Protein AF-0000000085422321 (afdb_homodimer)

pLDDT: mean 76.01, std 21.14, range [17.42, 97.12]

Solvent-accessible surface area (backbone atoms only — not comparable to full-atom values): 75321 Å² total; per-residue (Å²): 111,78,29,80,45,71,65,54,46,50,51,49,53,43,51,50,26,46,77,67,19,47,42,46,39,81,68,51,73,43,66,41,65,69,93,78,47,84,39,81,41,34,43,30,39,24,37,56,32,32,48,70,52,78,68,79,74,76,72,80,70,66,80,72,78,79,67,90,66,64,86,70,64,75,72,70,79,64,80,85,65,89,78,71,75,72,72,65,79,73,74,84,69,87,49,63,44,40,53,49,26,71,20,30,41,30,34,33,61,53,98,85,26,34,32,61,75,42,76,42,85,62,66,68,58,84,59,52,87,48,68,81,42,35,46,71,31,72,65,52,40,54,78,51,62,53,58,47,52,50,50,50,55,40,48,62,64,67,51,50,68,66,58,53,50,52,52,51,13,59,59,62,66,37,61,82,66,46,44,49,54,72,62,54,54,51,47,49,50,49,47,59,48,51,64,35,66,78,36,27,54,43,50,41,48,51,48,51,50,50,47,25,69,76,33,74,56,34,40,71,51,74,41,66,45,96,78,37,19,42,46,29,39,36,45,39,51,40,66,36,52,60,49,37,76,68,33,34,53,32,33,33,43,48,72,42,70,59,41,20,58,39,40,31,33,37,36,47,30,33,27,49,50,34,63,73,39,77,39,67,63,32,36,31,38,29,45,55,86,44,34,68,51,43,34,50,51,52,51,51,50,25,61,70,51,72,65,58,75,54,50,23,42,35,28,56,78,38,70,33,54,51,52,23,40,50,71,74,40,65,86,39,50,75,42,63,38,50,68,66,30,75,81,66,63,53,66,75,70,48,39,73,38,51,55,53,88,59,59,60,70,44,73,52,55,59,52,49,54,54,47,55,72,65,41,43,42,74,25,49,66,43,46,38,52,55,46,47,51,49,54,52,48,53,48,49,47,51,50,44,51,52,53,36,48,50,72,44,28,61,80,84,72,91,66,90,48,51,40,58,54,54,40,54,72,46,31,20,60,55,43,28,51,52,49,50,52,26,59,58,50,26,74,48,46,42,80,39,80,49,94,67,96,64,55,33,35,37,38,38,47,69,52,80,86,51,75,72,70,43,46,36,40,48,41,79,87,77,67,42,77,46,50,74,74,32,43,36,54,16,50,56,38,76,39,31,69,57,49,39,51,36,59,71,71,65,54,60,66,72,58,68,89,60,58,48,57,55,34,18,62,69,55,65,64,55,81,70,73,73,58,70,65,70,60,78,58,87,59,76,52,88,43,50,66,50,30,26,36,51,38,37,53,54,42,30,52,44,22,52,65,22,24,42,40,70,66,39,37,51,51,49,54,51,49,50,54,48,51,45,51,50,47,52,49,38,48,69,70,66,68,41,60,60,82,67,66,71,75,71,62,78,80,56,79,81,70,44,37,63,50,68,74,30,74,80,83,68,87,62,81,70,72,49,68,63,37,35,54,66,71,35,26,58,50,19,55,54,40,46,54,47,39,49,58,41,46,33,32,7,85,74,71,63,43,66,75,30,45,48,94,64,23,64,59,50,49,45,48,46,42,46,46,44,45,45,46,43,45,47,47,48,49,50,53,67,72,94,112,78,32,81,45,71,66,53,46,50,50,50,52,43,52,50,25,46,75,68,18,47,40,46,40,81,69,51,72,43,68,43,66,67,93,76,46,84,39,81,41,33,42,29,40,23,38,56,31,32,48,69,54,79,68,78,75,75,69,79,71,67,79,73,79,78,66,88,67,67,86,74,65,77,75,66,85,66,77,87,59,92,76,70,72,70,69,63,78,72,72,83,70,84,49,62,43,42,53,49,26,70,21,29,40,29,34,33,61,52,98,85,25,34,32,63,75,44,77,43,84,60,65,68,59,83,60,54,87,48,67,80,40,37,46,72,31,72,65,54,39,53,77,51,62,50,58,47,52,49,50,49,54,41,48,64,64,68,51,52,67,67,57,52,49,51,52,51,12,58,59,63,68,37,62,83,65,47,42,49,52,71,62,54,53,51,46,50,51,49,49,57,48,52,64,35,66,78,37,26,53,43,50,40,50,50,49,51,50,50,46,25,70,75,36,73,58,34,43,71,51,74,39,66,46,97,79,38,19,42,46,28,41,37,44,39,52,42,67,35,51,59,49,36,76,68,32,34,52,33,35,35,43,49,72,44,71,60,41,19,57,38,41,32,32,38,34,47,30,33,28,47,50,34,62,73,37,79,40,68,63,32,36,30,37,30,44,53,85,44,34,69,51,46,35,49,52,53,52,50,49,26,60,69,50,72,65,58,77,55,49,24,40,34,28,57,77,38,71,32,55,51,52,23,40,50,70,74,40,64,88,37,50,76,42,61,39,49,69,65,27,75,81,70,55,57,68,72,70,50,38,72,39,53,54,54,89,58,58,59,70,45,72,52,55,58,50,50,54,55,47,55,73,65,41,43,41,74,25,47,67,42,46,37,51,54,46,47,50,48,54,52,48,53,49,50,47,51,50,42,51,52,52,35,48,51,71,46,27,61,79,85,72,92,65,90,49,51,41,56,52,53,41,55,72,46,31,20,62,54,44,30,52,54,48,50,51,25,59,58,49,26,74,47,46,44,81,41,79,50,95,68,95,63,54,34,35,37,36,38,48,69,50,80,87,51,77,72,71,44,45,36,40,47,41,80,87,77,67,43,78,48,49,74,74,32,43,35,53,16,50,56,38,77,40,31,68,55,48,38,50,34,58,72,68,64,55,60,66,73,57,69,89,61,58,48,57,56,35,18,61,70,56,67,64,54,82,68,72,73,57,69,66,70,62,78,58,86,59,76,53,88,44,51,68,50,31,25,36,53,37,35,53,54,42,29,50,45,21,54,65,22,23,45,42,70,65,38,36,51,50,50,54,51,49,49,52,48,51,48,51,50,48,52,51,39,48,69,72,65,69,40,58,61,82,69,65,71,72,70,61,76,78,57,78,79,71,46,37,62,51,69,74,28,74,77,85,69,87,60,81,69,71,45,67,59,34,34,55,67,70,39,27,56,48,24,54,52,42,46,53,46,39,48,60,43,42,34,32,6,86,73,71,64,42,67,76,29,46,47,93,65,22,64,57,49,48,45,48,46,43,46,46,45,43,45,48,43,44,48,47,47,48,48,53,67,72,95

Radius of gyration: 38.1 Å; Cα contacts (8 Å, |Δi|>4): 2052; chains: 2; bounding box: 105×118×89 Å

Foldseek 3Di:
DWDLDPVVVLVVVQVVQLVQFFGKDKDDWDWDCPPNDTDTFKTKIFTLLADDDPDPPPPPDPPPPDPPPPDPPDPVPPDPPPPPPPPDPDDPPPRDHHQNFPAMWMWGQDPSMIDTDDGDHDTRDDGDPDSLCSLAHPRQADDDPVLLLQLVVCLLQVHDLVVSLVVVQVVQVHSSSHSHHSVVSVVSSVVVVVVCVFCVVVVVVVVQVVLCVVPVLKDKDFDADPQQATAKIKIDHNLLLVLCVLWLQEWEWEWDFLQEQLGFIKIFIWTAFLLRDIATNIIMGHQDLALVRLLVRVVSSCVSNVNDHRAEYEYAPDPSNVNSCCVSPVPHHYHHQQVRCPPCNPPVVLLQGAAAPAPSCGSVVVVVVVLVVRGGSHHRVNSSVVSVVVVNVVRVVVVVVQLCCQVVHFADAPDPALALVQCSQFFRNNVSVVVRVLQVCLVQWDWDFDPDDATKIWIDGPPPVDDDIKMWGADPVVRDIDIPSSNCSHNLADGSVVVNVCVVVRPRYDPVSSRDNRNGSVSSPPDPPPCVCPVPPPPCDPDPSVNVVVVCVVVVVQCVVQVPDPVSVVVVVVVVVVVVVVVVVCVSVVNDDPPPPPPPPPSPPVSRGHDHRRDDPDDDPVVVVVDDPPVVVVVVVVVVVVQCVQQQQQPVRRHGRHHVVPDVVNVVVVVVVVVVVVVVVVVVVVVD/DWALDPVVVLVVVQVVQLVQFFGKDKDDWDWDCPPNDTDTFKTKIFTLLADDDPDPPPPPDDPPPPPPPPDPPDPPPPPPPPPPPPPDPPPPPPRDHHQNFPAMWMWGQDPSMIDTDDGDHDTRDDGDPDSLCSLAPPRQADDDPVLLLQLVVCLLQVHDLVVSLVVVQVVQVHSSSHSHHSVVSVVSSVVVVVVCVFCVVVVVVVVQVVLCVVPVLKDKDFDADPLQATAKIKTDHNLLLVLCVLWLQEWEWEWDFLQEQLGFIKIFIWTAFLLRDIATNIIMGHQDLALVRLLVRVVSSCVSNVNDHRAEYEYAPDPSNVNSCCVNPVPHHYHHQQVRCPPVNPPVVLLQGAAAPAPSCGPVNVVVVVLVVRGGSHHRVNSSVVSVVVVNVVRVVVVVVQLCCQVVHFADADDPALALVVCSQFFRNNVSVVVRVLQVCLVQWDWDFDPDDATKIWIDGPPPVDDDIKMWGADPVVRDIDIPSSNCSHNLADGSVVVNVCVVVRPRYDDVSSRDNRNGSVSSPPDPPPPVCPVPPPPCDDDPSVNVVVVCVVVVVQCVVQVPDPVSVVVVVVVVVVVVVVVVVCVSVVNDDPPPPPPPPPSPPVSRGHDHRRDDPDDDPVVVVVPDPPVVVVVVVVVVVVQCVQQQQQPVRSHGRHHVVPDVVNVVVVVVVVVVVVVVVVVVVVVD

Organism: Lolium multiflorum (NCBI:txid4521)

Nearest PDB structures (foldseek):
  6xg8-assembly1_B  TM=5.625E-01  e=4.678E-04  Acetivibrio thermocellus ATCC 27405
  5hoo-assembly1_A  TM=3.524E-01  e=3.728E-03  Drosophila mauritiana
  3k9k-assembly3_B  TM=3.398E-01  e=2.812E-02  Homo sapiens
  3k9j-assembly3_B  TM=3.940E-01  e=1.448E-01  Homo sapiens
  4lmg-assembly1_A  TM=4.905E-01  e=1.034E+00  Saccharomyces cerevisiae S288C

Structure (mmCIF, N/CA/C/O backbone):
data_AF-0000000085422321-model_v1
#
loop_
_entity.id
_entity.type
_entity.pdbx_description
1 polymer 'Protein FAR1-RELATED SEQUENCE'
#
loop_
_atom_site.group_PDB
_atom_site.id
_atom_site.type_symbol
_atom_site.label_atom_id
_atom_site.label_alt_id
_atom_site.label_comp_id
_atom_site.label_asym_id
_atom_site.label_entity_id
_atom_site.label_seq_id
_atom_site.pdbx_PDB_ins_code
_atom_site.Cartn_x
_atom_site.Cartn_y
_atom_site.Cartn_z
_atom_site.occupancy
_atom_site.B_iso_or_equiv
_atom_site.auth_seq_id
_atom_site.auth_comp_id
_atom_site.auth_asym_id
_atom_site.auth_atom_id
_atom_site.pdbx_PDB_model_num
ATOM 1 N N . MET A 1 1 ? 0.943 -40.438 26.453 1 88.88 1 MET A N 1
ATOM 2 C CA . MET A 1 1 ? 1.075 -38.969 26.297 1 88.88 1 MET A CA 1
ATOM 3 C C . MET A 1 1 ? -0.132 -38.25 26.891 1 88.88 1 MET A C 1
ATOM 5 O O . MET A 1 1 ? -1.268 -38.719 26.734 1 88.88 1 MET A O 1
ATOM 9 N N . VAL A 1 2 ? 0.093 -37.25 27.703 1 91.31 2 VAL A N 1
ATOM 10 C CA . VAL A 1 2 ? -0.958 -36.531 28.422 1 91.31 2 VAL A CA 1
ATOM 11 C C . VAL A 1 2 ? -0.914 -35.062 28.078 1 91.31 2 VAL A C 1
ATOM 13 O O . VAL A 1 2 ? 0.165 -34.5 27.906 1 91.31 2 VAL A O 1
ATOM 16 N N . PHE A 1 3 ? -2.189 -34.594 27.859 1 92.25 3 PHE A N 1
ATOM 17 C CA . PHE A 1 3 ? -2.32 -33.188 27.516 1 92.25 3 PHE A CA 1
ATOM 18 C C . PHE A 1 3 ? -3.217 -32.469 28.516 1 92.25 3 PHE A C 1
ATOM 20 O O . PHE A 1 3 ? -4.109 -33.094 29.109 1 92.25 3 PHE A O 1
ATOM 27 N N . ASN A 1 4 ? -3.016 -31.141 28.703 1 85.62 4 ASN A N 1
ATOM 28 C CA . ASN A 1 4 ? -3.822 -30.359 29.625 1 85.62 4 ASN A CA 1
ATOM 29 C C . ASN A 1 4 ? -5.129 -29.906 28.984 1 85.62 4 ASN A C 1
ATOM 31 O O . ASN A 1 4 ? -6.16 -29.812 29.656 1 85.62 4 ASN A O 1
ATOM 35 N N . THR A 1 5 ? -5.066 -29.5 27.734 1 86.44 5 THR A N 1
ATOM 36 C CA . THR A 1 5 ? -6.258 -29.062 27.016 1 86.44 5 THR A CA 1
ATOM 37 C C . THR A 1 5 ? -6.445 -29.875 25.734 1 86.44 5 THR A C 1
ATOM 39 O O . THR A 1 5 ? -5.496 -30.469 25.234 1 86.44 5 THR A O 1
ATOM 42 N N . ILE A 1 6 ? -7.602 -29.859 25.312 1 88.31 6 ILE A N 1
ATOM 43 C CA . ILE A 1 6 ? -7.922 -30.578 24.078 1 88.31 6 ILE A CA 1
ATOM 44 C C . ILE A 1 6 ? -7.242 -29.906 22.891 1 88.31 6 ILE A C 1
ATOM 46 O O . ILE A 1 6 ? -6.848 -30.578 21.938 1 88.31 6 ILE A O 1
ATOM 50 N N . GLU A 1 7 ? -7.07 -28.594 22.969 1 87.44 7 GLU A N 1
ATOM 51 C CA . GLU A 1 7 ? -6.41 -27.844 21.906 1 87.44 7 GLU A CA 1
ATOM 52 C C . GLU A 1 7 ? -4.945 -28.234 21.781 1 87.44 7 GLU A C 1
ATOM 54 O O . GLU A 1 7 ? -4.41 -28.297 20.672 1 87.44 7 GLU A O 1
ATOM 59 N N . ASP A 1 8 ? -4.383 -28.578 22.891 1 88.38 8 ASP A N 1
ATOM 60 C CA . ASP A 1 8 ? -2.992 -29.016 22.859 1 88.38 8 ASP A CA 1
ATOM 61 C C . ASP A 1 8 ? -2.861 -30.375 22.156 1 88.38 8 ASP A C 1
ATOM 63 O O . ASP A 1 8 ? -1.893 -30.609 21.422 1 88.38 8 ASP A O 1
ATOM 67 N N . ALA A 1 9 ? -3.805 -31.141 22.484 1 92.19 9 ALA A N 1
ATOM 68 C CA . ALA A 1 9 ? -3.803 -32.438 21.828 1 92.19 9 ALA A CA 1
ATOM 69 C C . ALA A 1 9 ? -3.99 -32.312 20.328 1 92.19 9 ALA A C 1
ATOM 71 O O . ALA A 1 9 ? -3.332 -33 19.547 1 92.19 9 ALA A O 1
ATOM 72 N N . GLN A 1 10 ? -4.859 -31.484 19.953 1 92.88 10 GLN A N 1
ATOM 73 C CA . GLN A 1 10 ? -5.102 -31.234 18.547 1 92.88 10 GLN A CA 1
ATOM 74 C C . GLN A 1 10 ? -3.855 -30.672 17.859 1 92.88 10 GLN A C 1
ATOM 76 O O . GLN A 1 10 ? -3.514 -31.078 16.75 1 92.88 10 GLN A O 1
ATOM 81 N N . MET A 1 11 ? -3.223 -29.734 18.469 1 90.88 11 MET A N 1
ATOM 82 C CA . MET A 1 11 ? -2.02 -29.125 17.922 1 90.88 11 MET A CA 1
ATOM 83 C C . MET A 1 11 ? -0.902 -30.141 17.766 1 90.88 11 MET A C 1
ATOM 85 O O . MET A 1 11 ? -0.153 -30.109 16.781 1 90.88 11 MET A O 1
ATOM 89 N N . PHE A 1 12 ? -0.826 -31 18.734 1 93.19 12 PHE A N 1
ATOM 90 C CA . PHE A 1 12 ? 0.19 -32.062 18.688 1 93.19 12 PHE A CA 1
ATOM 91 C C . PHE A 1 12 ? -0.033 -32.969 17.484 1 93.19 12 PHE A C 1
ATOM 93 O O . PHE A 1 12 ? 0.893 -33.219 16.703 1 93.19 12 PHE A O 1
ATOM 100 N N . TYR A 1 13 ? -1.229 -33.438 17.391 1 94.69 13 TYR A N 1
ATOM 101 C CA . TYR A 1 13 ? -1.521 -34.344 16.281 1 94.69 13 TYR A CA 1
ATOM 102 C C . TYR A 1 13 ? -1.373 -33.625 14.945 1 94.69 13 TYR A C 1
ATOM 104 O O . TYR A 1 13 ? -0.922 -34.219 13.969 1 94.69 13 TYR A O 1
ATOM 112 N N . ASN A 1 14 ? -1.792 -32.438 14.844 1 93.88 14 ASN A N 1
ATOM 113 C CA . ASN A 1 14 ? -1.652 -31.672 13.617 1 93.88 14 ASN A CA 1
ATOM 114 C C . ASN A 1 14 ? -0.186 -31.469 13.25 1 93.88 14 ASN A C 1
ATOM 116 O O . ASN A 1 14 ? 0.167 -31.484 12.062 1 93.88 14 ASN A O 1
ATOM 120 N N . GLY A 1 15 ? 0.598 -31.172 14.266 1 91.94 15 GLY A N 1
ATOM 121 C CA . GLY A 1 15 ? 2.027 -31.078 14.016 1 91.94 15 GLY A CA 1
ATOM 122 C C . GLY A 1 15 ? 2.631 -32.375 13.484 1 91.94 15 GLY A C 1
ATOM 123 O O . GLY A 1 15 ? 3.455 -32.344 12.57 1 91.94 15 GLY A O 1
ATOM 124 N N . TYR A 1 16 ? 2.186 -33.438 14.086 1 92.81 16 TYR A N 1
ATOM 125 C CA . TYR A 1 16 ? 2.605 -34.75 13.617 1 92.81 16 TYR A CA 1
ATOM 126 C C . TYR A 1 16 ? 2.156 -34.969 12.18 1 92.81 16 TYR A C 1
ATOM 128 O O . TYR A 1 16 ? 2.926 -35.469 11.359 1 92.81 16 TYR A O 1
ATOM 136 N N . ALA A 1 17 ? 0.971 -34.625 11.906 1 94.25 17 ALA A N 1
ATOM 137 C CA . ALA A 1 17 ? 0.40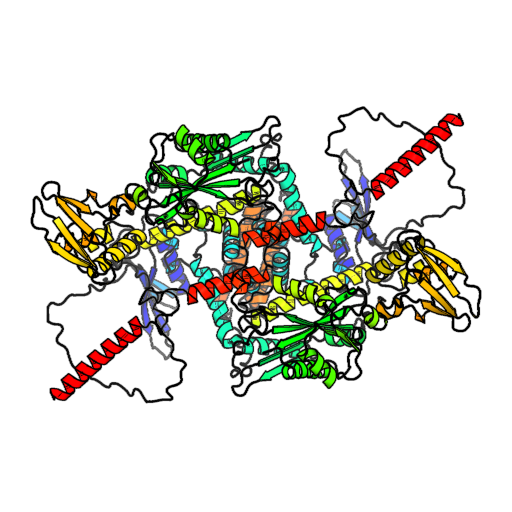6 -34.781 10.57 1 94.25 17 ALA A CA 1
ATOM 138 C C . ALA A 1 17 ? 1.184 -33.969 9.539 1 94.25 17 ALA A C 1
ATOM 140 O O . ALA A 1 17 ? 1.448 -34.469 8.43 1 94.25 17 ALA A O 1
ATOM 141 N N . GLU A 1 18 ? 1.538 -32.844 9.844 1 91.5 18 GLU A N 1
ATOM 142 C CA . GLU A 1 18 ? 2.283 -31.969 8.945 1 91.5 18 GLU A CA 1
ATOM 143 C C . GLU A 1 18 ? 3.66 -32.531 8.633 1 91.5 18 GLU A C 1
ATOM 145 O O . GLU A 1 18 ? 4.086 -32.562 7.473 1 91.5 18 GLU A O 1
ATOM 150 N N . LYS A 1 19 ? 4.324 -33.031 9.609 1 89.31 19 LYS A N 1
ATOM 151 C CA . LYS A 1 19 ? 5.656 -33.594 9.438 1 89.31 19 LYS A CA 1
ATOM 152 C C . LYS A 1 19 ? 5.598 -34.875 8.625 1 89.31 19 LYS A C 1
ATOM 154 O O . LYS A 1 19 ? 6.516 -35.188 7.859 1 89.31 19 LYS A O 1
ATOM 159 N N . SER A 1 20 ? 4.484 -35.625 8.875 1 91 20 SER A N 1
ATOM 160 C CA . SER A 1 20 ? 4.348 -36.906 8.203 1 91 20 SER A CA 1
ATOM 161 C C . SER A 1 20 ? 3.822 -36.719 6.785 1 91 20 SER A C 1
ATOM 163 O O . SER A 1 20 ? 3.943 -37.625 5.961 1 91 20 SER A O 1
ATOM 165 N N . GLY A 1 21 ? 3.127 -35.625 6.5 1 90.69 21 GLY A N 1
ATOM 166 C CA . GLY A 1 21 ? 2.738 -35.344 5.129 1 90.69 21 GLY A CA 1
ATOM 167 C C . GLY A 1 21 ? 1.255 -35.531 4.875 1 90.69 21 GLY A C 1
ATOM 168 O O . GLY A 1 21 ? 0.855 -35.938 3.781 1 90.69 21 GLY A O 1
ATOM 169 N N . PHE A 1 22 ? 0.404 -35.469 5.871 1 93.38 22 PHE A N 1
ATOM 170 C CA . PHE A 1 22 ? -1.036 -35.562 5.668 1 93.38 22 PHE A CA 1
ATOM 171 C C . PHE A 1 22 ? -1.776 -34.5 6.477 1 93.38 22 PHE A C 1
ATOM 173 O O . PHE A 1 22 ? -1.159 -33.75 7.223 1 93.38 22 PHE A O 1
ATOM 180 N N . GLY A 1 23 ? -3.078 -34.344 6.168 1 93 23 GLY A N 1
ATOM 181 C CA . GLY A 1 23 ? -3.918 -33.406 6.91 1 93 23 GLY A CA 1
ATOM 182 C C . GLY A 1 23 ? -4.746 -34.094 7.988 1 93 23 GLY A C 1
ATOM 183 O O . GLY A 1 23 ? -4.93 -35.312 7.961 1 93 23 GLY A O 1
ATOM 184 N N . SER A 1 24 ? -5.145 -33.281 8.938 1 94.19 24 SER A N 1
ATOM 185 C CA . SER A 1 24 ? -5.934 -33.812 10.039 1 94.19 24 SER A CA 1
ATOM 186 C C . SER A 1 24 ? -7.32 -33.188 10.094 1 94.19 24 SER A C 1
ATOM 188 O O . SER A 1 24 ? -7.535 -32.094 9.555 1 94.19 24 SER A O 1
ATOM 190 N N . ARG A 1 25 ? -8.312 -33.875 10.617 1 93.06 25 ARG A N 1
ATOM 191 C CA . ARG A 1 25 ? -9.664 -33.344 10.859 1 93.06 25 ARG A CA 1
ATOM 192 C C . ARG A 1 25 ? -10.25 -33.969 12.133 1 93.06 25 ARG A C 1
ATOM 194 O O . ARG A 1 25 ? -9.742 -34.938 12.656 1 93.06 25 ARG A O 1
ATOM 201 N N . ILE A 1 26 ? -11.258 -33.312 12.648 1 92.88 26 ILE A N 1
ATOM 202 C CA . ILE A 1 26 ? -11.961 -33.812 13.812 1 92.88 26 ILE A CA 1
ATOM 203 C C . ILE A 1 26 ? -12.992 -34.875 13.375 1 92.88 26 ILE A C 1
ATOM 205 O O . ILE A 1 26 ? -13.859 -34.594 12.555 1 92.88 26 ILE A O 1
ATOM 209 N N . GLY A 1 27 ? -12.891 -36.031 13.789 1 89.31 27 GLY A N 1
ATOM 210 C CA . GLY A 1 27 ? -13.781 -37.125 13.406 1 89.31 27 GLY A CA 1
ATOM 211 C C . GLY A 1 27 ? -15.023 -37.219 14.281 1 89.31 27 GLY A C 1
ATOM 212 O O . GLY A 1 27 ? -16.125 -36.906 13.836 1 89.31 27 GLY A O 1
ATOM 213 N N . CYS A 1 28 ? -14.859 -37.75 15.531 1 87.88 28 CYS A N 1
ATOM 214 C CA . CYS A 1 28 ? -15.977 -37.969 16.438 1 87.88 28 CYS A CA 1
ATOM 215 C C . CYS A 1 28 ? -15.703 -37.344 17.797 1 87.88 28 CYS A C 1
ATOM 217 O O . CYS A 1 28 ? -14.547 -37.281 18.234 1 87.88 28 CYS A O 1
ATOM 219 N N . SER A 1 29 ? -16.75 -36.75 18.344 1 91.12 29 SER A N 1
ATOM 220 C CA . SER A 1 29 ? -16.688 -36.219 19.703 1 91.12 29 SER A CA 1
ATOM 221 C C . SER A 1 29 ? -17.766 -36.812 20.578 1 91.12 29 SER A C 1
ATOM 223 O O . SER A 1 29 ? -18.906 -37.031 20.141 1 91.12 29 SER A O 1
ATOM 225 N N . LYS A 1 30 ? -17.359 -37.312 21.703 1 90.12 30 LYS A N 1
ATOM 226 C CA . LYS A 1 30 ? -18.312 -37.875 22.672 1 90.12 30 LYS A CA 1
ATOM 227 C C . LYS A 1 30 ? -18.484 -36.906 23.859 1 90.12 30 LYS A C 1
ATOM 229 O O . LYS A 1 30 ? -17.5 -36.438 24.438 1 90.12 30 LYS A O 1
ATOM 234 N N . ARG A 1 31 ? -19.734 -36.562 24.125 1 88 31 ARG A N 1
ATOM 235 C CA . ARG A 1 31 ? -20.047 -35.656 25.234 1 88 31 ARG A CA 1
ATOM 236 C C . ARG A 1 31 ? -20.859 -36.375 26.312 1 88 31 ARG A C 1
ATOM 238 O O . ARG A 1 31 ? -21.609 -37.312 26.016 1 88 31 ARG A O 1
ATOM 245 N N . SER A 1 32 ? -20.469 -36.188 27.562 1 81.81 32 SER A N 1
ATOM 246 C CA . SER A 1 32 ? -21.219 -36.781 28.688 1 81.81 32 SER A CA 1
ATOM 247 C C . SER A 1 32 ? -22.172 -35.781 29.297 1 81.81 32 SER A C 1
ATOM 249 O O . SER A 1 32 ? -21.875 -34.562 29.359 1 81.81 32 SER A O 1
ATOM 251 N N . GLN A 1 33 ? -23.406 -36.094 29.359 1 75.12 33 GLN A N 1
ATOM 252 C CA . GLN A 1 33 ? -24.406 -35.281 30.031 1 75.12 33 GLN A CA 1
ATOM 253 C C . GLN A 1 33 ? -24.406 -35.531 31.531 1 75.12 33 GLN A C 1
ATOM 255 O O . GLN A 1 33 ? -25.344 -35.156 32.219 1 75.12 33 GLN A O 1
ATOM 260 N N . LYS A 1 34 ? -23.406 -36.062 32.062 1 61.28 34 LYS A N 1
ATOM 261 C CA . LYS A 1 34 ? -23.453 -36.281 33.5 1 61.28 34 LYS A CA 1
ATOM 262 C C . LYS A 1 34 ? -23.359 -34.938 34.25 1 61.28 34 LYS A C 1
ATOM 264 O O . LYS A 1 34 ? -22.547 -34.094 33.906 1 61.28 34 LYS A O 1
ATOM 269 N N . LYS A 1 35 ? -24.203 -34.812 35.219 1 60.03 35 LYS A N 1
ATOM 270 C CA . LYS A 1 35 ? -24.484 -33.781 36.219 1 60.03 35 LYS A CA 1
ATOM 271 C C . LYS A 1 35 ? -24.938 -32.469 35.562 1 60.03 35 LYS A C 1
ATOM 273 O O . LYS A 1 35 ? -24.656 -31.375 36.062 1 60.03 35 LYS A O 1
ATOM 278 N N . GLY A 1 36 ? -25.5 -32.562 34.344 1 58.91 36 GLY A N 1
ATOM 279 C CA . GLY A 1 36 ? -26.203 -31.391 33.781 1 58.91 36 GLY A CA 1
ATOM 280 C C . GLY A 1 36 ? -25.359 -30.609 32.812 1 58.91 36 GLY A C 1
ATOM 281 O O . GLY A 1 36 ? -25.844 -29.703 32.125 1 58.91 36 GLY A O 1
ATOM 282 N N . CYS A 1 37 ? -24.031 -30.703 32.969 1 60.62 37 CYS A N 1
ATOM 283 C CA . CYS A 1 37 ? -23.25 -29.859 32.094 1 60.62 37 CYS A CA 1
ATOM 284 C C . CYS A 1 37 ? -22.719 -30.656 30.906 1 60.62 37 CYS A C 1
ATOM 286 O O . CYS A 1 37 ? -22.25 -31.781 31.062 1 60.62 37 CYS A O 1
ATOM 288 N N . ASP A 1 38 ? -22.969 -30.328 29.75 1 73.69 38 ASP A N 1
ATOM 289 C CA . ASP A 1 38 ? -22.469 -30.844 28.484 1 73.69 38 ASP A CA 1
ATOM 290 C C . ASP A 1 38 ? -20.953 -30.656 28.359 1 73.69 38 ASP A C 1
ATOM 292 O O . ASP A 1 38 ? -20.484 -29.531 28.125 1 73.69 38 ASP A O 1
ATOM 296 N N . HIS A 1 39 ? -20.312 -31.781 28.891 1 80.75 39 HIS A N 1
ATOM 297 C CA . HIS A 1 39 ? -18.859 -31.625 28.812 1 80.75 39 HIS A CA 1
ATOM 298 C C . HIS A 1 39 ? -18.25 -32.625 27.844 1 80.75 39 HIS A C 1
ATOM 300 O O . HIS A 1 39 ? -18.719 -33.781 27.75 1 80.75 39 HIS A O 1
ATOM 306 N N . LEU A 1 40 ? -17.328 -32.25 27.047 1 88.75 40 LEU A N 1
ATOM 307 C CA . LEU A 1 40 ? -16.578 -33.094 26.094 1 88.75 40 LEU A CA 1
ATOM 308 C C . LEU A 1 40 ? -15.688 -34.094 26.828 1 88.75 40 LEU A C 1
ATOM 310 O O . LEU A 1 40 ? -14.922 -33.719 27.719 1 88.75 40 LEU A O 1
ATOM 314 N N . ILE A 1 41 ? -15.867 -35.469 26.578 1 89.38 41 ILE A N 1
ATOM 315 C CA . ILE A 1 41 ? -15.117 -36.5 27.312 1 89.38 41 ILE A CA 1
ATOM 316 C C . ILE A 1 41 ? -14.164 -37.219 26.375 1 89.38 41 ILE A C 1
ATOM 318 O O . ILE A 1 41 ? -13.203 -37.844 26.812 1 89.38 41 ILE A O 1
ATOM 322 N N . ARG A 1 42 ? -14.5 -37.219 25.094 1 92.88 42 ARG A N 1
ATOM 323 C CA . ARG A 1 42 ? -13.641 -37.906 24.125 1 92.88 42 ARG A CA 1
ATOM 324 C C . ARG A 1 42 ? -13.68 -37.188 22.781 1 92.88 42 ARG A C 1
ATOM 326 O O . ARG A 1 42 ? -14.719 -36.688 22.359 1 92.88 42 ARG A O 1
ATOM 333 N N . ARG A 1 43 ? -12.492 -37.156 22.094 1 94.62 43 ARG A N 1
ATOM 334 C CA . ARG A 1 43 ? -12.406 -36.625 20.734 1 94.62 43 ARG A CA 1
ATOM 335 C C . ARG A 1 43 ? -11.43 -37.406 19.891 1 94.62 43 ARG A C 1
ATOM 337 O O . ARG A 1 43 ? -10.375 -37.844 20.375 1 94.62 43 ARG A O 1
ATOM 344 N N . ASP A 1 44 ? -11.812 -37.688 18.719 1 94.69 44 ASP A N 1
ATOM 345 C CA . ASP A 1 44 ? -10.977 -38.375 17.75 1 94.69 44 ASP A CA 1
ATOM 346 C C . ASP A 1 44 ? -10.469 -37.438 16.672 1 94.69 44 ASP A C 1
ATOM 348 O O . ASP A 1 44 ? -11.25 -36.688 16.078 1 94.69 44 ASP A O 1
ATOM 352 N N . PHE A 1 45 ? -9.133 -37.438 16.547 1 95.94 45 PHE A N 1
ATOM 353 C CA . PHE A 1 45 ? -8.508 -36.75 15.422 1 95.94 45 PHE A CA 1
ATOM 354 C C . PHE A 1 45 ? -8.102 -37.75 14.328 1 95.94 45 PHE A C 1
ATOM 356 O O . PHE A 1 45 ? -7.309 -38.656 14.57 1 95.94 45 PHE A O 1
ATOM 363 N N . GLU A 1 46 ? -8.672 -37.531 13.141 1 95.31 46 GLU A N 1
ATOM 364 C CA . GLU A 1 46 ? -8.438 -38.5 12.07 1 95.31 46 GLU A CA 1
ATOM 365 C C . GLU A 1 46 ? -7.754 -37.844 10.875 1 95.31 46 GLU A C 1
ATOM 367 O O . GLU A 1 46 ? -7.664 -36.625 10.805 1 95.31 46 GLU A O 1
ATOM 372 N N . CYS A 1 47 ? -7.238 -38.719 10.039 1 94.56 47 CYS A N 1
ATOM 373 C CA . CYS A 1 47 ? -6.664 -38.25 8.773 1 94.56 47 CYS A CA 1
ATOM 374 C C . CYS A 1 47 ? -7.723 -37.594 7.898 1 94.56 47 CYS A C 1
ATOM 376 O O . CYS A 1 47 ? -8.883 -38 7.914 1 94.56 47 CYS A O 1
ATOM 378 N N . SER A 1 48 ? -7.387 -36.562 7.137 1 91.81 48 SER A N 1
ATOM 379 C CA . SER A 1 48 ? -8.312 -35.875 6.266 1 91.81 48 SER A CA 1
ATOM 380 C C . SER A 1 48 ? -8.852 -36.781 5.172 1 91.81 48 SER A C 1
ATOM 382 O O . SER A 1 48 ? -9.898 -36.5 4.578 1 91.81 48 SER A O 1
ATOM 384 N N . HIS A 1 49 ? -8.156 -37.844 4.863 1 92.31 49 HIS A N 1
ATOM 385 C CA . HIS A 1 49 ? -8.562 -38.781 3.822 1 92.31 49 HIS A CA 1
ATOM 386 C C . HIS A 1 49 ? -9.305 -39.969 4.418 1 92.31 49 HIS A C 1
ATOM 388 O O . HIS A 1 49 ? -9.398 -41.031 3.783 1 92.31 49 HIS A O 1
ATOM 394 N N . ALA A 1 50 ? -9.828 -39.656 5.598 1 89.69 50 ALA A N 1
ATOM 395 C CA . ALA A 1 50 ? -10.555 -40.75 6.281 1 89.69 50 ALA A CA 1
ATOM 396 C C . ALA A 1 50 ? -11.945 -40.938 5.684 1 89.69 50 ALA A C 1
ATOM 398 O O . ALA A 1 50 ? -12.398 -40.125 4.883 1 89.69 50 ALA A O 1
ATOM 399 N N . ARG A 1 51 ? -12.586 -42.062 5.93 1 82.88 51 ARG A N 1
ATOM 400 C CA . ARG A 1 51 ? -13.961 -42.375 5.566 1 82.88 51 ARG A CA 1
ATOM 401 C C . ARG A 1 51 ? -14.062 -42.812 4.102 1 82.88 51 ARG A C 1
ATOM 403 O O . ARG A 1 51 ? -13.133 -42.594 3.326 1 82.88 51 ARG A O 1
ATOM 410 N N . LYS A 1 52 ? -14.984 -43.562 3.768 1 76.44 52 LYS A N 1
ATOM 411 C CA . LYS A 1 52 ? -15.172 -44.094 2.43 1 76.44 52 LYS A CA 1
ATOM 412 C C . LYS A 1 52 ? -15.781 -43.062 1.486 1 76.44 52 LYS A C 1
ATOM 414 O O . LYS A 1 52 ? -16.625 -42.281 1.895 1 76.44 52 LYS A O 1
ATOM 419 N N . GLY A 1 53 ? -15.125 -42.906 0.469 1 66.75 53 GLY A N 1
ATOM 420 C CA . GLY A 1 53 ? -15.656 -42.031 -0.542 1 66.75 53 GLY A CA 1
ATOM 421 C C . GLY A 1 53 ? -17.031 -42.406 -1.021 1 66.75 53 GLY A C 1
ATOM 422 O O . GLY A 1 53 ? -17.391 -43.594 -1.029 1 66.75 53 GLY A O 1
ATOM 423 N N . GLY A 1 54 ? -18.125 -41.906 -0.667 1 54.22 54 GLY A N 1
ATOM 424 C CA . GLY A 1 54 ? -19.438 -42.281 -1.171 1 54.22 54 GLY A CA 1
ATOM 425 C C . GLY A 1 54 ? -19.422 -42.656 -2.635 1 54.22 54 GLY A C 1
ATOM 426 O O . GLY A 1 54 ? -18.953 -41.906 -3.484 1 54.22 54 GLY A O 1
ATOM 427 N N . VAL A 1 55 ? -19.109 -43.938 -2.977 1 46.38 55 VAL A N 1
ATOM 428 C CA . VAL A 1 55 ? -19.438 -44.375 -4.328 1 46.38 55 VAL A CA 1
ATOM 429 C C . VAL A 1 55 ? -20.812 -43.844 -4.734 1 46.38 55 VAL A C 1
ATOM 431 O O . VAL A 1 55 ? -21.766 -43.938 -3.969 1 46.38 55 VAL A O 1
ATOM 434 N N . ALA A 1 56 ? -21.016 -43.062 -5.516 1 41.75 56 ALA A N 1
ATOM 435 C CA . ALA A 1 56 ? -22.344 -43.031 -6.133 1 41.75 56 ALA A CA 1
ATOM 436 C C . ALA A 1 56 ? -22.797 -44.438 -6.531 1 41.75 56 ALA A C 1
ATOM 438 O O . ALA A 1 56 ? -22.219 -45.062 -7.43 1 41.75 56 ALA A O 1
ATOM 439 N N . GLU A 1 57 ? -23.062 -45.438 -5.656 1 34.72 57 GLU A N 1
ATOM 440 C CA . GLU A 1 57 ? -23.781 -46.625 -6.148 1 34.72 57 GLU A CA 1
ATOM 441 C C . GLU A 1 57 ? -24.734 -46.25 -7.277 1 34.72 57 GLU A C 1
ATOM 443 O O . GLU A 1 57 ? -25.641 -45.406 -7.09 1 34.72 57 GLU A O 1
ATOM 448 N N . SER A 1 58 ? -24.375 -46.406 -8.453 1 35.06 58 SER A N 1
ATOM 449 C CA . SER A 1 58 ? -25.297 -46.688 -9.539 1 35.06 58 SER A CA 1
ATOM 450 C C . SER A 1 58 ? -26.203 -47.875 -9.211 1 35.06 58 SER A C 1
ATOM 452 O O . SER A 1 58 ? -25.828 -49.031 -9.414 1 35.06 58 SER A O 1
ATOM 454 N N . GLN A 1 59 ? -26.859 -48.25 -8.062 1 31 59 GLN A N 1
ATOM 455 C CA . GLN A 1 59 ? -27.922 -49.25 -8.141 1 31 59 GLN A CA 1
ATOM 456 C C . GLN A 1 59 ? -28.672 -49.156 -9.469 1 31 59 GLN A C 1
ATOM 458 O O . GLN A 1 59 ? -28.969 -48.031 -9.938 1 31 59 GLN A O 1
ATOM 463 N N . GLY A 1 60 ? -28.734 -50.219 -10.359 1 30.72 60 GLY A N 1
ATOM 464 C CA . GLY A 1 60 ? -29.547 -50.688 -11.453 1 30.72 60 GLY A CA 1
ATOM 465 C C . GLY A 1 60 ? -31.031 -50.406 -11.266 1 30.72 60 GLY A C 1
ATOM 466 O O . GLY A 1 60 ? -31.859 -50.875 -12.039 1 30.72 60 GLY A O 1
ATOM 467 N N . GLU A 1 61 ? -31.734 -50.719 -9.977 1 28.83 61 GLU A N 1
ATOM 468 C CA . GLU A 1 61 ? -33.156 -50.469 -10.109 1 28.83 61 GLU A CA 1
ATOM 469 C C . GLU A 1 61 ? -33.406 -49.094 -10.766 1 28.83 61 GLU A C 1
ATOM 471 O O . GLU A 1 61 ? -32.594 -48.188 -10.664 1 28.83 61 GLU A O 1
ATOM 476 N N . ASP A 1 62 ? -34.406 -49.188 -11.773 1 25.81 62 ASP A N 1
ATOM 477 C CA . ASP A 1 62 ? -35.031 -48.062 -12.422 1 25.81 62 ASP A CA 1
ATOM 478 C C . ASP A 1 62 ? -35.25 -46.906 -11.43 1 25.81 62 ASP A C 1
ATOM 480 O O . ASP A 1 62 ? -35.781 -47.125 -10.328 1 25.81 62 ASP A O 1
ATOM 484 N N . PRO A 1 63 ? -34.5 -46.062 -11.211 1 27.72 63 PRO A N 1
ATOM 485 C CA . PRO A 1 63 ? -35.031 -45.062 -10.281 1 27.72 63 PRO A CA 1
ATOM 486 C C . PRO A 1 63 ? -36.562 -45 -10.273 1 27.72 63 PRO A C 1
ATOM 488 O O . PRO A 1 63 ? -37.156 -44.656 -11.289 1 27.72 63 PRO A O 1
ATOM 491 N N . GLU A 1 64 ? -37.344 -46.156 -9.812 1 22 64 GLU A N 1
ATOM 492 C CA . GLU A 1 64 ? -38.719 -45.781 -9.5 1 22 64 GLU A CA 1
ATOM 493 C C . GLU A 1 64 ? -38.812 -44.375 -8.969 1 22 64 GLU A C 1
ATOM 495 O O . GLU A 1 64 ? -37.938 -43.906 -8.234 1 22 64 GLU A O 1
ATOM 500 N N . VAL A 1 65 ? -39.781 -43.656 -9.641 1 24.39 65 VAL A N 1
ATOM 501 C CA . VAL A 1 65 ? -40.406 -42.375 -9.398 1 24.39 65 VAL A CA 1
ATOM 502 C C . VAL A 1 65 ? -40.938 -42.312 -7.965 1 24.39 65 VAL A C 1
ATOM 504 O O . VAL A 1 65 ? -42 -42.844 -7.664 1 24.39 65 VAL A O 1
ATOM 507 N N . PHE A 1 66 ? -40.531 -42.969 -6.992 1 20.39 66 PHE A N 1
ATOM 508 C CA . PHE A 1 66 ? -41.219 -42.75 -5.719 1 20.39 66 PHE A CA 1
ATOM 509 C C . PHE A 1 66 ? -41.625 -41.312 -5.555 1 20.39 66 PHE A C 1
ATOM 511 O O . PHE A 1 66 ? -40.844 -40.406 -5.809 1 20.39 66 PHE A O 1
ATOM 518 N N . ASP A 1 67 ? -43.156 -41.156 -5.391 1 20.02 67 ASP A N 1
ATOM 519 C CA . ASP A 1 67 ? -44.188 -40.156 -5.117 1 20.02 67 ASP A CA 1
ATOM 520 C C . ASP A 1 67 ? -43.906 -39.438 -3.799 1 20.02 67 ASP A C 1
ATOM 522 O O . ASP A 1 67 ? -44.75 -38.688 -3.326 1 20.02 67 ASP A O 1
ATOM 526 N N . GLY A 1 68 ? -43.438 -40.188 -2.826 1 19.47 68 GLY A N 1
ATOM 527 C CA . GLY A 1 68 ? -43.719 -39.5 -1.585 1 19.47 68 GLY A CA 1
ATOM 528 C C . GLY A 1 68 ? -43.469 -38 -1.681 1 19.47 68 GLY A C 1
ATOM 529 O O . GLY A 1 68 ? -42.375 -37.562 -2.018 1 19.47 68 GLY A O 1
ATOM 530 N N . VAL A 1 69 ? -44.719 -37.312 -1.992 1 19.58 69 VAL A N 1
ATOM 531 C CA . VAL A 1 69 ? -45.312 -35.969 -1.758 1 19.58 69 VAL A CA 1
ATOM 532 C C . VAL A 1 69 ? -44.969 -35.531 -0.339 1 19.58 69 VAL A C 1
ATOM 534 O O . VAL A 1 69 ? -45.875 -35.438 0.51 1 19.58 69 VAL A O 1
ATOM 537 N N . ASP A 1 70 ? -44.5 -36.344 0.465 1 19.05 70 ASP A N 1
ATOM 538 C CA . ASP A 1 70 ? -44.812 -35.75 1.757 1 19.05 70 ASP A CA 1
ATOM 539 C C . ASP A 1 70 ? -44.844 -34.219 1.644 1 19.05 70 ASP A C 1
ATOM 541 O O . ASP A 1 70 ? -44.312 -33.656 0.693 1 19.05 70 ASP A O 1
ATOM 545 N N . LYS A 1 71 ? -45.438 -33.625 2.891 1 20.03 71 LYS A N 1
ATOM 546 C CA . LYS A 1 71 ? -45.75 -32.219 3.172 1 20.03 71 LYS A CA 1
ATOM 547 C C . LYS A 1 71 ? -44.719 -31.297 2.553 1 20.03 71 LYS A C 1
ATOM 549 O O . LYS A 1 71 ? -43.531 -31.406 2.834 1 20.03 71 LYS A O 1
ATOM 554 N N . ALA A 1 72 ? -44.969 -30.859 1.4 1 19.12 72 ALA A N 1
ATOM 555 C CA . ALA A 1 72 ? -44.875 -29.562 0.728 1 19.12 72 ALA A CA 1
ATOM 556 C C . ALA A 1 72 ? -44.938 -28.422 1.733 1 19.12 72 ALA A C 1
ATOM 558 O O . ALA A 1 72 ? -46 -27.938 2.086 1 19.12 72 ALA A O 1
ATOM 559 N N . THR A 1 73 ? -44.562 -28.734 3.064 1 19.23 73 THR A N 1
ATOM 560 C CA . THR A 1 73 ? -44.875 -27.625 3.967 1 19.23 73 THR A CA 1
ATOM 561 C C . THR A 1 73 ? -44.969 -26.312 3.199 1 19.23 73 THR A C 1
ATOM 563 O O . THR A 1 73 ? -44.281 -26.125 2.203 1 19.23 73 THR A O 1
ATOM 566 N N . GLU A 1 74 ? -46.156 -25.609 3.582 1 17.42 74 GLU A N 1
ATOM 567 C CA . GLU A 1 74 ? -46.625 -24.312 3.113 1 17.42 74 GLU A CA 1
ATOM 568 C C . GLU A 1 74 ? -45.469 -23.422 2.68 1 17.42 74 GLU A C 1
ATOM 570 O O . GLU A 1 74 ? -44.5 -23.219 3.441 1 17.42 74 GLU A O 1
ATOM 575 N N . ALA A 1 75 ? -45.281 -23.547 1.442 1 21.38 75 ALA A N 1
ATOM 576 C CA . ALA A 1 75 ? -44.969 -22.281 0.797 1 21.38 75 ALA A CA 1
ATOM 577 C C . ALA A 1 75 ? -45.812 -21.141 1.392 1 21.38 75 ALA A C 1
ATOM 579 O O . ALA A 1 75 ? -46.938 -20.922 0.982 1 21.38 75 ALA A O 1
ATOM 580 N N . THR A 1 76 ? -46.188 -21.328 2.781 1 20.08 76 THR A N 1
ATOM 581 C CA . THR A 1 76 ? -46.688 -20.047 3.25 1 20.08 76 THR A CA 1
ATOM 582 C C . THR A 1 76 ? -46.156 -18.906 2.379 1 20.08 76 THR A C 1
ATOM 584 O O . THR A 1 76 ? -44.969 -18.875 2.037 1 20.08 76 THR A O 1
ATOM 587 N N . SER A 1 77 ? -47.156 -18.328 1.579 1 23.27 77 SER A N 1
ATOM 588 C CA . SER A 1 77 ? -47.562 -17.266 0.661 1 23.27 77 SER A CA 1
ATOM 589 C C . SER A 1 77 ? -46.844 -15.953 0.98 1 23.27 77 SER A C 1
ATOM 591 O O . SER A 1 77 ? -47.344 -14.875 0.687 1 23.27 77 SER A O 1
ATOM 593 N N . GLU A 1 78 ? -46.219 -15.836 2.066 1 23.45 78 GLU A N 1
ATOM 594 C CA . GLU A 1 78 ? -45.781 -14.641 2.773 1 23.45 78 GLU A CA 1
ATOM 595 C C . GLU A 1 78 ? -45.031 -13.695 1.838 1 23.45 78 GLU A C 1
ATOM 597 O O . GLU A 1 78 ? -44.312 -14.133 0.93 1 23.45 78 GLU A O 1
ATOM 602 N N . THR A 1 79 ? -45.25 -12.344 2.033 1 23.36 79 THR A N 1
ATOM 603 C CA . THR A 1 79 ? -45.219 -11.25 1.067 1 23.36 79 THR A CA 1
ATOM 604 C C . THR A 1 79 ? -44.094 -11.438 0.062 1 23.36 79 THR A C 1
ATOM 606 O O . THR A 1 79 ? -42.969 -11.773 0.442 1 23.36 79 THR A O 1
ATOM 609 N N . GLN A 1 80 ? -44.312 -11.789 -1.076 1 26.44 80 GLN A N 1
ATOM 610 C CA . GLN A 1 80 ? -43.719 -12.078 -2.381 1 26.44 80 GLN A CA 1
ATOM 611 C C . GLN A 1 80 ? -42.5 -11.203 -2.641 1 26.44 80 GLN A C 1
ATOM 613 O O . GLN A 1 80 ? -42.531 -10.336 -3.518 1 26.44 80 GLN A O 1
ATOM 618 N N . ASN A 1 81 ? -41.938 -10.484 -1.636 1 23.69 81 ASN A N 1
ATOM 619 C CA . ASN A 1 81 ? -41 -9.375 -1.445 1 23.69 81 ASN A CA 1
ATOM 620 C C . ASN A 1 81 ? -39.719 -9.578 -2.25 1 23.69 81 ASN A C 1
ATOM 622 O O . ASN A 1 81 ? -39.125 -10.664 -2.229 1 23.69 81 ASN A O 1
ATOM 626 N N . PHE A 1 82 ? -39.469 -8.914 -3.377 1 27.08 82 PHE A N 1
ATOM 627 C CA . PHE A 1 82 ? -38.656 -8.773 -4.586 1 27.08 82 PHE A CA 1
ATOM 628 C C . PHE A 1 82 ? -37.219 -9.109 -4.301 1 27.08 82 PHE A C 1
ATOM 630 O O . PHE A 1 82 ? -36.344 -8.961 -5.176 1 27.08 82 PHE A O 1
ATOM 637 N N . GLY A 1 83 ? -36.656 -9.219 -3.066 1 28.81 83 GLY A N 1
ATOM 638 C CA . GLY A 1 83 ? -35.344 -9.484 -2.5 1 28.81 83 GLY A CA 1
ATOM 639 C C . GLY A 1 83 ? -34.844 -10.898 -2.75 1 28.81 83 GLY A C 1
ATOM 640 O O . GLY A 1 83 ? -34.594 -11.648 -1.806 1 28.81 83 GLY A O 1
ATOM 641 N N . SER A 1 84 ? -35.25 -11.641 -3.652 1 27.56 84 SER A N 1
ATOM 642 C CA . SER A 1 84 ? -34.969 -13.039 -3.957 1 27.56 84 SER A CA 1
ATOM 643 C C . SER A 1 84 ? -33.469 -13.297 -4.039 1 27.56 84 SER A C 1
ATOM 645 O O . SER A 1 84 ? -32.781 -12.672 -4.832 1 27.56 84 SER A O 1
ATOM 647 N N . LYS A 1 85 ? -32.812 -13.797 -3.1 1 29.98 85 LYS A N 1
ATOM 648 C CA . LYS A 1 85 ? -31.438 -14.234 -2.893 1 29.98 85 LYS A CA 1
ATOM 649 C C . LYS A 1 85 ? -31 -15.203 -3.992 1 29.98 85 LYS A C 1
ATOM 651 O O . LYS A 1 85 ? -31.406 -16.359 -4.004 1 29.98 85 LYS A O 1
ATOM 656 N N . THR A 1 86 ? -30.969 -14.859 -5.273 1 31.05 86 THR A N 1
ATOM 657 C CA . THR A 1 86 ? -30.203 -15.609 -6.262 1 31.05 86 THR A CA 1
ATOM 658 C C . THR A 1 86 ? -29.047 -16.359 -5.594 1 31.05 86 THR A C 1
ATOM 660 O O . THR A 1 86 ? -28.203 -15.75 -4.945 1 31.05 86 THR A O 1
ATOM 663 N N . GLU A 1 87 ? -29.312 -17.562 -5.238 1 32.19 87 GLU A N 1
ATOM 664 C CA . GLU A 1 87 ? -28.312 -18.422 -4.578 1 32.19 87 GLU A CA 1
ATOM 665 C C . GLU A 1 87 ? -26.969 -18.344 -5.289 1 32.19 87 GLU A C 1
ATOM 667 O O . GLU A 1 87 ? -26.906 -18.469 -6.516 1 32.19 87 GLU A O 1
ATOM 672 N N . ALA A 1 88 ? -26.094 -17.578 -4.977 1 35.41 88 ALA A N 1
ATOM 673 C CA . ALA A 1 88 ? -24.703 -17.547 -5.449 1 35.41 88 ALA A CA 1
ATOM 674 C C . ALA A 1 88 ? -24.25 -18.938 -5.867 1 35.41 88 ALA A C 1
ATOM 676 O O . ALA A 1 88 ? -24.625 -19.938 -5.242 1 35.41 88 ALA A O 1
ATOM 677 N N . PRO A 1 89 ? -24.094 -19.266 -7.227 1 35.62 89 PRO A N 1
ATOM 678 C CA . PRO A 1 89 ? -23.562 -20.594 -7.57 1 35.62 89 PRO A CA 1
ATOM 679 C C . PRO A 1 89 ? -22.688 -21.172 -6.465 1 35.62 89 PRO A C 1
ATOM 681 O O . PRO A 1 89 ? -21.906 -20.453 -5.84 1 35.62 89 PRO A O 1
ATOM 684 N N . LYS A 1 90 ? -23.188 -22.172 -5.852 1 37.5 90 LYS A N 1
ATOM 685 C CA . LYS A 1 90 ? -22.422 -22.859 -4.805 1 37.5 90 LYS A CA 1
ATOM 686 C C . LYS A 1 90 ? -20.984 -23.078 -5.238 1 37.5 90 LYS A C 1
ATOM 688 O O . LYS A 1 90 ? -20.734 -23.562 -6.34 1 37.5 90 LYS A O 1
ATOM 693 N N . ARG A 1 91 ? -20.078 -22.453 -4.906 1 44.06 91 ARG A N 1
ATOM 694 C CA . ARG A 1 91 ? -18.656 -22.688 -5.109 1 44.06 91 ARG A CA 1
ATOM 695 C C . ARG A 1 91 ? -18.312 -24.156 -4.992 1 44.06 91 ARG A C 1
ATOM 697 O O . ARG A 1 91 ? -18.656 -24.812 -4.004 1 44.06 91 ARG A O 1
ATOM 704 N N . ARG A 1 92 ? -18.156 -24.938 -6.117 1 46.44 92 ARG A N 1
ATOM 705 C CA . ARG A 1 92 ? -17.75 -26.344 -6.086 1 46.44 92 ARG A CA 1
ATOM 706 C C . ARG A 1 92 ? -16.531 -26.531 -5.188 1 46.44 92 ARG A C 1
ATOM 708 O O . ARG A 1 92 ? -15.484 -25.906 -5.402 1 46.44 92 ARG A O 1
ATOM 715 N N . ARG A 1 93 ? -16.766 -26.891 -3.936 1 52.44 93 ARG A N 1
ATOM 716 C CA . ARG A 1 93 ? -15.711 -27.156 -2.953 1 52.44 93 ARG A CA 1
ATOM 717 C C . ARG A 1 93 ? -14.859 -28.359 -3.367 1 52.44 93 ARG A C 1
ATOM 719 O O . ARG A 1 93 ? -15.398 -29.391 -3.773 1 52.44 93 ARG A O 1
ATOM 726 N N . ASN A 1 94 ? -13.617 -28.141 -3.744 1 59.06 94 ASN A N 1
ATOM 727 C CA . ASN A 1 94 ? -12.68 -29.25 -3.941 1 59.06 94 ASN A CA 1
ATOM 728 C C . ASN A 1 94 ? -12.742 -30.25 -2.783 1 59.06 94 ASN A C 1
ATOM 730 O O . ASN A 1 94 ? -12.492 -29.875 -1.634 1 59.06 94 ASN A O 1
ATOM 734 N N . LYS A 1 95 ? -13.453 -31.328 -3.094 1 69.44 95 LYS A N 1
ATOM 735 C CA . LYS A 1 95 ? -13.539 -32.344 -2.055 1 69.44 95 LYS A CA 1
ATOM 736 C C . LYS A 1 95 ? -12.273 -33.188 -2.008 1 69.44 95 LYS A C 1
ATOM 738 O O . LYS A 1 95 ? -11.719 -33.562 -3.049 1 69.44 95 LYS A O 1
ATOM 743 N N . LEU A 1 96 ? -11.688 -33.406 -0.904 1 83.62 96 LEU A N 1
ATOM 744 C CA . LEU A 1 96 ? -10.508 -34.25 -0.684 1 83.62 96 LEU A CA 1
ATOM 745 C C . LEU A 1 96 ? -10.812 -35.688 -1.017 1 83.62 96 LEU A C 1
ATOM 747 O O . LEU A 1 96 ? -11.938 -36.156 -0.818 1 83.62 96 LEU A O 1
ATOM 751 N N . LYS A 1 97 ? -9.859 -36.344 -1.594 1 84.75 97 LYS A N 1
ATOM 752 C CA . LYS A 1 97 ? -9.961 -37.781 -1.868 1 84.75 97 LYS A CA 1
ATOM 753 C C . LYS A 1 97 ? -10.086 -38.594 -0.574 1 84.75 97 LYS A C 1
ATOM 755 O O . LYS A 1 97 ? -9.305 -38.375 0.357 1 84.75 97 LYS A O 1
ATOM 760 N N . ARG A 1 98 ? -11.102 -39.375 -0.543 1 85.94 98 ARG A N 1
ATOM 761 C CA . ARG A 1 98 ? -11.289 -40.219 0.624 1 85.94 98 ARG A CA 1
ATOM 762 C C . ARG A 1 98 ? -10.742 -41.625 0.371 1 85.94 98 ARG A C 1
ATOM 764 O O . ARG A 1 98 ? -11.008 -42.219 -0.675 1 85.94 98 ARG A O 1
ATOM 771 N N . HIS A 1 99 ? -9.852 -42.188 1.228 1 89.31 99 HIS A N 1
ATOM 772 C CA . HIS A 1 99 ? -9.203 -43.469 1.06 1 89.31 99 HIS A CA 1
ATOM 773 C C . HIS A 1 99 ? -9.531 -44.406 2.219 1 89.31 99 HIS A C 1
ATOM 775 O O . HIS A 1 99 ? -8.781 -45.344 2.496 1 89.31 99 HIS A O 1
ATOM 781 N N . ASP A 1 100 ? -10.625 -44.125 2.939 1 89.62 100 ASP A N 1
ATOM 782 C CA . ASP A 1 100 ? -10.992 -44.938 4.109 1 89.62 100 ASP A CA 1
ATOM 783 C C . ASP A 1 100 ? -9.789 -45.125 5.027 1 89.62 100 ASP A C 1
ATOM 785 O O . ASP A 1 100 ? -9.531 -46.25 5.473 1 89.62 100 ASP A O 1
ATOM 789 N N . CYS A 1 101 ? -9.031 -44.156 5.164 1 92.62 101 CYS A N 1
ATOM 790 C CA . CYS A 1 101 ? -7.84 -44.219 6 1 92.62 101 CYS A CA 1
ATOM 791 C C . CYS A 1 101 ? -8.211 -44.344 7.473 1 92.62 101 CYS A C 1
ATOM 793 O O . CYS A 1 101 ? -9.078 -43.625 7.961 1 92.62 101 CYS A O 1
ATOM 795 N N . LYS A 1 102 ? -7.598 -45.219 8.18 1 91.56 102 LYS A N 1
ATOM 796 C CA . LYS A 1 102 ? -7.953 -45.5 9.57 1 91.56 102 LYS A CA 1
ATOM 797 C C . LYS A 1 102 ? -6.992 -44.781 10.523 1 91.56 102 LYS A C 1
ATOM 799 O O . LYS A 1 102 ? -7.156 -44.875 11.742 1 91.56 102 LYS A O 1
ATOM 804 N N . ALA A 1 103 ? -6.035 -44.125 10.055 1 94.81 103 ALA A N 1
ATOM 805 C CA . ALA A 1 103 ? -5.078 -43.438 10.914 1 94.81 103 ALA A CA 1
ATOM 806 C C . ALA A 1 103 ? -5.777 -42.406 11.781 1 94.81 103 ALA A C 1
ATOM 808 O O . ALA A 1 103 ? -6.535 -41.562 11.273 1 94.81 103 ALA A O 1
ATOM 809 N N . ARG A 1 104 ? -5.617 -42.406 13.094 1 95.25 104 ARG A N 1
ATOM 810 C CA . ARG A 1 104 ? -6.285 -41.5 14 1 95.25 104 ARG A CA 1
ATOM 811 C C . ARG A 1 104 ? -5.641 -41.531 15.383 1 95.25 104 ARG A C 1
ATOM 813 O O . ARG A 1 104 ? -4.887 -42.438 15.703 1 95.25 104 ARG A O 1
ATOM 820 N N . MET A 1 105 ? -5.82 -40.469 16.094 1 96 105 MET A N 1
ATOM 821 C CA . MET A 1 105 ? -5.484 -40.344 17.5 1 96 105 MET A CA 1
ATOM 822 C C . MET A 1 105 ? -6.723 -40.031 18.328 1 96 105 MET A C 1
ATOM 824 O O . MET A 1 105 ? -7.449 -39.094 18.047 1 96 105 MET A O 1
ATOM 828 N N . SER A 1 106 ? -7.02 -40.938 19.25 1 95.44 106 SER A N 1
ATOM 829 C CA . SER A 1 106 ? -8.141 -40.719 20.156 1 95.44 106 SER A CA 1
ATOM 830 C C . SER A 1 106 ? -7.652 -40.281 21.531 1 95.44 106 SER A C 1
ATOM 832 O O . SER A 1 106 ? -6.676 -40.844 22.047 1 95.44 106 SER A O 1
ATOM 834 N N . VAL A 1 107 ? -8.375 -39.219 22.047 1 95.69 107 VAL A N 1
ATOM 835 C CA . VAL A 1 107 ? -8.031 -38.75 23.375 1 95.69 107 VAL A CA 1
ATOM 836 C C . VAL A 1 107 ? -9.258 -38.812 24.281 1 95.69 107 VAL A C 1
ATOM 838 O O . VAL A 1 107 ? -10.375 -38.531 23.844 1 95.69 107 VAL A O 1
ATOM 841 N N . GLY A 1 108 ? -9.047 -39.219 25.453 1 93.75 108 GLY A N 1
ATOM 842 C CA . GLY A 1 108 ? -10.102 -39.25 26.453 1 93.75 108 GLY A CA 1
ATOM 843 C C . GLY A 1 108 ? -9.758 -38.5 27.719 1 93.75 108 GLY A C 1
ATOM 844 O O . GLY A 1 108 ? -8.594 -38.375 28.094 1 93.75 108 GLY A O 1
ATOM 845 N N . LEU A 1 109 ? -10.812 -37.906 28.234 1 91.44 109 LEU A N 1
ATOM 846 C CA . LEU A 1 109 ? -10.648 -37.125 29.469 1 91.44 109 LEU A CA 1
ATOM 847 C C . LEU A 1 109 ? -10.625 -38.062 30.688 1 91.44 109 LEU A C 1
ATOM 849 O O . LEU A 1 109 ? -11.586 -38.781 30.938 1 91.44 109 LEU A O 1
ATOM 853 N N . ARG A 1 110 ? -9.398 -38.125 31.344 1 85.75 110 ARG A N 1
ATOM 854 C CA . ARG A 1 110 ? -9.234 -38.875 32.594 1 85.75 110 ARG A CA 1
ATOM 855 C C . ARG A 1 110 ? -8.641 -38 33.688 1 85.75 110 ARG A C 1
ATOM 857 O O . ARG A 1 110 ? -7.543 -37.469 33.531 1 85.75 110 ARG A O 1
ATOM 864 N N . LYS A 1 111 ? -9.281 -37.906 34.906 1 82.25 111 LYS A N 1
ATOM 865 C CA . LYS A 1 111 ? -8.805 -37.125 36.031 1 82.25 111 LYS A CA 1
ATOM 866 C C . LYS A 1 111 ? -8.438 -35.719 35.625 1 82.25 111 LYS A C 1
ATOM 868 O O . LYS A 1 111 ? -7.332 -35.25 35.906 1 82.25 111 LYS A O 1
ATOM 873 N N . ASP A 1 112 ? -9.188 -35.094 34.75 1 81.75 112 ASP A N 1
ATOM 874 C CA . ASP A 1 112 ? -9.094 -33.688 34.344 1 81.75 112 ASP A CA 1
ATOM 875 C C . ASP A 1 112 ? -7.941 -33.469 33.375 1 81.75 112 ASP A C 1
ATOM 877 O O . ASP A 1 112 ? -7.465 -32.344 33.188 1 81.75 112 ASP A O 1
ATOM 881 N N . LYS A 1 113 ? -7.391 -34.594 32.906 1 90.75 113 LYS A N 1
ATOM 882 C CA . LYS A 1 113 ? -6.371 -34.531 31.859 1 90.75 113 LYS A CA 1
ATOM 883 C C . LYS A 1 113 ? -6.773 -35.344 30.641 1 90.75 113 LYS A C 1
ATOM 885 O O . LYS A 1 113 ? -7.562 -36.281 30.766 1 90.75 113 LYS A O 1
ATOM 890 N N . TRP A 1 114 ? -6.258 -34.938 29.547 1 93.25 114 TRP A N 1
ATOM 891 C CA . TRP A 1 114 ? -6.566 -35.656 28.312 1 93.25 114 TRP A CA 1
ATOM 892 C C . TRP A 1 114 ? -5.473 -36.656 27.984 1 93.25 114 TRP A C 1
ATOM 894 O O . TRP A 1 114 ? -4.309 -36.281 27.797 1 93.25 114 TRP A O 1
ATOM 904 N N . GLU A 1 115 ? -5.871 -37.906 27.938 1 95 115 GLU A N 1
ATOM 905 C CA . GLU A 1 115 ? -4.91 -38.969 27.672 1 95 115 GLU A CA 1
ATOM 906 C C . GLU A 1 115 ? -5.191 -39.656 26.328 1 95 115 GLU A C 1
ATOM 908 O O . GLU A 1 115 ? -6.352 -39.875 25.984 1 95 115 GLU A O 1
ATOM 913 N N . VAL A 1 116 ? -4.062 -39.969 25.625 1 95.56 116 VAL A N 1
ATOM 914 C CA . VAL A 1 116 ? -4.203 -40.688 24.359 1 95.56 116 VAL A CA 1
ATOM 915 C C . VAL A 1 116 ? -4.621 -42.125 24.625 1 95.56 116 VAL A C 1
ATOM 917 O O . VAL A 1 116 ? -3.93 -42.844 25.344 1 95.56 116 VAL A O 1
ATOM 920 N N . THR A 1 117 ? -5.723 -42.531 24.094 1 93.62 117 THR A N 1
ATOM 921 C CA . THR A 1 117 ? -6.242 -43.875 24.312 1 93.62 117 THR A CA 1
ATOM 922 C C . THR A 1 117 ? -5.918 -44.75 23.109 1 93.62 117 THR A C 1
ATOM 924 O O . THR A 1 117 ? -5.625 -45.938 23.281 1 93.62 117 THR A O 1
ATOM 927 N N . ILE A 1 118 ? -6.035 -44.219 21.969 1 93.88 118 ILE A N 1
ATOM 928 C CA . ILE A 1 118 ? -5.785 -44.969 20.75 1 93.88 118 ILE A CA 1
ATOM 929 C C . ILE A 1 118 ? -4.914 -44.156 19.797 1 93.88 118 ILE A C 1
ATOM 931 O O . ILE A 1 118 ? -5.09 -42.938 19.672 1 93.88 118 ILE A O 1
ATOM 935 N N . PHE A 1 119 ? -3.881 -44.75 19.266 1 95.38 119 PHE A N 1
ATOM 936 C CA . PHE A 1 119 ? -3.049 -44.125 18.234 1 95.38 119 PHE A CA 1
ATOM 937 C C . PHE A 1 119 ? -2.77 -45.125 17.109 1 95.38 119 PHE A C 1
ATOM 939 O O . PHE A 1 119 ? -2.09 -46.125 17.297 1 95.38 119 PHE A O 1
ATOM 946 N N . ILE A 1 120 ? -3.346 -44.875 16.016 1 94.88 120 ILE A N 1
ATOM 947 C CA . ILE A 1 120 ? -3.135 -45.688 14.82 1 94.88 120 ILE A CA 1
ATOM 948 C C . ILE A 1 120 ? -2.262 -44.938 13.82 1 94.88 120 ILE A C 1
ATOM 950 O O . ILE A 1 120 ? -2.666 -43.875 13.297 1 94.88 120 ILE A O 1
ATOM 954 N N . GLU A 1 121 ? -1.172 -45.375 13.43 1 92.62 121 GLU A N 1
ATOM 955 C CA . GLU A 1 121 ? -0.197 -44.656 12.594 1 92.62 121 GLU A CA 1
ATOM 956 C C . GLU A 1 121 ? -0.337 -45.062 11.133 1 92.62 121 GLU A C 1
ATOM 958 O O . GLU A 1 121 ? 0.046 -44.312 10.242 1 92.62 121 GLU A O 1
ATOM 963 N N . GLU A 1 122 ? -0.93 -46.188 10.828 1 92.44 122 GLU A N 1
ATOM 964 C CA . GLU A 1 122 ? -0.925 -46.75 9.477 1 92.44 122 GLU A CA 1
ATOM 965 C C . GLU A 1 122 ? -1.928 -46.031 8.578 1 92.44 122 GLU A C 1
ATOM 967 O O . GLU A 1 122 ? -3.07 -45.781 8.977 1 92.44 122 GLU A O 1
ATOM 972 N N . HIS A 1 123 ? -1.476 -45.656 7.461 1 94.06 123 HIS A N 1
ATOM 973 C CA . HIS A 1 123 ? -2.312 -45 6.453 1 94.06 123 HIS A CA 1
ATOM 974 C C . HIS A 1 123 ? -2.582 -45.938 5.281 1 94.06 123 HIS A C 1
ATOM 976 O O . HIS A 1 123 ? -1.746 -46.781 4.957 1 94.06 123 HIS A O 1
ATOM 982 N N . THR A 1 124 ? -3.701 -45.781 4.625 1 90.38 124 THR A N 1
ATOM 983 C CA . THR A 1 124 ? -4.062 -46.594 3.471 1 90.38 124 THR A CA 1
ATOM 984 C C . THR A 1 124 ? -3.805 -45.844 2.172 1 90.38 124 THR A C 1
ATOM 986 O O . THR A 1 124 ? -4.168 -46.312 1.092 1 90.38 124 THR A O 1
ATOM 989 N N . HIS A 1 125 ? -3.316 -44.75 2.207 1 89.75 125 HIS A N 1
ATOM 990 C CA . HIS A 1 125 ? -3.016 -43.938 1.053 1 89.75 125 HIS A CA 1
ATOM 991 C C . HIS A 1 125 ? -1.592 -43.375 1.119 1 89.75 125 HIS A C 1
ATOM 993 O O . HIS A 1 125 ? -0.996 -43.312 2.197 1 89.75 125 HIS A O 1
ATOM 999 N N . PRO A 1 126 ? -1.062 -43.094 -0.027 1 86.94 126 PRO A N 1
ATOM 1000 C CA . PRO A 1 126 ? 0.276 -42.5 -0.005 1 86.94 126 PRO A CA 1
ATOM 1001 C C . PRO A 1 126 ? 0.286 -41.094 0.574 1 86.94 126 PRO A C 1
ATOM 1003 O O . PRO A 1 126 ? -0.697 -40.344 0.438 1 86.94 126 PRO A O 1
ATOM 1006 N N . MET A 1 127 ? 1.395 -40.844 1.223 1 89.62 127 MET A N 1
ATOM 1007 C CA . MET A 1 127 ? 1.58 -39.5 1.75 1 89.62 127 MET A CA 1
ATOM 1008 C C . MET A 1 127 ? 1.868 -38.531 0.625 1 89.62 127 MET A C 1
ATOM 1010 O O . MET A 1 127 ? 2.164 -38.938 -0.501 1 89.62 127 MET A O 1
ATOM 1014 N N . MET A 1 128 ? 1.7 -37.281 0.99 1 88.94 128 MET A N 1
ATOM 1015 C CA . MET A 1 128 ? 1.964 -36.25 0.003 1 88.94 128 MET A CA 1
ATOM 1016 C C . MET A 1 128 ? 3.381 -36.375 -0.549 1 88.94 128 MET A C 1
ATOM 1018 O O . MET A 1 128 ? 4.328 -36.594 0.206 1 88.94 128 MET A O 1
ATOM 1022 N N . SER A 1 129 ? 3.471 -36.281 -1.843 1 82.56 129 SER A N 1
ATOM 1023 C CA . SER A 1 129 ? 4.738 -36.5 -2.537 1 82.56 129 SER A CA 1
ATOM 1024 C C . SER A 1 129 ? 5.766 -35.438 -2.145 1 82.56 129 SER A C 1
ATOM 1026 O O . SER A 1 129 ? 6.953 -35.75 -1.996 1 82.56 129 SER A O 1
ATOM 1028 N N . ARG A 1 130 ? 5.262 -34.25 -1.992 1 84.12 130 ARG A N 1
ATOM 1029 C CA . ARG A 1 130 ? 6.148 -33.156 -1.61 1 84.12 130 ARG A CA 1
ATOM 1030 C C . ARG A 1 130 ? 5.758 -32.562 -0.251 1 84.12 130 ARG A C 1
ATOM 1032 O O . ARG A 1 130 ? 4.594 -32.25 -0.025 1 84.12 130 ARG A O 1
ATOM 1039 N N . GLY A 1 131 ? 6.73 -32.5 0.538 1 80.94 131 GLY A N 1
ATOM 1040 C CA . GLY A 1 131 ? 6.504 -32 1.887 1 80.94 131 GLY A CA 1
ATOM 1041 C C . GLY A 1 131 ? 5.984 -30.562 1.92 1 80.94 131 GLY A C 1
ATOM 1042 O O . GLY A 1 131 ? 5.207 -30.203 2.803 1 80.94 131 GLY A O 1
ATOM 1043 N N . GLU A 1 132 ? 6.332 -29.766 0.931 1 81.44 132 GLU A N 1
ATOM 1044 C CA . GLU A 1 132 ? 5.949 -28.359 0.883 1 81.44 132 GLU A CA 1
ATOM 1045 C C . GLU A 1 132 ? 4.461 -28.203 0.572 1 81.44 132 GLU A C 1
ATOM 1047 O O . GLU A 1 132 ? 3.869 -27.156 0.862 1 81.44 132 GLU A O 1
ATOM 1052 N N . TRP A 1 133 ? 3.906 -29.25 0.084 1 88.88 133 TRP A N 1
ATOM 1053 C CA . TRP A 1 133 ? 2.508 -29.156 -0.319 1 88.88 133 TRP A CA 1
ATOM 1054 C C . TRP A 1 133 ? 1.582 -29.359 0.875 1 88.88 133 TRP A C 1
ATOM 1056 O O . TRP A 1 133 ? 0.394 -29.047 0.811 1 88.88 133 TRP A O 1
ATOM 1066 N N . THR A 1 134 ? 2.146 -29.875 1.962 1 90.19 134 THR A N 1
ATOM 1067 C CA . THR A 1 134 ? 1.326 -30.203 3.125 1 90.19 134 THR A CA 1
ATOM 1068 C C . THR A 1 134 ? 0.708 -28.938 3.719 1 90.19 134 THR A C 1
ATOM 1070 O O . THR A 1 134 ? -0.336 -29 4.371 1 90.19 134 THR A O 1
ATOM 1073 N N . ARG A 1 135 ? 1.291 -27.812 3.467 1 88.69 135 ARG A N 1
ATOM 1074 C CA . ARG A 1 135 ? 0.832 -26.562 4.039 1 88.69 135 ARG A CA 1
ATOM 1075 C C . ARG A 1 135 ? -0.522 -26.156 3.465 1 88.69 135 ARG A C 1
ATOM 1077 O O . ARG A 1 135 ? -1.209 -25.297 4.023 1 88.69 135 ARG A O 1
ATOM 1084 N N . TYR A 1 136 ? -0.887 -26.734 2.367 1 92.12 136 TYR A N 1
ATOM 1085 C CA . TYR A 1 136 ? -2.109 -26.312 1.691 1 92.12 136 TYR A CA 1
ATOM 1086 C C . TYR A 1 136 ? -3.326 -27.031 2.279 1 92.12 136 TYR A C 1
ATOM 1088 O O . TYR A 1 136 ? -4.465 -26.641 1.995 1 92.12 136 TYR A O 1
ATOM 1096 N N . TYR A 1 137 ? -3.096 -28.094 3.137 1 92.56 137 TYR A N 1
ATOM 1097 C CA . TYR A 1 137 ? -4.227 -28.703 3.83 1 92.56 137 TYR A CA 1
ATOM 1098 C C . TYR A 1 137 ? -4.934 -27.688 4.715 1 92.56 137 TYR A C 1
ATOM 1100 O O . TYR A 1 137 ? -4.281 -26.859 5.359 1 92.56 137 TYR A O 1
ATOM 1108 N N . ARG A 1 138 ? -6.191 -27.75 4.758 1 89.81 138 ARG A N 1
ATOM 1109 C CA . ARG A 1 138 ? -6.977 -26.812 5.555 1 89.81 138 ARG A CA 1
ATOM 1110 C C . ARG A 1 138 ? -6.555 -26.859 7.02 1 89.81 138 ARG A C 1
ATOM 1112 O O . ARG A 1 138 ? -6.547 -25.828 7.699 1 89.81 138 ARG A O 1
ATOM 1119 N N . SER A 1 139 ? -6.215 -28.031 7.523 1 91.19 139 SER A N 1
ATOM 1120 C CA . SER A 1 139 ? -5.852 -28.219 8.93 1 91.19 139 SER A CA 1
ATOM 1121 C C . SER A 1 139 ? -4.566 -27.469 9.266 1 91.19 139 SER A C 1
ATOM 1123 O O . SER A 1 139 ? -4.348 -27.094 10.422 1 91.19 139 SER A O 1
ATOM 1125 N N . HIS A 1 140 ? -3.746 -27.281 8.25 1 91.31 140 HIS A N 1
ATOM 1126 C CA . HIS A 1 140 ? -2.445 -26.672 8.516 1 91.31 140 HIS A CA 1
ATOM 1127 C C . HIS A 1 140 ? -2.463 -25.188 8.219 1 91.31 140 HIS A C 1
ATOM 1129 O O . HIS A 1 140 ? -1.478 -24.484 8.461 1 91.31 140 HIS A O 1
ATOM 1135 N N . ARG A 1 141 ? -3.578 -24.703 7.688 1 90.5 141 ARG A N 1
ATOM 1136 C CA . ARG A 1 141 ? -3.668 -23.297 7.293 1 90.5 141 ARG A CA 1
ATOM 1137 C C . ARG A 1 141 ? -4.262 -22.453 8.414 1 90.5 141 ARG A C 1
ATOM 1139 O O . ARG A 1 141 ? -5.387 -22.703 8.859 1 90.5 141 ARG A O 1
ATOM 1146 N N . LYS A 1 142 ? -3.488 -21.594 8.992 1 87.56 142 LYS A N 1
ATOM 1147 C CA . LYS A 1 142 ? -3.961 -20.672 10.031 1 87.56 142 LYS A CA 1
ATOM 1148 C C . LYS A 1 142 ? -3.27 -19.312 9.914 1 87.56 142 LYS A C 1
ATOM 1150 O O . LYS A 1 142 ? -2.057 -19.25 9.711 1 87.56 142 LYS A O 1
ATOM 1155 N N . VAL A 1 143 ? -4.078 -18.359 9.922 1 89.5 143 VAL A N 1
ATOM 1156 C CA . VAL A 1 143 ? -3.516 -17 9.945 1 89.5 143 VAL A CA 1
ATOM 1157 C C . VAL A 1 143 ? -3.277 -16.578 11.391 1 89.5 143 VAL A C 1
ATOM 1159 O O . VAL A 1 143 ? -4.227 -16.391 12.156 1 89.5 143 VAL A O 1
ATOM 1162 N N . PRO A 1 144 ? -2.07 -16.438 11.703 1 84.44 144 PRO A N 1
ATOM 1163 C CA . PRO A 1 144 ? -1.796 -15.992 13.07 1 84.44 144 PRO A CA 1
ATOM 1164 C C . PRO A 1 144 ? -2.398 -14.617 13.375 1 84.44 144 PRO A C 1
ATOM 1166 O O . PRO A 1 144 ? -2.643 -13.836 12.461 1 84.44 144 PRO A O 1
ATOM 1169 N N . TYR A 1 145 ? -2.625 -14.32 14.609 1 81.5 145 TYR A N 1
ATOM 1170 C CA . TYR A 1 145 ? -3.285 -13.094 15.039 1 81.5 145 TYR A CA 1
ATOM 1171 C C . TYR A 1 145 ? -2.473 -11.867 14.633 1 81.5 145 TYR A C 1
ATOM 1173 O O . TYR A 1 145 ? -3.035 -10.836 14.258 1 81.5 145 TYR A O 1
ATOM 1181 N N . GLU A 1 146 ? -1.186 -11.992 14.742 1 80.69 146 GLU A N 1
ATOM 1182 C CA . GLU A 1 146 ? -0.32 -10.875 14.383 1 80.69 146 GLU A CA 1
ATOM 1183 C C . GLU A 1 146 ? -0.488 -10.5 12.906 1 80.69 146 GLU A C 1
ATOM 1185 O O . GLU A 1 146 ? -0.537 -9.32 12.562 1 80.69 146 GLU A O 1
ATOM 1190 N N . ASP A 1 147 ? -0.536 -11.531 12.031 1 87.94 147 ASP A N 1
ATOM 1191 C CA . ASP A 1 147 ? -0.734 -11.281 10.609 1 87.94 147 ASP A CA 1
ATOM 1192 C C . ASP A 1 147 ? -2.141 -10.758 10.336 1 87.94 147 ASP A C 1
ATOM 1194 O O . ASP A 1 147 ? -2.33 -9.906 9.461 1 87.94 147 ASP A O 1
ATOM 1198 N N . TYR A 1 148 ? -3.035 -11.281 11.109 1 88.75 148 TYR A N 1
ATOM 1199 C CA . TYR A 1 148 ? -4.41 -10.812 10.977 1 88.75 148 TYR A CA 1
ATOM 1200 C C . TYR A 1 148 ? -4.512 -9.32 11.258 1 88.75 148 TYR A C 1
ATOM 1202 O O . TYR A 1 148 ? -5.188 -8.586 10.531 1 88.75 148 TYR A O 1
ATOM 1210 N N . MET A 1 149 ? -3.875 -8.906 12.289 1 83.56 149 MET A N 1
ATOM 1211 C CA . MET A 1 149 ? -3.926 -7.496 12.68 1 83.56 149 MET A CA 1
ATOM 1212 C C . MET A 1 149 ? -3.273 -6.613 11.625 1 83.56 149 MET A C 1
ATOM 1214 O O . MET A 1 149 ? -3.756 -5.516 11.344 1 83.56 149 MET A O 1
ATOM 1218 N N . LEU A 1 150 ? -2.227 -7.121 11.117 1 87.12 150 LEU A N 1
ATOM 1219 C CA . LEU A 1 150 ? -1.566 -6.375 10.055 1 87.12 150 LEU A CA 1
ATOM 1220 C C . LEU A 1 150 ? -2.441 -6.316 8.812 1 87.12 150 LEU A C 1
ATOM 1222 O O . LEU A 1 150 ? -2.541 -5.27 8.164 1 87.12 150 LEU A O 1
ATOM 1226 N N . ILE A 1 151 ? -3.033 -7.453 8.43 1 91.5 151 ILE A N 1
ATOM 1227 C CA . ILE A 1 151 ? -3.949 -7.504 7.297 1 91.5 151 ILE A CA 1
ATOM 1228 C C . ILE A 1 151 ? -5.086 -6.508 7.508 1 91.5 151 ILE A C 1
ATOM 1230 O O . ILE A 1 151 ? -5.441 -5.762 6.59 1 91.5 151 ILE A O 1
ATOM 1234 N N . LYS A 1 152 ? -5.594 -6.496 8.695 1 86.88 152 LYS A N 1
ATOM 1235 C CA . LYS A 1 152 ? -6.695 -5.598 9.031 1 86.88 152 LYS A CA 1
ATOM 1236 C C . LYS A 1 152 ? -6.277 -4.137 8.891 1 86.88 152 LYS A C 1
ATOM 1238 O O . LYS A 1 152 ? -7.016 -3.328 8.328 1 86.88 152 LYS A O 1
ATOM 1243 N N . THR A 1 153 ? -5.133 -3.807 9.398 1 85.75 153 THR A N 1
ATOM 1244 C CA . THR A 1 153 ? -4.621 -2.441 9.336 1 85.75 153 THR A CA 1
ATOM 1245 C C . THR A 1 153 ? -4.438 -1.999 7.887 1 85.75 153 THR A C 1
ATOM 1247 O O . THR A 1 153 ? -4.871 -0.91 7.504 1 85.75 153 THR A O 1
ATOM 1250 N N . LEU A 1 154 ? -3.795 -2.84 7.105 1 90.06 154 LEU A N 1
ATOM 1251 C CA . LEU A 1 154 ? -3.533 -2.504 5.711 1 90.06 154 LEU A CA 1
ATOM 1252 C C . LEU A 1 154 ? -4.824 -2.496 4.902 1 90.06 154 LEU A C 1
ATOM 1254 O O . LEU A 1 154 ? -4.977 -1.698 3.975 1 90.06 154 LEU A O 1
ATOM 1258 N N . HIS A 1 155 ? -5.719 -3.373 5.258 1 89.56 155 HIS A N 1
ATOM 1259 C CA . HIS A 1 155 ? -7.031 -3.406 4.621 1 89.56 155 HIS A CA 1
ATOM 1260 C C . HIS A 1 155 ? -7.793 -2.107 4.859 1 89.56 155 HIS A C 1
ATOM 1262 O O . HIS A 1 155 ? -8.375 -1.544 3.928 1 89.56 155 HIS A O 1
ATOM 1268 N N . ASN A 1 156 ? -7.758 -1.631 6.051 1 83.75 156 ASN A N 1
ATOM 1269 C CA . ASN A 1 156 ? -8.469 -0.407 6.41 1 83.75 156 ASN A CA 1
ATOM 1270 C C . ASN A 1 156 ? -7.895 0.805 5.68 1 83.75 156 ASN A C 1
ATOM 1272 O O . ASN A 1 156 ? -8.594 1.806 5.496 1 83.75 156 ASN A O 1
ATOM 1276 N N . ARG A 1 157 ? -6.707 0.69 5.27 1 87.5 157 ARG A N 1
ATOM 1277 C CA . ARG A 1 157 ? -6.059 1.782 4.551 1 87.5 157 ARG A CA 1
ATOM 1278 C C . ARG A 1 157 ? -6.094 1.543 3.045 1 87.5 157 ARG A C 1
ATOM 1280 O O . ARG A 1 157 ? -5.355 2.182 2.293 1 87.5 157 ARG A O 1
ATOM 1287 N N . ASN A 1 158 ? -6.844 0.566 2.592 1 85.56 158 ASN A N 1
ATOM 1288 C CA . ASN A 1 158 ? -7.137 0.27 1.194 1 85.56 158 ASN A CA 1
ATOM 1289 C C . ASN A 1 158 ? -5.887 -0.196 0.448 1 85.56 158 ASN A C 1
ATOM 1291 O O . ASN A 1 158 ? -5.695 0.141 -0.721 1 85.56 158 ASN A O 1
ATOM 1295 N N . ALA A 1 159 ? -4.988 -0.901 1.168 1 87.75 159 ALA A N 1
ATOM 1296 C CA . ALA A 1 159 ? -3.857 -1.516 0.48 1 87.75 159 ALA A CA 1
ATOM 1297 C C . ALA A 1 159 ? -4.309 -2.691 -0.381 1 87.75 159 ALA A C 1
ATOM 1299 O O . ALA A 1 159 ? -5.203 -3.445 0.009 1 87.75 159 ALA A O 1
ATOM 1300 N N . ASP A 1 160 ? -3.688 -2.848 -1.522 1 86.25 160 ASP A N 1
ATOM 1301 C CA . ASP A 1 160 ? -4.023 -3.959 -2.408 1 86.25 160 ASP A CA 1
ATOM 1302 C C . ASP A 1 160 ? -3.588 -5.293 -1.803 1 86.25 160 ASP A C 1
ATOM 1304 O O . ASP A 1 160 ? -2.637 -5.344 -1.021 1 86.25 160 ASP A O 1
ATOM 1308 N N . THR A 1 161 ? -4.312 -6.305 -2.221 1 87.44 161 THR A N 1
ATOM 1309 C CA . THR A 1 161 ? -4.02 -7.641 -1.707 1 87.44 161 THR A CA 1
ATOM 1310 C C . THR A 1 161 ? -2.592 -8.055 -2.059 1 87.44 161 THR A C 1
ATOM 1312 O O . THR A 1 161 ? -1.913 -8.703 -1.26 1 87.44 161 THR A O 1
ATOM 1315 N N . SER A 1 162 ? -2.143 -7.664 -3.209 1 86.81 162 SER A N 1
ATOM 1316 C CA . SER A 1 162 ? -0.793 -8.023 -3.633 1 86.81 162 SER A CA 1
ATOM 1317 C C . SER A 1 162 ? 0.257 -7.379 -2.732 1 86.81 162 SER A C 1
ATOM 1319 O O . SER A 1 162 ? 1.258 -8.008 -2.391 1 86.81 162 SER A O 1
ATOM 1321 N N . LEU A 1 163 ? 0.001 -6.145 -2.344 1 88.88 163 LEU A N 1
ATOM 1322 C CA . LEU A 1 163 ? 0.931 -5.461 -1.451 1 88.88 163 LEU A CA 1
ATOM 1323 C C . LEU A 1 163 ? 0.922 -6.098 -0.066 1 88.88 163 LEU A C 1
ATOM 1325 O O . LEU A 1 163 ? 1.975 -6.254 0.558 1 88.88 163 LEU A O 1
ATOM 1329 N N . ILE A 1 164 ? -0.26 -6.457 0.361 1 91.88 164 ILE A N 1
ATOM 1330 C CA . ILE A 1 164 ? -0.391 -7.09 1.668 1 91.88 164 ILE A CA 1
ATOM 1331 C C . ILE A 1 164 ? 0.387 -8.406 1.686 1 91.88 164 ILE A C 1
ATOM 1333 O O . ILE A 1 164 ? 1.186 -8.648 2.592 1 91.88 164 ILE A O 1
ATOM 1337 N N . MET A 1 165 ? 0.205 -9.164 0.636 1 91.62 165 MET A N 1
ATOM 1338 C CA . MET A 1 165 ? 0.862 -10.469 0.566 1 91.62 165 MET A CA 1
ATOM 1339 C C . MET A 1 165 ? 2.373 -10.312 0.442 1 91.62 165 MET A C 1
ATOM 1341 O O . MET A 1 165 ? 3.133 -11.062 1.054 1 91.62 165 MET A O 1
ATOM 1345 N N . ALA A 1 166 ? 2.775 -9.375 -0.359 1 88.81 166 ALA A N 1
ATOM 1346 C CA . ALA A 1 166 ? 4.203 -9.125 -0.528 1 88.81 166 ALA A CA 1
ATOM 1347 C C . ALA A 1 166 ? 4.848 -8.711 0.791 1 88.81 166 ALA A C 1
ATOM 1349 O O . ALA A 1 166 ? 5.945 -9.164 1.126 1 88.81 166 ALA A O 1
ATOM 1350 N N . THR A 1 167 ? 4.164 -7.848 1.506 1 89.12 167 THR A N 1
ATOM 1351 C CA . THR A 1 167 ? 4.672 -7.379 2.791 1 89.12 167 THR A CA 1
ATOM 1352 C C . THR A 1 167 ? 4.777 -8.531 3.783 1 89.12 167 THR A C 1
ATOM 1354 O O . THR A 1 167 ? 5.777 -8.664 4.488 1 89.12 167 THR A O 1
ATOM 1357 N N . LEU A 1 168 ? 3.752 -9.359 3.836 1 89.94 168 LEU A N 1
ATOM 1358 C CA . LEU A 1 168 ? 3.754 -10.508 4.734 1 89.94 168 LEU A CA 1
ATOM 1359 C C . LEU A 1 168 ? 4.844 -11.5 4.348 1 89.94 168 LEU A C 1
ATOM 1361 O O . LEU A 1 168 ? 5.488 -12.094 5.215 1 89.94 168 LEU A O 1
ATOM 1365 N N . GLY A 1 169 ? 4.977 -11.711 3.014 1 86.69 169 GLY A N 1
ATOM 1366 C CA . GLY A 1 169 ? 6.055 -12.562 2.543 1 86.69 169 GLY A CA 1
ATOM 1367 C C . GLY A 1 169 ? 7.426 -12.102 2.994 1 86.69 169 GLY A C 1
ATOM 1368 O O . GLY A 1 169 ? 8.258 -12.914 3.412 1 86.69 169 GLY A O 1
ATOM 1369 N N . ASP A 1 170 ? 7.656 -10.797 2.98 1 83.31 170 ASP A N 1
ATOM 1370 C CA . ASP A 1 170 ? 8.938 -10.242 3.393 1 83.31 170 ASP A CA 1
ATOM 1371 C C . ASP A 1 170 ? 9.164 -10.43 4.891 1 83.31 170 ASP A C 1
ATOM 1373 O O . ASP A 1 170 ? 10.289 -10.695 5.328 1 83.31 170 ASP A O 1
ATOM 1377 N N . LEU A 1 171 ? 8.117 -10.273 5.648 1 79.94 171 LEU A N 1
ATOM 1378 C CA . LEU A 1 171 ? 8.234 -10.359 7.102 1 79.94 171 LEU A CA 1
ATOM 1379 C C . LEU A 1 171 ? 8.5 -11.797 7.535 1 79.94 171 LEU A C 1
ATOM 1381 O O . LEU A 1 171 ? 9.141 -12.031 8.562 1 79.94 171 LEU A O 1
ATOM 1385 N N . HIS A 1 172 ? 7.984 -12.719 6.68 1 80.38 172 HIS A N 1
ATOM 1386 C CA . HIS A 1 172 ? 8.133 -14.125 7.035 1 80.38 172 HIS A CA 1
ATOM 1387 C C . HIS A 1 172 ? 9.25 -14.773 6.227 1 80.38 172 HIS A C 1
ATOM 1389 O O . HIS A 1 172 ? 9.477 -15.984 6.332 1 80.38 172 HIS A O 1
ATOM 1395 N N . GLY A 1 173 ? 9.945 -14.023 5.402 1 76 173 GLY A N 1
ATOM 1396 C CA . GLY A 1 173 ? 11 -14.555 4.551 1 76 173 GLY A CA 1
ATOM 1397 C C . GLY A 1 173 ? 10.586 -14.672 3.096 1 76 173 GLY A C 1
ATOM 1398 O O . GLY A 1 173 ? 11.094 -13.945 2.24 1 76 173 GLY A O 1
ATOM 1399 N N . THR A 1 174 ? 9.664 -15.602 2.846 1 79.75 174 THR A N 1
ATOM 1400 C CA . THR A 1 174 ? 9.133 -15.75 1.495 1 79.75 174 THR A CA 1
ATOM 1401 C C . THR A 1 174 ? 7.633 -16.031 1.532 1 79.75 174 THR A C 1
ATOM 1403 O O . THR A 1 174 ? 7.078 -16.344 2.59 1 79.75 174 THR A O 1
ATOM 1406 N N . LEU A 1 175 ? 7.02 -15.867 0.448 1 85.19 175 LEU A N 1
ATOM 1407 C CA . LEU A 1 175 ? 5.594 -16.141 0.327 1 85.19 175 LEU A CA 1
ATOM 1408 C C . LEU A 1 175 ? 5.297 -17.609 0.578 1 85.19 175 LEU A C 1
ATOM 1410 O O . LEU A 1 175 ? 4.238 -17.969 1.107 1 85.19 175 LEU A O 1
ATOM 1414 N N . ARG A 1 176 ? 6.227 -18.469 0.27 1 82.38 176 ARG A N 1
ATOM 1415 C CA . ARG A 1 176 ? 6.012 -19.922 0.348 1 82.38 176 ARG A CA 1
ATOM 1416 C C . ARG A 1 176 ? 6.16 -20.422 1.781 1 82.38 176 ARG A C 1
ATOM 1418 O O . ARG A 1 176 ? 5.738 -21.531 2.102 1 82.38 176 ARG A O 1
ATOM 1425 N N . THR A 1 177 ? 6.656 -19.562 2.635 1 82.5 177 THR A N 1
ATOM 1426 C CA . THR A 1 177 ? 6.82 -19.938 4.035 1 82.5 177 THR A CA 1
ATOM 1427 C C . THR A 1 177 ? 5.602 -19.531 4.855 1 82.5 177 THR A C 1
ATOM 1429 O O . THR A 1 177 ? 5.496 -19.875 6.035 1 82.5 177 THR A O 1
ATOM 1432 N N . LEU A 1 178 ? 4.719 -18.891 4.238 1 87.75 178 LEU A N 1
ATOM 1433 C CA . LEU A 1 178 ? 3.508 -18.469 4.938 1 87.75 178 LEU A CA 1
ATOM 1434 C C . LEU A 1 178 ? 2.594 -19.672 5.191 1 87.75 178 LEU A C 1
ATOM 1436 O O . LEU A 1 178 ? 2.424 -20.516 4.316 1 87.75 178 LEU A O 1
ATOM 1440 N N . PRO A 1 179 ? 2.088 -19.797 6.363 1 87.81 179 PRO A N 1
ATOM 1441 C CA . PRO A 1 179 ? 1.209 -20.922 6.672 1 87.81 179 PRO A CA 1
ATOM 1442 C C . PRO A 1 179 ? -0.202 -20.75 6.117 1 87.81 179 PRO A C 1
ATOM 1444 O O . PRO A 1 179 ? -1.128 -21.438 6.535 1 87.81 179 PRO A O 1
ATOM 1447 N N . TYR A 1 180 ? -0.442 -19.781 5.367 1 91.88 180 TYR A N 1
ATOM 1448 C CA . TYR A 1 180 ? -1.731 -19.531 4.734 1 91.88 180 TYR A CA 1
ATOM 1449 C C . TYR A 1 180 ? -1.552 -19.094 3.283 1 91.88 180 TYR A C 1
ATOM 1451 O O . TYR A 1 180 ? -0.431 -18.828 2.84 1 91.88 180 TYR A O 1
ATOM 1459 N N . THR A 1 181 ? -2.605 -19.078 2.549 1 89.88 181 THR A N 1
ATOM 1460 C CA . THR A 1 181 ? -2.547 -18.797 1.12 1 89.88 181 THR A CA 1
ATOM 1461 C C . THR A 1 181 ? -3.127 -17.406 0.825 1 89.88 181 THR A C 1
ATOM 1463 O O . THR A 1 181 ? -3.674 -16.75 1.715 1 89.88 181 THR A O 1
ATOM 1466 N N . ASN A 1 182 ? -2.971 -17 -0.397 1 90.06 182 ASN A N 1
ATOM 1467 C CA . ASN A 1 182 ? -3.549 -15.742 -0.864 1 90.06 182 ASN A CA 1
ATOM 1468 C C . ASN A 1 182 ? -5.07 -15.742 -0.729 1 90.06 182 ASN A C 1
ATOM 1470 O O . ASN A 1 182 ? -5.672 -14.703 -0.455 1 90.06 182 ASN A O 1
ATOM 1474 N N . ARG A 1 183 ? -5.582 -16.859 -0.898 1 88.12 183 ARG A N 1
ATOM 1475 C CA . ARG A 1 183 ? -7.031 -16.984 -0.792 1 88.12 183 ARG A CA 1
ATOM 1476 C C . ARG A 1 183 ? -7.5 -16.734 0.638 1 88.12 183 ARG A C 1
ATOM 1478 O O . ARG A 1 183 ? -8.562 -16.156 0.857 1 88.12 183 ARG A O 1
ATOM 1485 N N . ASP A 1 184 ? -6.746 -17.25 1.548 1 92.56 184 ASP A N 1
ATOM 1486 C CA . ASP A 1 184 ? -7.09 -17.016 2.947 1 92.56 184 ASP A CA 1
ATOM 1487 C C . ASP A 1 184 ? -7.102 -15.531 3.277 1 92.56 184 ASP A C 1
ATOM 1489 O O . ASP A 1 184 ? -7.996 -15.055 3.982 1 92.56 184 ASP A O 1
ATOM 1493 N N . VAL A 1 185 ? -6.105 -14.867 2.775 1 93.06 185 VAL A N 1
ATOM 1494 C CA . VAL A 1 185 ? -6.023 -13.422 3.008 1 93.06 185 VAL A CA 1
ATOM 1495 C C . VAL A 1 185 ? -7.191 -12.727 2.32 1 93.06 185 VAL A C 1
ATOM 1497 O O . VAL A 1 185 ? -7.809 -11.82 2.896 1 93.06 185 VAL A O 1
ATOM 1500 N N . ALA A 1 186 ? -7.488 -13.164 1.089 1 90.81 186 ALA A N 1
ATOM 1501 C CA . ALA A 1 186 ? -8.625 -12.594 0.365 1 90.81 186 ALA A CA 1
ATOM 1502 C C . ALA A 1 186 ? -9.93 -12.836 1.118 1 90.81 186 ALA A C 1
ATOM 1504 O O . ALA A 1 186 ? -10.797 -11.953 1.164 1 90.81 186 ALA A O 1
ATOM 1505 N N . ASN A 1 187 ? -10.023 -14.023 1.719 1 89.38 187 ASN A N 1
ATOM 1506 C CA . ASN A 1 187 ? -11.219 -14.352 2.498 1 89.38 187 ASN A CA 1
ATOM 1507 C C . ASN A 1 187 ? -11.336 -13.469 3.736 1 89.38 187 ASN A C 1
ATOM 1509 O O . ASN A 1 187 ? -12.438 -13.055 4.098 1 89.38 187 ASN A O 1
ATOM 1513 N N . ILE A 1 188 ? -10.227 -13.281 4.391 1 92.69 188 ILE A N 1
ATOM 1514 C CA . ILE A 1 188 ? -10.227 -12.406 5.559 1 92.69 188 ILE A CA 1
ATOM 1515 C C . ILE A 1 188 ? -10.68 -11.008 5.156 1 92.69 188 ILE A C 1
ATOM 1517 O O . ILE A 1 188 ? -11.5 -10.391 5.844 1 92.69 188 ILE A O 1
ATOM 1521 N N . ARG A 1 189 ? -10.211 -10.562 4.121 1 91.06 189 ARG A N 1
ATOM 1522 C CA . ARG A 1 189 ? -10.57 -9.234 3.648 1 91.06 189 ARG A CA 1
ATOM 1523 C C . ARG A 1 189 ? -12.047 -9.156 3.287 1 91.06 189 ARG A C 1
ATOM 1525 O O . ARG A 1 189 ? -12.711 -8.164 3.578 1 91.06 189 ARG A O 1
ATOM 1532 N N . THR A 1 190 ? -12.516 -10.219 2.592 1 88.44 190 THR A N 1
ATOM 1533 C CA . THR A 1 190 ? -13.93 -10.281 2.268 1 88.44 190 THR A CA 1
ATOM 1534 C C . THR A 1 190 ? -14.781 -10.297 3.537 1 88.44 190 THR A C 1
ATOM 1536 O O . THR A 1 190 ? -15.828 -9.641 3.598 1 88.44 190 THR A O 1
ATOM 1539 N N . LYS A 1 191 ? -14.297 -11.047 4.5 1 88.38 191 LYS A N 1
ATOM 1540 C CA . LYS A 1 191 ? -14.984 -11.086 5.785 1 88.38 191 LYS A CA 1
ATOM 1541 C C . LYS A 1 191 ? -15.023 -9.703 6.43 1 88.38 191 LYS A C 1
ATOM 1543 O O . LYS A 1 191 ? -16.062 -9.281 6.953 1 88.38 191 LYS A O 1
ATOM 1548 N N . LEU A 1 192 ? -13.945 -9.047 6.422 1 85.19 192 LEU A N 1
ATOM 1549 C CA . LEU A 1 192 ? -13.859 -7.703 6.984 1 85.19 192 LEU A CA 1
ATOM 1550 C C . LEU A 1 192 ? -14.797 -6.746 6.254 1 85.19 192 LEU A C 1
ATOM 1552 O O . LEU A 1 192 ? -15.414 -5.883 6.875 1 85.19 192 LEU A O 1
ATOM 1556 N N . ARG A 1 193 ? -14.922 -6.926 4.988 1 83.25 193 ARG A N 1
ATOM 1557 C CA . ARG A 1 193 ? -15.828 -6.094 4.195 1 83.25 193 ARG A CA 1
ATOM 1558 C C . ARG A 1 193 ? -17.281 -6.402 4.523 1 83.25 193 ARG A C 1
ATOM 1560 O O . ARG A 1 193 ? -18.109 -5.492 4.629 1 83.25 193 ARG A O 1
ATOM 1567 N N . ASN A 1 194 ? -17.531 -7.723 4.617 1 80.88 194 ASN A N 1
ATOM 1568 C CA . ASN A 1 194 ? -18.891 -8.156 4.883 1 80.88 194 ASN A CA 1
ATOM 1569 C C . ASN A 1 194 ? -19.375 -7.699 6.258 1 80.88 194 ASN A C 1
ATOM 1571 O O . ASN A 1 194 ? -20.562 -7.414 6.449 1 80.88 194 ASN A O 1
ATOM 1575 N N . GLU A 1 195 ? -18.469 -7.754 7.172 1 77.62 195 GLU A N 1
ATOM 1576 C CA . GLU A 1 195 ? -18.797 -7.285 8.508 1 77.62 195 GLU A CA 1
ATOM 1577 C C . GLU A 1 195 ? -19.266 -5.832 8.492 1 77.62 195 GLU A C 1
ATOM 1579 O O . GLU A 1 195 ? -20.109 -5.434 9.289 1 77.62 195 GLU A O 1
ATOM 1584 N N . VAL A 1 196 ? -18.797 -5.129 7.535 1 80.88 196 VAL A N 1
ATOM 1585 C CA . VAL A 1 196 ? -19.125 -3.707 7.465 1 80.88 196 VAL A CA 1
ATOM 1586 C C . VAL A 1 196 ? -20.312 -3.492 6.52 1 80.88 196 VAL A C 1
ATOM 1588 O O . VAL A 1 196 ? -21.062 -2.533 6.672 1 80.88 196 VAL A O 1
ATOM 1591 N N . THR A 1 197 ? -20.469 -4.402 5.551 1 78.06 197 THR A N 1
ATOM 1592 C CA . THR A 1 197 ? -21.438 -4.199 4.484 1 78.06 197 THR A CA 1
ATOM 1593 C C . THR A 1 197 ? -22.859 -4.09 5.055 1 78.06 197 THR A C 1
ATOM 1595 O O . THR A 1 197 ? -23.625 -3.209 4.66 1 78.06 197 THR A O 1
ATOM 1598 N N . HIS A 1 198 ? -23.203 -4.906 6.047 1 76.19 198 HIS A N 1
ATOM 1599 C CA . HIS A 1 198 ? -24.578 -4.875 6.547 1 76.19 198 HIS A CA 1
ATOM 1600 C C . HIS A 1 198 ? -24.734 -3.852 7.668 1 76.19 198 HIS A C 1
ATOM 1602 O O . HIS A 1 198 ? -25.828 -3.363 7.922 1 76.19 198 HIS A O 1
ATOM 1608 N N . THR A 1 199 ? -23.656 -3.508 8.289 1 81.94 199 THR A N 1
ATOM 1609 C CA . THR A 1 199 ? -23.719 -2.609 9.438 1 81.94 199 THR A CA 1
ATOM 1610 C C . THR A 1 199 ? -22.875 -1.357 9.195 1 81.94 199 THR A C 1
ATOM 1612 O O . THR A 1 199 ? -22.328 -0.775 10.133 1 81.94 199 THR A O 1
ATOM 1615 N N . ASP A 1 200 ? -22.812 -0.956 7.934 1 87.56 200 ASP A N 1
ATOM 1616 C CA . ASP A 1 200 ? -21.938 0.146 7.574 1 87.56 200 ASP A CA 1
ATOM 1617 C C . ASP A 1 200 ? -22.344 1.435 8.281 1 87.56 200 ASP A C 1
ATOM 1619 O O . ASP A 1 200 ? -21.562 2.002 9.055 1 87.56 200 ASP A O 1
ATOM 1623 N N . MET A 1 201 ? -23.578 1.769 8.148 1 87.31 201 MET A N 1
ATOM 1624 C CA . MET A 1 201 ? -24.062 3.027 8.711 1 87.31 201 MET A CA 1
ATOM 1625 C C . MET A 1 201 ? -24.203 2.922 10.227 1 87.31 201 MET A C 1
ATOM 1627 O O . MET A 1 201 ? -23.922 3.875 10.953 1 87.31 201 MET A O 1
ATOM 1631 N N . SER A 1 202 ? -24.656 1.771 10.656 1 85.31 202 SER A N 1
ATOM 1632 C CA . SER A 1 202 ? -24.797 1.587 12.102 1 85.31 202 SER A CA 1
ATOM 1633 C C . SER A 1 202 ? -23.453 1.683 12.812 1 85.31 202 SER A C 1
ATOM 1635 O O . SER A 1 202 ? -23.344 2.324 13.859 1 85.31 202 SER A O 1
ATOM 1637 N N . LYS A 1 203 ? -22.531 1.079 12.227 1 85.38 203 LYS A N 1
ATOM 1638 C CA . LYS A 1 203 ? -21.188 1.125 12.805 1 85.38 203 LYS A CA 1
ATOM 1639 C C . LYS A 1 203 ? -20.641 2.549 12.805 1 85.38 203 LYS A C 1
ATOM 1641 O O . LYS A 1 203 ? -20 2.973 13.766 1 85.38 203 LYS A O 1
ATOM 1646 N N . THR A 1 204 ? -20.828 3.213 11.742 1 89.75 204 THR A N 1
ATOM 1647 C CA . THR A 1 204 ? -20.359 4.59 11.617 1 89.75 204 THR A CA 1
ATOM 1648 C C . THR A 1 204 ? -21.047 5.488 12.641 1 89.75 204 THR A C 1
ATOM 1650 O O . THR A 1 204 ? -20.406 6.309 13.297 1 89.75 204 THR A O 1
ATOM 1653 N N . LEU A 1 205 ? -22.266 5.328 12.758 1 89.94 205 LEU A N 1
ATOM 1654 C CA . LEU A 1 205 ? -23.016 6.164 13.68 1 89.94 205 LEU A CA 1
ATOM 1655 C C . LEU A 1 205 ? -22.656 5.84 15.133 1 89.94 205 LEU A C 1
ATOM 1657 O O . LEU A 1 205 ? -22.641 6.73 15.984 1 89.94 205 LEU A O 1
ATOM 1661 N N . GLU A 1 206 ? -22.438 4.574 15.398 1 86.06 206 GLU A N 1
ATOM 1662 C CA . GLU A 1 206 ? -21.953 4.203 16.719 1 86.06 206 GLU A CA 1
ATOM 1663 C C . GLU A 1 206 ? -20.609 4.883 17.031 1 86.06 206 GLU A C 1
ATOM 1665 O O . GLU A 1 206 ? -20.391 5.332 18.156 1 86.06 206 GLU A O 1
ATOM 1670 N N . TYR A 1 207 ? -19.906 4.852 16.078 1 87.44 207 TYR A N 1
ATOM 1671 C CA . TYR A 1 207 ? -18.609 5.512 16.219 1 87.44 207 TYR A CA 1
ATOM 1672 C C . TYR A 1 207 ? -18.781 7.004 16.469 1 87.44 207 TYR A C 1
ATOM 1674 O O . TYR A 1 207 ? -18.094 7.586 17.312 1 87.44 207 TYR A O 1
ATOM 1682 N N . PHE A 1 208 ? -19.656 7.664 15.766 1 91.12 208 PHE A N 1
ATOM 1683 C CA . PHE A 1 208 ? -19.922 9.086 15.953 1 91.12 208 PHE A CA 1
ATOM 1684 C C . PHE A 1 208 ? -20.469 9.352 17.344 1 91.12 208 PHE A C 1
ATOM 1686 O O . PHE A 1 208 ? -20.141 10.359 17.969 1 91.12 208 PHE A O 1
ATOM 1693 N N . GLN A 1 209 ? -21.203 8.43 17.781 1 88.19 209 GLN A N 1
ATOM 1694 C CA . GLN A 1 209 ? -21.75 8.562 19.125 1 88.19 209 GLN A CA 1
ATOM 1695 C C . GLN A 1 209 ? -20.641 8.445 20.172 1 88.19 209 GLN A C 1
ATOM 1697 O O . GLN A 1 209 ? -20.656 9.164 21.188 1 88.19 209 GLN A O 1
ATOM 1702 N N . LYS A 1 210 ? -19.797 7.578 19.922 1 83.31 210 LYS A N 1
ATOM 1703 C CA . LYS A 1 210 ? -18.656 7.434 20.812 1 83.31 210 LYS A CA 1
ATOM 1704 C C . LYS A 1 210 ? -17.797 8.703 20.828 1 83.31 210 LYS A C 1
ATOM 1706 O O . LYS A 1 210 ? -17.359 9.141 21.891 1 83.31 210 LYS A O 1
ATOM 1711 N N . LEU A 1 211 ? -17.562 9.234 19.672 1 86.38 211 LEU A N 1
ATOM 1712 C CA . LEU A 1 211 ? -16.781 10.469 19.578 1 86.38 211 LEU A CA 1
ATOM 1713 C C . LEU A 1 211 ? -17.484 11.602 20.328 1 86.38 211 LEU A C 1
ATOM 1715 O O . LEU A 1 211 ? -16.812 12.422 20.969 1 86.38 211 LEU A O 1
ATOM 1719 N N . ARG A 1 212 ? -18.75 11.633 20.219 1 86.38 212 ARG A N 1
ATOM 1720 C CA . ARG A 1 212 ? -19.531 12.656 20.906 1 86.38 212 ARG A CA 1
ATOM 1721 C C . ARG A 1 212 ? -19.453 12.477 22.422 1 86.38 212 ARG A C 1
ATOM 1723 O O . ARG A 1 212 ? -19.422 13.461 23.172 1 86.38 212 ARG A O 1
ATOM 1730 N N . ALA A 1 213 ? -19.375 11.25 22.781 1 81.69 213 ALA A N 1
ATOM 1731 C CA . ALA A 1 213 ? -19.25 10.953 24.203 1 81.69 213 ALA A CA 1
ATOM 1732 C C . ALA A 1 213 ? -17.891 11.383 24.734 1 81.69 213 ALA A C 1
ATOM 1734 O O . ALA A 1 213 ? -17.781 11.867 25.859 1 81.69 213 ALA A O 1
ATOM 1735 N N . GLU A 1 214 ? -16.922 11.219 23.969 1 76.12 214 GLU A N 1
ATOM 1736 C CA . GLU A 1 214 ? -15.562 11.602 24.359 1 76.12 214 GLU A CA 1
ATOM 1737 C C . GLU A 1 214 ? -15.359 13.109 24.266 1 76.12 214 GLU A C 1
ATOM 1739 O O . GLU A 1 214 ? -14.688 13.695 25.109 1 76.12 214 GLU A O 1
ATOM 1744 N N . SER A 1 215 ? -15.914 13.609 23.219 1 81.62 215 SER A N 1
ATOM 1745 C CA . SER A 1 215 ? -15.852 15.055 23 1 81.62 215 SER A CA 1
ATOM 1746 C C . SER A 1 215 ? -17.234 15.633 22.703 1 81.62 215 SER A C 1
ATOM 1748 O O . SER A 1 215 ? -17.703 15.555 21.578 1 81.62 215 SER A O 1
ATOM 1750 N N . PRO A 1 216 ? -17.75 16.188 23.641 1 82.81 216 PRO A N 1
ATOM 1751 C CA . PRO A 1 216 ? -19.125 16.672 23.5 1 82.81 216 PRO A CA 1
ATOM 1752 C C . PRO A 1 216 ? -19.25 17.719 22.391 1 82.81 216 PRO A C 1
ATOM 1754 O O . PRO A 1 216 ? -20.359 17.984 21.922 1 82.81 216 PRO A O 1
ATOM 1757 N N . GLN A 1 217 ? -18.219 18.188 21.953 1 87 217 GLN A N 1
ATOM 1758 C CA . GLN A 1 217 ? -18.281 19.203 20.906 1 87 217 GLN A CA 1
ATOM 1759 C C . GLN A 1 217 ? -18.359 18.562 19.531 1 87 217 GLN A C 1
ATOM 1761 O O . GLN A 1 217 ? -18.625 19.25 18.531 1 87 217 GLN A O 1
ATOM 1766 N N . PHE A 1 218 ? -18.203 17.312 19.547 1 91.88 218 PHE A N 1
ATOM 1767 C CA . PHE A 1 218 ? -18.375 16.609 18.281 1 91.88 218 PHE A CA 1
ATOM 1768 C C . PHE A 1 218 ? -19.844 16.625 17.859 1 91.88 218 PHE A C 1
ATOM 1770 O O . PHE A 1 218 ? -20.734 16.266 18.641 1 91.88 218 PHE A O 1
ATOM 1777 N N . TYR A 1 219 ? -20.125 17.094 16.641 1 95.12 219 TYR A N 1
ATOM 1778 C CA . TYR A 1 219 ? -21.484 17.234 16.141 1 95.12 219 TYR A CA 1
ATOM 1779 C C . TYR A 1 219 ? -21.703 16.406 14.891 1 95.12 219 TYR A C 1
ATOM 1781 O O . TYR A 1 219 ? -20.859 16.359 14.008 1 95.12 219 TYR A O 1
ATOM 1789 N N . PHE A 1 220 ? -22.75 15.664 14.891 1 95.75 220 PHE A N 1
ATOM 1790 C CA . PHE A 1 220 ? -23.141 14.969 13.664 1 95.75 220 PHE A CA 1
ATOM 1791 C C . PHE A 1 220 ? -24.656 14.977 13.492 1 95.75 220 PHE A C 1
ATOM 1793 O O . PHE A 1 220 ? -25.391 15.172 14.453 1 95.75 220 PHE A O 1
ATOM 1800 N N . ALA A 1 221 ? -25.125 14.906 12.25 1 95.94 221 ALA A N 1
ATOM 1801 C CA . ALA A 1 221 ? -26.547 14.867 11.898 1 95.94 221 ALA A CA 1
ATOM 1802 C C . ALA A 1 221 ? -26.781 13.898 10.742 1 95.94 221 ALA A C 1
ATOM 1804 O O . ALA A 1 221 ? -25.906 13.703 9.898 1 95.94 221 ALA A O 1
ATOM 1805 N N . ILE A 1 222 ? -27.953 13.281 10.805 1 94.19 222 ILE A N 1
ATOM 1806 C CA . ILE A 1 222 ? -28.312 12.312 9.773 1 94.19 222 ILE A CA 1
ATOM 1807 C C . ILE A 1 222 ? -29.688 12.641 9.203 1 94.19 222 ILE A C 1
ATOM 1809 O O . ILE A 1 222 ? -30.531 13.219 9.891 1 94.19 222 ILE A O 1
ATOM 1813 N N . LYS A 1 223 ? -29.766 12.461 7.934 1 92.69 223 LYS A N 1
ATOM 1814 C CA . LYS A 1 223 ? -31.062 12.5 7.27 1 92.69 223 LYS A CA 1
ATOM 1815 C C . LYS A 1 223 ? -31.547 11.094 6.922 1 92.69 223 LYS A C 1
ATOM 1817 O O . LYS A 1 223 ? -30.828 10.328 6.277 1 92.69 223 LYS A O 1
ATOM 1822 N N . LEU A 1 224 ? -32.719 10.734 7.402 1 90.75 224 LEU A N 1
ATOM 1823 C CA . LEU A 1 224 ? -33.281 9.398 7.191 1 90.75 224 LEU A CA 1
ATOM 1824 C C . LEU A 1 224 ? -34.438 9.438 6.18 1 90.75 224 LEU A C 1
ATOM 1826 O O . LEU A 1 224 ? -35.125 10.453 6.051 1 90.75 224 LEU A O 1
ATOM 1830 N N . ASP A 1 225 ? -34.5 8.43 5.449 1 86.44 225 ASP A N 1
ATOM 1831 C CA . ASP A 1 225 ? -35.625 8.297 4.551 1 86.44 225 ASP A CA 1
ATOM 1832 C C . ASP A 1 225 ? -36.781 7.527 5.211 1 86.44 225 ASP A C 1
ATOM 1834 O O . ASP A 1 225 ? -36.688 7.172 6.391 1 86.44 225 ASP A O 1
ATOM 1838 N N . GLU A 1 226 ? -37.844 7.32 4.434 1 81.5 226 GLU A N 1
ATOM 1839 C CA . GLU A 1 226 ? -39.062 6.668 4.93 1 81.5 226 GLU A CA 1
ATOM 1840 C C . GLU A 1 226 ? -38.75 5.238 5.383 1 81.5 226 GLU A C 1
ATOM 1842 O O . GLU A 1 226 ? -39.406 4.723 6.293 1 81.5 226 GLU A O 1
ATOM 1847 N N . ASN A 1 227 ? -37.75 4.629 4.816 1 82 227 ASN A N 1
ATOM 1848 C CA . ASN A 1 227 ? -37.375 3.256 5.156 1 82 227 ASN A CA 1
ATOM 1849 C C . ASN A 1 227 ? -36.281 3.211 6.215 1 82 227 ASN A C 1
ATOM 1851 O O . ASN A 1 227 ? -35.625 2.184 6.391 1 82 227 ASN A O 1
ATOM 1855 N N . ASN A 1 228 ? -36.031 4.352 6.875 1 84.75 228 ASN A N 1
ATOM 1856 C CA . ASN A 1 228 ? -35 4.461 7.914 1 84.75 228 ASN A CA 1
ATOM 1857 C C . ASN A 1 228 ? -33.625 4.242 7.352 1 84.75 228 ASN A C 1
ATOM 1859 O O . ASN A 1 228 ? -32.75 3.695 8.031 1 84.75 228 ASN A O 1
ATOM 1863 N N . ALA A 1 229 ? -33.469 4.535 6.043 1 87.94 229 ALA A N 1
ATOM 1864 C CA . ALA A 1 229 ? -32.156 4.504 5.422 1 87.94 229 ALA A CA 1
ATOM 1865 C C . ALA A 1 229 ? -31.469 5.863 5.512 1 87.94 229 ALA A C 1
ATOM 1867 O O . ALA A 1 229 ? -32.094 6.902 5.348 1 87.94 229 ALA A O 1
ATOM 1868 N N . VAL A 1 230 ? -30.281 5.812 5.895 1 90.12 230 VAL A N 1
ATOM 1869 C CA . VAL A 1 230 ? -29.516 7.059 5.996 1 90.12 230 VAL A CA 1
ATOM 1870 C C . VAL A 1 230 ? -29.266 7.625 4.602 1 90.12 230 VAL A C 1
ATOM 1872 O O . VAL A 1 230 ? -28.656 6.957 3.758 1 90.12 230 VAL A O 1
ATOM 1875 N N . ARG A 1 231 ? -29.734 8.797 4.367 1 90 231 ARG A N 1
ATOM 1876 C CA . ARG A 1 231 ? -29.578 9.43 3.061 1 90 231 ARG A CA 1
ATOM 1877 C C . ARG A 1 231 ? -28.453 10.461 3.074 1 90 231 ARG A C 1
ATOM 1879 O O . ARG A 1 231 ? -27.906 10.797 2.025 1 90 231 ARG A O 1
ATOM 1886 N N . ALA A 1 232 ? -28.266 11.039 4.164 1 93.69 232 ALA A N 1
ATOM 1887 C CA . ALA A 1 232 ? -27.219 12.047 4.285 1 93.69 232 ALA A CA 1
ATOM 1888 C C . ALA A 1 232 ? -26.562 12 5.664 1 93.69 232 ALA A C 1
ATOM 1890 O O . ALA A 1 232 ? -27.203 11.617 6.648 1 93.69 232 ALA A O 1
ATOM 1891 N N . LEU A 1 233 ? -25.344 12.32 5.648 1 95.56 233 LEU A N 1
ATOM 1892 C CA . LEU A 1 233 ? -24.547 12.344 6.867 1 95.56 233 LEU A CA 1
ATOM 1893 C C . LEU A 1 233 ? -23.688 13.602 6.934 1 95.56 233 LEU A C 1
ATOM 1895 O O . LEU A 1 233 ? -23.016 13.945 5.961 1 95.56 233 LEU A O 1
ATOM 1899 N N . PHE A 1 234 ? -23.797 14.367 8.023 1 97.12 234 PHE A N 1
ATOM 1900 C CA . PHE A 1 234 ? -22.969 15.539 8.281 1 97.12 234 PHE A CA 1
ATOM 1901 C C . PHE A 1 234 ? -22.219 15.398 9.602 1 97.12 234 PHE A C 1
ATOM 1903 O O . PHE A 1 234 ? -22.766 14.906 10.586 1 97.12 234 PHE A O 1
ATOM 1910 N N . TRP A 1 235 ? -20.906 15.68 9.602 1 96.19 235 TRP A N 1
ATOM 1911 C CA . TRP A 1 235 ? -20.203 15.656 10.883 1 96.19 235 TRP A CA 1
ATOM 1912 C C . TRP A 1 235 ? -19.094 16.703 10.914 1 96.19 235 TRP A C 1
ATOM 1914 O O . TRP A 1 235 ? -18.641 17.172 9.867 1 96.19 235 TRP A O 1
ATOM 1924 N N . VAL A 1 236 ? -18.734 17.234 12.094 1 95 236 VAL A N 1
ATOM 1925 C CA . VAL A 1 236 ? -17.688 18.203 12.359 1 95 236 VAL A CA 1
ATOM 1926 C C . VAL A 1 236 ? -17.125 17.984 13.758 1 95 236 VAL A C 1
ATOM 1928 O O . VAL A 1 236 ? -17.859 17.688 14.695 1 95 236 VAL A O 1
ATOM 1931 N N . ASP A 1 237 ? -15.852 18.016 13.891 1 89.19 237 ASP A N 1
ATOM 1932 C CA . ASP A 1 237 ? -15.219 17.797 15.188 1 89.19 237 ASP A CA 1
ATOM 1933 C C . ASP A 1 237 ? -15.234 19.062 16.031 1 89.19 237 ASP A C 1
ATOM 1935 O O . ASP A 1 237 ? -15.516 20.156 15.508 1 89.19 237 ASP A O 1
ATOM 1939 N N . GLY A 1 238 ? -14.93 18.938 17.281 1 85 238 GLY A N 1
ATOM 1940 C CA . GLY A 1 238 ? -14.977 20.047 18.219 1 85 238 GLY A CA 1
ATOM 1941 C C . GLY A 1 238 ? -13.938 21.109 17.922 1 85 238 GLY A C 1
ATOM 1942 O O . GLY A 1 238 ? -14.234 22.312 18 1 85 238 GLY A O 1
ATOM 1943 N N . ARG A 1 239 ? -12.812 20.734 17.547 1 83.94 239 ARG A N 1
ATOM 1944 C CA . ARG A 1 239 ? -11.766 21.703 17.234 1 83.94 239 ARG A CA 1
ATOM 1945 C C . ARG A 1 239 ? -12.148 22.562 16.031 1 83.94 239 ARG A C 1
ATOM 1947 O O . ARG A 1 239 ? -11.898 23.766 16.016 1 83.94 239 ARG A O 1
ATOM 1954 N N . THR A 1 240 ? -12.742 21.938 15.125 1 90.25 240 THR A N 1
ATOM 1955 C CA . THR A 1 240 ? -13.148 22.641 13.906 1 90.25 240 THR A CA 1
ATOM 1956 C C . THR A 1 240 ? -14.203 23.703 14.227 1 90.25 240 THR A C 1
ATOM 1958 O O . THR A 1 240 ? -14.203 24.781 13.633 1 90.25 240 THR A O 1
ATOM 1961 N N . ARG A 1 241 ? -15.031 23.422 15.148 1 90.62 241 ARG A N 1
ATOM 1962 C CA . ARG A 1 241 ? -16.078 24.359 15.539 1 90.62 241 ARG A CA 1
ATOM 1963 C C . ARG A 1 241 ? -15.461 25.609 16.188 1 90.62 241 ARG A C 1
ATOM 1965 O O . ARG A 1 241 ? -15.93 26.719 15.969 1 90.62 241 ARG A O 1
ATOM 1972 N N . GLU A 1 242 ? -14.43 25.375 16.844 1 85.06 242 GLU A N 1
ATOM 1973 C CA . GLU A 1 242 ? -13.742 26.5 17.484 1 85.06 242 GLU A CA 1
ATOM 1974 C C . GLU A 1 242 ? -13.008 27.344 16.453 1 85.06 242 GLU A C 1
ATOM 1976 O O . GLU A 1 242 ? -13.039 28.578 16.531 1 85.06 242 GLU A O 1
ATOM 1981 N N . VAL A 1 243 ? -12.398 26.719 15.562 1 88.62 243 VAL A N 1
ATOM 1982 C CA . VAL A 1 243 ? -11.578 27.406 14.57 1 88.62 243 VAL A CA 1
ATOM 1983 C C . VAL A 1 243 ? -12.484 28.109 13.555 1 88.62 243 VAL A C 1
ATOM 1985 O O . VAL A 1 243 ? -12.109 29.141 12.992 1 88.62 243 VAL A O 1
ATOM 1988 N N . TYR A 1 244 ? -13.664 27.578 13.414 1 92.88 244 TYR A N 1
ATOM 1989 C CA . TYR A 1 244 ? -14.609 28.172 12.469 1 92.88 244 TYR A CA 1
ATOM 1990 C C . TYR A 1 244 ? -14.898 29.625 12.812 1 92.88 244 TYR A C 1
ATOM 1992 O O . TYR A 1 244 ? -15 30.469 11.922 1 92.88 244 TYR A O 1
ATOM 2000 N N . ARG A 1 245 ? -14.945 29.922 13.992 1 86.81 245 ARG A N 1
ATOM 2001 C CA . ARG A 1 245 ? -15.266 31.281 14.438 1 86.81 245 ARG A CA 1
ATOM 2002 C C . ARG A 1 245 ? -14.188 32.25 13.992 1 86.81 245 ARG A C 1
ATOM 2004 O O . ARG A 1 245 ? -14.484 33.438 13.719 1 86.81 245 ARG A O 1
ATOM 2011 N N . LYS A 1 246 ? -13.109 31.734 13.836 1 88.56 246 LYS A N 1
ATOM 2012 C CA . LYS A 1 246 ? -11.977 32.594 13.492 1 88.56 246 LYS A CA 1
ATOM 2013 C C . LYS A 1 246 ? -11.781 32.656 11.984 1 88.56 246 LYS A C 1
ATOM 2015 O O . LYS A 1 246 ? -11.234 33.656 11.469 1 88.56 246 LYS A O 1
ATOM 2020 N N . PHE A 1 247 ? -12.203 31.656 11.312 1 92.06 247 PHE A N 1
ATOM 2021 C CA . PHE A 1 247 ? -11.844 31.578 9.906 1 92.06 247 PHE A CA 1
ATOM 2022 C C . PHE A 1 247 ? -13.086 31.438 9.039 1 92.06 247 PHE A C 1
ATOM 2024 O O . PHE A 1 247 ? -13.023 30.844 7.953 1 92.06 247 PHE A O 1
ATOM 2031 N N . LYS A 1 248 ? -14.188 31.844 9.422 1 90.81 248 LYS A N 1
ATOM 2032 C CA . LYS A 1 248 ? -15.445 31.75 8.68 1 90.81 248 LYS A CA 1
ATOM 2033 C C . LYS A 1 248 ? -15.5 32.781 7.551 1 90.81 248 LYS A C 1
ATOM 2035 O O . LYS A 1 248 ? -16.453 32.812 6.77 1 90.81 248 LYS A O 1
ATOM 2040 N N . ASP A 1 249 ? -14.492 33.594 7.422 1 89 249 ASP A N 1
ATOM 2041 C CA . ASP A 1 249 ? -14.492 34.719 6.48 1 89 249 ASP A CA 1
ATOM 2042 C C . ASP A 1 249 ? -14.398 34.219 5.039 1 89 249 ASP A C 1
ATOM 2044 O O . ASP A 1 249 ? -14.766 34.938 4.105 1 89 249 ASP A O 1
ATOM 2048 N N . CYS A 1 250 ? -13.812 33.094 4.84 1 87.88 250 CYS A N 1
ATOM 2049 C CA . CYS A 1 250 ? -13.672 32.531 3.5 1 87.88 250 CYS A CA 1
ATOM 2050 C C . CYS A 1 250 ? -13.93 31.031 3.51 1 87.88 250 CYS A C 1
ATOM 2052 O O . CYS A 1 250 ? -13.203 30.281 4.156 1 87.88 250 CYS A O 1
ATOM 2054 N N . VAL A 1 251 ? -14.93 30.641 2.723 1 90.19 251 VAL A N 1
ATOM 2055 C CA . VAL A 1 251 ? -15.32 29.25 2.727 1 90.19 251 VAL A CA 1
ATOM 2056 C C . VAL A 1 251 ? -15.453 28.734 1.291 1 90.19 251 VAL A C 1
ATOM 2058 O O . VAL A 1 251 ? -15.938 29.453 0.415 1 90.19 251 VAL A O 1
ATOM 2061 N N . PHE A 1 252 ? -14.953 27.594 1.068 1 87.88 252 PHE A N 1
ATOM 2062 C CA . PHE A 1 252 ? -15.078 26.922 -0.22 1 87.88 252 PHE A CA 1
ATOM 2063 C C . PHE A 1 252 ? -15.977 25.688 -0.107 1 87.88 252 PHE A C 1
ATOM 2065 O O . PHE A 1 252 ? -15.898 24.938 0.874 1 87.88 252 PHE A O 1
ATOM 2072 N N . PHE A 1 253 ? -16.859 25.578 -1.019 1 88.94 253 PHE A N 1
ATOM 2073 C CA . PHE A 1 253 ? -17.766 24.438 -1.006 1 88.94 253 PHE A CA 1
ATOM 2074 C C . PHE A 1 253 ? -17.844 23.797 -2.383 1 88.94 253 PHE A C 1
ATOM 2076 O O . PHE A 1 253 ? -18.125 24.469 -3.375 1 88.94 253 PHE A O 1
ATOM 2083 N N . ASP A 1 254 ? -17.469 22.531 -2.428 1 85.38 254 ASP A N 1
ATOM 2084 C CA . ASP A 1 254 ? -17.516 21.734 -3.648 1 85.38 254 ASP A CA 1
ATOM 2085 C C . ASP A 1 254 ? -17.781 20.266 -3.332 1 85.38 254 ASP A C 1
ATOM 2087 O O . ASP A 1 254 ? -17.531 19.812 -2.209 1 85.38 254 ASP A O 1
ATOM 2091 N N . THR A 1 255 ? -18.422 19.641 -4.281 1 88.06 255 THR A N 1
ATOM 2092 C CA . THR A 1 255 ? -18.703 18.234 -4.066 1 88.06 255 THR A CA 1
ATOM 2093 C C . THR A 1 255 ? -17.812 17.359 -4.949 1 88.06 255 THR A C 1
ATOM 2095 O O . THR A 1 255 ? -17.297 17.812 -5.973 1 88.06 255 THR A O 1
ATOM 2098 N N . THR A 1 256 ? -17.531 16.188 -4.48 1 84.81 256 THR A N 1
ATOM 2099 C CA . THR A 1 256 ? -16.75 15.234 -5.254 1 84.81 256 THR A CA 1
ATOM 2100 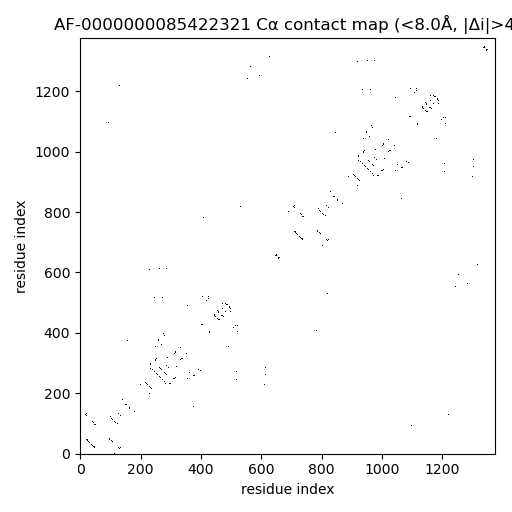C C . THR A 1 256 ? -17.406 13.859 -5.227 1 84.81 256 THR A C 1
ATOM 2102 O O . THR A 1 256 ? -17.969 13.453 -4.211 1 84.81 256 THR A O 1
ATOM 2105 N N . PHE A 1 257 ? -17.25 13.164 -6.41 1 78.69 257 PHE A N 1
ATOM 2106 C CA . PHE A 1 257 ? -17.875 11.859 -6.551 1 78.69 257 PHE A CA 1
ATOM 2107 C C . PHE A 1 257 ? -16.844 10.742 -6.422 1 78.69 257 PHE A C 1
ATOM 2109 O O . PHE A 1 257 ? -15.664 11.008 -6.191 1 78.69 257 PHE A O 1
ATOM 2116 N N . CYS A 1 258 ? -17.328 9.469 -6.422 1 74.19 258 CYS A N 1
ATOM 2117 C CA . CYS A 1 258 ? -16.516 8.25 -6.453 1 74.19 258 CYS A CA 1
ATOM 2118 C C . CYS A 1 258 ? -15.664 8.133 -5.199 1 74.19 258 CYS A C 1
ATOM 2120 O O . CYS A 1 258 ? -14.461 7.887 -5.281 1 74.19 258 CYS A O 1
ATOM 2122 N N . THR A 1 259 ? -16.359 8.406 -4.086 1 82.38 259 THR A N 1
ATOM 2123 C CA . THR A 1 259 ? -15.602 8.344 -2.836 1 82.38 259 THR A CA 1
ATOM 2124 C C . THR A 1 259 ? -16.094 7.184 -1.971 1 82.38 259 THR A C 1
ATOM 2126 O O . THR A 1 259 ? -15.422 6.809 -1 1 82.38 259 THR A O 1
ATOM 2129 N N . ASN A 1 260 ? -17.156 6.68 -2.281 1 84.25 260 ASN A N 1
ATOM 2130 C CA . ASN A 1 260 ? -17.719 5.574 -1.511 1 84.25 260 ASN A CA 1
ATOM 2131 C C . ASN A 1 260 ? -18.578 4.66 -2.383 1 84.25 260 ASN A C 1
ATOM 2133 O O . ASN A 1 260 ? -18.938 5.027 -3.498 1 84.25 260 ASN A O 1
ATOM 2137 N N . ARG A 1 261 ? -18.953 3.559 -1.929 1 84.75 261 ARG A N 1
ATOM 2138 C CA . ARG A 1 261 ? -19.609 2.514 -2.705 1 84.75 261 ARG A CA 1
ATOM 2139 C C . ARG A 1 261 ? -21.062 2.885 -2.994 1 84.75 261 ARG A C 1
ATOM 2141 O O . ARG A 1 261 ? -21.672 2.324 -3.9 1 84.75 261 ARG A O 1
ATOM 2148 N N . TYR A 1 262 ? -21.625 3.762 -2.207 1 87.25 262 TYR A N 1
ATOM 2149 C CA . TYR A 1 262 ? -23.016 4.152 -2.371 1 87.25 262 TYR A CA 1
ATOM 2150 C C . TYR A 1 262 ? -23.156 5.305 -3.359 1 87.25 262 TYR A C 1
ATOM 2152 O O . TYR A 1 262 ? -24.25 5.801 -3.602 1 87.25 262 TYR A O 1
ATOM 2160 N N . ASP A 1 263 ? -22.016 5.789 -3.83 1 87.12 263 ASP A N 1
ATOM 2161 C CA . ASP A 1 263 ? -21.938 6.883 -4.789 1 87.12 263 ASP A CA 1
ATOM 2162 C C . ASP A 1 263 ? -22.5 8.172 -4.195 1 87.12 263 ASP A C 1
ATOM 2164 O O . ASP A 1 263 ? -23.141 8.961 -4.898 1 87.12 263 ASP A O 1
ATOM 2168 N N . MET A 1 264 ? -22.422 8.266 -2.916 1 91.19 264 MET A N 1
ATOM 2169 C CA . MET A 1 264 ? -22.797 9.516 -2.254 1 91.19 264 MET A CA 1
ATOM 2170 C C . MET A 1 264 ? -21.734 10.594 -2.488 1 91.19 264 MET A C 1
ATOM 2172 O O . MET A 1 264 ? -20.562 10.398 -2.172 1 91.19 264 MET A O 1
ATOM 2176 N N . PRO A 1 265 ? -22.141 11.688 -3.01 1 91.12 265 PRO A N 1
ATOM 2177 C CA . PRO A 1 265 ? -21.156 12.758 -3.168 1 91.12 265 PRO A CA 1
ATOM 2178 C C . PRO A 1 265 ? -20.594 13.25 -1.834 1 91.12 265 PRO A C 1
ATOM 2180 O O . PRO A 1 265 ? -21.344 13.383 -0.86 1 91.12 265 PRO A O 1
ATOM 2183 N N . PHE A 1 266 ? -19.328 13.414 -1.819 1 93.19 266 PHE A N 1
ATOM 2184 C CA . PHE A 1 266 ? -18.656 14.008 -0.669 1 93.19 266 PHE A CA 1
ATOM 2185 C C . PHE A 1 266 ? -18.625 15.523 -0.783 1 93.19 266 PHE A C 1
ATOM 2187 O O . PHE A 1 266 ? -18.188 16.062 -1.801 1 93.19 266 PHE A O 1
ATOM 2194 N N . ALA A 1 267 ? -19.109 16.172 0.232 1 92.94 267 ALA A N 1
ATOM 2195 C CA . ALA A 1 267 ? -19.203 17.625 0.233 1 92.94 267 ALA A CA 1
ATOM 2196 C C . ALA A 1 267 ? -18.391 18.234 1.373 1 92.94 267 ALA A C 1
ATOM 2198 O O . ALA A 1 267 ? -18.938 18.562 2.428 1 92.94 267 ALA A O 1
ATOM 2199 N N . PRO A 1 268 ? -17.156 18.484 1.142 1 92.69 268 PRO A N 1
ATOM 2200 C CA . PRO A 1 268 ? -16.344 19.125 2.168 1 92.69 268 PRO A CA 1
ATOM 2201 C C . PRO A 1 268 ? -16.516 20.656 2.189 1 92.69 268 PRO A C 1
ATOM 2203 O O . PRO A 1 268 ? -16.672 21.266 1.135 1 92.69 268 PRO A O 1
ATOM 2206 N N . ILE A 1 269 ? -16.594 21.203 3.305 1 93 269 ILE A N 1
ATOM 2207 C CA . ILE A 1 269 ? -16.547 22.641 3.518 1 93 269 ILE A CA 1
ATOM 2208 C C . ILE A 1 269 ? -15.133 23.047 3.938 1 93 269 ILE A C 1
ATOM 2210 O O . ILE A 1 269 ? -14.648 22.656 5 1 93 269 ILE A O 1
ATOM 2214 N N . VAL A 1 270 ? -14.523 23.844 3.119 1 91.56 270 VAL A N 1
ATOM 2215 C CA . VAL A 1 270 ? -13.094 24.078 3.279 1 91.56 270 VAL A CA 1
ATOM 2216 C C . VAL A 1 270 ? -12.852 25.562 3.592 1 91.56 270 VAL A C 1
ATOM 2218 O O . VAL A 1 270 ? -13.531 26.438 3.055 1 91.56 270 VAL A O 1
ATOM 2221 N N . GLY A 1 271 ? -11.984 25.797 4.504 1 91.31 271 GLY A N 1
ATOM 2222 C CA . GLY A 1 271 ? -11.516 27.141 4.82 1 91.31 271 GLY A CA 1
ATOM 2223 C C . GLY A 1 271 ? -10.008 27.281 4.727 1 91.31 271 GLY A C 1
ATOM 2224 O O . GLY A 1 271 ? -9.328 26.406 4.195 1 91.31 271 GLY A O 1
ATOM 2225 N N . ILE A 1 272 ? -9.531 28.453 5.133 1 91 272 ILE A N 1
ATOM 2226 C CA . ILE A 1 272 ? -8.102 28.734 5.145 1 91 272 ILE A CA 1
ATOM 2227 C C . ILE A 1 272 ? -7.691 29.25 6.523 1 91 272 ILE A C 1
ATOM 2229 O O . ILE A 1 272 ? -8.32 30.156 7.07 1 91 272 ILE A O 1
ATOM 2233 N N . ASN A 1 273 ? -6.688 28.672 7.051 1 91.94 273 ASN A N 1
ATOM 2234 C CA . ASN A 1 273 ? -6.246 29.125 8.367 1 91.94 273 ASN A CA 1
ATOM 2235 C C . ASN A 1 273 ? -5.188 30.219 8.266 1 91.94 273 ASN A C 1
ATOM 2237 O O . ASN A 1 273 ? -4.969 30.781 7.188 1 91.94 273 ASN A O 1
ATOM 2241 N N . ASN A 1 274 ? -4.625 30.641 9.367 1 93.06 274 ASN A N 1
ATOM 2242 C CA . ASN A 1 274 ? -3.672 31.75 9.43 1 93.06 274 ASN A CA 1
ATOM 2243 C C . ASN A 1 274 ? -2.344 31.375 8.781 1 93.06 274 ASN A C 1
ATOM 2245 O O . ASN A 1 274 ? -1.531 32.25 8.469 1 93.06 274 ASN A O 1
ATOM 2249 N N . HIS A 1 275 ? -2.115 30.078 8.617 1 93.06 275 HIS A N 1
ATOM 2250 C CA . HIS A 1 275 ? -0.903 29.609 7.949 1 93.06 275 HIS A CA 1
ATOM 2251 C C . HIS A 1 275 ? -1.134 29.422 6.457 1 93.06 275 HIS A C 1
ATOM 2253 O O . HIS A 1 275 ? -0.313 28.797 5.773 1 93.06 275 HIS A O 1
ATOM 2259 N N . MET A 1 276 ? -2.275 29.844 5.973 1 91.5 276 MET A N 1
ATOM 2260 C CA . MET A 1 276 ? -2.645 29.766 4.562 1 91.5 276 MET A CA 1
ATOM 2261 C C . MET A 1 276 ? -2.836 28.312 4.133 1 91.5 276 MET A C 1
ATOM 2263 O O . MET A 1 276 ? -2.523 27.953 2.994 1 91.5 276 MET A O 1
ATOM 2267 N N . GLN A 1 277 ? -3.221 27.562 5.047 1 90.75 277 GLN A N 1
ATOM 2268 C CA . GLN A 1 277 ? -3.494 26.141 4.77 1 90.75 277 GLN A CA 1
ATOM 2269 C C . GLN A 1 277 ? -4.992 25.891 4.648 1 90.75 277 GLN A C 1
ATOM 2271 O O . GLN A 1 277 ? -5.797 26.547 5.316 1 90.75 277 GLN A O 1
ATOM 2276 N N . SER A 1 278 ? -5.297 24.938 3.783 1 89.81 278 SER A N 1
ATOM 2277 C CA . SER A 1 278 ? -6.691 24.516 3.701 1 89.81 278 SER A CA 1
ATOM 2278 C C . SER A 1 278 ? -7.094 23.688 4.914 1 89.81 278 SER A C 1
ATOM 2280 O O . SER A 1 278 ? -6.363 22.781 5.316 1 89.81 278 SER A O 1
ATOM 2282 N N . ILE A 1 279 ? -8.141 24.016 5.52 1 89.62 279 ILE A N 1
ATOM 2283 C CA . ILE A 1 279 ? -8.648 23.281 6.676 1 89.62 279 ILE A CA 1
ATOM 2284 C C . ILE A 1 279 ? -10.094 22.875 6.426 1 89.62 279 ILE A C 1
ATOM 2286 O O . ILE A 1 279 ? -10.805 23.5 5.641 1 89.62 279 ILE A O 1
ATOM 2290 N N . MET A 1 280 ? -10.5 21.891 7.125 1 90.94 280 MET A N 1
ATOM 2291 C CA . MET A 1 280 ? -11.883 21.438 7.035 1 90.94 280 MET A CA 1
ATOM 2292 C C . MET A 1 280 ? -12.758 22.156 8.062 1 90.94 280 MET A C 1
ATOM 2294 O O . MET A 1 280 ? -12.398 22.234 9.234 1 90.94 280 MET A O 1
ATOM 2298 N N . LEU A 1 281 ? -13.844 22.703 7.594 1 93.88 281 LEU A N 1
ATOM 2299 C CA . LEU A 1 281 ? -14.789 23.375 8.477 1 93.88 281 LEU A CA 1
ATOM 2300 C C . LEU A 1 281 ? -16.062 22.562 8.641 1 93.88 281 LEU A C 1
ATOM 2302 O O . LEU A 1 281 ? -16.984 22.984 9.352 1 93.88 281 LEU A O 1
ATOM 2306 N N . GLY A 1 282 ? -16.125 21.5 7.98 1 92.75 282 GLY A N 1
ATOM 2307 C CA . GLY A 1 282 ? -17.219 20.562 8 1 92.75 282 GLY A CA 1
ATOM 2308 C C . GLY A 1 282 ? -17.266 19.656 6.781 1 92.75 282 GLY A C 1
ATOM 2309 O O . GLY A 1 282 ? -16.562 19.906 5.801 1 92.75 282 GLY A O 1
ATOM 2310 N N . CYS A 1 283 ? -18.031 18.562 6.898 1 94.06 283 CYS A N 1
ATOM 2311 C CA . CYS A 1 283 ? -18.156 17.688 5.738 1 94.06 283 CYS A CA 1
ATOM 2312 C C . CYS A 1 283 ? -19.469 16.922 5.762 1 94.06 283 CYS A C 1
ATOM 2314 O O . CYS A 1 283 ? -20.109 16.812 6.812 1 94.06 283 CYS A O 1
ATOM 2316 N N . ALA A 1 284 ? -19.875 16.531 4.559 1 95.5 284 ALA A N 1
ATOM 2317 C CA . ALA A 1 284 ? -21.125 15.805 4.445 1 95.5 284 ALA A CA 1
ATOM 2318 C C . ALA A 1 284 ? -21.062 14.781 3.312 1 95.5 284 ALA A C 1
ATOM 2320 O O . ALA A 1 284 ? -20.344 14.977 2.334 1 95.5 284 ALA A O 1
ATOM 2321 N N . LEU A 1 285 ? -21.672 13.719 3.541 1 94.81 285 LEU A N 1
ATOM 2322 C CA . LEU A 1 285 ? -22.047 12.789 2.48 1 94.81 285 LEU A CA 1
ATOM 2323 C C . LEU A 1 285 ? -23.516 12.93 2.127 1 94.81 285 LEU A C 1
ATOM 2325 O O . LEU A 1 285 ? -24.391 12.805 2.998 1 94.81 285 LEU A O 1
ATOM 2329 N N . ILE A 1 286 ? -23.781 13.164 0.854 1 94.38 286 ILE A N 1
ATOM 2330 C CA . ILE A 1 286 ? -25.125 13.555 0.493 1 94.38 286 ILE A CA 1
ATOM 2331 C C . ILE A 1 286 ? -25.688 12.609 -0.57 1 94.38 286 ILE A C 1
ATOM 2333 O O . ILE A 1 286 ? -24.922 11.961 -1.288 1 94.38 286 ILE A O 1
ATOM 2337 N N . PRO A 1 287 ? -26.984 12.484 -0.649 1 90.69 287 PRO A N 1
ATOM 2338 C CA . PRO A 1 287 ? -27.594 11.555 -1.604 1 90.69 287 PRO A CA 1
ATOM 2339 C C . PRO A 1 287 ? -27.562 12.07 -3.041 1 90.69 287 PRO A C 1
ATOM 2341 O O . PRO A 1 287 ? -27.547 11.281 -3.986 1 90.69 287 PRO A O 1
ATOM 2344 N N . ASP A 1 288 ? -27.656 13.375 -3.148 1 88.62 288 ASP A N 1
ATOM 2345 C CA . ASP A 1 288 ? -27.688 13.977 -4.477 1 88.62 288 ASP A CA 1
ATOM 2346 C C . ASP A 1 288 ? -27.234 15.438 -4.422 1 88.62 288 ASP A C 1
ATOM 2348 O O . ASP A 1 288 ? -26.906 15.953 -3.352 1 88.62 288 ASP A O 1
ATOM 2352 N N . GLU A 1 289 ? -27.188 15.969 -5.613 1 89.75 289 GLU A N 1
ATOM 2353 C CA . GLU A 1 289 ? -26.75 17.359 -5.715 1 89.75 289 GLU A CA 1
ATOM 2354 C C . GLU A 1 289 ? -27.906 18.281 -6.062 1 89.75 289 GLU A C 1
ATOM 2356 O O . GLU A 1 289 ? -27.781 19.125 -6.953 1 89.75 289 GLU A O 1
ATOM 2361 N N . ARG A 1 290 ? -29 18.125 -5.336 1 89.12 290 ARG A N 1
ATOM 2362 C CA . ARG A 1 290 ? -30.172 18.969 -5.547 1 89.12 290 ARG A CA 1
ATOM 2363 C C . ARG A 1 290 ? -30.188 20.125 -4.562 1 89.12 290 ARG A C 1
ATOM 2365 O O . ARG A 1 290 ? -29.5 20.094 -3.539 1 89.12 290 ARG A O 1
ATOM 2372 N N . LYS A 1 291 ? -30.938 21.094 -4.875 1 92.44 291 LYS A N 1
ATOM 2373 C CA . LYS A 1 291 ? -31.016 22.297 -4.059 1 92.44 291 LYS A CA 1
ATOM 2374 C C . LYS A 1 291 ? -31.484 21.969 -2.641 1 92.44 291 LYS A C 1
ATOM 2376 O O . LYS A 1 291 ? -30.938 22.516 -1.67 1 92.44 291 LYS A O 1
ATOM 2381 N N . GLU A 1 292 ? -32.406 21.109 -2.537 1 92.69 292 GLU A N 1
ATOM 2382 C CA . GLU A 1 292 ? -32.938 20.734 -1.228 1 92.69 292 GLU A CA 1
ATOM 2383 C C . GLU A 1 292 ? -31.875 20.078 -0.365 1 92.69 292 GLU A C 1
ATOM 2385 O O . GLU A 1 292 ? -31.828 20.297 0.848 1 92.69 292 GLU A O 1
ATOM 2390 N N . THR A 1 293 ? -31.094 19.281 -0.97 1 93.69 293 THR A N 1
ATOM 2391 C CA . THR A 1 293 ? -30.016 18.594 -0.257 1 93.69 293 THR A CA 1
ATOM 2392 C C . THR A 1 293 ? -28.953 19.609 0.214 1 93.69 293 THR A C 1
ATOM 2394 O O . THR A 1 293 ? -28.484 19.531 1.351 1 93.69 293 THR A O 1
ATOM 2397 N N . PHE A 1 294 ? -28.641 20.531 -0.691 1 94.56 294 PHE A N 1
ATOM 2398 C CA . PHE A 1 294 ? -27.672 21.547 -0.308 1 94.56 294 PHE A CA 1
ATOM 2399 C C . PHE A 1 294 ? -28.219 22.438 0.801 1 94.56 294 PHE A C 1
ATOM 2401 O O . PHE A 1 294 ? -27.484 22.859 1.688 1 94.56 294 PHE A O 1
ATOM 2408 N N . ARG A 1 295 ? -29.469 22.688 0.727 1 95 295 ARG A N 1
ATOM 2409 C CA . ARG A 1 295 ? -30.109 23.453 1.795 1 95 295 ARG A CA 1
ATOM 2410 C C . ARG A 1 295 ? -29.969 22.75 3.137 1 95 295 ARG A C 1
ATOM 2412 O O . ARG A 1 295 ? -29.672 23.375 4.152 1 95 295 ARG A O 1
ATOM 2419 N N . TRP A 1 296 ? -30.203 21.5 3.096 1 95.88 296 TRP A N 1
ATOM 2420 C CA . TRP A 1 296 ? -30.062 20.719 4.32 1 95.88 296 TRP A CA 1
ATOM 2421 C C . TRP A 1 296 ? -28.641 20.797 4.859 1 95.88 296 TRP A C 1
ATOM 2423 O O . TRP A 1 296 ? -28.422 20.922 6.066 1 95.88 296 TRP A O 1
ATOM 2433 N N . VAL A 1 297 ? -27.625 20.672 4.016 1 96.81 297 VAL A N 1
ATOM 2434 C CA . VAL A 1 297 ? -26.234 20.703 4.414 1 96.81 297 VAL A CA 1
ATOM 2435 C C . VAL A 1 297 ? -25.906 22.047 5.082 1 96.81 297 VAL A C 1
ATOM 2437 O O . VAL A 1 297 ? -25.297 22.078 6.152 1 96.81 297 VAL A O 1
ATOM 2440 N N . PHE A 1 298 ? -26.344 23.109 4.469 1 95.94 298 PHE A N 1
ATOM 2441 C CA . PHE A 1 298 ? -26.031 24.438 4.969 1 95.94 298 PHE A CA 1
ATOM 2442 C C . PHE A 1 298 ? -26.781 24.734 6.262 1 95.94 298 PHE A C 1
ATOM 2444 O O . PHE A 1 298 ? -26.234 25.359 7.172 1 95.94 298 PHE A O 1
ATOM 2451 N N . GLU A 1 299 ? -27.969 24.25 6.34 1 95.81 299 GLU A N 1
ATOM 2452 C CA . GLU A 1 299 ? -28.734 24.422 7.57 1 95.81 299 GLU A CA 1
ATOM 2453 C C . GLU A 1 299 ? -28.094 23.656 8.727 1 95.81 299 GLU A C 1
ATOM 2455 O O . GLU A 1 299 ? -27.984 24.172 9.836 1 95.81 299 GLU A O 1
ATOM 2460 N N . THR A 1 300 ? -27.766 22.453 8.422 1 96.56 300 THR A N 1
ATOM 2461 C CA . THR A 1 300 ? -27.109 21.625 9.43 1 96.56 300 THR A CA 1
ATOM 2462 C C . THR A 1 300 ? -25.766 22.219 9.852 1 96.56 300 THR A C 1
ATOM 2464 O O . THR A 1 300 ? -25.422 22.203 11.031 1 96.56 300 THR A O 1
ATOM 2467 N N . TRP A 1 301 ? -25.047 22.688 8.875 1 96.69 301 TRP A N 1
ATOM 2468 C CA . TRP A 1 301 ? -23.766 23.344 9.125 1 96.69 301 TRP A CA 1
ATOM 2469 C C . TRP A 1 301 ? -23.938 24.547 10.047 1 96.69 301 TRP A C 1
ATOM 2471 O O . TRP A 1 301 ? -23.156 24.734 10.992 1 96.69 301 TRP A O 1
ATOM 2481 N N . MET A 1 302 ? -24.953 25.297 9.859 1 95.06 302 MET A N 1
ATOM 2482 C CA . MET A 1 302 ? -25.219 26.469 10.68 1 95.06 302 MET A CA 1
ATOM 2483 C C . MET A 1 302 ? -25.641 26.078 12.086 1 95.06 302 MET A C 1
ATOM 2485 O O . MET A 1 302 ? -25.266 26.719 13.062 1 95.06 302 MET A O 1
ATOM 2489 N N . ASP A 1 303 ? -26.359 25.047 12.117 1 94.31 303 ASP A N 1
ATOM 2490 C CA . ASP A 1 303 ? -26.719 24.531 13.438 1 94.31 303 ASP A CA 1
ATOM 2491 C C . ASP A 1 303 ? -25.484 24.109 14.219 1 94.31 303 ASP A C 1
ATOM 2493 O O . ASP A 1 303 ? -25.375 24.375 15.422 1 94.31 303 ASP A O 1
ATOM 2497 N N . ALA A 1 304 ? -24.594 23.453 13.539 1 95 304 ALA A N 1
ATOM 2498 C CA . ALA A 1 304 ? -23.375 22.969 14.164 1 95 304 ALA A CA 1
ATOM 2499 C C . ALA A 1 304 ? -22.5 24.141 14.609 1 95 304 ALA A C 1
ATOM 2501 O O . ALA A 1 304 ? -21.797 24.047 15.625 1 95 304 ALA A O 1
ATOM 2502 N N . MET A 1 305 ? -22.531 25.203 13.828 1 95.06 305 MET A N 1
ATOM 2503 C CA . MET A 1 305 ? -21.625 26.328 14.086 1 95.06 305 MET A CA 1
ATOM 2504 C C . MET A 1 305 ? -22.328 27.406 14.891 1 95.06 305 MET A C 1
ATOM 2506 O O . MET A 1 305 ? -21.844 28.547 14.953 1 95.06 305 MET A O 1
ATOM 2510 N N . GLY A 1 306 ? -23.5 27.188 15.477 1 90.75 306 GLY A N 1
ATOM 2511 C CA . GLY A 1 306 ? -24.188 28.125 16.328 1 90.75 306 GLY A CA 1
ATOM 2512 C C . GLY A 1 306 ? -24.844 29.266 15.57 1 90.75 306 GLY A C 1
ATOM 2513 O O . GLY A 1 306 ? -24.875 30.406 16.047 1 90.75 306 GLY A O 1
ATOM 2514 N N . GLN A 1 307 ? -25.125 29.031 14.352 1 90.56 307 GLN A N 1
ATOM 2515 C CA . GLN A 1 307 ? -25.844 29.969 13.492 1 90.56 307 GLN A CA 1
ATOM 2516 C C . GLN A 1 307 ? -24.953 31.172 13.133 1 90.56 307 GLN A C 1
ATOM 2518 O O . GLN A 1 307 ? -25.469 32.281 12.914 1 90.56 307 GLN A O 1
ATOM 2523 N N . GLU A 1 308 ? -23.734 30.938 13.172 1 91.25 308 GLU A N 1
ATOM 2524 C CA . GLU A 1 308 ? -22.812 31.953 12.688 1 91.25 308 GLU A CA 1
ATOM 2525 C C . GLU A 1 308 ? -22.547 31.797 11.195 1 91.25 308 GLU A C 1
ATOM 2527 O O . GLU A 1 308 ? -21.859 30.859 10.773 1 91.25 308 GLU A O 1
ATOM 2532 N N . HIS A 1 309 ? -23 32.719 10.453 1 92.06 309 HIS A N 1
ATOM 2533 C CA . HIS A 1 309 ? -22.922 32.625 9 1 92.06 309 HIS A CA 1
ATOM 2534 C C . HIS A 1 309 ? -21.531 32.969 8.5 1 92.06 309 HIS A C 1
ATOM 2536 O O . HIS A 1 309 ? -20.844 33.812 9.094 1 92.06 309 HIS A O 1
ATOM 2542 N N . PRO A 1 310 ? -21.109 32.281 7.445 1 91.75 310 PRO A N 1
ATOM 2543 C CA . PRO A 1 310 ? -19.859 32.688 6.801 1 91.75 310 PRO A CA 1
ATOM 2544 C C . PRO A 1 310 ? -19.984 34.031 6.078 1 91.75 310 PRO A C 1
ATOM 2546 O O . PRO A 1 310 ? -21.094 34.469 5.77 1 91.75 310 PRO A O 1
ATOM 2549 N N . THR A 1 311 ? -18.891 34.625 5.879 1 85.56 311 THR A N 1
ATOM 2550 C CA . THR A 1 311 ? -18.906 35.938 5.215 1 85.56 311 THR A CA 1
ATOM 2551 C C . THR A 1 311 ? -18.953 35.781 3.699 1 85.56 311 THR A C 1
ATOM 2553 O O . THR A 1 311 ? -19.703 36.469 3.016 1 85.56 311 THR A O 1
ATOM 2556 N N . CYS A 1 312 ? -18.125 34.906 3.227 1 84.69 312 CYS A N 1
ATOM 2557 C CA . CYS A 1 312 ? -18.062 34.625 1.793 1 84.69 312 CYS A CA 1
ATOM 2558 C C . CYS A 1 312 ? -18 33.156 1.515 1 84.69 312 CYS A C 1
ATOM 2560 O O . CYS A 1 312 ? -17.328 32.406 2.238 1 84.69 312 CYS A O 1
ATOM 2562 N N . ILE A 1 313 ? -18.719 32.719 0.494 1 85.25 313 ILE A N 1
ATOM 2563 C CA . ILE A 1 313 ? -18.719 31.328 0.091 1 85.25 313 ILE A CA 1
ATOM 2564 C C . ILE A 1 313 ? -18.453 31.219 -1.407 1 85.25 313 ILE A C 1
ATOM 2566 O O . ILE A 1 313 ? -19.047 31.938 -2.207 1 85.25 313 ILE A O 1
ATOM 2570 N N . MET A 1 314 ? -17.516 30.422 -1.744 1 82.69 314 MET A N 1
ATOM 2571 C CA . MET A 1 314 ? -17.188 30.188 -3.145 1 82.69 314 MET A CA 1
ATOM 2572 C C . MET A 1 314 ? -17.594 28.781 -3.566 1 82.69 314 MET A C 1
ATOM 2574 O O . MET A 1 314 ? -17.359 27.812 -2.836 1 82.69 314 MET A O 1
ATOM 2578 N N . THR A 1 315 ? -18.312 28.641 -4.625 1 82.69 315 THR A N 1
ATOM 2579 C CA . THR A 1 315 ? -18.734 27.359 -5.16 1 82.69 315 THR A CA 1
ATOM 2580 C C . THR A 1 315 ? -18.453 27.266 -6.656 1 82.69 315 THR A C 1
ATOM 2582 O O . THR A 1 315 ? -17.984 28.234 -7.262 1 82.69 315 THR A O 1
ATOM 2585 N N . ASP A 1 316 ? -18.578 26.062 -7.148 1 73.5 316 ASP A N 1
ATOM 2586 C CA . ASP A 1 316 ? -18.516 25.906 -8.594 1 73.5 316 ASP A CA 1
ATOM 2587 C C . ASP A 1 316 ? -19.859 26.281 -9.234 1 73.5 316 ASP A C 1
ATOM 2589 O O . ASP A 1 316 ? -20.844 26.516 -8.539 1 73.5 316 ASP A O 1
ATOM 2593 N N . GLN A 1 317 ? -19.859 26.5 -10.445 1 63.34 317 GLN A N 1
ATOM 2594 C CA . GLN A 1 317 ? -21.047 26.969 -11.156 1 63.34 317 GLN A CA 1
ATOM 2595 C C . GLN A 1 317 ? -22.141 25.906 -11.133 1 63.34 317 GLN A C 1
ATOM 2597 O O . GLN A 1 317 ? -22.266 25.094 -12.055 1 63.34 317 GLN A O 1
ATOM 2602 N N . ASP A 1 318 ? -22.656 25.734 -10.023 1 76.75 318 ASP A N 1
ATOM 2603 C CA . ASP A 1 318 ? -23.797 24.828 -9.883 1 76.75 318 ASP A CA 1
ATOM 2604 C C . ASP A 1 318 ? -25.047 25.578 -9.445 1 76.75 318 ASP A C 1
ATOM 2606 O O . ASP A 1 318 ? -25.047 26.25 -8.414 1 76.75 318 ASP A O 1
ATOM 2610 N N . ALA A 1 319 ? -26.062 25.516 -10.25 1 80 319 ALA A N 1
ATOM 2611 C CA . ALA A 1 319 ? -27.312 26.25 -10 1 80 319 ALA A CA 1
ATOM 2612 C C . ALA A 1 319 ? -27.953 25.797 -8.695 1 80 319 ALA A C 1
ATOM 2614 O O . ALA A 1 319 ? -28.547 26.625 -7.973 1 80 319 ALA A O 1
ATOM 2615 N N . ALA A 1 320 ? -27.828 24.609 -8.422 1 87.12 320 ALA A N 1
ATOM 2616 C CA . ALA A 1 320 ? -28.422 24.078 -7.195 1 87.12 320 ALA A CA 1
ATOM 2617 C C . ALA A 1 320 ? -27.719 24.641 -5.961 1 87.12 320 ALA A C 1
ATOM 2619 O O . ALA A 1 320 ? -28.391 25.016 -4.984 1 87.12 320 ALA A O 1
ATOM 2620 N N . MET A 1 321 ? -26.5 24.797 -6.051 1 87.94 321 MET A N 1
ATOM 2621 C CA . MET A 1 321 ? -25.719 25.344 -4.938 1 87.94 321 MET A CA 1
ATOM 2622 C C . MET A 1 321 ? -26.047 26.828 -4.738 1 87.94 321 MET A C 1
ATOM 2624 O O . MET A 1 321 ? -26.234 27.281 -3.607 1 87.94 321 MET A O 1
ATOM 2628 N N . ALA A 1 322 ? -26.078 27.422 -5.883 1 84.81 322 ALA A N 1
ATOM 2629 C CA . ALA A 1 322 ? -26.359 28.859 -5.84 1 84.81 322 ALA A CA 1
ATOM 2630 C C . ALA A 1 322 ? -27.734 29.125 -5.246 1 84.81 322 ALA A C 1
ATOM 2632 O O . ALA A 1 322 ? -27.922 30.062 -4.469 1 84.81 322 ALA A O 1
ATOM 2633 N N . GLY A 1 323 ? -28.641 28.359 -5.656 1 86.25 323 GLY A N 1
ATOM 2634 C CA . GLY A 1 323 ? -30 28.5 -5.121 1 86.25 323 GLY A CA 1
ATOM 2635 C C . GLY A 1 323 ? -30.062 28.25 -3.625 1 86.25 323 GLY A C 1
ATOM 2636 O O . GLY A 1 323 ? -30.766 28.969 -2.908 1 86.25 323 GLY A O 1
ATOM 2637 N N . ALA A 1 324 ? -29.422 27.297 -3.178 1 91.94 324 ALA A N 1
ATOM 2638 C CA . ALA A 1 324 ? -29.406 26.984 -1.751 1 91.94 324 ALA A CA 1
ATOM 2639 C C . ALA A 1 324 ? -28.719 28.078 -0.955 1 91.94 324 ALA A C 1
ATOM 2641 O O . ALA A 1 324 ? -29.156 28.438 0.141 1 91.94 324 ALA A O 1
ATOM 2642 N N . ILE A 1 325 ? -27.656 28.609 -1.487 1 89.19 325 ILE A N 1
ATOM 2643 C CA . ILE A 1 325 ? -26.891 29.672 -0.824 1 89.19 325 ILE A CA 1
ATOM 2644 C C . ILE A 1 325 ? -27.75 30.938 -0.727 1 89.19 325 ILE A C 1
ATOM 2646 O O . ILE A 1 325 ? -27.75 31.609 0.302 1 89.19 325 ILE A O 1
ATOM 2650 N N . ASP A 1 326 ? -28.453 31.188 -1.728 1 86.75 326 ASP A N 1
ATOM 2651 C CA . ASP A 1 326 ? -29.328 32.344 -1.736 1 86.75 326 ASP A CA 1
ATOM 2652 C C . ASP A 1 326 ? -30.422 32.219 -0.68 1 86.75 326 ASP A C 1
ATOM 2654 O O . ASP A 1 326 ? -30.844 33.219 -0.093 1 86.75 326 ASP A O 1
ATOM 2658 N N . ASP A 1 327 ? -30.844 31.094 -0.436 1 89.75 327 ASP A N 1
ATOM 2659 C CA . ASP A 1 327 ? -31.922 30.844 0.515 1 89.75 327 ASP A CA 1
ATOM 2660 C C . ASP A 1 327 ? -31.438 30.969 1.954 1 89.75 327 ASP A C 1
ATOM 2662 O O . ASP A 1 327 ? -32.125 31.531 2.811 1 89.75 327 ASP A O 1
ATOM 2666 N N . ILE A 1 328 ? -30.297 30.453 2.158 1 90.25 328 ILE A N 1
ATOM 2667 C CA . ILE A 1 328 ? -29.812 30.328 3.533 1 90.25 328 ILE A CA 1
ATOM 2668 C C . ILE A 1 328 ? -28.938 31.516 3.891 1 90.25 328 ILE A C 1
ATOM 2670 O O . ILE A 1 328 ? -28.953 31.984 5.027 1 90.25 328 ILE A O 1
ATOM 2674 N N . PHE A 1 329 ? -28.125 31.875 2.869 1 89.19 329 PHE A N 1
ATOM 2675 C CA . PHE A 1 329 ? -27.188 32.969 3.098 1 89.19 329 PHE A CA 1
ATOM 2676 C C . PHE A 1 329 ? -27.516 34.156 2.201 1 89.19 329 PHE A C 1
ATOM 2678 O O . PHE A 1 329 ? -26.703 34.562 1.36 1 89.19 329 PHE A O 1
ATOM 2685 N N . PRO A 1 330 ? -28.531 34.781 2.453 1 78.44 330 PRO A N 1
ATOM 2686 C CA . PRO A 1 330 ? -28.906 35.844 1.551 1 78.44 330 PRO A CA 1
ATOM 2687 C C . PRO A 1 330 ? -27.953 37.031 1.609 1 78.44 330 PRO A C 1
ATOM 2689 O O . PRO A 1 330 ? -27.766 37.75 0.613 1 78.44 330 PRO A O 1
ATOM 2692 N N . ASP A 1 331 ? -27.359 37.219 2.703 1 74.19 331 ASP A N 1
ATOM 2693 C CA . ASP A 1 331 ? -26.516 38.406 2.889 1 74.19 331 ASP A CA 1
ATOM 2694 C C . ASP A 1 331 ? -25.062 38.094 2.541 1 74.19 331 ASP A C 1
ATOM 2696 O O . ASP A 1 331 ? -24.203 38.969 2.564 1 74.19 331 ASP A O 1
ATOM 2700 N N . ASN A 1 332 ? -24.875 36.906 2.168 1 73.69 332 ASN A N 1
ATOM 2701 C CA . ASN A 1 332 ? -23.484 36.5 1.927 1 73.69 332 ASN A CA 1
ATOM 2702 C C . ASN A 1 332 ? -23.062 36.812 0.495 1 73.69 332 ASN A C 1
ATOM 2704 O O . ASN A 1 332 ? -23.906 36.875 -0.407 1 73.69 332 ASN A O 1
ATOM 2708 N N . ASP A 1 333 ? -21.734 37.094 0.374 1 69.56 333 ASP A N 1
ATOM 2709 C CA . ASP A 1 333 ? -21.156 37.156 -0.959 1 69.56 333 ASP A CA 1
ATOM 2710 C C . ASP A 1 333 ? -20.844 35.781 -1.523 1 69.56 333 ASP A C 1
ATOM 2712 O O . ASP A 1 333 ? -20.031 35.062 -0.972 1 69.56 333 ASP A O 1
ATOM 2716 N N . HIS A 1 334 ? -21.719 35.438 -2.402 1 71.06 334 HIS A N 1
ATOM 2717 C CA . HIS A 1 334 ? -21.5 34.156 -3.062 1 71.06 334 HIS A CA 1
ATOM 2718 C C . HIS A 1 334 ? -20.688 34.312 -4.336 1 71.06 334 HIS A C 1
ATOM 2720 O O . HIS A 1 334 ? -21.078 35.062 -5.238 1 71.06 334 HIS A O 1
ATOM 2726 N N . LEU A 1 335 ? -19.5 33.625 -4.32 1 65.56 335 LEU A N 1
ATOM 2727 C CA . LEU A 1 335 ? -18.625 33.719 -5.488 1 65.56 335 LEU A CA 1
ATOM 2728 C C . LEU A 1 335 ? -18.531 32.344 -6.199 1 65.56 335 LEU A C 1
ATOM 2730 O O . LEU A 1 335 ? -18.672 31.312 -5.566 1 65.56 335 LEU A O 1
ATOM 2734 N N . ILE A 1 336 ? -18.469 32.375 -7.508 1 61.19 336 ILE A N 1
ATOM 2735 C CA . ILE A 1 336 ? -18.359 31.188 -8.328 1 61.19 336 ILE A CA 1
ATOM 2736 C C . ILE A 1 336 ? -16.938 31.078 -8.891 1 61.19 336 ILE A C 1
ATOM 2738 O O . ILE A 1 336 ? -16.344 32.062 -9.297 1 61.19 336 ILE A O 1
ATOM 2742 N N . THR A 1 337 ? -16.312 29.844 -8.766 1 61.62 337 THR A N 1
ATOM 2743 C CA . THR A 1 337 ? -14.945 29.609 -9.211 1 61.62 337 THR A CA 1
ATOM 2744 C C . THR A 1 337 ? -14.789 29.953 -10.688 1 61.62 337 THR A C 1
ATOM 2746 O O . THR A 1 337 ? -15.719 29.781 -11.477 1 61.62 337 THR A O 1
ATOM 2749 N N . MET A 1 338 ? -13.602 30.547 -11.039 1 51.19 338 MET A N 1
ATOM 2750 C CA . MET A 1 338 ? -13.258 31.016 -12.383 1 51.19 338 MET A CA 1
ATOM 2751 C C . MET A 1 338 ? -13.336 29.875 -13.391 1 51.19 338 MET A C 1
ATOM 2753 O O . MET A 1 338 ? -13.719 30.094 -14.539 1 51.19 338 MET A O 1
ATOM 2757 N N . TRP A 1 339 ? -12.781 28.703 -13.117 1 47.62 339 TRP A N 1
ATOM 2758 C CA . TRP A 1 339 ? -12.688 27.656 -14.125 1 47.62 339 TRP A CA 1
ATOM 2759 C C . TRP A 1 339 ? -14.07 27.266 -14.625 1 47.62 339 TRP A C 1
ATOM 2761 O O . TRP A 1 339 ? -14.234 26.906 -15.797 1 47.62 339 TRP A O 1
ATOM 2771 N N . GLY A 1 340 ? -15 27.141 -13.859 1 43.47 340 GLY A N 1
ATOM 2772 C CA . GLY A 1 340 ? -16.328 26.781 -14.297 1 43.47 340 GLY A CA 1
ATOM 2773 C C . GLY A 1 340 ? -17.016 27.859 -15.117 1 43.47 340 GLY A C 1
ATOM 2774 O O . GLY A 1 340 ? -18.047 27.625 -15.742 1 43.47 340 GLY A O 1
ATOM 2775 N N . CYS A 1 341 ? -16.672 29.078 -14.906 1 39.56 341 CYS A N 1
ATOM 2776 C CA . CYS A 1 341 ? -17.359 30.125 -15.656 1 39.56 341 CYS A CA 1
ATOM 2777 C C . CYS A 1 341 ? -16.594 30.453 -16.938 1 39.56 341 CYS A C 1
ATOM 2779 O O . CYS A 1 341 ? -15.633 31.219 -16.922 1 39.56 341 CYS A O 1
ATOM 2781 N N . ARG A 1 342 ? -16.391 29.625 -17.875 1 38.22 342 ARG A N 1
ATOM 2782 C CA . ARG A 1 342 ? -15.844 30.094 -19.156 1 38.22 342 ARG A CA 1
ATOM 2783 C C . ARG A 1 342 ? -16.25 31.531 -19.438 1 38.22 342 ARG A C 1
ATOM 2785 O O . ARG A 1 342 ? -15.453 32.312 -19.938 1 38.22 342 ARG A O 1
ATOM 2792 N N . GLU A 1 343 ? -17.516 31.781 -19.609 1 35.75 343 GLU A N 1
ATOM 2793 C CA . GLU A 1 343 ? -18.031 33.062 -20.125 1 35.75 343 GLU A CA 1
ATOM 2794 C C . GLU A 1 343 ? -17.859 34.156 -19.094 1 35.75 343 GLU A C 1
ATOM 2796 O O . GLU A 1 343 ? -17.688 35.344 -19.453 1 35.75 343 GLU A O 1
ATOM 2801 N N . THR A 1 344 ? -18.438 34.062 -17.984 1 35.25 344 THR A N 1
ATOM 2802 C CA . THR A 1 344 ? -18.422 35.188 -17.062 1 35.25 344 THR A CA 1
ATOM 2803 C C . THR A 1 344 ? -17.094 35.281 -16.328 1 35.25 344 THR A C 1
ATOM 2805 O O . THR A 1 344 ? -16.828 34.531 -15.383 1 35.25 344 THR A O 1
ATOM 2808 N N . TRP A 1 345 ? -15.984 35.406 -16.906 1 40.38 345 TRP A N 1
ATOM 2809 C CA . TRP A 1 345 ? -14.617 35.719 -16.5 1 40.38 345 TRP A CA 1
ATOM 2810 C C . TRP A 1 345 ? -14.586 36.75 -15.391 1 40.38 345 TRP A C 1
ATOM 2812 O O . TRP A 1 345 ? -14.461 37.938 -15.656 1 40.38 345 TRP A O 1
ATOM 2822 N N . ALA A 1 346 ? -15.484 37.156 -14.547 1 39.53 346 ALA A N 1
ATOM 2823 C CA . ALA A 1 346 ? -15.539 38.406 -13.805 1 39.53 346 ALA A CA 1
ATOM 2824 C C . ALA A 1 346 ? -14.344 38.531 -12.859 1 39.53 346 ALA A C 1
ATOM 2826 O O . ALA A 1 346 ? -14.367 38.031 -11.742 1 39.53 346 ALA A O 1
ATOM 2827 N N . PRO A 1 347 ? -13.102 38.312 -13.227 1 43.59 347 PRO A N 1
ATOM 2828 C CA . PRO A 1 347 ? -12.086 38.812 -12.312 1 43.59 347 PRO A CA 1
ATOM 2829 C C . PRO A 1 347 ? -12.562 40.031 -11.523 1 43.59 347 PRO A C 1
ATOM 2831 O O . PRO A 1 347 ? -12.141 40.25 -10.375 1 43.59 347 PRO A O 1
ATOM 2834 N N . ALA A 1 348 ? -13.211 40.875 -12.312 1 40.72 348 ALA A N 1
ATOM 2835 C CA . ALA A 1 348 ? -13.633 42.188 -11.797 1 40.72 348 ALA A CA 1
ATOM 2836 C C . ALA A 1 348 ? -14.492 42.031 -10.547 1 40.72 348 ALA A C 1
ATOM 2838 O O . ALA A 1 348 ? -14.438 42.875 -9.641 1 40.72 348 ALA A O 1
ATOM 2839 N N . TYR A 1 349 ? -15.328 40.938 -10.578 1 44.75 349 TYR A N 1
ATOM 2840 C CA . TYR A 1 349 ? -16.281 40.781 -9.484 1 44.75 349 TYR A CA 1
ATOM 2841 C C . TYR A 1 349 ? -15.586 40.25 -8.227 1 44.75 349 TYR A C 1
ATOM 2843 O O . TYR A 1 349 ? -16.094 40.406 -7.117 1 44.75 349 TYR A O 1
ATOM 2851 N N . PHE A 1 350 ? -14.32 39.75 -8.406 1 54.69 350 PHE A N 1
ATOM 2852 C CA . PHE A 1 350 ? -13.609 39.125 -7.289 1 54.69 350 PHE A CA 1
ATOM 2853 C C . PHE A 1 350 ? -12.828 40.188 -6.508 1 54.69 350 PHE A C 1
ATOM 2855 O O . PHE A 1 350 ? -12.336 39.906 -5.41 1 54.69 350 PHE A O 1
ATOM 2862 N N . LYS A 1 351 ? -12.852 41.406 -7.031 1 58.59 351 LYS A N 1
ATOM 2863 C CA . LYS A 1 351 ? -11.898 42.375 -6.496 1 58.59 351 LYS A CA 1
ATOM 2864 C C . LYS A 1 351 ? -12.383 42.938 -5.172 1 58.59 351 LYS A C 1
ATOM 2866 O O . LYS A 1 351 ? -11.609 43.562 -4.441 1 58.59 351 LYS A O 1
ATOM 2871 N N . LYS A 1 352 ? -13.664 42.5 -4.871 1 64.12 352 LYS A N 1
ATOM 2872 C CA . LYS A 1 352 ? -14.125 43.156 -3.654 1 64.12 352 LYS A CA 1
ATOM 2873 C C . LYS A 1 352 ? -14.414 42.125 -2.553 1 64.12 352 LYS A C 1
ATOM 2875 O O . LYS A 1 352 ? -14.844 42.5 -1.46 1 64.12 352 LYS A O 1
ATOM 2880 N N . ASN A 1 353 ? -14.125 40.906 -2.871 1 75.94 353 ASN A N 1
ATOM 2881 C CA . ASN A 1 353 ? -14.438 39.906 -1.859 1 75.94 353 ASN A CA 1
ATOM 2882 C C . ASN A 1 353 ? -13.172 39.25 -1.32 1 75.94 353 ASN A C 1
ATOM 2884 O O . ASN A 1 353 ? -12.156 39.188 -2.02 1 75.94 353 ASN A O 1
ATOM 2888 N N . PHE A 1 354 ? -13.266 38.781 -0.075 1 82.5 354 PHE A N 1
ATOM 2889 C CA . PHE A 1 354 ? -12.109 38.219 0.621 1 82.5 354 PHE A CA 1
ATOM 2890 C C . PHE A 1 354 ? -11.891 36.75 0.24 1 82.5 354 PHE A C 1
ATOM 2892 O O . PHE A 1 354 ? -12.492 35.875 0.837 1 82.5 354 PHE A O 1
ATOM 2899 N N . PHE A 1 355 ? -11.133 36.531 -0.725 1 81.12 355 PHE A N 1
ATOM 2900 C CA . PHE A 1 355 ? -10.695 35.219 -1.133 1 81.12 355 PHE A CA 1
ATOM 2901 C C . PHE A 1 355 ? -9.18 35.188 -1.309 1 81.12 355 PHE A C 1
ATOM 2903 O O . PHE A 1 355 ? -8.68 35.188 -2.436 1 81.12 355 PHE A O 1
ATOM 2910 N N . PRO A 1 356 ? -8.602 34.969 -0.167 1 84.94 356 PRO A N 1
ATOM 2911 C CA . PRO A 1 356 ? -7.152 35.188 -0.149 1 84.94 356 PRO A CA 1
ATOM 2912 C C . PRO A 1 356 ? -6.387 34.125 -0.953 1 84.94 356 PRO A C 1
ATOM 2914 O O . PRO A 1 356 ? -6.652 32.938 -0.819 1 84.94 356 PRO A O 1
ATOM 2917 N N . PHE A 1 357 ? -5.52 34.594 -1.824 1 79.38 357 PHE A N 1
ATOM 2918 C CA . PHE A 1 357 ? -4.484 33.844 -2.535 1 79.38 357 PHE A CA 1
ATOM 2919 C C . PHE A 1 357 ? -5.074 32.625 -3.217 1 79.38 357 PHE A C 1
ATOM 2921 O O . PHE A 1 357 ? -4.516 31.531 -3.125 1 79.38 357 PHE A O 1
ATOM 2928 N N . THR A 1 358 ? -6.234 32.594 -3.578 1 73.56 358 THR A N 1
ATOM 2929 C CA . THR A 1 358 ? -6.887 31.484 -4.258 1 73.56 358 THR A CA 1
ATOM 2930 C C . THR A 1 358 ? -6.832 31.672 -5.77 1 73.56 358 THR A C 1
ATOM 2932 O O . THR A 1 358 ? -7.035 32.781 -6.277 1 73.56 358 THR A O 1
ATOM 2935 N N . SER A 1 359 ? -5.938 30.641 -6.395 1 58.41 359 SER A N 1
ATOM 2936 C CA . SER A 1 359 ? -5.906 30.688 -7.852 1 58.41 359 SER A CA 1
ATOM 2937 C C . SER A 1 359 ? -7.219 30.188 -8.445 1 58.41 359 SER A C 1
ATOM 2939 O O . SER A 1 359 ? -8.133 29.797 -7.719 1 58.41 359 SER A O 1
ATOM 2941 N N . THR A 1 360 ? -7.262 30.156 -9.719 1 49.66 360 THR A N 1
ATOM 2942 C CA . THR A 1 360 ? -8.414 29.812 -10.539 1 49.66 360 THR A CA 1
ATOM 2943 C C . THR A 1 360 ? -8.945 28.438 -10.164 1 49.66 360 THR A C 1
ATOM 2945 O O . THR A 1 360 ? -10.148 28.172 -10.281 1 49.66 360 THR A O 1
ATOM 2948 N N . THR A 1 361 ? -7.969 27.531 -9.727 1 52.72 361 THR A N 1
ATOM 2949 C CA . THR A 1 361 ? -8.469 26.203 -9.391 1 52.72 361 THR A CA 1
ATOM 2950 C C . THR A 1 361 ? -8.742 26.094 -7.895 1 52.72 361 THR A C 1
ATOM 2952 O O . THR A 1 361 ? -7.906 26.453 -7.074 1 52.72 361 THR A O 1
ATOM 2955 N N . GLY A 1 362 ? -9.867 26.609 -7.453 1 58.47 362 GLY A N 1
ATOM 2956 C CA . GLY A 1 362 ? -10.367 26.688 -6.09 1 58.47 362 GLY A CA 1
ATOM 2957 C C . GLY A 1 362 ? -9.68 25.719 -5.145 1 58.47 362 GLY A C 1
ATOM 2958 O O . GLY A 1 362 ? -9.094 24.734 -5.586 1 58.47 362 GLY A O 1
ATOM 2959 N N . ARG A 1 363 ? -9.258 26.031 -3.861 1 66 363 ARG A N 1
ATOM 2960 C CA . ARG A 1 363 ? -8.703 25.25 -2.758 1 66 363 ARG A CA 1
ATOM 2961 C C . ARG A 1 363 ? -9.445 23.922 -2.584 1 66 363 ARG A C 1
ATOM 2963 O O . ARG A 1 363 ? -8.859 22.938 -2.162 1 66 363 ARG A O 1
ATOM 2970 N N . SER A 1 364 ? -10.633 23.906 -3.137 1 68.88 364 SER A N 1
ATOM 2971 C CA . SER A 1 364 ? -11.438 22.688 -3.006 1 68.88 364 SER A CA 1
ATOM 2972 C C . SER A 1 364 ? -10.938 21.594 -3.938 1 68.88 364 SER A C 1
ATOM 2974 O O . SER A 1 364 ? -10.93 20.422 -3.568 1 68.88 364 SER A O 1
ATOM 2976 N N . GLU A 1 365 ? -10.398 21.984 -5.059 1 69.5 365 GLU A N 1
ATOM 2977 C CA . GLU A 1 365 ? -9.906 21 -6.008 1 69.5 365 GLU A CA 1
ATOM 2978 C C . GLU A 1 365 ? -8.664 20.297 -5.477 1 69.5 365 GLU A C 1
ATOM 2980 O O . GLU A 1 365 ? -8.5 19.094 -5.652 1 69.5 365 GLU A O 1
ATOM 2985 N N . GLY A 1 366 ? -7.844 21.094 -4.863 1 69 366 GLY A N 1
ATOM 2986 C CA . GLY A 1 366 ? -6.656 20.5 -4.273 1 69 366 GLY A CA 1
ATOM 2987 C C . GLY A 1 366 ? -6.977 19.516 -3.16 1 69 366 GLY A C 1
ATOM 2988 O O . GLY A 1 366 ? -6.387 18.438 -3.092 1 69 366 GLY A O 1
ATOM 2989 N N . LEU A 1 367 ? -7.91 19.891 -2.4 1 75 367 LEU A N 1
ATOM 2990 C CA . LEU A 1 367 ? -8.297 19.031 -1.292 1 75 367 LEU A CA 1
ATOM 2991 C C . LEU A 1 367 ? -9 17.781 -1.8 1 75 367 LEU A C 1
ATOM 2993 O O . LEU A 1 367 ? -8.766 16.672 -1.295 1 75 367 LEU A O 1
ATOM 2997 N N . ASN A 1 368 ? -9.82 18 -2.801 1 75 368 ASN A N 1
ATOM 2998 C CA . ASN A 1 368 ? -10.523 16.859 -3.377 1 75 368 ASN A CA 1
ATOM 2999 C C . ASN A 1 368 ? -9.547 15.867 -4.004 1 75 368 ASN A C 1
ATOM 3001 O O . ASN A 1 368 ? -9.734 14.656 -3.896 1 75 368 ASN A O 1
ATOM 3005 N N . SER A 1 369 ? -8.594 16.422 -4.621 1 71.88 369 SER A N 1
ATOM 3006 C CA . SER A 1 369 ? -7.582 15.547 -5.215 1 71.88 369 SER A CA 1
ATOM 3007 C C . SER A 1 369 ? -6.852 14.742 -4.145 1 71.88 369 SER A C 1
ATOM 3009 O O . SER A 1 369 ? -6.523 13.57 -4.359 1 71.88 369 SER A O 1
ATOM 3011 N N . PHE A 1 370 ? -6.66 15.391 -3.096 1 73.12 370 PHE A N 1
ATOM 3012 C CA . PHE A 1 370 ? -5.996 14.719 -1.985 1 73.12 370 PHE A CA 1
ATOM 3013 C C . PHE A 1 370 ? -6.863 13.594 -1.434 1 73.12 370 PHE A C 1
ATOM 3015 O O . PHE A 1 370 ? -6.367 12.5 -1.147 1 73.12 370 PHE A O 1
ATOM 3022 N N . PHE A 1 371 ? -8.094 13.875 -1.31 1 77.31 371 PHE A N 1
ATOM 3023 C CA . PHE A 1 371 ? -9.016 12.859 -0.817 1 77.31 371 PHE A CA 1
ATOM 3024 C C . PHE A 1 371 ? -9.094 11.68 -1.781 1 77.31 371 PHE A C 1
ATOM 3026 O O . PHE A 1 371 ? -9.102 10.523 -1.355 1 77.31 371 PHE A O 1
ATOM 3033 N N . LYS A 1 372 ? -9.086 11.961 -2.953 1 75.56 372 LYS A N 1
ATOM 3034 C CA . LYS A 1 372 ? -9.258 10.922 -3.963 1 75.56 372 LYS A CA 1
ATOM 3035 C C . LYS A 1 372 ? -8.062 9.977 -3.988 1 75.56 372 LYS A C 1
ATOM 3037 O O . LYS A 1 372 ? -8.172 8.828 -4.426 1 75.56 372 LYS A O 1
ATOM 3042 N N . LYS A 1 373 ? -6.988 10.438 -3.533 1 72.5 373 LYS A N 1
ATOM 3043 C CA . LYS A 1 373 ? -5.801 9.586 -3.486 1 72.5 373 LYS A CA 1
ATOM 3044 C C . LYS A 1 373 ? -5.914 8.539 -2.383 1 72.5 373 LYS A C 1
ATOM 3046 O O . LYS A 1 373 ? -5.297 7.477 -2.465 1 72.5 373 LYS A O 1
ATOM 3051 N N . LEU A 1 374 ? -6.715 8.844 -1.442 1 78.62 374 LEU A N 1
ATOM 3052 C CA . LEU A 1 374 ? -6.73 7.977 -0.269 1 78.62 374 LEU A CA 1
ATOM 3053 C C . LEU A 1 374 ? -8.023 7.172 -0.208 1 78.62 374 LEU A C 1
ATOM 3055 O O . LEU A 1 374 ? -8.07 6.113 0.428 1 78.62 374 LEU A O 1
ATOM 3059 N N . VAL A 1 375 ? -9.016 7.703 -0.916 1 83.75 375 VAL A N 1
ATOM 3060 C CA . VAL A 1 375 ? -10.32 7.043 -0.825 1 83.75 375 VAL A CA 1
ATOM 3061 C C . VAL A 1 375 ? -10.547 6.18 -2.064 1 83.75 375 VAL A C 1
ATOM 3063 O O . VAL A 1 375 ? -9.984 6.453 -3.129 1 83.75 375 VAL A O 1
ATOM 3066 N N . HIS A 1 376 ? -11.234 5.133 -1.889 1 82.31 376 HIS A N 1
ATOM 3067 C CA . HIS A 1 376 ? -11.586 4.223 -2.973 1 82.31 376 HIS A CA 1
ATOM 3068 C C . HIS A 1 376 ? -13.086 4.25 -3.25 1 82.31 376 HIS A C 1
ATOM 3070 O O . HIS A 1 376 ? -13.891 4.348 -2.32 1 82.31 376 HIS A O 1
ATOM 3076 N N . PRO A 1 377 ? -13.484 4.18 -4.508 1 81.5 377 PRO A N 1
ATOM 3077 C CA . PRO A 1 377 ? -14.906 4.238 -4.859 1 81.5 377 PRO A CA 1
ATOM 3078 C C . PRO A 1 377 ? -15.703 3.074 -4.277 1 81.5 377 PRO A C 1
ATOM 3080 O O . PRO A 1 377 ? -16.922 3.172 -4.133 1 81.5 377 PRO A O 1
ATOM 3083 N N . GLN A 1 378 ? -15.07 2.072 -3.912 1 79.12 378 GLN A N 1
ATOM 3084 C CA . GLN A 1 378 ? -15.766 0.91 -3.373 1 79.12 378 GLN A CA 1
ATOM 3085 C C . GLN A 1 378 ? -15.703 0.892 -1.848 1 79.12 378 GLN A C 1
ATOM 3087 O O . GLN A 1 378 ? -16.156 -0.065 -1.215 1 79.12 378 GLN A O 1
ATOM 3092 N N . ASP A 1 379 ? -15.266 1.939 -1.315 1 85.88 379 ASP A N 1
ATOM 3093 C CA . ASP A 1 379 ? -15.172 2.029 0.139 1 85.88 379 ASP A CA 1
ATOM 3094 C C . ASP A 1 379 ? -16.547 2.129 0.774 1 85.88 379 ASP A C 1
ATOM 3096 O O . ASP A 1 379 ? -17.453 2.777 0.226 1 85.88 379 ASP A O 1
ATOM 3100 N N . SER A 1 380 ? -16.719 1.444 1.857 1 88.12 380 SER A N 1
ATOM 3101 C CA . SER A 1 380 ? -17.875 1.706 2.705 1 88.12 380 SER A CA 1
ATOM 3102 C C . SER A 1 380 ? -17.781 3.08 3.359 1 88.12 380 SER A C 1
ATOM 3104 O O . SER A 1 380 ? -16.734 3.742 3.281 1 88.12 380 SER A O 1
ATOM 3106 N N . VAL A 1 381 ? -18.844 3.57 3.945 1 90.69 381 VAL A N 1
ATOM 3107 C CA . VAL A 1 381 ? -18.828 4.848 4.652 1 90.69 381 VAL A CA 1
ATOM 3108 C C . VAL A 1 381 ? -17.891 4.754 5.855 1 90.69 381 VAL A C 1
ATOM 3110 O O . VAL A 1 381 ? -17.188 5.715 6.188 1 90.69 381 VAL A O 1
ATOM 3113 N N . TRP A 1 382 ? -17.891 3.613 6.387 1 87.94 382 TRP A N 1
ATOM 3114 C CA . TRP A 1 382 ? -17 3.365 7.516 1 87.94 382 TRP A CA 1
ATOM 3115 C C . TRP A 1 382 ? -15.547 3.539 7.105 1 87.94 382 TRP A C 1
ATOM 3117 O O . TRP A 1 382 ? -14.781 4.242 7.773 1 87.94 382 TRP A O 1
ATOM 3127 N N . GLN A 1 383 ? -15.18 2.896 6.07 1 86.62 383 GLN A N 1
ATOM 3128 C CA . GLN A 1 383 ? -13.812 3.012 5.562 1 86.62 383 GLN A CA 1
ATOM 3129 C C . GLN A 1 383 ? -13.5 4.445 5.148 1 86.62 383 GLN A C 1
ATOM 3131 O O . GLN A 1 383 ? -12.375 4.918 5.332 1 86.62 383 GLN A O 1
ATOM 3136 N N . PHE A 1 384 ? -14.469 5.09 4.633 1 90.75 384 PHE A N 1
ATOM 3137 C CA . PHE A 1 384 ? -14.297 6.48 4.23 1 90.75 384 PHE A CA 1
ATOM 3138 C C . PHE A 1 384 ? -13.977 7.355 5.438 1 90.75 384 PHE A C 1
ATOM 3140 O O . PHE A 1 384 ? -13.07 8.195 5.379 1 90.75 384 PHE A O 1
ATOM 3147 N N . VAL A 1 385 ? -14.734 7.18 6.43 1 90.06 385 VAL A N 1
ATOM 3148 C CA . VAL A 1 385 ? -14.562 7.988 7.633 1 90.06 385 VAL A CA 1
ATOM 3149 C C . VAL A 1 385 ? -13.164 7.754 8.211 1 90.06 385 VAL A C 1
ATOM 3151 O O . VAL A 1 385 ? -12.531 8.688 8.719 1 90.06 385 VAL A O 1
ATOM 3154 N N . LYS A 1 386 ? -12.695 6.543 8.109 1 84.88 386 LYS A N 1
ATOM 3155 C CA . LYS A 1 386 ? -11.352 6.25 8.602 1 84.88 386 LYS A CA 1
ATOM 3156 C C . LYS A 1 386 ? -10.297 6.977 7.777 1 84.88 386 LYS A C 1
ATOM 3158 O O . LYS A 1 386 ? -9.305 7.461 8.328 1 84.88 386 LYS A O 1
ATOM 3163 N N . GLN A 1 387 ? -10.484 7.016 6.48 1 88.19 387 GLN A N 1
ATOM 3164 C CA . GLN A 1 387 ? -9.555 7.754 5.629 1 88.19 387 GLN A CA 1
ATOM 3165 C C . GLN A 1 387 ? -9.633 9.258 5.902 1 88.19 387 GLN A C 1
ATOM 3167 O O . GLN A 1 387 ? -8.617 9.945 5.902 1 88.19 387 GLN A O 1
ATOM 3172 N N . TYR A 1 388 ? -10.82 9.688 6.168 1 89 388 TYR A N 1
ATOM 3173 C CA . TYR A 1 388 ? -11.039 11.094 6.477 1 89 388 TYR A CA 1
ATOM 3174 C C . TYR A 1 388 ? -10.281 11.5 7.738 1 89 388 TYR A C 1
ATOM 3176 O O . TYR A 1 388 ? -9.688 12.578 7.797 1 89 388 TYR A O 1
ATOM 3184 N N . GLU A 1 389 ? -10.328 10.68 8.68 1 85.81 389 GLU A N 1
ATOM 3185 C CA . GLU A 1 389 ? -9.648 10.953 9.938 1 85.81 389 GLU A CA 1
ATOM 3186 C C . GLU A 1 389 ? -8.141 11.094 9.734 1 85.81 389 GLU A C 1
ATOM 3188 O O . GLU A 1 389 ? -7.5 11.945 10.344 1 85.81 389 GLU A O 1
ATOM 3193 N N . TYR A 1 390 ? -7.707 10.32 8.922 1 86.69 390 TYR A N 1
ATOM 3194 C CA . TYR A 1 390 ? -6.285 10.414 8.609 1 86.69 390 TYR A CA 1
ATOM 3195 C C . TYR A 1 390 ? -5.961 11.742 7.934 1 86.69 390 TYR A C 1
ATOM 3197 O O . TYR A 1 390 ? -4.961 12.383 8.258 1 86.69 390 TYR A O 1
ATOM 3205 N N . ILE A 1 391 ? -6.719 12.109 7.016 1 86.38 391 ILE A N 1
ATOM 3206 C CA . ILE A 1 391 ? -6.504 13.359 6.293 1 86.38 391 ILE A CA 1
ATOM 3207 C C . ILE A 1 391 ? -6.582 14.539 7.262 1 86.38 391 ILE A C 1
ATOM 3209 O O . ILE A 1 391 ? -5.773 15.461 7.184 1 86.38 391 ILE A O 1
ATOM 3213 N N . GLN A 1 392 ? -7.52 14.406 8.125 1 87.31 392 GLN A N 1
ATOM 3214 C CA . GLN A 1 392 ? -7.668 15.453 9.125 1 87.31 392 GLN A CA 1
ATOM 3215 C C . GLN A 1 392 ? -6.441 15.531 10.023 1 87.31 392 GLN A C 1
ATOM 3217 O O . GLN A 1 392 ? -5.961 16.625 10.344 1 87.31 392 GLN A O 1
ATOM 3222 N N . GLU A 1 393 ? -5.945 14.391 10.398 1 87.12 393 GLU A N 1
ATOM 3223 C CA . GLU A 1 393 ? -4.766 14.344 11.25 1 87.12 393 GLU A CA 1
ATOM 3224 C C . GLU A 1 393 ? -3.537 14.891 10.531 1 87.12 393 GLU A C 1
ATOM 3226 O O . GLU A 1 393 ? -2.68 15.531 11.148 1 87.12 393 GLU A O 1
ATOM 3231 N N . THR A 1 394 ? -3.439 14.602 9.297 1 87.38 394 THR A N 1
ATOM 3232 C CA . THR A 1 394 ? -2.322 15.102 8.5 1 87.38 394 THR A CA 1
ATOM 3233 C C . THR A 1 394 ? -2.355 16.625 8.414 1 87.38 394 THR A C 1
ATOM 3235 O O . THR A 1 394 ? -1.313 17.281 8.484 1 87.38 394 THR A O 1
ATOM 3238 N N . ARG A 1 395 ? -3.518 17.141 8.289 1 88.06 395 ARG A N 1
ATOM 3239 C CA . ARG A 1 395 ? -3.662 18.594 8.211 1 88.06 395 ARG A CA 1
ATOM 3240 C C . ARG A 1 395 ? -3.344 19.25 9.555 1 88.06 395 ARG A C 1
ATOM 3242 O O . ARG A 1 395 ? -2.73 20.312 9.602 1 88.06 395 ARG A O 1
ATOM 3249 N N . LEU A 1 396 ? -3.725 18.578 10.562 1 88.38 396 LEU A N 1
ATOM 3250 C CA . LEU A 1 396 ? -3.424 19.094 11.898 1 88.38 396 LEU A CA 1
ATOM 3251 C C . LEU A 1 396 ? -1.924 19.047 12.172 1 88.38 396 LEU A C 1
ATOM 3253 O O . LEU A 1 396 ? -1.374 19.969 12.789 1 88.38 396 LEU A O 1
ATOM 3257 N N . ASP A 1 397 ? -1.364 18.016 11.734 1 89.69 397 ASP A N 1
ATOM 3258 C CA . ASP A 1 397 ? 0.08 17.891 11.898 1 89.69 397 ASP A CA 1
ATOM 3259 C C . ASP A 1 397 ? 0.818 18.984 11.148 1 89.69 397 ASP A C 1
ATOM 3261 O O . ASP A 1 397 ? 1.815 19.531 11.641 1 89.69 397 ASP A O 1
ATOM 3265 N N . ARG A 1 398 ? 0.334 19.328 10.039 1 89.62 398 ARG A N 1
ATOM 3266 C CA . ARG A 1 398 ? 0.934 20.406 9.25 1 89.62 398 ARG A CA 1
ATOM 3267 C C . ARG A 1 398 ? 0.758 21.75 9.938 1 89.62 398 ARG A C 1
ATOM 3269 O O . ARG A 1 398 ? 1.656 22.594 9.898 1 89.62 398 ARG A O 1
ATOM 3276 N N . GLU A 1 399 ? -0.359 21.906 10.484 1 90.06 399 GLU A N 1
ATOM 3277 C CA . GLU A 1 399 ? -0.63 23.141 11.219 1 90.06 399 GLU A CA 1
ATOM 3278 C C . GLU A 1 399 ? 0.271 23.266 12.438 1 90.06 399 GLU A C 1
ATOM 3280 O O . GLU A 1 399 ? 0.807 24.344 12.719 1 90.06 399 GLU A O 1
ATOM 3285 N N . ASP A 1 400 ? 0.411 22.172 13.109 1 89.81 400 ASP A N 1
ATOM 3286 C CA . ASP A 1 400 ? 1.273 22.156 14.281 1 89.81 400 ASP A CA 1
ATOM 3287 C C . ASP A 1 400 ? 2.721 22.484 13.914 1 89.81 400 ASP A C 1
ATOM 3289 O O . ASP A 1 400 ? 3.4 23.219 14.617 1 89.81 400 ASP A O 1
ATOM 3293 N N . ASN A 1 401 ? 3.109 21.891 12.875 1 91 401 ASN A N 1
ATOM 3294 C CA . ASN A 1 401 ? 4.473 22.141 12.422 1 91 401 ASN A CA 1
ATOM 3295 C C . ASN A 1 401 ? 4.676 23.609 12.031 1 91 401 ASN A C 1
ATOM 3297 O O . ASN A 1 401 ? 5.734 24.188 12.281 1 91 401 ASN A O 1
ATOM 3301 N N . ALA A 1 402 ? 3.689 24.188 11.383 1 91.94 402 ALA A N 1
ATOM 3302 C CA . ALA A 1 402 ? 3.762 25.609 11.016 1 91.94 402 ALA A CA 1
ATOM 3303 C C . ALA A 1 402 ? 3.818 26.484 12.258 1 91.94 402 ALA A C 1
ATOM 3305 O O . ALA A 1 402 ? 4.543 27.484 12.281 1 91.94 402 ALA A O 1
ATOM 3306 N N . GLY A 1 403 ? 3.053 26.141 13.258 1 89 403 GLY A N 1
ATOM 3307 C CA . GLY A 1 403 ? 3.104 26.859 14.516 1 89 403 GLY A CA 1
ATOM 3308 C C . GLY A 1 403 ? 4.449 26.75 15.211 1 89 403 GLY A C 1
ATOM 3309 O O . GLY A 1 403 ? 4.965 27.734 15.734 1 89 403 GLY A O 1
ATOM 3310 N N . PHE A 1 404 ? 5.004 25.625 15.164 1 90.75 404 PHE A N 1
ATOM 3311 C CA . PHE A 1 404 ? 6.332 25.406 15.727 1 90.75 404 PHE A CA 1
ATOM 3312 C C . PHE A 1 404 ? 7.367 26.266 15.031 1 90.75 404 PHE A C 1
ATOM 3314 O O . PHE A 1 404 ? 8.172 26.938 15.695 1 90.75 404 PHE A O 1
ATOM 3321 N N . LEU A 1 405 ? 7.301 26.297 13.742 1 89.38 405 LEU A N 1
ATOM 3322 C CA . LEU A 1 405 ? 8.266 27.078 12.969 1 89.38 405 LEU A CA 1
ATOM 3323 C C . LEU A 1 405 ? 8.109 28.578 13.25 1 89.38 405 LEU A C 1
ATOM 3325 O O . LEU A 1 405 ? 9.102 29.312 13.281 1 89.38 405 LEU A O 1
ATOM 3329 N N . GLY A 1 406 ? 6.891 28.969 13.438 1 87.94 406 GLY A N 1
ATOM 3330 C CA . GLY A 1 406 ? 6.637 30.375 13.758 1 87.94 406 GLY A CA 1
ATOM 3331 C C . GLY A 1 406 ? 7.254 30.797 15.078 1 87.94 406 GLY A C 1
ATOM 3332 O O . GLY A 1 406 ? 7.777 31.922 15.188 1 87.94 406 GLY A O 1
ATOM 3333 N N . GLU A 1 407 ? 7.273 29.906 16 1 87.62 407 GLU A N 1
ATOM 3334 C CA . GLU A 1 407 ? 7.773 30.25 17.328 1 87.62 407 GLU A CA 1
ATOM 3335 C C . GLU A 1 407 ? 9.266 29.953 17.453 1 87.62 407 GLU A C 1
ATOM 3337 O O . GLU A 1 407 ? 9.992 30.672 18.141 1 87.62 407 GLU A O 1
ATOM 3342 N N . ALA A 1 408 ? 9.703 28.938 16.812 1 87.06 408 ALA A N 1
ATOM 3343 C CA . ALA A 1 408 ? 11.055 28.422 17.047 1 87.06 408 ALA A CA 1
ATOM 3344 C C . ALA A 1 408 ? 12.055 29.094 16.109 1 87.06 408 ALA A C 1
ATOM 3346 O O . ALA A 1 408 ? 13.25 29.141 16.391 1 87.06 408 ALA A O 1
ATOM 3347 N N . THR A 1 409 ? 11.578 29.609 15.016 1 86.5 409 THR A N 1
ATOM 3348 C CA . THR A 1 409 ? 12.508 30.125 14.016 1 86.5 409 THR A CA 1
ATOM 3349 C C . THR A 1 409 ? 12.227 31.594 13.727 1 86.5 409 THR A C 1
ATOM 3351 O O . THR A 1 409 ? 11.18 32.125 14.117 1 86.5 409 THR A O 1
ATOM 3354 N N . THR A 1 410 ? 13.25 32.219 13.203 1 82.19 410 THR A N 1
ATOM 3355 C CA . THR A 1 410 ? 13.102 33.625 12.797 1 82.19 410 THR A CA 1
ATOM 3356 C C . THR A 1 410 ? 12.898 33.719 11.289 1 82.19 410 THR A C 1
ATOM 3358 O O . THR A 1 410 ? 13.539 33 10.523 1 82.19 410 THR A O 1
ATOM 3361 N N . ALA A 1 411 ? 11.961 34.562 10.953 1 84.38 411 ALA A N 1
ATOM 3362 C CA . ALA A 1 411 ? 11.688 34.719 9.523 1 84.38 411 ALA A CA 1
ATOM 3363 C C . ALA A 1 411 ? 12.781 35.562 8.852 1 84.38 411 ALA A C 1
ATOM 3365 O O . ALA A 1 411 ? 13.281 36.531 9.438 1 84.38 411 ALA A O 1
ATOM 3366 N N . ALA A 1 412 ? 13.211 35.156 7.746 1 81.06 412 ALA A N 1
ATOM 3367 C CA . ALA A 1 412 ? 14.227 35.906 6.992 1 81.06 412 ALA A CA 1
ATOM 3368 C C . ALA A 1 412 ? 13.617 37.125 6.301 1 81.06 412 ALA A C 1
ATOM 3370 O O . ALA A 1 412 ? 12.594 37 5.621 1 81.06 412 ALA A O 1
ATOM 3371 N N . VAL A 1 413 ? 14.211 38.25 6.621 1 86.31 413 VAL A N 1
ATOM 3372 C CA . VAL A 1 413 ? 13.742 39.5 6.016 1 86.31 413 VAL A CA 1
ATOM 3373 C C . VAL A 1 413 ? 14.523 39.781 4.738 1 86.31 413 VAL A C 1
ATOM 3375 O O . VAL A 1 413 ? 15.688 39.406 4.617 1 86.31 41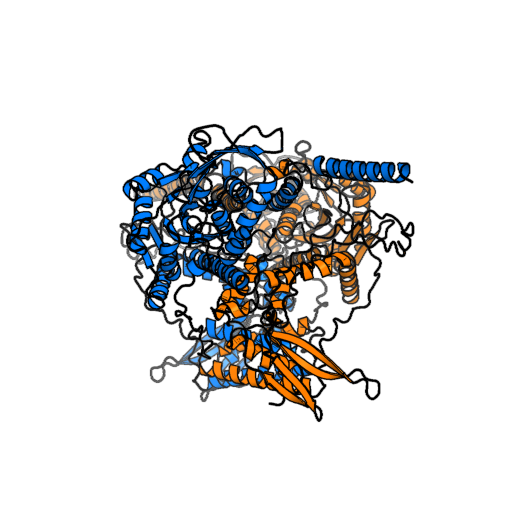3 VAL A O 1
ATOM 3378 N N . TRP A 1 414 ? 13.922 40.344 3.787 1 84.5 414 TRP A N 1
ATOM 3379 C CA . TRP A 1 414 ? 14.523 40.688 2.502 1 84.5 414 TRP A CA 1
ATOM 3380 C C . TRP A 1 414 ? 15.188 42.062 2.547 1 84.5 414 TRP A C 1
ATOM 3382 O O . TRP A 1 414 ? 16.266 42.25 1.991 1 84.5 414 TRP A O 1
ATOM 3392 N N . SER A 1 415 ? 14.586 42.969 3.283 1 84.69 415 SER A N 1
ATOM 3393 C CA . SER A 1 415 ? 15.055 44.375 3.344 1 84.69 415 SER A CA 1
ATOM 3394 C C . SER A 1 415 ? 15.25 44.812 4.785 1 84.69 415 SER A C 1
ATOM 3396 O O . SER A 1 415 ? 14.961 44.062 5.723 1 84.69 415 SER A O 1
ATOM 3398 N N . SER A 1 416 ? 15.812 46.031 4.945 1 83.88 416 SER A N 1
ATOM 3399 C CA . SER A 1 416 ? 16.031 46.562 6.277 1 83.88 416 SER A CA 1
ATOM 3400 C C . SER A 1 416 ? 14.945 47.594 6.641 1 83.88 416 SER A C 1
ATOM 3402 O O . SER A 1 416 ? 15.125 48.406 7.551 1 83.88 416 SER A O 1
ATOM 3404 N N . TYR A 1 417 ? 13.844 47.562 5.832 1 90.56 417 TYR A N 1
ATOM 3405 C CA . TYR A 1 417 ? 12.742 48.469 6.141 1 90.56 417 TYR A CA 1
ATOM 3406 C C . TYR A 1 417 ? 12.062 48.062 7.445 1 90.56 417 TYR A C 1
ATOM 3408 O O . TYR A 1 417 ? 11.859 46.875 7.707 1 90.56 417 TYR A O 1
ATOM 3416 N N . LYS A 1 418 ? 11.664 48.969 8.211 1 92.81 418 LYS A N 1
ATOM 3417 C CA . LYS A 1 418 ? 11.008 48.719 9.492 1 92.81 418 LYS A CA 1
ATOM 3418 C C . LYS A 1 418 ? 9.633 48.094 9.289 1 92.81 418 LYS A C 1
ATOM 3420 O O . LYS A 1 418 ? 9.164 47.312 10.133 1 92.81 418 LYS A O 1
ATOM 3425 N N . ILE A 1 419 ? 9.07 48.406 8.195 1 93.94 419 ILE A N 1
ATOM 3426 C CA . ILE A 1 419 ? 7.75 47.844 7.895 1 93.94 419 ILE A CA 1
ATOM 3427 C C . ILE A 1 419 ? 7.844 46.344 7.723 1 93.94 419 ILE A C 1
ATOM 3429 O O . ILE A 1 419 ? 6.949 45.594 8.141 1 93.94 419 ILE A O 1
ATOM 3433 N N . GLU A 1 420 ? 8.883 45.906 7.105 1 94.31 420 GLU A N 1
ATOM 3434 C CA . GLU A 1 420 ? 9.062 44.469 6.926 1 94.31 420 GLU A CA 1
ATOM 3435 C C . GLU A 1 420 ? 9.344 43.781 8.258 1 94.31 420 GLU A C 1
ATOM 3437 O O . GLU A 1 420 ? 8.875 42.688 8.492 1 94.31 420 GLU A O 1
ATOM 3442 N N . GLU A 1 421 ? 10.094 44.438 9.047 1 92.19 421 GLU A N 1
ATOM 3443 C CA . GLU A 1 421 ? 10.367 43.875 10.375 1 92.19 421 GLU A CA 1
ATOM 3444 C C . GLU A 1 421 ? 9.094 43.781 11.203 1 92.19 421 GLU A C 1
ATOM 3446 O O . GLU A 1 421 ? 8.875 42.781 11.891 1 92.19 421 GLU A O 1
ATOM 3451 N N . GLN A 1 422 ? 8.344 44.844 11.133 1 94.56 422 GLN A N 1
ATOM 3452 C CA . GLN A 1 422 ? 7.055 44.844 11.82 1 94.56 422 GLN A CA 1
ATOM 3453 C C . GLN A 1 422 ? 6.188 43.688 11.336 1 94.56 422 GLN A C 1
ATOM 3455 O O . GLN A 1 422 ? 5.582 42.969 12.141 1 94.56 422 GLN A O 1
ATOM 3460 N N . ALA A 1 423 ? 6.184 43.5 10.047 1 95.12 423 ALA A N 1
ATOM 3461 C CA . ALA A 1 423 ? 5.383 42.438 9.438 1 95.12 423 ALA A CA 1
ATOM 3462 C C . ALA A 1 423 ? 5.902 41.062 9.844 1 95.12 423 ALA A C 1
ATOM 3464 O O . ALA A 1 423 ? 5.117 40.125 10.047 1 95.12 423 ALA A O 1
ATOM 3465 N N . SER A 1 424 ? 7.172 40.875 9.938 1 92.31 424 SER A N 1
ATOM 3466 C CA . SER A 1 424 ? 7.77 39.594 10.289 1 92.31 424 SER A CA 1
ATOM 3467 C C . SER A 1 424 ? 7.387 39.188 11.711 1 92.31 424 SER A C 1
ATOM 3469 O O . SER A 1 424 ? 7.273 38 12 1 92.31 424 SER A O 1
ATOM 3471 N N . ARG A 1 425 ? 7.105 40.156 12.555 1 89.69 425 ARG A N 1
ATOM 3472 C CA . ARG A 1 425 ? 6.734 39.875 13.938 1 89.69 425 ARG A CA 1
ATOM 3473 C C . ARG A 1 425 ? 5.238 39.594 14.062 1 89.69 425 ARG A C 1
ATOM 3475 O O . ARG A 1 425 ? 4.805 38.906 14.969 1 89.69 425 ARG A O 1
ATOM 3482 N N . PHE A 1 426 ? 4.562 40.125 13.133 1 93.25 426 PHE A N 1
ATOM 3483 C CA . PHE A 1 426 ? 3.109 40.062 13.234 1 93.25 426 PHE A CA 1
ATOM 3484 C C . PHE A 1 426 ? 2.574 38.844 12.508 1 93.25 426 PHE A C 1
ATOM 3486 O O . PHE A 1 426 ? 1.754 38.094 13.047 1 93.25 426 PHE A O 1
ATOM 3493 N N . TYR A 1 427 ? 3.002 38.625 11.312 1 94.88 427 TYR A N 1
ATOM 3494 C CA . TYR A 1 427 ? 2.451 37.594 10.438 1 94.88 427 TYR A CA 1
ATOM 3495 C C . TYR A 1 427 ? 3.025 36.219 10.773 1 94.88 427 TYR A C 1
ATOM 3497 O O . TYR A 1 427 ? 4.125 36.125 11.328 1 94.88 427 TYR A O 1
ATOM 3505 N N . THR A 1 428 ? 2.184 35.219 10.477 1 93.94 428 THR A N 1
ATOM 3506 C CA . THR A 1 428 ? 2.73 33.875 10.484 1 93.94 428 THR A CA 1
ATOM 3507 C C . THR A 1 428 ? 3.805 33.719 9.414 1 93.94 428 THR A C 1
ATOM 3509 O O . THR A 1 428 ? 3.939 34.562 8.531 1 93.94 428 THR A O 1
ATOM 3512 N N . ARG A 1 429 ? 4.539 32.656 9.453 1 91.56 429 ARG A N 1
ATOM 3513 C CA . ARG A 1 429 ? 5.637 32.438 8.516 1 91.56 429 ARG A CA 1
ATOM 3514 C C . ARG A 1 429 ? 5.129 32.406 7.078 1 91.56 429 ARG A C 1
ATOM 3516 O O . ARG A 1 429 ? 5.75 32.969 6.172 1 91.56 429 ARG A O 1
ATOM 3523 N N . ALA A 1 430 ? 4.078 31.719 6.875 1 92.5 430 ALA A N 1
ATOM 3524 C CA . ALA A 1 430 ? 3.52 31.594 5.527 1 92.5 430 ALA A CA 1
ATOM 3525 C C . ALA A 1 430 ? 2.998 32.938 5.023 1 92.5 430 ALA A C 1
ATOM 3527 O O . ALA A 1 430 ? 3.219 33.312 3.869 1 92.5 430 ALA A O 1
ATOM 3528 N N . ALA A 1 431 ? 2.279 33.656 5.871 1 94.19 431 ALA A N 1
ATOM 3529 C CA . ALA A 1 431 ? 1.767 34.969 5.5 1 94.19 431 ALA A CA 1
ATOM 3530 C C . ALA A 1 431 ? 2.906 35.938 5.258 1 94.19 431 ALA A C 1
ATOM 3532 O O . ALA A 1 431 ? 2.848 36.75 4.328 1 94.19 431 ALA A O 1
ATOM 3533 N N . PHE A 1 432 ? 3.912 35.812 6.066 1 95.19 432 PHE A N 1
ATOM 3534 C CA . PHE A 1 432 ? 5.059 36.719 5.906 1 95.19 432 PHE A CA 1
ATOM 3535 C C . PHE A 1 432 ? 5.785 36.438 4.598 1 95.19 432 PHE A C 1
ATOM 3537 O O . PHE A 1 432 ? 6.297 37.344 3.951 1 95.19 432 PHE A O 1
ATOM 3544 N N . ALA A 1 433 ? 5.887 35.219 4.254 1 92.56 433 ALA A N 1
ATOM 3545 C CA . ALA A 1 433 ? 6.527 34.875 2.988 1 92.56 433 ALA A CA 1
ATOM 3546 C C . ALA A 1 433 ? 5.844 35.562 1.817 1 92.56 433 ALA A C 1
ATOM 3548 O O . ALA A 1 433 ? 6.512 36.031 0.888 1 92.56 433 ALA A O 1
ATOM 3549 N N . LYS A 1 434 ? 4.57 35.656 1.837 1 93.75 434 LYS A N 1
ATOM 3550 C CA . LYS A 1 434 ? 3.836 36.375 0.797 1 93.75 434 LYS A CA 1
ATOM 3551 C C . LYS A 1 434 ? 4.113 37.875 0.859 1 93.75 434 LYS A C 1
ATOM 3553 O O . LYS A 1 434 ? 4.258 38.531 -0.177 1 93.75 434 LYS A O 1
ATOM 3558 N N . PHE A 1 435 ? 4.117 38.375 2.062 1 95.25 435 PHE A N 1
ATOM 3559 C CA . PHE A 1 435 ? 4.43 39.781 2.248 1 95.25 435 PHE A CA 1
ATOM 3560 C C . PHE A 1 435 ? 5.812 40.125 1.696 1 95.25 435 PHE A C 1
ATOM 3562 O O . PHE A 1 435 ? 5.996 41.125 1.043 1 95.25 435 PHE A O 1
ATOM 3569 N N . ARG A 1 436 ? 6.734 39.25 2.031 1 93.88 436 ARG A N 1
ATOM 3570 C CA . ARG A 1 436 ? 8.102 39.438 1.546 1 93.88 436 ARG A CA 1
ATOM 3571 C C . ARG A 1 436 ? 8.141 39.438 0.022 1 93.88 436 ARG A C 1
ATOM 3573 O O . ARG A 1 436 ? 8.875 40.25 -0.577 1 93.88 436 ARG A O 1
ATOM 3580 N N . GLU A 1 437 ? 7.379 38.594 -0.581 1 92.56 437 GLU A N 1
ATOM 3581 C CA . GLU A 1 437 ? 7.285 38.594 -2.037 1 92.56 437 GLU A CA 1
ATOM 3582 C C . GLU A 1 437 ? 6.773 39.938 -2.564 1 92.56 437 GLU A C 1
ATOM 3584 O O . GLU A 1 437 ? 7.262 40.438 -3.58 1 92.56 437 GLU A O 1
ATOM 3589 N N . PHE A 1 438 ? 5.812 40.5 -1.873 1 94.44 438 PHE A N 1
ATOM 3590 C CA . PHE A 1 438 ? 5.273 41.812 -2.264 1 94.44 438 PHE A CA 1
ATOM 3591 C C . PHE A 1 438 ? 6.32 42.906 -2.104 1 94.44 438 PHE A C 1
ATOM 3593 O O . PHE A 1 438 ? 6.41 43.812 -2.934 1 94.44 438 PHE A O 1
ATOM 3600 N N . MET A 1 439 ? 7.086 42.75 -1.035 1 93.75 439 MET A N 1
ATOM 3601 C CA . MET A 1 439 ? 8.156 43.719 -0.811 1 93.75 439 MET A CA 1
ATOM 3602 C C . MET A 1 439 ? 9.188 43.656 -1.932 1 93.75 439 MET A C 1
ATOM 3604 O O . MET A 1 439 ? 9.672 44.688 -2.395 1 93.75 439 MET A O 1
ATOM 3608 N N . GLU A 1 440 ? 9.43 42.5 -2.328 1 92.12 440 GLU A N 1
ATOM 3609 C CA . GLU A 1 440 ? 10.367 42.312 -3.428 1 92.12 440 GLU A CA 1
ATOM 3610 C C . GLU A 1 440 ? 9.82 42.875 -4.73 1 92.12 440 GLU A C 1
ATOM 3612 O O . GLU A 1 440 ? 10.562 43.469 -5.52 1 92.12 440 GLU A O 1
ATOM 3617 N N . MET A 1 441 ? 8.547 42.781 -4.918 1 92.69 441 MET A N 1
ATOM 3618 C CA . MET A 1 441 ? 7.898 43.219 -6.148 1 92.69 441 MET A CA 1
ATOM 3619 C C . MET A 1 441 ? 7.852 44.75 -6.219 1 92.69 441 MET A C 1
ATOM 3621 O O . MET A 1 441 ? 7.668 45.312 -7.297 1 92.69 441 MET A O 1
ATOM 3625 N N . THR A 1 442 ? 8 45.406 -5.078 1 92.5 442 THR A N 1
ATOM 3626 C CA . THR A 1 442 ? 8.016 46.844 -5.078 1 92.5 442 THR A CA 1
ATOM 3627 C C . THR A 1 442 ? 9.133 47.406 -5.973 1 92.5 442 THR A C 1
ATOM 3629 O O . THR A 1 442 ? 9.016 48.469 -6.543 1 92.5 442 THR A O 1
ATOM 3632 N N . THR A 1 443 ? 10.172 46.625 -6.094 1 89.81 443 THR A N 1
ATOM 3633 C CA . THR A 1 443 ? 11.328 47.062 -6.863 1 89.81 443 THR A CA 1
ATOM 3634 C C . THR A 1 443 ? 11.039 47 -8.359 1 89.81 443 THR A C 1
ATOM 3636 O O . THR A 1 443 ? 11.742 47.594 -9.164 1 89.81 443 THR A O 1
ATOM 3639 N N . ALA A 1 444 ? 9.961 46.438 -8.711 1 90.19 444 ALA A N 1
ATOM 3640 C CA . ALA A 1 444 ? 9.617 46.281 -10.125 1 90.19 444 ALA A CA 1
ATOM 3641 C C . ALA A 1 444 ? 8.797 47.469 -10.625 1 90.19 444 ALA A C 1
ATOM 3643 O O . ALA A 1 444 ? 8.469 47.562 -11.812 1 90.19 444 ALA A O 1
ATOM 3644 N N . TYR A 1 445 ? 8.594 48.406 -9.789 1 91.94 445 TYR A N 1
ATOM 3645 C CA . TYR A 1 445 ? 7.707 49.5 -10.172 1 91.94 445 TYR A CA 1
ATOM 3646 C C . TYR A 1 445 ? 8.391 50.844 -9.977 1 91.94 445 TYR A C 1
ATOM 3648 O O . TYR A 1 445 ? 9.219 51 -9.078 1 91.94 445 TYR A O 1
ATOM 3656 N N . SER A 1 446 ? 8.016 51.781 -10.883 1 91.81 446 SER A N 1
ATOM 3657 C CA . SER A 1 446 ? 8.383 53.188 -10.727 1 91.81 446 SER A CA 1
ATOM 3658 C C . SER A 1 446 ? 7.184 54.031 -10.289 1 91.81 446 SER A C 1
ATOM 3660 O O . SER A 1 446 ? 6.039 53.688 -10.625 1 91.81 446 SER A O 1
ATOM 3662 N N . ILE A 1 447 ? 7.449 55 -9.484 1 93.69 447 ILE A N 1
ATOM 3663 C CA . ILE A 1 447 ? 6.387 55.781 -8.867 1 93.69 447 ILE A CA 1
ATOM 3664 C C . ILE A 1 447 ? 6.434 57.219 -9.383 1 93.69 447 ILE A C 1
ATOM 3666 O O . ILE A 1 447 ? 7.516 57.812 -9.5 1 93.69 447 ILE A O 1
ATOM 3670 N N . TYR A 1 448 ? 5.215 57.75 -9.797 1 91.81 448 TYR A N 1
ATOM 3671 C CA . TYR A 1 448 ? 5.078 59.125 -10.25 1 91.81 448 TYR A CA 1
ATOM 3672 C C . TYR A 1 448 ? 3.955 59.844 -9.508 1 91.81 448 TYR A C 1
ATOM 3674 O O . TYR A 1 448 ? 2.846 59.312 -9.398 1 91.81 448 TYR A O 1
ATOM 3682 N N . PRO A 1 449 ? 4.242 61 -8.93 1 91.44 449 PRO A N 1
ATOM 3683 C CA . PRO A 1 449 ? 3.172 61.75 -8.273 1 91.44 449 PRO A CA 1
ATOM 3684 C C . PRO A 1 449 ? 2.189 62.375 -9.266 1 91.44 449 PRO A C 1
ATOM 3686 O O . PRO A 1 449 ? 2.594 62.812 -10.344 1 91.44 449 PRO A O 1
ATOM 3689 N N . VAL A 1 450 ? 0.976 62.25 -8.961 1 87.62 450 VAL A N 1
ATOM 3690 C CA . VAL A 1 450 ? -0.058 62.812 -9.812 1 87.62 450 VAL A CA 1
ATOM 3691 C C . VAL A 1 450 ? -0.457 64.188 -9.281 1 87.62 450 VAL A C 1
ATOM 3693 O O . VAL A 1 450 ? -0.644 64.375 -8.078 1 87.62 450 VAL A O 1
ATOM 3696 N N . VAL A 1 451 ? -0.398 65.25 -10.305 1 79.56 451 VAL A N 1
ATOM 3697 C CA . VAL A 1 451 ? -0.746 66.625 -9.977 1 79.56 451 VAL A CA 1
ATOM 3698 C C . VAL A 1 451 ? -2.266 66.812 -9.914 1 79.56 451 VAL A C 1
ATOM 3700 O O . VAL A 1 451 ? -2.973 66.375 -10.836 1 79.56 451 VAL A O 1
ATOM 3703 N N . GLY A 1 452 ? -2.975 66.938 -8.664 1 69.31 452 GLY A N 1
ATOM 3704 C CA . GLY A 1 452 ? -4.395 67.188 -8.484 1 69.31 452 GLY A CA 1
ATOM 3705 C C . GLY A 1 452 ? -4.809 67.312 -7.031 1 69.31 452 GLY A C 1
ATOM 3706 O O . GLY A 1 452 ? -3.982 67.562 -6.156 1 69.31 452 GLY A O 1
ATOM 3707 N N . ASP A 1 453 ? -6.133 67.125 -6.898 1 70.38 453 ASP A N 1
ATOM 3708 C CA . ASP A 1 453 ? -6.723 67.188 -5.566 1 70.38 453 ASP A CA 1
ATOM 3709 C C . ASP A 1 453 ? -6.438 65.875 -4.785 1 70.38 453 ASP A C 1
ATOM 3711 O O . ASP A 1 453 ? -6.859 64.812 -5.184 1 70.38 453 ASP A O 1
ATOM 3715 N N . GLY A 1 454 ? -5.516 65.875 -3.76 1 75.62 454 GLY A N 1
ATOM 3716 C CA . GLY A 1 454 ? -5.148 64.812 -2.861 1 75.62 454 GLY A CA 1
ATOM 3717 C C . GLY A 1 454 ? -3.807 64.188 -3.197 1 75.62 454 GLY A C 1
ATOM 3718 O O . GLY A 1 454 ? -3.182 64.5 -4.195 1 75.62 454 GLY A O 1
ATOM 3719 N N . VAL A 1 455 ? -3.26 63.406 -2.352 1 88.06 455 VAL A N 1
ATOM 3720 C CA . VAL A 1 455 ? -1.968 62.75 -2.564 1 88.06 455 VAL A CA 1
ATOM 3721 C C . VAL A 1 455 ? -2.162 61.438 -3.301 1 88.06 455 VAL A C 1
ATOM 3723 O O . VAL A 1 455 ? -2.689 60.469 -2.734 1 88.06 455 VAL A O 1
ATOM 3726 N N . LYS A 1 456 ? -1.911 61.406 -4.621 1 92.62 456 LYS A N 1
ATOM 3727 C CA . LYS A 1 456 ? -2.039 60.219 -5.453 1 92.62 456 LYS A CA 1
ATOM 3728 C C . LYS A 1 456 ? -0.731 59.906 -6.18 1 92.62 456 LYS A C 1
ATOM 3730 O O . LYS A 1 456 ? 0.023 60.812 -6.52 1 92.62 456 LYS A O 1
ATOM 3735 N N . TYR A 1 457 ? -0.501 58.688 -6.281 1 94.75 457 TYR A N 1
ATOM 3736 C CA . TYR A 1 457 ? 0.696 58.25 -6.988 1 94.75 457 TYR A CA 1
ATOM 3737 C C . TYR A 1 457 ? 0.342 57.281 -8.109 1 94.75 457 TYR A C 1
ATOM 3739 O O . TYR A 1 457 ? -0.552 56.469 -7.953 1 94.75 457 TYR A O 1
ATOM 3747 N N . GLU A 1 458 ? 0.977 57.438 -9.195 1 94.19 458 GLU A N 1
ATOM 3748 C CA . GLU A 1 458 ? 0.887 56.5 -10.297 1 94.19 458 GLU A CA 1
ATOM 3749 C C . GLU A 1 458 ? 2.086 55.531 -10.305 1 94.19 458 GLU A C 1
ATOM 3751 O O . GLU A 1 458 ? 3.229 56 -10.172 1 94.19 458 GLU A O 1
ATOM 3756 N N . LEU A 1 459 ? 1.75 54.312 -10.391 1 93.94 459 LEU A N 1
ATOM 3757 C CA . LEU A 1 459 ? 2.812 53.312 -10.422 1 93.94 459 LEU A CA 1
ATOM 3758 C C . LEU A 1 459 ? 2.883 52.625 -11.789 1 93.94 459 LEU A C 1
ATOM 3760 O O . LEU A 1 459 ? 1.873 52.125 -12.297 1 93.94 459 LEU A O 1
ATOM 3764 N N . HIS A 1 460 ? 4.125 52.656 -12.375 1 91.94 460 HIS A N 1
ATOM 3765 C CA . HIS A 1 460 ? 4.406 52.031 -13.664 1 91.94 460 HIS A CA 1
ATOM 3766 C C . HIS A 1 460 ? 5.371 50.875 -13.523 1 91.94 460 HIS A C 1
ATOM 3768 O O . HIS A 1 460 ? 6.375 50.969 -12.812 1 91.94 460 HIS A O 1
ATOM 3774 N N . ARG A 1 461 ? 5.004 49.781 -14.094 1 90.5 461 ARG A N 1
ATOM 3775 C CA . ARG A 1 461 ? 5.934 48.656 -14.078 1 90.5 461 ARG A CA 1
ATOM 3776 C C . ARG A 1 461 ? 7.168 48.969 -14.922 1 90.5 461 ARG A C 1
ATOM 3778 O O . ARG A 1 461 ? 7.07 49.594 -15.969 1 90.5 461 ARG A O 1
ATOM 3785 N N . ASN A 1 462 ? 8.305 48.531 -14.516 1 85.31 462 ASN A N 1
ATOM 3786 C CA . ASN A 1 462 ? 9.547 48.781 -15.219 1 85.31 462 ASN A CA 1
ATOM 3787 C C . ASN A 1 462 ? 9.602 48.031 -16.547 1 85.31 462 ASN A C 1
ATOM 3789 O O . ASN A 1 462 ? 10.344 48.406 -17.453 1 85.31 462 ASN A O 1
ATOM 3793 N N . ASP A 1 463 ? 8.805 46.969 -16.578 1 77.44 463 ASP A N 1
ATOM 3794 C CA . ASP A 1 463 ? 8.711 46.219 -17.844 1 77.44 463 ASP A CA 1
ATOM 3795 C C . ASP A 1 463 ? 7.879 47 -18.859 1 77.44 463 ASP A C 1
ATOM 3797 O O . ASP A 1 463 ? 6.691 47.25 -18.656 1 77.44 463 ASP A O 1
ATOM 3801 N N . PRO A 1 464 ? 8.477 47.406 -19.875 1 71.44 464 PRO A N 1
ATOM 3802 C CA . PRO A 1 464 ? 7.746 48.219 -20.859 1 71.44 464 PRO A CA 1
ATOM 3803 C C . PRO A 1 464 ? 6.582 47.469 -21.5 1 71.44 464 PRO A C 1
ATOM 3805 O O . PRO A 1 464 ? 5.676 48.094 -22.062 1 71.44 464 PRO A O 1
ATOM 3808 N N . ARG A 1 465 ? 6.586 46.188 -21.422 1 69.75 465 ARG A N 1
ATOM 3809 C CA . ARG A 1 465 ? 5.512 45.406 -22.047 1 69.75 465 ARG A CA 1
ATOM 3810 C C . ARG A 1 465 ? 4.238 45.469 -21.219 1 69.75 465 ARG A C 1
ATOM 3812 O O . ARG A 1 465 ? 3.145 45.219 -21.719 1 69.75 465 ARG A O 1
ATOM 3819 N N . ALA A 1 466 ? 4.465 45.875 -19.969 1 70.75 466 ALA A N 1
ATOM 3820 C CA . ALA A 1 466 ? 3.32 45.969 -19.078 1 70.75 466 ALA A CA 1
ATOM 3821 C C . ALA A 1 466 ? 2.691 47.375 -19.141 1 70.75 466 ALA A C 1
ATOM 3823 O O . ALA A 1 466 ? 3.348 48.344 -18.828 1 70.75 466 ALA A O 1
ATOM 3824 N N . LYS A 1 467 ? 1.495 47.375 -19.562 1 71.5 467 LYS A N 1
ATOM 3825 C CA . LYS A 1 467 ? 0.875 48.688 -19.828 1 71.5 467 LYS A CA 1
ATOM 3826 C C . LYS A 1 467 ? -0.078 49.062 -18.703 1 71.5 467 LYS A C 1
ATOM 3828 O O . LYS A 1 467 ? -0.498 50.219 -18.609 1 71.5 467 LYS A O 1
ATOM 3833 N N . LYS A 1 468 ? -0.285 48.188 -17.812 1 82.81 468 LYS A N 1
ATOM 3834 C CA . LYS A 1 468 ? -1.296 48.5 -16.812 1 82.81 468 LYS A CA 1
ATOM 3835 C C . LYS A 1 468 ? -0.726 49.438 -15.734 1 82.81 468 LYS A C 1
ATOM 3837 O O . LYS A 1 468 ? 0.286 49.125 -15.109 1 82.81 468 LYS A O 1
ATOM 3842 N N . ILE A 1 469 ? -1.341 50.594 -15.672 1 87.31 469 ILE A N 1
ATOM 3843 C CA . ILE A 1 469 ? -0.951 51.594 -14.68 1 87.31 469 ILE A CA 1
ATOM 3844 C C . ILE A 1 469 ? -1.862 51.5 -13.461 1 87.31 469 ILE A C 1
ATOM 3846 O O . ILE A 1 469 ? -3.082 51.375 -13.594 1 87.31 469 ILE A O 1
ATOM 3850 N N . ARG A 1 470 ? -1.224 51.438 -12.352 1 92.25 470 ARG A N 1
ATOM 3851 C CA . ARG A 1 470 ? -1.979 51.375 -11.102 1 92.25 470 ARG A CA 1
ATOM 3852 C C . ARG A 1 470 ? -1.871 52.688 -10.344 1 92.25 470 ARG A C 1
ATOM 3854 O O . ARG A 1 470 ? -0.833 53.344 -10.391 1 92.25 470 ARG A O 1
ATOM 3861 N N . MET A 1 471 ? -3.01 53.031 -9.688 1 92.75 471 MET A N 1
ATOM 3862 C CA . MET A 1 471 ? -3.059 54.281 -8.922 1 92.75 471 MET A CA 1
ATOM 3863 C C . MET A 1 471 ? -3.268 54 -7.441 1 92.75 471 MET A C 1
ATOM 3865 O O . MET A 1 471 ? -4.109 53.188 -7.07 1 92.75 471 MET A O 1
ATOM 3869 N N . VAL A 1 472 ? -2.447 54.594 -6.629 1 95.12 472 VAL A N 1
ATOM 3870 C CA . VAL A 1 472 ? -2.588 54.5 -5.18 1 95.12 472 VAL A CA 1
ATOM 3871 C C . VAL A 1 472 ? -2.949 55.875 -4.598 1 95.12 472 VAL A C 1
ATOM 3873 O O . VAL A 1 472 ? -2.266 56.875 -4.859 1 95.12 472 VAL A O 1
ATOM 3876 N N . SER A 1 473 ? -4.023 55.906 -3.889 1 92.81 473 SER A N 1
ATOM 3877 C CA . SER A 1 473 ? -4.457 57.125 -3.201 1 92.81 473 SER A CA 1
ATOM 3878 C C . SER A 1 473 ? -4.137 57.031 -1.711 1 92.81 473 SER A C 1
ATOM 3880 O O . SER A 1 473 ? -4.328 56 -1.076 1 92.81 473 SER A O 1
ATOM 3882 N N . TYR A 1 474 ? -3.529 58.094 -1.2 1 91.94 474 TYR A N 1
ATOM 3883 C CA . TYR A 1 474 ? -3.152 58.188 0.207 1 91.94 474 TYR A CA 1
ATOM 3884 C C . TYR A 1 474 ? -3.893 59.312 0.9 1 91.94 474 TYR A C 1
ATOM 3886 O O . TYR A 1 474 ? -3.773 60.5 0.5 1 91.94 474 TYR A O 1
ATOM 3894 N N . ASP A 1 475 ? -4.715 58.938 1.887 1 88.19 475 ASP A N 1
ATOM 3895 C CA . ASP A 1 475 ? -5.379 59.906 2.732 1 88.19 475 ASP A CA 1
ATOM 3896 C C . ASP A 1 475 ? -4.582 60.156 4.008 1 88.19 475 ASP A C 1
ATOM 3898 O O . ASP A 1 475 ? -4.559 59.344 4.91 1 88.19 475 ASP A O 1
ATOM 3902 N N . GLN A 1 476 ? -4.039 61.312 4.281 1 83.25 476 GLN A N 1
ATOM 3903 C CA . GLN A 1 476 ? -3.141 61.656 5.383 1 83.25 476 GLN A CA 1
ATOM 3904 C C . GLN A 1 476 ? -3.908 61.812 6.695 1 83.25 476 GLN A C 1
ATOM 3906 O O . GLN A 1 476 ? -3.354 61.594 7.773 1 83.25 476 GLN A O 1
ATOM 3911 N N . ILE A 1 477 ? -5.125 62.156 6.582 1 82.44 477 ILE A N 1
ATOM 3912 C CA . ILE A 1 477 ? -5.918 62.375 7.785 1 82.44 477 ILE A CA 1
ATOM 3913 C C . ILE A 1 477 ? -6.262 61.031 8.43 1 82.44 477 ILE A C 1
ATOM 3915 O O . ILE A 1 477 ? -6.047 60.844 9.625 1 82.44 477 ILE A O 1
ATOM 3919 N N . GLU A 1 478 ? -6.684 60.188 7.664 1 85.88 478 GLU A N 1
ATOM 3920 C CA . GLU A 1 478 ? -7.105 58.875 8.172 1 85.88 478 GLU A CA 1
ATOM 3921 C C . GLU A 1 478 ? -5.965 57.875 8.109 1 85.88 478 GLU A C 1
ATOM 3923 O O . GLU A 1 478 ? -6.062 56.781 8.68 1 85.88 478 GLU A O 1
ATOM 3928 N N . ASN A 1 479 ? -4.859 58.281 7.582 1 88.69 479 ASN A N 1
ATOM 3929 C CA . ASN A 1 479 ? -3.732 57.375 7.371 1 88.69 479 ASN A CA 1
ATOM 3930 C C . ASN A 1 479 ? -4.16 56.125 6.625 1 88.69 479 ASN A C 1
ATOM 3932 O O . ASN A 1 479 ? -3.863 55 7.059 1 88.69 479 ASN A O 1
ATOM 3936 N N . SER A 1 480 ? -4.977 56.281 5.574 1 92.12 480 SER A N 1
ATOM 3937 C CA . SER A 1 480 ? -5.523 55.188 4.812 1 92.12 480 SER A CA 1
ATOM 3938 C C . SER A 1 480 ? -5.004 55.188 3.377 1 92.12 480 SER A C 1
ATOM 3940 O O . SER A 1 480 ? -4.785 56.25 2.795 1 92.12 480 SER A O 1
ATOM 3942 N N . TYR A 1 481 ? -4.738 54 2.879 1 94.06 481 TYR A N 1
ATOM 3943 C CA . TYR A 1 481 ? -4.246 53.812 1.521 1 94.06 481 TYR A CA 1
ATOM 3944 C C . TYR A 1 481 ? -5.254 53 0.691 1 94.06 481 TYR A C 1
ATOM 3946 O O . TYR A 1 481 ? -5.883 52.094 1.191 1 94.06 481 TYR A O 1
ATOM 3954 N N . LEU A 1 482 ? -5.492 53.438 -0.541 1 91.81 482 LEU A N 1
ATOM 3955 C CA . LEU A 1 482 ? -6.359 52.719 -1.469 1 91.81 482 LEU A CA 1
ATOM 3956 C C . LEU A 1 482 ? -5.668 52.5 -2.812 1 91.81 482 LEU A C 1
ATOM 3958 O O . LEU A 1 482 ? -5.109 53.469 -3.377 1 91.81 482 LEU A O 1
ATOM 3962 N N . CYS A 1 483 ? -5.594 51.281 -3.191 1 92.5 483 CYS A N 1
ATOM 3963 C CA . CYS A 1 483 ? -5.004 50.938 -4.48 1 92.5 483 CYS A CA 1
ATOM 3964 C C . CYS A 1 483 ? -6.07 50.469 -5.457 1 92.5 483 CYS A C 1
ATOM 3966 O O . CYS A 1 483 ? -7.008 49.75 -5.062 1 92.5 483 CYS A O 1
ATOM 3968 N N . THR A 1 484 ? -5.91 50.688 -6.695 1 88.25 484 THR A N 1
ATOM 3969 C CA . THR A 1 484 ? -6.863 50.281 -7.723 1 88.25 484 THR A CA 1
ATOM 3970 C C . THR A 1 484 ? -6.836 48.781 -7.926 1 88.25 484 THR A C 1
ATOM 3972 O O . THR A 1 484 ? -7.77 48.219 -8.5 1 88.25 484 THR A O 1
ATOM 3975 N N . CYS A 1 485 ? -5.824 48.125 -7.488 1 85.88 485 CYS A N 1
ATOM 3976 C CA . CYS A 1 485 ? -5.754 46.688 -7.633 1 85.88 485 CYS A CA 1
ATOM 3977 C C . CYS A 1 485 ? -6.68 45.969 -6.641 1 85.88 485 CYS A C 1
ATOM 3979 O O . CYS A 1 485 ? -7.059 44.812 -6.84 1 85.88 485 CYS A O 1
ATOM 3981 N N . ASN A 1 486 ? -7.023 46.594 -5.48 1 86.5 486 ASN A N 1
ATOM 3982 C CA . ASN A 1 486 ? -7.922 46.094 -4.438 1 86.5 486 ASN A CA 1
ATOM 3983 C C . ASN A 1 486 ? -7.422 44.781 -3.828 1 86.5 486 ASN A C 1
ATOM 3985 O O . ASN A 1 486 ? -8.219 43.969 -3.373 1 86.5 486 ASN A O 1
ATOM 3989 N N . ARG A 1 487 ? -6.121 44.531 -3.82 1 88.44 487 ARG A N 1
ATOM 3990 C CA . ARG A 1 487 ? -5.57 43.281 -3.34 1 88.44 487 ARG A CA 1
ATOM 3991 C C . ARG A 1 487 ? -5.68 43.156 -1.822 1 88.44 487 ARG A C 1
ATOM 3993 O O . ARG A 1 487 ? -5.715 42.062 -1.269 1 88.44 487 ARG A O 1
ATOM 4000 N N . PHE A 1 488 ? -5.656 44.281 -1.182 1 90.88 488 PHE A N 1
ATOM 4001 C CA . PHE A 1 488 ? -5.816 44.219 0.267 1 90.88 488 PHE A CA 1
ATOM 4002 C C . PHE A 1 488 ? -7.18 43.625 0.638 1 90.88 488 PHE A C 1
ATOM 4004 O O . PHE A 1 488 ? -7.289 42.844 1.579 1 90.88 488 PHE A O 1
ATOM 4011 N N . PHE A 1 489 ? -8.211 44.031 -0.099 1 85.25 489 PHE A N 1
ATOM 4012 C CA . PHE A 1 489 ? -9.562 43.562 0.196 1 85.25 489 PHE A CA 1
ATOM 4013 C C . PHE A 1 489 ? -9.719 42.094 -0.151 1 85.25 489 PHE A C 1
ATOM 4015 O O . PHE A 1 489 ? -10.477 41.375 0.497 1 85.25 489 PHE A O 1
ATOM 4022 N N . VAL A 1 490 ? -8.938 41.688 -1.034 1 84.75 490 VAL A N 1
ATOM 4023 C CA . VAL A 1 490 ? -9.047 40.312 -1.49 1 84.75 490 VAL A CA 1
ATOM 4024 C C . VAL A 1 490 ? -8.203 39.406 -0.596 1 84.75 490 VAL A C 1
ATOM 4026 O O . VAL A 1 490 ? -8.656 38.344 -0.181 1 84.75 490 VAL A O 1
ATOM 4029 N N . ASN A 1 491 ? -7.016 39.812 -0.317 1 89.75 491 ASN A N 1
ATOM 4030 C CA . ASN A 1 491 ? -6.07 38.938 0.351 1 89.75 491 ASN A CA 1
ATOM 4031 C C . ASN A 1 491 ? -5.918 39.281 1.828 1 89.75 491 ASN A C 1
ATOM 4033 O O . ASN A 1 491 ? -5.422 38.5 2.615 1 89.75 491 ASN A O 1
ATOM 4037 N N . GLY A 1 492 ? -6.324 40.438 2.203 1 90.25 492 GLY A N 1
ATOM 4038 C CA . GLY A 1 492 ? -6.141 40.875 3.576 1 90.25 492 GLY A CA 1
ATOM 4039 C C . GLY A 1 492 ? -4.711 41.281 3.891 1 90.25 492 GLY A C 1
ATOM 4040 O O . GLY A 1 492 ? -4.285 41.219 5.047 1 90.25 492 GLY A O 1
ATOM 4041 N N . MET A 1 493 ? -3.947 41.531 2.818 1 93.94 493 MET A N 1
ATOM 4042 C CA . MET A 1 493 ? -2.551 41.969 2.924 1 93.94 493 MET A CA 1
ATOM 4043 C C . MET A 1 493 ? -2.24 43.094 1.958 1 93.94 493 MET A C 1
ATOM 4045 O O . MET A 1 493 ? -2.801 43.156 0.862 1 93.94 493 MET A O 1
ATOM 4049 N N . LEU A 1 494 ? -1.408 44 2.477 1 95.5 494 LEU A N 1
ATOM 4050 C CA . LEU A 1 494 ? -1.058 45.156 1.646 1 95.5 494 LEU A CA 1
ATOM 4051 C C . LEU A 1 494 ? -0.403 44.688 0.344 1 95.5 494 LEU A C 1
ATOM 4053 O O . LEU A 1 494 ? 0.434 43.781 0.346 1 95.5 494 LEU A O 1
ATOM 4057 N N . CYS A 1 495 ? -0.847 45.312 -0.767 1 93.69 495 CYS A N 1
ATOM 4058 C CA . CYS A 1 495 ? -0.285 44.938 -2.064 1 93.69 495 CYS A CA 1
ATOM 4059 C C . CYS A 1 495 ? 1.072 45.594 -2.27 1 93.69 495 CYS A C 1
ATOM 4061 O O . CYS A 1 495 ? 1.437 46.531 -1.535 1 93.69 495 CYS A O 1
ATOM 4063 N N . HIS A 1 496 ? 1.797 45.188 -3.268 1 94.62 496 HIS A N 1
ATOM 4064 C CA . HIS A 1 496 ? 3.127 45.719 -3.539 1 94.62 496 HIS A CA 1
ATOM 4065 C C . HIS A 1 496 ? 3.055 47.188 -4.023 1 94.62 496 HIS A C 1
ATOM 4067 O O . HIS A 1 496 ? 4.023 47.938 -3.893 1 94.62 496 HIS A O 1
ATOM 4073 N N . HIS A 1 497 ? 1.85 47.625 -4.527 1 94.88 497 HIS A N 1
ATOM 4074 C CA . HIS A 1 497 ? 1.68 49 -4.961 1 94.88 497 HIS A CA 1
ATOM 4075 C C . HIS A 1 497 ? 1.649 49.969 -3.771 1 94.88 497 HIS A C 1
ATOM 4077 O O . HIS A 1 497 ? 2.354 50.969 -3.764 1 94.88 497 HIS A O 1
ATOM 4083 N N . ILE A 1 498 ? 0.857 49.594 -2.793 1 96 498 ILE A N 1
ATOM 4084 C CA . ILE A 1 498 ? 0.755 50.406 -1.586 1 96 498 ILE A CA 1
ATOM 4085 C C . ILE A 1 498 ? 2.09 50.406 -0.845 1 96 498 ILE A C 1
ATOM 4087 O O . ILE A 1 498 ? 2.531 51.438 -0.338 1 96 498 ILE A O 1
ATOM 4091 N N . LEU A 1 499 ? 2.701 49.281 -0.813 1 96.19 499 LEU A N 1
ATOM 4092 C CA . LEU A 1 499 ? 3.986 49.156 -0.134 1 96.19 499 LEU A CA 1
ATOM 4093 C C . LEU A 1 499 ? 5.035 50.062 -0.796 1 96.19 499 LEU A C 1
ATOM 4095 O O . LEU A 1 499 ? 5.875 50.656 -0.114 1 96.19 499 LEU A O 1
ATOM 4099 N N . LYS A 1 500 ? 4.977 50.094 -2.133 1 95.12 500 LYS A N 1
ATOM 4100 C CA . LYS A 1 500 ? 5.902 50.969 -2.85 1 95.12 500 LYS A CA 1
ATOM 4101 C C . LYS A 1 500 ? 5.707 52.406 -2.447 1 95.12 500 LYS A C 1
ATOM 4103 O O . LYS A 1 500 ? 6.684 53.156 -2.266 1 95.12 500 LYS A O 1
ATOM 4108 N N . VAL A 1 501 ? 4.508 52.844 -2.297 1 95.06 501 VAL A N 1
ATOM 4109 C CA . VAL A 1 501 ? 4.199 54.219 -1.887 1 95.06 501 VAL A CA 1
ATOM 4110 C C . VAL A 1 501 ? 4.668 54.438 -0.451 1 95.06 501 VAL A C 1
ATOM 4112 O O . VAL A 1 501 ? 5.219 55.5 -0.13 1 95.06 501 VAL A O 1
ATOM 4115 N N . MET A 1 502 ? 4.48 53.469 0.379 1 94.75 502 MET A N 1
ATOM 4116 C CA . MET A 1 502 ? 4.906 53.562 1.771 1 94.75 502 MET A CA 1
ATOM 4117 C C . MET A 1 502 ? 6.422 53.719 1.868 1 94.75 502 MET A C 1
ATOM 4119 O O . MET A 1 502 ? 6.926 54.5 2.668 1 94.75 502 MET A O 1
ATOM 4123 N N . VAL A 1 503 ? 7.086 52.969 1.12 1 93.12 503 VAL A N 1
ATOM 4124 C CA . VAL A 1 503 ? 8.539 53.062 1.104 1 93.12 503 VAL A CA 1
ATOM 4125 C C . VAL A 1 503 ? 8.984 54.406 0.577 1 93.12 503 VAL A C 1
ATOM 4127 O O . VAL A 1 503 ? 9.914 55.031 1.112 1 93.12 503 VAL A O 1
ATOM 4130 N N . HIS A 1 504 ? 8.273 54.875 -0.454 1 91.88 504 HIS A N 1
ATOM 4131 C CA . HIS A 1 504 ? 8.602 56.156 -1.068 1 91.88 504 HIS A CA 1
ATOM 4132 C C . HIS A 1 504 ? 8.367 57.312 -0.096 1 91.88 504 HIS A C 1
ATOM 4134 O O . HIS A 1 504 ? 9.117 58.281 -0.096 1 91.88 504 HIS A O 1
ATOM 4140 N N . THR A 1 505 ? 7.383 57.219 0.683 1 90.69 505 THR A N 1
ATOM 4141 C CA . THR A 1 505 ? 7.043 58.25 1.63 1 90.69 505 THR A CA 1
ATOM 4142 C C . THR A 1 505 ? 7.688 58 2.988 1 90.69 505 THR A C 1
ATOM 4144 O O . THR A 1 505 ? 7.371 58.688 3.973 1 90.69 505 THR A O 1
ATOM 4147 N N . ASN A 1 506 ? 8.516 57 3.188 1 89.88 506 ASN A N 1
ATOM 4148 C CA . ASN A 1 506 ? 9.328 56.625 4.352 1 89.88 506 ASN A CA 1
ATOM 4149 C C . ASN A 1 506 ? 8.453 56.312 5.562 1 89.88 506 ASN A C 1
ATOM 4151 O O . ASN A 1 506 ? 8.68 56.875 6.648 1 89.88 506 ASN A O 1
ATOM 4155 N N . VAL A 1 507 ? 7.438 55.594 5.309 1 91.75 507 VAL A N 1
ATOM 4156 C CA . VAL A 1 507 ? 6.594 55.125 6.402 1 91.75 507 VAL A CA 1
ATOM 4157 C C . VAL A 1 507 ? 7.359 54.094 7.238 1 91.75 507 VAL A C 1
ATOM 4159 O O . VAL A 1 507 ? 7.969 53.156 6.695 1 91.75 507 VAL A O 1
ATOM 4162 N N . GLN A 1 508 ? 7.305 54.25 8.555 1 90.88 508 GLN A N 1
ATOM 4163 C CA . GLN A 1 508 ? 8.102 53.406 9.438 1 90.88 508 GLN A CA 1
ATOM 4164 C C . GLN A 1 508 ? 7.254 52.312 10.055 1 90.88 508 GLN A C 1
ATOM 4166 O O . GLN A 1 508 ? 7.777 51.281 10.469 1 90.88 508 GLN A O 1
ATOM 4171 N N . GLU A 1 509 ? 5.965 52.562 10.133 1 94.31 509 GLU A N 1
ATOM 4172 C CA . GLU A 1 509 ? 5.078 51.594 10.75 1 94.31 509 GLU A CA 1
ATOM 4173 C C . GLU A 1 509 ? 3.791 51.406 9.945 1 94.31 509 GLU A C 1
ATOM 4175 O O . GLU A 1 509 ? 3.152 52.406 9.578 1 94.31 509 GLU A O 1
ATOM 4180 N N . ILE A 1 510 ? 3.512 50.219 9.758 1 95.31 510 ILE A N 1
ATOM 4181 C CA . ILE A 1 510 ? 2.26 49.906 9.062 1 95.31 510 ILE A CA 1
ATOM 4182 C C . ILE A 1 510 ? 1.081 50.219 9.984 1 95.31 510 ILE A C 1
ATOM 4184 O O . ILE A 1 510 ? 1.032 49.75 11.117 1 95.31 510 ILE A O 1
ATOM 4188 N N . PRO A 1 511 ? 0.217 50.969 9.492 1 93.81 511 PRO A N 1
ATOM 4189 C CA . PRO A 1 511 ? -0.976 51.219 10.305 1 93.81 511 PRO A CA 1
ATOM 4190 C C . PRO A 1 511 ? -1.68 49.906 10.711 1 93.81 511 PRO A C 1
ATOM 4192 O O . PRO A 1 511 ? -1.767 48.969 9.914 1 93.81 511 PRO A O 1
ATOM 4195 N N . GLU A 1 512 ? -2.201 49.812 11.93 1 91.94 512 GLU A N 1
ATOM 4196 C CA . GLU A 1 512 ? -2.754 48.625 12.547 1 91.94 512 GLU A CA 1
ATOM 4197 C C . GLU A 1 512 ? -3.959 48.094 11.766 1 91.94 512 GLU A C 1
ATOM 4199 O O . GLU A 1 512 ? -4.238 46.906 11.781 1 91.94 512 GLU A O 1
ATOM 4204 N N . GLN A 1 513 ? -4.617 49 11.062 1 91.75 513 GLN A N 1
ATOM 4205 C CA . GLN A 1 513 ? -5.82 48.594 10.336 1 91.75 513 GLN A CA 1
ATOM 4206 C C . GLN A 1 513 ? -5.484 47.656 9.195 1 91.75 513 GLN A C 1
ATOM 4208 O O . GLN A 1 513 ? -6.348 46.906 8.727 1 91.75 513 GLN A O 1
ATOM 4213 N N . TYR A 1 514 ? -4.223 47.656 8.773 1 94.56 514 TYR A N 1
ATOM 4214 C CA . TYR A 1 514 ? -3.832 46.812 7.637 1 94.56 514 TYR A CA 1
ATOM 4215 C C . TYR A 1 514 ? -3.215 45.5 8.109 1 94.56 514 TYR A C 1
ATOM 4217 O O . TYR A 1 514 ? -2.895 44.656 7.297 1 94.56 514 TYR A O 1
ATOM 4225 N N . LEU A 1 515 ? -3.035 45.344 9.383 1 94.19 515 LEU A N 1
ATOM 4226 C CA . LEU A 1 515 ? -2.539 44.125 9.969 1 94.19 515 LEU A CA 1
ATOM 4227 C C . LEU A 1 515 ? -3.689 43.281 10.508 1 94.19 515 LEU A C 1
ATOM 4229 O O . LEU A 1 515 ? -4.02 43.344 11.688 1 94.19 515 LEU A O 1
ATOM 4233 N N . LEU A 1 516 ? -4.152 42.469 9.664 1 92.94 516 LEU A N 1
ATOM 4234 C CA . LEU A 1 516 ? -5.305 41.656 10.031 1 92.94 516 LEU A CA 1
ATOM 4235 C C . LEU A 1 516 ? -4.887 40.5 10.961 1 92.94 516 LEU A C 1
ATOM 4237 O O . LEU A 1 516 ? -3.988 39.75 10.633 1 92.94 516 LEU A O 1
ATOM 4241 N N . HIS A 1 517 ? -5.609 40.344 12.008 1 90.5 517 HIS A N 1
ATOM 4242 C CA . HIS A 1 517 ? -5.316 39.344 13.031 1 90.5 517 HIS A CA 1
ATOM 4243 C C . HIS A 1 517 ? -5.453 37.938 12.477 1 90.5 517 HIS A C 1
ATOM 4245 O O . HIS A 1 517 ? -4.824 37 12.984 1 90.5 517 HIS A O 1
ATOM 4251 N N . ARG A 1 518 ? -6.145 37.812 11.469 1 90.88 518 ARG A N 1
ATOM 4252 C CA . ARG A 1 518 ? -6.383 36.469 10.898 1 90.88 518 ARG A CA 1
ATOM 4253 C C . ARG A 1 518 ? -5.086 35.844 10.391 1 90.88 518 ARG A C 1
ATOM 4255 O O . ARG A 1 518 ? -4.969 34.625 10.289 1 90.88 518 ARG A O 1
ATOM 4262 N N . TRP A 1 519 ? -4.176 36.688 9.961 1 94.12 519 TRP A N 1
ATOM 4263 C CA . TRP A 1 519 ? -2.914 36.188 9.406 1 94.12 519 TRP A CA 1
ATOM 4264 C C . TRP A 1 519 ? -1.835 36.156 10.484 1 94.12 519 TRP A C 1
ATOM 4266 O O . TRP A 1 519 ? -0.667 35.875 10.188 1 94.12 519 TRP A O 1
ATOM 4276 N N . SER A 1 520 ? -2.188 36.406 11.75 1 92.88 520 SER A N 1
ATOM 4277 C CA . SER A 1 520 ? -1.232 36.406 12.852 1 92.88 520 SER A CA 1
ATOM 4278 C C . SER A 1 520 ? -1.207 35.094 13.586 1 92.88 520 SER A C 1
ATOM 4280 O O . SER A 1 520 ? -2.123 34.281 13.438 1 92.88 520 SER A O 1
ATOM 4282 N N . GLU A 1 521 ? -0.215 34.844 14.398 1 87.5 521 GLU A N 1
ATOM 4283 C CA . GLU A 1 521 ? -0.102 33.656 15.227 1 87.5 521 GLU A CA 1
ATOM 4284 C C . GLU A 1 521 ? -1.134 33.688 16.359 1 87.5 521 GLU A C 1
ATOM 4286 O O . GLU A 1 521 ? -1.546 32.625 16.828 1 87.5 521 GLU A O 1
ATOM 4291 N N . ALA A 1 522 ? -1.532 34.812 16.656 1 83.81 522 ALA A N 1
ATOM 4292 C CA . ALA A 1 522 ? -2.465 34.969 17.781 1 83.81 522 ALA A CA 1
ATOM 4293 C C . ALA A 1 522 ? -3.873 34.531 17.375 1 83.81 522 ALA A C 1
ATOM 4295 O O . ALA A 1 522 ? -4.742 34.344 18.234 1 83.81 522 ALA A O 1
ATOM 4296 N N . ALA A 1 523 ? -3.998 34.344 16.094 1 86.75 523 ALA A N 1
ATOM 4297 C CA . ALA A 1 523 ? -5.328 33.969 15.617 1 86.75 523 ALA A CA 1
ATOM 4298 C C . ALA A 1 523 ? -5.758 32.625 16.203 1 86.75 523 ALA A C 1
ATOM 4300 O O . ALA A 1 523 ? -6.949 32.375 16.406 1 86.75 523 ALA A O 1
ATOM 4301 N N . THR A 1 524 ? -4.852 31.703 16.359 1 76 524 THR A N 1
ATOM 4302 C CA . THR A 1 524 ? -5.219 30.375 16.828 1 76 524 THR A CA 1
ATOM 4303 C C . THR A 1 524 ? -4.773 30.172 18.281 1 76 524 THR A C 1
ATOM 4305 O O . THR A 1 524 ? -4.91 29.078 18.828 1 76 524 THR A O 1
ATOM 4308 N N . VAL A 1 525 ? -3.98 31.016 18.859 1 59.66 525 VAL A N 1
ATOM 4309 C CA . VAL A 1 525 ? -3.5 30.828 20.219 1 59.66 525 VAL A CA 1
ATOM 4310 C C . VAL A 1 525 ? -4.68 30.547 21.156 1 59.66 525 VAL A C 1
ATOM 4312 O O . VAL A 1 525 ? -5.465 31.453 21.453 1 59.66 525 VAL A O 1
ATOM 4315 N N . CYS A 1 526 ? -5.477 29.688 20.625 1 52.28 526 CYS A N 1
ATOM 4316 C CA . CYS A 1 526 ? -6.523 29.234 21.531 1 52.28 526 CYS A CA 1
ATOM 4317 C C . CYS A 1 526 ? -5.961 28.984 22.922 1 52.28 526 CYS A C 1
ATOM 4319 O O . CYS A 1 526 ? -4.766 28.734 23.078 1 52.28 526 CYS A O 1
ATOM 4321 N N . GLU A 1 527 ? -6.73 29.391 23.969 1 45.66 527 GLU A N 1
ATOM 4322 C CA . GLU A 1 527 ? -6.547 29.078 25.375 1 45.66 527 GLU A CA 1
ATOM 4323 C C . GLU A 1 527 ? -6.035 27.641 25.562 1 45.66 527 GLU A C 1
ATOM 4325 O O . GLU A 1 527 ? -6.57 26.703 24.953 1 45.66 527 GLU A O 1
ATOM 4330 N N . ALA A 1 528 ? -4.746 27.5 25.703 1 42.22 528 ALA A N 1
ATOM 4331 C CA . ALA A 1 528 ? -3.787 26.438 26.047 1 42.22 528 ALA A CA 1
ATOM 4332 C C . ALA A 1 528 ? -4.496 25.219 26.625 1 42.22 528 ALA A C 1
ATOM 4334 O O . ALA A 1 528 ? -3.861 24.203 26.922 1 42.22 528 ALA A O 1
ATOM 4335 N N . LYS A 1 529 ? -5.664 25.453 27.219 1 40.31 529 LYS A N 1
ATOM 4336 C CA . LYS A 1 529 ? -5.984 24.5 28.281 1 40.31 529 LYS A CA 1
ATOM 4337 C C . LYS A 1 529 ? -6.27 23.109 27.703 1 40.31 529 LYS A C 1
ATOM 4339 O O . LYS A 1 529 ? -6.617 22.188 28.438 1 40.31 529 LYS A O 1
ATOM 4344 N N . CYS A 1 530 ? -6.594 23.109 26.469 1 38.5 530 CYS A N 1
ATOM 4345 C CA . CYS A 1 530 ? -7.039 21.734 26.234 1 38.5 530 CYS A CA 1
ATOM 4346 C C . CYS A 1 530 ? -5.848 20.797 26.094 1 38.5 530 CYS A C 1
ATOM 4348 O O . CYS A 1 530 ? -5.344 20.594 24.984 1 38.5 530 CYS A O 1
ATOM 4350 N N . SER A 1 531 ? -4.867 21.062 26.766 1 38.97 531 SER A N 1
ATOM 4351 C CA . SER A 1 531 ? -3.811 20.062 26.828 1 38.97 531 SER A CA 1
ATOM 4352 C C . SER A 1 531 ? -4.383 18.656 26.781 1 38.97 531 SER A C 1
ATOM 4354 O O . SER A 1 531 ? -4.965 18.172 27.766 1 38.97 531 SER A O 1
ATOM 4356 N N . ARG A 1 532 ? -5.027 18.312 25.828 1 38.47 532 ARG A N 1
ATOM 4357 C CA . ARG A 1 532 ? -5.262 16.875 25.844 1 38.47 532 ARG A CA 1
ATOM 4358 C C . ARG A 1 532 ? -4.047 16.141 26.391 1 38.47 532 ARG A C 1
ATOM 4360 O O . ARG A 1 532 ? -2.973 16.156 25.797 1 38.47 532 ARG A O 1
ATOM 4367 N N . GLU A 1 533 ? -3.77 16.297 27.578 1 37.91 533 GLU A N 1
ATOM 4368 C CA . GLU A 1 533 ? -2.824 15.391 28.234 1 37.91 533 GLU A CA 1
ATOM 4369 C C . GLU A 1 533 ? -2.848 14.016 27.578 1 37.91 533 GLU A C 1
ATOM 4371 O O . GLU A 1 533 ? -3.822 13.273 27.719 1 37.91 533 GLU A O 1
ATOM 4376 N N . PHE A 1 534 ? -2.559 14.062 26.375 1 36.5 534 PHE A N 1
ATOM 4377 C CA . PHE A 1 534 ? -2.248 12.688 26 1 36.5 534 PHE A CA 1
ATOM 4378 C C . PHE A 1 534 ? -1.592 11.945 27.156 1 36.5 534 PHE A C 1
ATOM 4380 O O . PHE A 1 534 ? -0.417 12.164 27.453 1 36.5 534 PHE A O 1
ATOM 4387 N N . SER A 1 535 ? -2.184 12.07 28.219 1 35.41 535 SER A N 1
ATOM 4388 C CA . SER A 1 535 ? -1.629 11.273 29.312 1 35.41 535 SER A CA 1
ATOM 4389 C C . SER A 1 535 ? -1.027 9.969 28.797 1 35.41 535 SER A C 1
ATOM 4391 O O . SER A 1 535 ? -1.73 9.148 28.203 1 35.41 535 SER A O 1
ATOM 4393 N N . ARG A 1 536 ? 0.079 10.086 28.344 1 37.34 536 ARG A N 1
ATOM 4394 C CA . ARG A 1 536 ? 0.905 8.883 28.25 1 37.34 536 ARG A CA 1
ATOM 4395 C C . ARG A 1 536 ? 0.582 7.906 29.375 1 37.34 536 ARG A C 1
ATOM 4397 O O . ARG A 1 536 ? 1.451 7.57 30.188 1 37.34 536 ARG A O 1
ATOM 4404 N N . TYR A 1 537 ? -0.402 8.164 30.125 1 33.5 537 TYR A N 1
ATOM 4405 C CA . TYR A 1 537 ? -0.587 7.266 31.266 1 33.5 537 TYR A CA 1
ATOM 4406 C C . TYR A 1 537 ? -0.585 5.812 30.797 1 33.5 537 TYR A C 1
ATOM 4408 O O . TYR A 1 537 ? -1.007 5.504 29.688 1 33.5 537 TYR A O 1
ATOM 4416 N N . SER A 1 538 ? 0.306 5.125 31.422 1 43.22 538 SER A N 1
ATOM 4417 C CA . SER A 1 538 ? 0.46 3.678 31.531 1 43.22 538 SER A CA 1
ATOM 4418 C C . SER A 1 538 ? -0.895 2.982 31.625 1 43.22 538 SER A C 1
ATOM 4420 O O . SER A 1 538 ? -1.145 2.209 32.562 1 43.22 538 SER A O 1
ATOM 4422 N N . VAL A 1 539 ? -1.931 3.637 31.141 1 48.91 539 VAL A N 1
ATOM 4423 C CA . VAL A 1 539 ? -3.199 2.934 31.297 1 48.91 539 VAL A CA 1
ATOM 4424 C C . VAL A 1 539 ? -3.264 1.762 30.312 1 48.91 539 VAL A C 1
ATOM 4426 O O . VAL A 1 539 ? -2.852 1.886 29.156 1 48.91 539 VAL A O 1
ATOM 4429 N N . VAL A 1 540 ? -3.303 0.648 31.031 1 57.88 540 VAL A N 1
ATOM 4430 C CA . VAL A 1 540 ? -3.598 -0.538 30.234 1 57.88 540 VAL A CA 1
ATOM 4431 C C . VAL A 1 540 ? -4.672 -0.212 29.203 1 57.88 540 VAL A C 1
ATOM 4433 O O . VAL A 1 540 ? -5.762 0.245 29.547 1 57.88 540 VAL A O 1
ATOM 4436 N N . PRO A 1 541 ? -4.203 -0.167 27.984 1 64.19 541 PRO A N 1
ATOM 4437 C CA . PRO A 1 541 ? -5.211 0.08 26.953 1 64.19 541 PRO A CA 1
ATOM 4438 C C . PRO A 1 541 ? -6.484 -0.737 27.156 1 64.19 541 PRO A C 1
ATOM 4440 O O . PRO A 1 541 ? -6.422 -1.869 27.641 1 64.19 541 PRO A O 1
ATOM 4443 N N . GLU A 1 542 ? -7.543 -0.209 26.859 1 63.75 542 GLU A N 1
ATOM 4444 C CA . GLU A 1 542 ? -8.852 -0.78 27.172 1 63.75 542 GLU A CA 1
ATOM 4445 C C . GLU A 1 542 ? -9.203 -1.899 26.188 1 63.75 542 GLU A C 1
ATOM 4447 O O . GLU A 1 542 ? -9.875 -2.865 26.562 1 63.75 542 GLU A O 1
ATOM 4452 N N . THR A 1 543 ? -8.766 -1.808 24.984 1 69.56 543 THR A N 1
ATOM 4453 C CA . THR A 1 543 ? -9.18 -2.797 24 1 69.56 543 THR A CA 1
ATOM 4454 C C . THR A 1 543 ? -8.031 -3.74 23.656 1 69.56 543 THR A C 1
ATOM 4456 O O . THR A 1 543 ? -6.863 -3.398 23.844 1 69.56 543 THR A O 1
ATOM 4459 N N . ASN A 1 544 ? -8.398 -4.957 23.281 1 71.31 544 ASN A N 1
ATOM 4460 C CA . ASN A 1 544 ? -7.414 -5.953 22.875 1 71.31 544 ASN A CA 1
ATOM 4461 C C . ASN A 1 544 ? -6.523 -5.434 21.75 1 71.31 544 ASN A C 1
ATOM 4463 O O . ASN A 1 544 ? -5.316 -5.691 21.734 1 71.31 544 ASN A O 1
ATOM 4467 N N . THR A 1 545 ? -7.137 -4.66 20.891 1 71 545 THR A N 1
ATOM 4468 C CA . THR A 1 545 ? -6.375 -4.133 19.766 1 71 545 THR A CA 1
ATOM 4469 C C . THR A 1 545 ? -5.332 -3.125 20.234 1 71 545 THR A C 1
ATOM 4471 O O . THR A 1 545 ? -4.191 -3.139 19.766 1 71 545 THR A O 1
ATOM 4474 N N . LEU A 1 546 ? -5.688 -2.346 21.156 1 73.94 546 LEU A N 1
ATOM 4475 C CA . LEU A 1 546 ? -4.758 -1.351 21.688 1 73.94 546 LEU A CA 1
ATOM 4476 C C . LEU A 1 546 ? -3.66 -2.016 22.5 1 73.94 546 LEU A C 1
ATOM 4478 O O . LEU A 1 546 ? -2.502 -1.594 22.453 1 73.94 546 LEU A O 1
ATOM 4482 N N . ARG A 1 547 ? -4.121 -3.082 23.266 1 77.12 547 ARG A N 1
ATOM 4483 C CA . ARG A 1 547 ? -3.119 -3.822 24.031 1 77.12 547 ARG A CA 1
ATOM 4484 C C . ARG A 1 547 ? -2.119 -4.508 23.109 1 77.12 547 ARG A C 1
ATOM 4486 O O . ARG A 1 547 ? -0.915 -4.496 23.359 1 77.12 547 ARG A O 1
ATOM 4493 N N . TYR A 1 548 ? -2.693 -5.109 22.109 1 79.56 548 TYR A N 1
ATOM 4494 C CA . TYR A 1 548 ? -1.813 -5.758 21.141 1 79.56 548 TYR A CA 1
ATOM 4495 C C . TYR A 1 548 ? -0.83 -4.762 20.547 1 79.56 548 TYR A C 1
ATOM 4497 O O . TYR A 1 548 ? 0.372 -5.031 20.469 1 79.56 548 TYR A O 1
ATOM 4505 N N . ASN A 1 549 ? -1.265 -3.592 20.062 1 75.75 549 ASN A N 1
ATOM 4506 C CA . ASN A 1 549 ? -0.413 -2.586 19.438 1 75.75 549 ASN A CA 1
ATOM 4507 C C . ASN A 1 549 ? 0.637 -2.055 20.406 1 75.75 549 ASN A C 1
ATOM 4509 O O . ASN A 1 549 ? 1.79 -1.845 20.031 1 75.75 549 ASN A O 1
ATOM 4513 N N . ALA A 1 550 ? 0.186 -1.826 21.609 1 79 550 ALA A N 1
ATOM 4514 C CA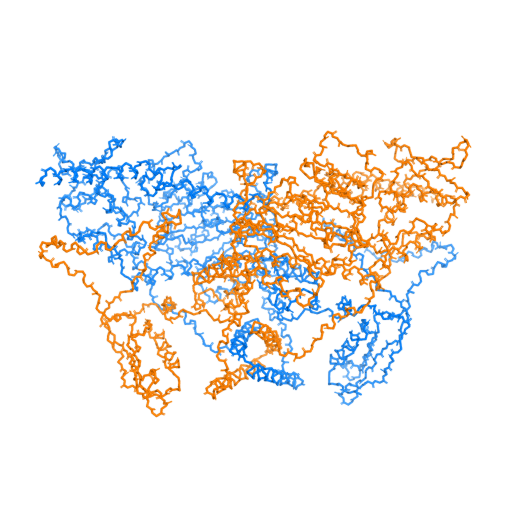 . ALA A 1 550 ? 1.112 -1.341 22.625 1 79 550 ALA A CA 1
ATOM 4515 C C . ALA A 1 550 ? 2.213 -2.361 22.891 1 79 550 ALA A C 1
ATOM 4517 O O . ALA A 1 550 ? 3.387 -2.004 23.016 1 79 550 ALA A O 1
ATOM 4518 N N . LEU A 1 551 ? 1.782 -3.629 22.938 1 84 551 LEU A N 1
ATOM 4519 C CA . LEU A 1 551 ? 2.756 -4.691 23.172 1 84 551 LEU A CA 1
ATOM 4520 C C . LEU A 1 551 ? 3.701 -4.824 21.984 1 84 551 LEU A C 1
ATOM 4522 O O . LEU A 1 551 ? 4.91 -4.977 22.156 1 84 551 LEU A O 1
ATOM 4526 N N . CYS A 1 552 ? 3.139 -4.75 20.812 1 83.12 552 CYS A N 1
ATOM 4527 C CA . CYS A 1 552 ? 3.971 -4.867 19.609 1 83.12 552 CYS A CA 1
ATOM 4528 C C . CYS A 1 552 ? 5.008 -3.75 19.562 1 83.12 552 CYS A C 1
ATOM 4530 O O . CYS A 1 552 ? 6.164 -3.986 19.219 1 83.12 552 CYS A O 1
ATOM 4532 N N . LYS A 1 553 ? 4.539 -2.605 19.953 1 78.69 553 LYS A N 1
ATOM 4533 C CA . LYS A 1 553 ? 5.465 -1.477 19.953 1 78.69 553 LYS A CA 1
ATOM 4534 C C . LYS A 1 553 ? 6.613 -1.719 20.938 1 78.69 553 LYS A C 1
ATOM 4536 O O . LYS A 1 553 ? 7.781 -1.533 20.578 1 78.69 553 LYS A O 1
ATOM 4541 N N . MET A 1 554 ? 6.266 -2.168 22.078 1 83.5 554 MET A N 1
ATOM 4542 C CA . MET A 1 554 ? 7.258 -2.414 23.125 1 83.5 554 MET A CA 1
ATOM 4543 C C . MET A 1 554 ? 8.18 -3.562 22.734 1 83.5 554 MET A C 1
ATOM 4545 O O . MET A 1 554 ? 9.398 -3.467 22.891 1 83.5 554 MET A O 1
ATOM 4549 N N . LEU A 1 555 ? 7.594 -4.594 22.203 1 88.38 555 LEU A N 1
ATOM 4550 C CA . LEU A 1 555 ? 8.344 -5.805 21.891 1 88.38 555 LEU A CA 1
ATOM 4551 C C . LEU A 1 555 ? 9.195 -5.605 20.641 1 88.38 555 LEU A C 1
ATOM 4553 O O . LEU A 1 555 ? 10.289 -6.156 20.531 1 88.38 555 LEU A O 1
ATOM 4557 N N . ASN A 1 556 ? 8.688 -4.82 19.734 1 83.75 556 ASN A N 1
ATOM 4558 C CA . ASN A 1 556 ? 9.492 -4.523 18.547 1 83.75 556 ASN A CA 1
ATOM 4559 C C . ASN A 1 556 ? 10.703 -3.664 18.906 1 83.75 556 ASN A C 1
ATOM 4561 O O . ASN A 1 556 ? 11.766 -3.795 18.281 1 83.75 556 ASN A O 1
ATOM 4565 N N . LYS A 1 557 ? 10.453 -2.783 19.875 1 82.5 557 LYS A N 1
ATOM 4566 C CA . LYS A 1 557 ? 11.594 -2.014 20.375 1 82.5 557 LYS A CA 1
ATOM 4567 C C . LYS A 1 557 ? 12.648 -2.926 21 1 82.5 557 LYS A C 1
ATOM 4569 O O . LYS A 1 557 ? 13.844 -2.709 20.828 1 82.5 557 LYS A O 1
ATOM 4574 N N . LEU A 1 558 ? 12.133 -3.932 21.672 1 87.19 558 LEU A N 1
ATOM 4575 C CA . LEU A 1 558 ? 13.016 -4.93 22.25 1 87.19 558 LEU A CA 1
ATOM 4576 C C . LEU A 1 558 ? 13.75 -5.715 21.172 1 87.19 558 LEU A C 1
ATOM 4578 O O . LEU A 1 558 ? 14.953 -5.957 21.281 1 87.19 558 LEU A O 1
ATOM 4582 N N . ALA A 1 559 ? 13.031 -6.055 20.141 1 86.12 559 ALA A N 1
ATOM 4583 C CA . ALA A 1 559 ? 13.625 -6.793 19.031 1 86.12 559 ALA A CA 1
ATOM 4584 C C . ALA A 1 559 ? 14.711 -5.965 18.344 1 86.12 559 ALA A C 1
ATOM 4586 O O . ALA A 1 559 ? 15.75 -6.5 17.938 1 86.12 559 ALA A O 1
ATOM 4587 N N . ALA A 1 560 ? 14.516 -4.688 18.25 1 80.81 560 ALA A N 1
ATOM 4588 C CA . ALA A 1 560 ? 15.469 -3.783 17.609 1 80.81 560 ALA A CA 1
ATOM 4589 C C . ALA A 1 560 ? 16.781 -3.727 18.391 1 80.81 560 ALA A C 1
ATOM 4591 O O . ALA A 1 560 ? 17.859 -3.656 17.812 1 80.81 560 ALA A O 1
ATOM 4592 N N . LYS A 1 561 ? 16.672 -3.768 19.656 1 80.94 561 LYS A N 1
ATOM 4593 C CA . LYS A 1 561 ? 17.859 -3.73 20.516 1 80.94 561 LYS A CA 1
ATOM 4594 C C . LYS A 1 561 ? 18.594 -5.074 20.5 1 80.94 561 LYS A C 1
ATOM 4596 O O . LYS A 1 561 ? 19.812 -5.125 20.609 1 80.94 561 LYS A O 1
ATOM 4601 N N . ALA A 1 562 ? 17.797 -6.129 20.328 1 85.25 562 ALA A N 1
ATOM 4602 C CA . ALA A 1 562 ? 18.344 -7.469 20.516 1 85.25 562 ALA A CA 1
ATOM 4603 C C . ALA A 1 562 ? 18.875 -8.039 19.203 1 85.25 562 ALA A C 1
ATOM 4605 O O . ALA A 1 562 ? 19.562 -9.055 19.203 1 85.25 562 ALA A O 1
ATOM 4606 N N . CYS A 1 563 ? 18.578 -7.352 18.156 1 79.5 563 CYS A N 1
ATOM 4607 C CA . CYS A 1 563 ? 18.938 -7.945 16.859 1 79.5 563 CYS A CA 1
ATOM 4608 C C . CYS A 1 563 ? 20.422 -7.793 16.594 1 79.5 563 CYS A C 1
ATOM 4610 O O . CYS A 1 563 ? 20.969 -8.445 15.695 1 79.5 563 CYS A O 1
ATOM 4612 N N . TYR A 1 564 ? 20.984 -6.949 17.516 1 77.69 564 TYR A N 1
ATOM 4613 C CA . TYR A 1 564 ? 22.422 -6.758 17.359 1 77.69 564 TYR A CA 1
ATOM 4614 C C . TYR A 1 564 ? 23.219 -7.809 18.141 1 77.69 564 TYR A C 1
ATOM 4616 O O . TYR A 1 564 ? 23.266 -7.762 19.375 1 77.69 564 TYR A O 1
ATOM 4624 N N . GLY A 1 565 ? 23.703 -8.867 17.562 1 76.25 565 GLY A N 1
ATOM 4625 C CA . GLY A 1 565 ? 24.547 -9.859 18.219 1 76.25 565 GLY A CA 1
ATOM 4626 C C . GLY A 1 565 ? 23.844 -11.18 18.453 1 76.25 565 GLY A C 1
ATOM 4627 O O . GLY A 1 565 ? 22.625 -11.211 18.656 1 76.25 565 GLY A O 1
ATOM 4628 N N . THR A 1 566 ? 24.453 -12.172 18.516 1 82.5 566 THR A N 1
ATOM 4629 C CA . THR A 1 566 ? 23.906 -13.516 18.672 1 82.5 566 THR A CA 1
ATOM 4630 C C . THR A 1 566 ? 23.5 -13.766 20.109 1 82.5 566 THR A C 1
ATOM 4632 O O . THR A 1 566 ? 22.5 -14.445 20.375 1 82.5 566 THR A O 1
ATOM 4635 N N . GLU A 1 567 ? 24.25 -13.109 21.031 1 83.81 567 GLU A N 1
ATOM 4636 C CA . GLU A 1 567 ? 23.938 -13.328 22.453 1 83.81 567 GLU A CA 1
ATOM 4637 C C . GLU A 1 567 ? 22.641 -12.633 22.844 1 83.81 567 GLU A C 1
ATOM 4639 O O . GLU A 1 567 ? 21.797 -13.211 23.547 1 83.81 567 GLU A O 1
ATOM 4644 N N . SER A 1 568 ? 22.578 -11.406 22.406 1 87.19 568 SER A N 1
ATOM 4645 C CA . SER A 1 568 ? 21.344 -10.68 22.703 1 87.19 568 SER A CA 1
ATOM 4646 C C . SER A 1 568 ? 20.125 -11.359 22.078 1 87.19 568 SER A C 1
ATOM 4648 O O . SER A 1 568 ? 19.062 -11.398 22.688 1 87.19 568 SER A O 1
ATOM 4650 N N . TYR A 1 569 ? 20.328 -11.922 20.969 1 87.81 569 TYR A N 1
ATOM 4651 C CA . TYR A 1 569 ? 19.25 -12.641 20.281 1 87.81 569 TYR A CA 1
ATOM 4652 C C . TYR A 1 569 ? 18.797 -13.844 21.094 1 87.81 569 TYR A C 1
ATOM 4654 O O . TYR A 1 569 ? 17.594 -14.055 21.281 1 87.81 569 TYR A O 1
ATOM 4662 N N . LYS A 1 570 ? 19.703 -14.578 21.625 1 87.75 570 LYS A N 1
ATOM 4663 C CA . LYS A 1 570 ? 19.391 -15.797 22.375 1 87.75 570 LYS A CA 1
ATOM 4664 C C . LYS A 1 570 ? 18.703 -15.469 23.688 1 87.75 570 LYS A C 1
ATOM 4666 O O . LYS A 1 570 ? 17.828 -16.219 24.141 1 87.75 570 LYS A O 1
ATOM 4671 N N . ILE A 1 571 ? 19.062 -14.336 24.219 1 88.94 571 ILE A N 1
ATOM 4672 C CA . ILE A 1 571 ? 18.469 -13.914 25.484 1 88.94 571 ILE A CA 1
ATOM 4673 C C . ILE A 1 571 ? 16.984 -13.602 25.266 1 88.94 571 ILE A C 1
ATOM 4675 O O . ILE A 1 571 ? 16.141 -14.047 26.047 1 88.94 571 ILE A O 1
ATOM 4679 N N . VAL A 1 572 ? 16.781 -12.891 24.25 1 91.12 572 VAL A N 1
ATOM 4680 C CA . VAL A 1 572 ? 15.398 -12.492 24 1 91.12 572 VAL A CA 1
ATOM 4681 C C . VAL A 1 572 ? 14.586 -13.695 23.531 1 91.12 572 VAL A C 1
ATOM 4683 O O . VAL A 1 572 ? 13.406 -13.836 23.891 1 91.12 572 VAL A O 1
ATOM 4686 N N . GLU A 1 573 ? 15.227 -14.547 22.719 1 89 573 GLU A N 1
ATOM 4687 C CA . GLU A 1 573 ? 14.555 -15.773 22.297 1 89 573 GLU A CA 1
ATOM 4688 C C . GLU A 1 573 ? 14.164 -16.641 23.484 1 89 573 GLU A C 1
ATOM 4690 O O . GLU A 1 573 ? 13.031 -17.094 23.594 1 89 573 GLU A O 1
ATOM 4695 N N . GLY A 1 574 ? 15.109 -16.766 24.406 1 87.94 574 GLY A N 1
ATOM 4696 C CA . GLY A 1 574 ? 14.828 -17.516 25.625 1 87.94 574 GLY A CA 1
ATOM 4697 C C . GLY A 1 574 ? 13.812 -16.844 26.516 1 87.94 574 GLY A C 1
ATOM 4698 O O . GLY A 1 574 ? 12.961 -17.516 27.109 1 87.94 574 GLY A O 1
ATOM 4699 N N . GLY A 1 575 ? 13.93 -15.5 26.641 1 89.81 575 GLY A N 1
ATOM 4700 C CA . GLY A 1 575 ? 12.961 -14.742 27.422 1 89.81 575 GLY A CA 1
ATOM 4701 C C . GLY A 1 575 ? 11.547 -14.828 26.859 1 89.81 575 GLY A C 1
ATOM 4702 O O . GLY A 1 575 ? 10.586 -14.938 27.625 1 89.81 575 GLY A O 1
ATOM 4703 N N . ALA A 1 576 ? 11.484 -14.75 25.562 1 89.88 576 ALA A N 1
ATOM 4704 C CA . ALA A 1 576 ? 10.18 -14.836 24.906 1 89.88 576 ALA A CA 1
ATOM 4705 C C . ALA A 1 576 ? 9.531 -16.203 25.141 1 89.88 576 ALA A C 1
ATOM 4707 O O . ALA A 1 576 ? 8.328 -16.281 25.391 1 89.88 576 ALA A O 1
ATOM 4708 N N . GLU A 1 577 ? 10.336 -17.25 25.078 1 88.56 577 GLU A N 1
ATOM 4709 C CA . GLU A 1 577 ? 9.828 -18.594 25.328 1 88.56 577 GLU A CA 1
ATOM 4710 C C . GLU A 1 577 ? 9.352 -18.734 26.781 1 88.56 577 GLU A C 1
ATOM 4712 O O . GLU A 1 577 ? 8.328 -19.359 27.031 1 88.56 577 GLU A O 1
ATOM 4717 N N . HIS A 1 578 ? 10.078 -18.078 27.594 1 88.94 578 HIS A N 1
ATOM 4718 C CA . HIS A 1 578 ? 9.711 -18.094 29 1 88.94 578 HIS A CA 1
ATOM 4719 C C . HIS A 1 578 ? 8.398 -17.359 29.25 1 88.94 578 HIS A C 1
ATOM 4721 O O . HIS A 1 578 ? 7.527 -17.859 29.969 1 88.94 578 HIS A O 1
ATOM 4727 N N . LEU A 1 579 ? 8.32 -16.219 28.703 1 90.25 579 LEU A N 1
ATOM 4728 C CA . LEU A 1 579 ? 7.102 -15.43 28.875 1 90.25 579 LEU A CA 1
ATOM 4729 C C . LEU A 1 579 ? 5.906 -16.141 28.25 1 90.25 579 LEU A C 1
ATOM 4731 O O . LEU A 1 579 ? 4.797 -16.094 28.781 1 90.25 579 LEU A O 1
ATOM 4735 N N . THR A 1 580 ? 6.148 -16.812 27.141 1 88.38 580 THR A N 1
ATOM 4736 C CA . THR A 1 580 ? 5.082 -17.562 26.484 1 88.38 580 THR A CA 1
ATOM 4737 C C . THR A 1 580 ? 4.602 -18.688 27.391 1 88.38 580 THR A C 1
ATOM 4739 O O . THR A 1 580 ? 3.398 -18.953 27.484 1 88.38 580 THR A O 1
ATOM 4742 N N . SER A 1 581 ? 5.5 -19.281 28 1 85.56 581 SER A N 1
ATOM 4743 C CA . SER A 1 581 ? 5.156 -20.359 28.922 1 85.56 581 SER A CA 1
ATOM 4744 C C . SER A 1 581 ? 4.367 -19.844 30.125 1 85.56 581 SER A C 1
ATOM 4746 O O . SER A 1 581 ? 3.451 -20.516 30.594 1 85.56 581 SER A O 1
ATOM 4748 N N . LEU A 1 582 ? 4.672 -18.625 30.562 1 85.75 582 LEU A N 1
ATOM 4749 C CA . LEU A 1 582 ? 3.965 -18.016 31.688 1 85.75 582 LEU A CA 1
ATOM 4750 C C . LEU A 1 582 ? 2.525 -17.688 31.297 1 85.75 582 LEU A C 1
ATOM 4752 O O . LEU A 1 582 ? 1.607 -17.875 32.094 1 85.75 582 LEU A O 1
ATOM 4756 N N . ILE A 1 583 ? 2.361 -17.25 30.172 1 85.62 583 ILE A N 1
ATOM 4757 C CA . ILE A 1 583 ? 1.028 -16.891 29.703 1 85.62 583 ILE A CA 1
ATOM 4758 C C . ILE A 1 583 ? 0.183 -18.141 29.516 1 85.62 583 ILE A C 1
ATOM 4760 O O . ILE A 1 583 ? -1.013 -18.141 29.828 1 85.62 583 ILE A O 1
ATOM 4764 N N . GLU A 1 584 ? 0.825 -19.141 28.984 1 81.19 584 GLU A N 1
ATOM 4765 C CA . GLU A 1 584 ? 0.114 -20.391 28.797 1 81.19 584 GLU A CA 1
ATOM 4766 C C . GLU A 1 584 ? -0.302 -21 30.141 1 81.19 584 GLU A C 1
ATOM 4768 O O . GLU A 1 584 ? -1.393 -21.562 30.266 1 81.19 584 GLU A O 1
ATOM 4773 N N . LYS A 1 585 ? 0.514 -20.859 31.156 1 78.06 585 LYS A N 1
ATOM 4774 C CA . LYS A 1 585 ? 0.185 -21.328 32.5 1 78.06 585 LYS A CA 1
ATOM 4775 C C . LYS A 1 585 ? -0.962 -20.516 33.094 1 78.06 585 LYS A C 1
ATOM 4777 O O . LYS A 1 585 ? -1.828 -21.062 33.781 1 78.06 585 LYS A O 1
ATOM 4782 N N . LEU A 1 586 ? -0.953 -19.219 32.812 1 79.56 586 LEU A N 1
ATOM 4783 C CA . LEU A 1 586 ? -2.027 -18.359 33.281 1 79.56 586 LEU A CA 1
ATOM 4784 C C . LEU A 1 586 ? -3.352 -18.719 32.625 1 79.56 586 LEU A C 1
ATOM 4786 O O . LEU A 1 586 ? -4.406 -18.656 33.25 1 79.56 586 LEU A O 1
ATOM 4790 N N . ARG A 1 587 ? -3.275 -18.953 31.422 1 71.38 587 ARG A N 1
ATOM 4791 C CA . ARG A 1 587 ? -4.473 -19.344 30.688 1 71.38 587 ARG A CA 1
ATOM 4792 C C . ARG A 1 587 ? -5.059 -20.641 31.234 1 71.38 587 ARG A C 1
ATOM 4794 O O . ARG A 1 587 ? -6.277 -20.781 31.344 1 71.38 587 ARG A O 1
ATOM 4801 N N . LEU A 1 588 ? -4.082 -21.484 31.578 1 63.72 588 LEU A N 1
ATOM 4802 C CA . LEU A 1 588 ? -4.496 -22.781 32.125 1 63.72 588 LEU A CA 1
ATOM 4803 C C . LEU A 1 588 ? -5.07 -22.625 33.531 1 63.72 588 LEU A C 1
ATOM 4805 O O . LEU A 1 588 ? -5.953 -23.391 33.906 1 63.72 588 LEU A O 1
ATOM 4809 N N . SER A 1 589 ? -4.484 -21.672 34.344 1 57.5 589 SER A N 1
ATOM 4810 C CA . SER A 1 589 ? -4.941 -21.5 35.719 1 57.5 589 SER A CA 1
ATOM 4811 C C . SER A 1 589 ? -6.223 -20.672 35.781 1 57.5 589 SER A C 1
ATOM 4813 O O . SER A 1 589 ? -6.785 -20.469 36.875 1 57.5 589 SER A O 1
ATOM 4815 N N . GLY A 1 590 ? -7.121 -20.422 34.75 1 53.03 590 GLY A N 1
ATOM 4816 C CA . GLY A 1 590 ? -8.43 -19.797 34.719 1 53.03 590 GLY A CA 1
ATOM 4817 C C . GLY A 1 590 ? -8.359 -18.281 34.625 1 53.03 590 GLY A C 1
ATOM 4818 O O . GLY A 1 590 ? -9.375 -17.594 34.781 1 53.03 590 GLY A O 1
ATOM 4819 N N . GLY A 1 591 ? -7.344 -17.672 34.75 1 42.94 591 GLY A N 1
ATOM 4820 C CA . GLY A 1 591 ? -7.324 -16.219 34.875 1 42.94 591 GLY A CA 1
ATOM 4821 C C . GLY A 1 591 ? -7.598 -15.5 33.562 1 42.94 591 GLY A C 1
ATOM 4822 O O . GLY A 1 591 ? -7.605 -14.273 33.5 1 42.94 591 GLY A O 1
ATOM 4823 N N . VAL A 1 592 ? -7.105 -15.953 32.562 1 45.56 592 VAL A N 1
ATOM 4824 C CA . VAL A 1 592 ? -7.215 -15.172 31.328 1 45.56 592 VAL A CA 1
ATOM 4825 C C . VAL A 1 592 ? -8.625 -15.305 30.75 1 45.56 592 VAL A C 1
ATOM 4827 O O . VAL A 1 592 ? -9.102 -16.422 30.516 1 45.56 592 VAL A O 1
ATOM 4830 N N . VAL A 1 593 ? -9.438 -14.391 31.062 1 40.22 593 VAL A N 1
ATOM 4831 C CA . VAL A 1 593 ? -10.75 -14.25 30.438 1 40.22 593 VAL A CA 1
ATOM 4832 C C . VAL A 1 593 ? -10.609 -14.422 28.922 1 40.22 593 VAL A C 1
ATOM 4834 O O . VAL A 1 593 ? -9.656 -13.914 28.312 1 40.22 593 VAL A O 1
ATOM 4837 N N . GLY A 1 594 ? -11.039 -15.594 28.391 1 37.31 594 GLY A N 1
ATOM 4838 C CA . GLY A 1 594 ? -11.164 -15.891 26.969 1 37.31 594 GLY A CA 1
ATOM 4839 C C . GLY A 1 594 ? -11.281 -14.648 26.109 1 37.31 594 GLY A C 1
ATOM 4840 O O . GLY A 1 594 ? -11.305 -13.531 26.625 1 37.31 594 GLY A O 1
ATOM 4841 N N . GLU A 1 595 ? -11.266 -14.891 24.797 1 39.94 595 GLU A N 1
ATOM 4842 C CA . GLU A 1 595 ? -11.523 -13.922 23.734 1 39.94 595 GLU A CA 1
ATOM 4843 C C . GLU A 1 595 ? -12.602 -12.922 24.156 1 39.94 595 GLU A C 1
ATOM 4845 O O . GLU A 1 595 ? -13.766 -13.289 24.328 1 39.94 595 GLU A O 1
ATOM 4850 N N . GLU A 1 596 ? -12.43 -12.234 25.172 1 34.53 596 GLU A N 1
ATOM 4851 C CA . GLU A 1 596 ? -13.508 -11.281 25.406 1 34.53 596 GLU A CA 1
ATOM 4852 C C . GLU A 1 596 ? -14.211 -10.906 24.109 1 34.53 596 GLU A C 1
ATOM 4854 O O . GLU A 1 596 ? -13.562 -10.555 23.125 1 34.53 596 GLU A O 1
ATOM 4859 N N . GLU A 1 597 ? -15.281 -11.562 23.859 1 31.97 597 GLU A N 1
ATOM 4860 C CA . GLU A 1 597 ? -16.25 -11.062 22.891 1 31.97 597 GLU A CA 1
ATOM 4861 C C . GLU A 1 597 ? -16.203 -9.547 22.797 1 31.97 597 GLU A C 1
ATOM 4863 O O . GLU A 1 597 ? -16.125 -8.859 23.812 1 31.97 597 GLU A O 1
ATOM 4868 N N . ALA A 1 598 ? -15.617 -9.047 21.812 1 33.19 598 ALA A N 1
ATOM 4869 C CA . ALA A 1 598 ? -15.758 -7.625 21.531 1 33.19 598 ALA A CA 1
ATOM 4870 C C . ALA A 1 598 ? -16.953 -7.035 22.266 1 33.19 598 ALA A C 1
ATOM 4872 O O . ALA A 1 598 ? -18.062 -7.598 22.219 1 33.19 598 ALA A O 1
ATOM 4873 N N . GLU A 1 599 ? -16.812 -6.609 23.453 1 32 599 GLU A N 1
ATOM 4874 C CA . GLU A 1 599 ? -17.938 -5.836 23.984 1 32 599 GLU A CA 1
ATOM 4875 C C . GLU A 1 599 ? -18.797 -5.273 22.875 1 32 599 GLU A C 1
ATOM 4877 O O . GLU A 1 599 ? -18.312 -4.555 22 1 32 599 GLU A O 1
ATOM 4882 N N . GLU A 1 600 ? -19.766 -6.082 22.422 1 31.98 600 GLU A N 1
ATOM 4883 C CA . GLU A 1 600 ? -20.844 -5.449 21.672 1 31.98 600 GLU A CA 1
ATOM 4884 C C . GLU A 1 600 ? -21.141 -4.051 22.203 1 31.98 600 GLU A C 1
ATOM 4886 O O . GLU A 1 600 ? -21.703 -3.896 23.297 1 31.98 600 GLU A O 1
ATOM 4891 N N . ILE A 1 601 ? -20.234 -3.193 22.234 1 31.97 601 ILE A N 1
ATOM 4892 C CA . ILE A 1 601 ? -20.781 -1.865 22.484 1 31.97 601 ILE A CA 1
ATOM 4893 C C . ILE A 1 601 ? -22.281 -1.853 22.156 1 31.97 601 ILE A C 1
ATOM 4895 O O . ILE A 1 601 ? -22.703 -2.465 21.188 1 31.97 601 ILE A O 1
ATOM 4899 N N . GLY A 1 602 ? -23.078 -1.524 23.125 1 32.72 602 GLY A N 1
ATOM 4900 C CA . GLY A 1 602 ? -24.516 -1.384 23.031 1 32.72 602 GLY A CA 1
ATOM 4901 C C . GLY A 1 602 ? -25 -1.096 21.625 1 32.72 602 GLY A C 1
ATOM 4902 O O . GLY A 1 602 ? -24.375 -0.319 20.891 1 32.72 602 GLY A O 1
ATOM 4903 N N . ALA A 1 603 ? -25.609 -2.1 20.938 1 35.19 603 ALA A N 1
ATOM 4904 C CA . ALA A 1 603 ? -26.406 -2.043 19.719 1 35.19 603 ALA A CA 1
ATOM 4905 C C . ALA A 1 603 ? -27.078 -0.679 19.562 1 35.19 603 ALA A C 1
ATOM 4907 O O . ALA A 1 603 ? -28.094 -0.398 20.203 1 35.19 603 ALA A O 1
ATOM 4908 N N . ALA A 1 604 ? -26.484 0.276 19.672 1 37.81 604 ALA A N 1
ATOM 4909 C CA . ALA A 1 604 ? -27.266 1.429 19.234 1 37.81 604 ALA A CA 1
ATOM 4910 C C . ALA A 1 604 ? -28.266 1.035 18.156 1 37.81 604 ALA A C 1
ATOM 4912 O O . ALA A 1 604 ? -28.172 -0.05 17.578 1 37.81 604 ALA A O 1
ATOM 4913 N N . ASP A 1 605 ? -29.047 1.993 17.484 1 42.59 605 ASP A N 1
ATOM 4914 C CA . ASP A 1 605 ? -30.297 1.873 16.734 1 42.59 605 ASP A CA 1
ATOM 4915 C C . ASP A 1 605 ? -30.125 0.956 15.523 1 42.59 605 ASP A C 1
ATOM 4917 O O . ASP A 1 605 ? -29.578 1.369 14.492 1 42.59 605 ASP A O 1
ATOM 4921 N N . LYS A 1 606 ? -29.891 -0.392 15.711 1 52.22 606 LYS A N 1
ATOM 4922 C CA . LYS A 1 606 ? -29.875 -1.59 14.883 1 52.22 606 LYS A CA 1
ATOM 4923 C C . LYS A 1 606 ? -30.766 -1.424 13.656 1 52.22 606 LYS A C 1
ATOM 4925 O O . LYS A 1 606 ? -30.703 -2.225 12.719 1 52.22 606 LYS A O 1
ATOM 4930 N N . ASN A 1 607 ? -31.469 -0.467 13.688 1 63.22 607 ASN A N 1
ATOM 4931 C CA . ASN A 1 607 ? -32.5 -0.512 12.664 1 63.22 607 ASN A CA 1
ATOM 4932 C C . ASN A 1 607 ? -32.219 0.465 11.531 1 63.22 607 ASN A C 1
ATOM 4934 O O . ASN A 1 607 ? -33.156 0.966 10.883 1 63.22 607 ASN A O 1
ATOM 4938 N N . LEU A 1 608 ? -30.828 0.848 11.391 1 75.06 608 LEU A N 1
ATOM 4939 C CA . LEU A 1 608 ? -30.688 1.785 10.281 1 75.06 608 LEU A CA 1
ATOM 4940 C C . LEU A 1 608 ? -30.219 1.067 9.016 1 75.06 608 LEU A C 1
ATOM 4942 O O . LEU A 1 608 ? -29.328 0.213 9.078 1 75.06 608 LEU A O 1
ATOM 4946 N N . ASN A 1 609 ? -30.891 1.331 7.988 1 79 609 ASN A N 1
ATOM 4947 C CA . ASN A 1 609 ? -30.547 0.749 6.695 1 79 609 ASN A CA 1
ATOM 4948 C C . ASN A 1 609 ? -29.5 1.575 5.973 1 79 609 ASN A C 1
ATOM 4950 O O . ASN A 1 609 ? -29.422 2.795 6.141 1 79 609 ASN A O 1
ATOM 4954 N N . ASN A 1 610 ? -28.641 0.913 5.25 1 81.31 610 ASN A N 1
ATOM 4955 C CA . ASN A 1 610 ? -27.625 1.542 4.418 1 81.31 610 ASN A CA 1
ATOM 4956 C C . ASN A 1 610 ? -28.25 2.391 3.312 1 81.31 610 ASN A C 1
ATOM 4958 O O . ASN A 1 610 ? -29.391 2.15 2.91 1 81.31 610 ASN A O 1
ATOM 4962 N N . PRO A 1 611 ? -27.547 3.426 2.914 1 78 611 PRO A N 1
ATOM 4963 C CA . PRO A 1 611 ? -28.094 4.273 1.856 1 78 611 PRO A CA 1
ATOM 4964 C C . PRO A 1 611 ? -28.219 3.549 0.519 1 78 611 PRO A C 1
ATOM 4966 O O . PRO A 1 611 ? -27.406 2.674 0.212 1 78 611 PRO A O 1
ATOM 4969 N N . PRO A 1 612 ? -29.281 3.902 -0.15 1 75.25 612 PRO A N 1
ATOM 4970 C CA . PRO A 1 612 ? -29.359 3.387 -1.518 1 75.25 612 PRO A CA 1
ATOM 4971 C C . PRO A 1 612 ? -28.359 4.051 -2.459 1 75.25 612 PRO A C 1
ATOM 4973 O O . PRO A 1 612 ? -27.797 5.098 -2.127 1 75.25 612 PRO A O 1
ATOM 4976 N N . ARG A 1 613 ? -28.031 3.496 -3.562 1 72.5 613 ARG A N 1
ATOM 4977 C CA . ARG A 1 613 ? -27.094 4.066 -4.523 1 72.5 613 ARG A CA 1
ATOM 4978 C C . ARG A 1 613 ? -27.609 5.402 -5.055 1 72.5 613 ARG A C 1
ATOM 4980 O O . ARG A 1 613 ? -28.781 5.535 -5.387 1 72.5 613 ARG A O 1
ATOM 4987 N N . SER A 1 614 ? -26.797 6.406 -4.957 1 72 614 SER A N 1
ATOM 4988 C CA . SER A 1 614 ? -27.156 7.758 -5.379 1 72 614 SER A CA 1
ATOM 4989 C C . SER A 1 614 ? -26.953 7.941 -6.879 1 72 614 SER A C 1
ATOM 4991 O O . SER A 1 614 ? -26.109 7.273 -7.48 1 72 614 SER A O 1
ATOM 4993 N N . ALA A 1 615 ? -27.797 8.734 -7.652 1 59 615 ALA A N 1
ATOM 4994 C CA . ALA A 1 615 ? -27.703 9.031 -9.078 1 59 615 ALA A CA 1
ATOM 4995 C C . ALA A 1 615 ? -26.578 10.008 -9.367 1 59 615 ALA A C 1
ATOM 4997 O O . ALA A 1 615 ? -26.391 10.984 -8.633 1 59 615 ALA A O 1
ATOM 4998 N N . LYS A 1 616 ? -25.625 9.68 -10.281 1 52.88 616 LYS A N 1
ATOM 4999 C CA . LYS A 1 616 ? -24.5 10.531 -10.641 1 52.88 616 LYS A CA 1
ATOM 5000 C C . LYS A 1 616 ? -24.922 11.641 -11.594 1 52.88 616 LYS A C 1
ATOM 5002 O O . LYS A 1 616 ? -25.672 11.398 -12.547 1 52.88 616 LYS A O 1
ATOM 5007 N N . LYS A 1 617 ? -25 12.922 -11.328 1 49.41 617 LYS A N 1
ATOM 5008 C CA . LYS A 1 617 ? -25.219 13.945 -12.352 1 49.41 617 LYS A CA 1
ATOM 5009 C C . LYS A 1 617 ? -24.078 13.977 -13.359 1 49.41 617 LYS A C 1
ATOM 5011 O O . LYS A 1 617 ? -24.125 14.719 -14.344 1 49.41 617 LYS A O 1
ATOM 5016 N N . GLY A 1 618 ? -22.891 13.789 -13.156 1 42.28 618 GLY A N 1
ATOM 5017 C CA . GLY A 1 618 ? -21.812 14.102 -14.078 1 42.28 618 GLY A CA 1
ATOM 5018 C C . GLY A 1 618 ? -21.844 13.281 -15.352 1 42.28 618 GLY A C 1
ATOM 5019 O O . GLY A 1 618 ? -22.75 12.461 -15.531 1 42.28 618 GLY A O 1
ATOM 5020 N N . ARG A 1 619 ? -20.75 13.406 -16.422 1 37.94 619 ARG A N 1
ATOM 5021 C CA . ARG A 1 619 ? -20.656 12.875 -17.781 1 37.94 619 ARG A CA 1
ATOM 5022 C C . ARG A 1 619 ? -21.031 11.398 -17.812 1 37.94 619 ARG A C 1
ATOM 5024 O O . ARG A 1 619 ? -20.562 10.609 -16.984 1 37.94 619 ARG A O 1
ATOM 5031 N N . PRO A 1 620 ? -21.969 11.078 -18.719 1 33.66 620 PRO A N 1
ATOM 5032 C CA . PRO A 1 620 ? -22.516 9.75 -18.969 1 33.66 620 PRO A CA 1
ATOM 5033 C C . PRO A 1 620 ? -21.453 8.656 -18.953 1 33.66 620 PRO A C 1
ATOM 5035 O O . PRO A 1 620 ? -20.281 8.93 -19.188 1 33.66 620 PRO A O 1
ATOM 5038 N N . ALA A 1 621 ? -21.719 7.387 -18.562 1 36.12 621 ALA A N 1
ATOM 5039 C CA . ALA A 1 621 ? -21 6.113 -18.516 1 36.12 621 ALA A CA 1
ATOM 5040 C C . ALA A 1 621 ? -20.141 5.934 -19.766 1 36.12 621 ALA A C 1
ATOM 5042 O O . ALA A 1 621 ? -19.156 5.199 -19.734 1 36.12 621 ALA A O 1
ATOM 5043 N N . ALA A 1 622 ? -20.469 6.469 -20.922 1 31.75 622 ALA A N 1
ATOM 5044 C CA . ALA A 1 622 ? -19.859 6.344 -22.25 1 31.75 622 ALA A CA 1
ATOM 5045 C C . ALA A 1 622 ? -18.484 7.004 -22.281 1 31.75 622 ALA A C 1
ATOM 5047 O O . ALA A 1 622 ? -17.562 6.523 -22.969 1 31.75 622 ALA A O 1
ATOM 5048 N N . LYS A 1 623 ? -18.234 8.219 -21.969 1 31.73 623 LYS A N 1
ATOM 5049 C CA . LYS A 1 623 ? -16.906 8.828 -22.047 1 31.73 623 LYS A CA 1
ATOM 5050 C C . LYS A 1 623 ? -15.984 8.289 -20.953 1 31.73 623 LYS A C 1
ATOM 5052 O O . LYS A 1 623 ? -14.812 8.672 -20.875 1 31.73 623 LYS A O 1
ATOM 5057 N N . GLU A 1 624 ? -16.375 7.617 -19.969 1 34.19 624 GLU A N 1
ATOM 5058 C CA . GLU A 1 624 ? -15.617 6.824 -19 1 34.19 624 GLU A CA 1
ATOM 5059 C C . GLU A 1 624 ? -14.859 5.691 -19.688 1 34.19 624 GLU A C 1
ATOM 5061 O O . GLU A 1 624 ? -13.984 5.07 -19.078 1 34.19 624 GLU A O 1
ATOM 5066 N N . LYS A 1 625 ? -15.25 5.309 -20.828 1 32.56 625 LYS A N 1
ATOM 5067 C CA . LYS A 1 625 ? -14.641 4.383 -21.781 1 32.56 625 LYS A CA 1
ATOM 5068 C C . LYS A 1 625 ? -13.281 4.895 -22.266 1 32.56 625 LYS A C 1
ATOM 5070 O O . LYS A 1 625 ? -12.57 4.203 -22.984 1 32.56 625 LYS A O 1
ATOM 5075 N N . ARG A 1 626 ? -13 6.086 -22.281 1 29.98 626 ARG A N 1
ATOM 5076 C CA . ARG A 1 626 ? -11.727 6.605 -22.766 1 29.98 626 ARG A CA 1
ATOM 5077 C C . ARG A 1 626 ? -10.648 6.523 -21.688 1 29.98 626 ARG A C 1
ATOM 5079 O O . ARG A 1 626 ? -9.836 7.438 -21.547 1 29.98 626 ARG A O 1
ATOM 5086 N N . LYS A 1 627 ? -10.891 5.809 -20.719 1 34.66 627 LYS A N 1
ATOM 5087 C CA . LYS A 1 627 ? -9.961 5.734 -19.594 1 34.66 627 LYS A CA 1
ATOM 5088 C C . LYS A 1 627 ? -8.648 5.066 -20.016 1 34.66 627 LYS A C 1
ATOM 5090 O O . LYS A 1 627 ? -8.656 3.951 -20.531 1 34.66 627 LYS A O 1
ATOM 5095 N N . LYS A 1 628 ? -7.625 5.879 -20.109 1 33.94 628 LYS A N 1
ATOM 5096 C CA . LYS A 1 628 ? -6.309 5.402 -20.531 1 33.94 628 LYS A CA 1
ATOM 5097 C C . LYS A 1 628 ? -5.797 4.312 -19.594 1 33.94 628 LYS A C 1
ATOM 5099 O O . LYS A 1 628 ? -6.148 4.289 -18.406 1 33.94 628 LYS A O 1
ATOM 5104 N N . PRO A 1 629 ? -5.234 3.246 -19.844 1 30.55 629 PRO A N 1
ATOM 5105 C CA . PRO A 1 629 ? -4.648 2.143 -19.078 1 30.55 629 PRO A CA 1
ATOM 5106 C C . PRO A 1 629 ? -3.773 2.625 -17.938 1 30.55 629 PRO A C 1
ATOM 5108 O O . PRO A 1 629 ? -3.195 3.713 -18 1 30.55 629 PRO A O 1
ATOM 5111 N N . ALA A 1 630 ? -3.963 2.055 -16.719 1 35.59 630 ALA A N 1
ATOM 5112 C CA . ALA A 1 630 ? -3.24 2.377 -15.492 1 35.59 630 ALA A CA 1
ATOM 5113 C C . ALA A 1 630 ? -1.781 2.719 -15.781 1 35.59 630 ALA A C 1
ATOM 5115 O O . ALA A 1 630 ? -1.202 3.602 -15.148 1 35.59 630 ALA A O 1
ATOM 5116 N N . VAL A 1 631 ? -1.183 2.004 -16.562 1 35.56 631 VAL A N 1
ATOM 5117 C CA . VAL A 1 631 ? 0.183 2.262 -17 1 35.56 631 VAL A CA 1
ATOM 5118 C C . VAL A 1 631 ? 0.269 3.65 -17.625 1 35.56 631 VAL A C 1
ATOM 5120 O O . VAL A 1 631 ? 1.241 4.379 -17.406 1 35.56 631 VAL A O 1
ATOM 5123 N N . GLU A 1 632 ? -0.826 4 -18.156 1 40.25 632 GLU A N 1
ATOM 5124 C CA . GLU A 1 632 ? -0.798 5.277 -18.859 1 40.25 632 GLU A CA 1
ATOM 5125 C C . GLU A 1 632 ? -0.976 6.445 -17.891 1 40.25 632 GLU A C 1
ATOM 5127 O O . GLU A 1 632 ? -0.336 7.488 -18.047 1 40.25 632 GLU A O 1
ATOM 5132 N N . VAL A 1 633 ? -1.69 6.25 -16.875 1 43.09 633 VAL A N 1
ATOM 5133 C CA . VAL A 1 633 ? -1.918 7.273 -15.859 1 43.09 633 VAL A CA 1
ATOM 5134 C C . VAL A 1 633 ? -0.638 7.496 -15.062 1 43.09 633 VAL A C 1
ATOM 5136 O O . VAL A 1 633 ? -0.246 8.641 -14.812 1 43.09 633 VAL A O 1
ATOM 5139 N N . ARG A 1 634 ? -0.039 6.535 -14.555 1 43.56 634 ARG A N 1
ATOM 5140 C CA . ARG A 1 634 ? 1.24 6.684 -13.867 1 43.56 634 ARG A CA 1
ATOM 5141 C C . ARG A 1 634 ? 2.281 7.32 -14.781 1 43.56 634 ARG A C 1
ATOM 5143 O O . ARG A 1 634 ? 3.08 8.148 -14.336 1 43.56 634 ARG A O 1
ATOM 5150 N N . GLN A 1 635 ? 2.234 6.977 -15.969 1 43.94 635 GLN A N 1
ATOM 5151 C CA . GLN A 1 635 ? 3.111 7.594 -16.953 1 43.94 635 GLN A CA 1
ATOM 5152 C C . GLN A 1 635 ? 2.725 9.055 -17.203 1 43.94 635 GLN A C 1
ATOM 5154 O O . GLN A 1 635 ? 3.592 9.914 -17.344 1 43.94 635 GLN A O 1
ATOM 5159 N N . GLU A 1 636 ? 1.54 9.344 -17.047 1 46.5 636 GLU A N 1
ATOM 5160 C CA . GLU A 1 636 ? 1.073 10.719 -17.203 1 46.5 636 GLU A CA 1
ATOM 5161 C C . GLU A 1 636 ? 1.452 11.562 -15.984 1 46.5 636 GLU A C 1
ATOM 5163 O O . GLU A 1 636 ? 1.873 12.711 -16.125 1 46.5 636 GLU A O 1
ATOM 5168 N N . GLU A 1 637 ? 1.23 11.102 -14.812 1 46.16 637 GLU A N 1
ATOM 5169 C CA . GLU A 1 637 ? 1.672 11.789 -13.609 1 46.16 637 GLU A CA 1
ATOM 5170 C C . GLU A 1 637 ? 3.184 11.992 -13.609 1 46.16 637 GLU A C 1
ATOM 5172 O O . GLU A 1 637 ? 3.672 13.055 -13.227 1 46.16 637 GLU A O 1
ATOM 5177 N N . ALA A 1 638 ? 3.898 11.039 -14.016 1 44.78 638 ALA A N 1
ATOM 5178 C CA . ALA A 1 638 ? 5.336 11.203 -14.195 1 44.78 638 ALA A CA 1
ATOM 5179 C C . ALA A 1 638 ? 5.641 12.203 -15.305 1 44.78 638 ALA A C 1
ATOM 5181 O O . ALA A 1 638 ? 6.543 13.039 -15.172 1 44.78 638 ALA A O 1
ATOM 5182 N N . GLN A 1 639 ? 4.914 12.188 -16.312 1 43.22 639 GLN A N 1
ATOM 5183 C CA . GLN A 1 639 ? 5.09 13.148 -17.391 1 43.22 639 GLN A CA 1
ATOM 5184 C C . GLN A 1 639 ? 4.598 14.531 -16.984 1 43.22 639 GLN A C 1
ATOM 5186 O O . GLN A 1 639 ? 5.23 15.539 -17.312 1 43.22 639 GLN A O 1
ATOM 5191 N N . LYS A 1 640 ? 3.459 14.695 -16.406 1 44.38 640 LYS A N 1
ATOM 5192 C CA . LYS A 1 640 ? 3.006 15.977 -15.883 1 44.38 640 LYS A CA 1
ATOM 5193 C C . LYS A 1 640 ? 4.012 16.547 -14.883 1 44.38 640 LYS A C 1
ATOM 5195 O O . LYS A 1 640 ? 4.293 17.75 -14.898 1 44.38 640 LYS A O 1
ATOM 5200 N N . LYS A 1 641 ? 4.441 15.82 -14.039 1 43.09 641 LYS A N 1
ATOM 5201 C CA . LYS A 1 641 ? 5.547 16.25 -13.195 1 43.09 641 LYS A CA 1
ATOM 5202 C C . LYS A 1 641 ? 6.773 16.609 -14.023 1 43.09 641 LYS A C 1
ATOM 5204 O O . LYS A 1 641 ? 7.453 17.609 -13.75 1 43.09 641 LYS A O 1
ATOM 5209 N N . ALA A 1 642 ? 6.965 15.812 -15.055 1 41.81 642 ALA A N 1
ATOM 5210 C CA . ALA A 1 642 ? 8.047 16.172 -15.969 1 41.81 642 ALA A CA 1
ATOM 5211 C C . ALA A 1 642 ? 7.688 17.406 -16.781 1 41.81 642 ALA A C 1
ATOM 5213 O O . ALA A 1 642 ? 8.523 18.281 -16.984 1 41.81 642 ALA A O 1
ATOM 5214 N N . LYS A 1 643 ? 6.496 17.5 -17.297 1 41.34 643 LYS A N 1
ATOM 5215 C CA . LYS A 1 643 ? 6.055 18.719 -17.984 1 41.34 643 LYS A CA 1
ATOM 5216 C C . LYS A 1 643 ? 5.969 19.891 -17.031 1 41.34 643 LYS A C 1
ATOM 5218 O O . LYS A 1 643 ? 6.332 21.016 -17.375 1 41.34 643 LYS A O 1
ATOM 5223 N N . LYS A 1 644 ? 5.254 19.828 -15.992 1 42.16 644 LYS A N 1
ATOM 5224 C CA . LYS A 1 644 ? 5.312 20.891 -14.984 1 42.16 644 LYS A CA 1
ATOM 5225 C C . LYS A 1 644 ? 6.758 21.25 -14.656 1 42.16 644 LYS A C 1
ATOM 5227 O O . LYS A 1 644 ? 7.082 22.422 -14.477 1 42.16 644 LYS A O 1
ATOM 5232 N N . ARG A 1 645 ? 7.555 20.328 -14.625 1 39.62 645 ARG A N 1
ATOM 5233 C CA . ARG A 1 645 ? 8.977 20.656 -14.57 1 39.62 645 ARG A CA 1
ATOM 5234 C C . ARG A 1 645 ? 9.422 21.344 -15.852 1 39.62 645 ARG A C 1
ATOM 5236 O O . ARG A 1 645 ? 10.234 22.266 -15.812 1 39.62 645 ARG A O 1
ATOM 5243 N N . ALA A 1 646 ? 8.898 20.875 -16.938 1 40.56 646 ALA A N 1
ATOM 5244 C CA . ALA A 1 646 ? 9.227 21.547 -18.188 1 40.56 646 ALA A CA 1
ATOM 5245 C C . ALA A 1 646 ? 8.461 22.844 -18.344 1 40.56 646 ALA A C 1
ATOM 5247 O O . ALA A 1 646 ? 8.961 23.812 -18.922 1 40.56 646 ALA A O 1
ATOM 5248 N N . GLN A 1 647 ? 7.156 22.828 -18.062 1 42.44 647 GLN A N 1
ATOM 5249 C CA . GLN A 1 647 ? 6.371 24.062 -18.141 1 42.44 647 GLN A CA 1
ATOM 5250 C C . GLN A 1 647 ? 6.691 25 -16.984 1 42.44 647 GLN A C 1
ATOM 5252 O O . GLN A 1 647 ? 6.152 26.094 -16.906 1 42.44 647 GLN A O 1
ATOM 5257 N N . ASN A 1 648 ? 7.211 24.547 -15.977 1 42.28 648 ASN A N 1
ATOM 5258 C CA . ASN A 1 648 ? 7.547 25.547 -14.961 1 42.28 648 ASN A CA 1
ATOM 5259 C C . ASN A 1 648 ? 8.289 26.734 -15.57 1 42.28 648 ASN A C 1
ATOM 5261 O O . ASN A 1 648 ? 9.172 26.562 -16.406 1 42.28 648 ASN A O 1
ATOM 5265 N N . ALA A 1 649 ? 7.645 27.797 -15.516 1 45.12 649 ALA A N 1
ATOM 5266 C CA . ALA A 1 649 ? 8.227 29.078 -15.914 1 45.12 649 ALA A CA 1
ATOM 5267 C C . ALA A 1 649 ? 9.664 29.203 -15.422 1 45.12 649 ALA A C 1
ATOM 5269 O O . ALA A 1 649 ? 10.031 28.625 -14.391 1 45.12 649 ALA A O 1
ATOM 5270 N N . CYS A 1 650 ? 10.391 29.484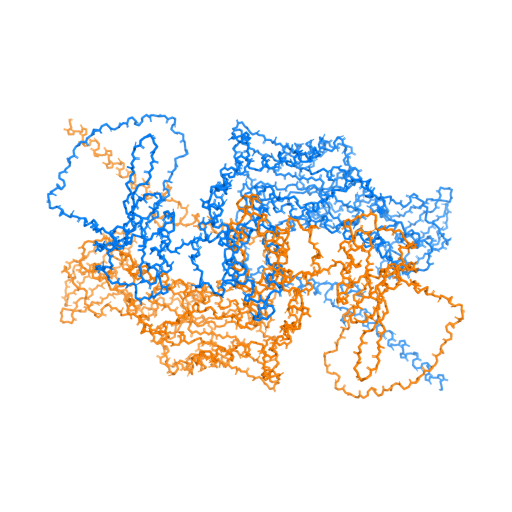 -16.266 1 48.41 650 CYS A N 1
ATOM 5271 C CA . CYS A 1 650 ? 11.758 29.828 -15.898 1 48.41 650 CYS A CA 1
ATOM 5272 C C . CYS A 1 650 ? 11.789 30.578 -14.57 1 48.41 650 CYS A C 1
ATOM 5274 O O . CYS A 1 650 ? 10.992 31.5 -14.359 1 48.41 650 CYS A O 1
ATOM 5276 N N . SER A 1 651 ? 12.164 30.047 -13.602 1 53.56 651 SER A N 1
ATOM 5277 C CA . SER A 1 651 ? 12.195 30.703 -12.297 1 53.56 651 SER A CA 1
ATOM 5278 C C . SER A 1 651 ? 12.703 32.156 -12.406 1 53.56 651 SER A C 1
ATOM 5280 O O . SER A 1 651 ? 12.469 32.969 -11.516 1 53.56 651 SER A O 1
ATOM 5282 N N . LYS A 1 652 ? 13.414 32.344 -13.562 1 51.38 652 LYS A N 1
ATOM 5283 C CA . LYS A 1 652 ? 13.945 33.688 -13.805 1 51.38 652 LYS A CA 1
ATOM 5284 C C . LYS A 1 652 ? 12.938 34.531 -14.562 1 51.38 652 LYS A C 1
ATOM 5286 O O . LYS A 1 652 ? 12.586 35.625 -14.109 1 51.38 652 LYS A O 1
ATOM 5291 N N . CYS A 1 653 ? 12.461 34.125 -15.75 1 54.94 653 CYS A N 1
ATOM 5292 C CA . CYS A 1 653 ? 11.633 35 -16.578 1 54.94 653 CYS A CA 1
ATOM 5293 C C . CYS A 1 653 ? 10.156 34.625 -16.453 1 54.94 653 CYS A C 1
ATOM 5295 O O . CYS A 1 653 ? 9.297 35.312 -17.047 1 54.94 653 CYS A O 1
ATOM 5297 N N . ARG A 1 654 ? 9.836 33.75 -15.586 1 54.75 654 ARG A N 1
ATOM 5298 C CA . ARG A 1 654 ? 8.484 33.312 -15.266 1 54.75 654 ARG A CA 1
ATOM 5299 C C . ARG A 1 654 ? 7.73 32.906 -16.531 1 54.75 654 ARG A C 1
ATOM 5301 O O . ARG A 1 654 ? 6.5 32.812 -16.516 1 54.75 654 ARG A O 1
ATOM 5308 N N . GLU A 1 655 ? 8.391 32.844 -17.641 1 53.31 655 GLU A N 1
ATOM 5309 C CA . GLU A 1 655 ? 7.754 32.375 -18.875 1 53.31 655 GLU A CA 1
ATOM 5310 C C . GLU A 1 655 ? 7.801 30.844 -18.969 1 53.31 655 GLU A C 1
ATOM 5312 O O . GLU A 1 655 ? 8.695 30.219 -18.406 1 53.31 655 GLU A O 1
ATOM 5317 N N . THR A 1 656 ? 6.797 30.281 -19.562 1 58.66 656 THR A N 1
ATOM 5318 C CA . THR A 1 656 ? 6.637 28.828 -19.703 1 58.66 656 THR A CA 1
ATOM 5319 C C . THR A 1 656 ? 7.391 28.328 -20.938 1 58.66 656 THR A C 1
ATOM 5321 O O . THR A 1 656 ? 7.664 29.094 -21.859 1 58.66 656 THR A O 1
ATOM 5324 N N . GLY A 1 657 ? 8.086 27.062 -21.078 1 55.41 657 GLY A N 1
ATOM 5325 C CA . GLY A 1 657 ? 8.695 26.484 -22.266 1 55.41 657 GLY A CA 1
ATOM 5326 C C . GLY A 1 657 ? 10.172 26.188 -22.094 1 55.41 657 GLY A C 1
ATOM 5327 O O . GLY A 1 657 ? 10.773 25.5 -22.906 1 55.41 657 GLY A O 1
ATOM 5328 N N . HIS A 1 658 ? 10.898 27.188 -21.094 1 55.41 658 HIS A N 1
ATOM 5329 C CA . HIS A 1 658 ? 12.32 26.953 -20.891 1 55.41 658 HIS A CA 1
ATOM 5330 C C . HIS A 1 658 ? 12.648 26.891 -19.406 1 55.41 658 HIS A C 1
ATOM 5332 O O . HIS A 1 658 ? 11.812 27.234 -18.562 1 55.41 658 HIS A O 1
ATOM 5338 N N . ILE A 1 659 ? 13.57 26.234 -19.062 1 57.16 659 ILE A N 1
ATOM 5339 C CA . ILE A 1 659 ? 14.062 26.25 -17.688 1 57.16 659 ILE A CA 1
ATOM 5340 C C . ILE A 1 659 ? 15.07 27.375 -17.516 1 57.16 659 ILE A C 1
ATOM 5342 O O . ILE A 1 659 ? 15.562 27.938 -18.5 1 57.16 659 ILE A O 1
ATOM 5346 N N . ARG A 1 660 ? 15.414 27.875 -16.375 1 56.59 660 ARG A N 1
ATOM 5347 C CA . ARG A 1 660 ? 16.25 29.031 -16.078 1 56.59 660 ARG A CA 1
ATOM 5348 C C . ARG A 1 660 ? 17.547 29 -16.875 1 56.59 660 ARG A C 1
ATOM 5350 O O . ARG A 1 660 ? 17.984 30.031 -17.375 1 56.59 660 ARG A O 1
ATOM 5357 N N . ARG A 1 661 ? 18.125 27.828 -17.188 1 60.81 661 ARG A N 1
ATOM 5358 C CA . ARG A 1 661 ? 19.406 27.703 -17.875 1 60.81 661 ARG A CA 1
ATOM 5359 C C . ARG A 1 661 ? 19.266 28.031 -19.359 1 60.81 661 ARG A C 1
ATOM 5361 O O . ARG A 1 661 ? 20.219 28.484 -19.984 1 60.81 661 ARG A O 1
ATOM 5368 N N . LYS A 1 662 ? 17.984 27.906 -19.844 1 59.66 662 LYS A N 1
ATOM 5369 C CA . LYS A 1 662 ? 17.75 28.219 -21.25 1 59.66 662 LYS A CA 1
ATOM 5370 C C . LYS A 1 662 ? 16.859 29.453 -21.406 1 59.66 662 LYS A C 1
ATOM 5372 O O . LYS A 1 662 ? 16.266 29.672 -22.469 1 59.66 662 LYS A O 1
ATOM 5377 N N . CYS A 1 663 ? 16.641 30.156 -20.312 1 57.22 663 CYS A N 1
ATOM 5378 C CA . CYS A 1 663 ? 15.828 31.375 -20.297 1 57.22 663 CYS A CA 1
ATOM 5379 C C . CYS A 1 663 ? 16.5 32.469 -21.094 1 57.22 663 CYS A C 1
ATOM 5381 O O . CYS A 1 663 ? 17.656 32.812 -20.844 1 57.22 663 CYS A O 1
ATOM 5383 N N . PRO A 1 664 ? 15.945 32.844 -22.094 1 63.62 664 PRO A N 1
ATOM 5384 C CA . PRO A 1 664 ? 16.547 33.938 -22.875 1 63.62 664 PRO A CA 1
ATOM 5385 C C . PRO A 1 664 ? 16.828 35.188 -22.031 1 63.62 664 PRO A C 1
ATOM 5387 O O . PRO A 1 664 ? 17.797 35.906 -22.297 1 63.62 664 PRO A O 1
ATOM 5390 N N . ILE A 1 665 ? 15.977 35.406 -21.031 1 61.78 665 ILE A N 1
ATOM 5391 C CA . ILE A 1 665 ? 16.203 36.594 -20.203 1 61.78 665 ILE A CA 1
ATOM 5392 C C . ILE A 1 665 ? 17.422 36.375 -19.312 1 61.78 665 ILE A C 1
ATOM 5394 O O . ILE A 1 665 ? 18.234 37.281 -19.125 1 61.78 665 ILE A O 1
ATOM 5398 N N . GLU A 1 666 ? 17.562 35.188 -18.75 1 62.38 666 GLU A N 1
ATOM 5399 C CA . GLU A 1 666 ? 18.75 34.844 -17.984 1 62.38 666 GLU A CA 1
ATOM 5400 C C . GLU A 1 666 ? 19.984 34.844 -18.875 1 62.38 666 GLU A C 1
ATOM 5402 O O . GLU A 1 666 ? 21.062 35.281 -18.453 1 62.38 666 GLU A O 1
ATOM 5407 N N . ALA A 1 667 ? 19.766 34.406 -20.062 1 62.38 667 ALA A N 1
ATOM 5408 C CA . ALA A 1 667 ? 20.859 34.469 -21.031 1 62.38 667 ALA A CA 1
ATOM 5409 C C . ALA A 1 667 ? 21.219 35.906 -21.375 1 62.38 667 ALA A C 1
ATOM 5411 O O . ALA A 1 667 ? 22.406 36.25 -21.484 1 62.38 667 ALA A O 1
ATOM 5412 N N . LEU A 1 668 ? 20.203 36.625 -21.547 1 60.81 668 LEU A N 1
ATOM 5413 C CA . LEU A 1 668 ? 20.438 38.031 -21.812 1 60.81 668 LEU A CA 1
ATOM 5414 C C . LEU A 1 668 ? 21.047 38.75 -20.609 1 60.81 668 LEU A C 1
ATOM 5416 O O . LEU A 1 668 ? 21.969 39.562 -20.75 1 60.81 668 LEU A O 1
ATOM 5420 N N . GLU A 1 669 ? 20.516 38.406 -19.422 1 58.06 669 GLU A N 1
ATOM 5421 C CA . GLU A 1 669 ? 21.109 39 -18.219 1 58.06 669 GLU A CA 1
ATOM 5422 C C . GLU A 1 669 ? 22.531 38.531 -18 1 58.06 669 GLU A C 1
ATOM 5424 O O . GLU A 1 669 ? 23.406 39.281 -17.609 1 58.06 669 GLU A O 1
ATOM 5429 N N . ARG A 1 670 ? 22.688 37.344 -18.344 1 61.25 670 ARG A N 1
ATOM 5430 C CA . ARG A 1 670 ? 24.047 36.812 -18.312 1 61.25 670 ARG A CA 1
ATOM 5431 C C . ARG A 1 670 ? 24.922 37.469 -19.375 1 61.25 670 ARG A C 1
ATOM 5433 O O . ARG A 1 670 ? 26.078 37.781 -19.109 1 61.25 670 ARG A O 1
ATOM 5440 N N . LYS A 1 671 ? 24.281 37.625 -20.469 1 59.34 671 LYS A N 1
ATOM 5441 C CA . LYS A 1 671 ? 25 38.344 -21.516 1 59.34 671 LYS A CA 1
ATOM 5442 C C . LYS A 1 671 ? 25.219 39.781 -21.109 1 59.34 671 LYS A C 1
ATOM 5444 O O . LYS A 1 671 ? 26.312 40.344 -21.328 1 59.34 671 LYS A O 1
ATOM 5449 N N . GLU A 1 672 ? 24.188 40.312 -20.641 1 54.19 672 GLU A N 1
ATOM 5450 C CA . GLU A 1 672 ? 24.344 41.719 -20.219 1 54.19 672 GLU A CA 1
ATOM 5451 C C . GLU A 1 672 ? 25.328 41.844 -19.062 1 54.19 672 GLU A C 1
ATOM 5453 O O . GLU A 1 672 ? 26.141 42.75 -19.031 1 54.19 672 GLU A O 1
ATOM 5458 N N . LYS A 1 673 ? 25.234 40.906 -18.188 1 56.12 673 LYS A N 1
ATOM 5459 C CA . LYS A 1 673 ? 26.25 40.875 -17.141 1 56.12 673 LYS A CA 1
ATOM 5460 C C . LYS A 1 673 ? 27.625 40.562 -17.719 1 56.12 673 LYS A C 1
ATOM 5462 O O . LYS A 1 673 ? 28.625 41.188 -17.344 1 56.12 673 LYS A O 1
ATOM 5467 N N . ALA A 1 674 ? 27.562 39.656 -18.641 1 59.88 674 ALA A N 1
ATOM 5468 C CA . ALA A 1 674 ? 28.812 39.375 -19.344 1 59.88 674 ALA A CA 1
ATOM 5469 C C . ALA A 1 674 ? 29.281 40.594 -20.141 1 59.88 674 ALA A C 1
ATOM 5471 O O . ALA A 1 674 ? 30.469 40.906 -20.156 1 59.88 674 ALA A O 1
ATOM 5472 N N . ASP A 1 675 ? 28.328 41.094 -20.75 1 56.69 675 ASP A N 1
ATOM 5473 C CA . ASP A 1 675 ? 28.656 42.312 -21.5 1 56.69 675 ASP A CA 1
ATOM 5474 C C . ASP A 1 675 ? 29.078 43.438 -20.562 1 56.69 675 ASP A C 1
ATOM 5476 O O . ASP A 1 675 ? 30.031 44.188 -20.859 1 56.69 675 ASP A O 1
ATOM 5480 N N . ARG A 1 676 ? 28.359 43.531 -19.516 1 52.97 676 ARG A N 1
ATOM 5481 C CA . ARG A 1 676 ? 28.75 44.531 -18.531 1 52.97 676 ARG A CA 1
ATOM 5482 C C . ARG A 1 676 ? 30.109 44.219 -17.922 1 52.97 676 ARG A C 1
ATOM 5484 O O . ARG A 1 676 ? 30.953 45.094 -17.734 1 52.97 676 ARG A O 1
ATOM 5491 N N . GLU A 1 677 ? 30.203 42.938 -17.688 1 55.56 677 GLU A N 1
ATOM 5492 C CA . GLU A 1 677 ? 31.5 42.5 -17.188 1 55.56 677 GLU A CA 1
ATOM 5493 C C . GLU A 1 677 ? 32.594 42.688 -18.25 1 55.56 677 GLU A C 1
ATOM 5495 O O . GLU A 1 677 ? 33.688 43.094 -17.953 1 55.56 677 GLU A O 1
ATOM 5500 N N . GLU A 1 678 ? 32.156 42.375 -19.453 1 58.19 678 GLU A N 1
ATOM 5501 C CA . GLU A 1 678 ? 33.062 42.656 -20.547 1 58.19 678 GLU A CA 1
ATOM 5502 C C . GLU A 1 678 ? 33.312 44.156 -20.734 1 58.19 678 GLU A C 1
ATOM 5504 O O . GLU A 1 678 ? 34.438 44.562 -20.969 1 58.19 678 GLU A O 1
ATOM 5509 N N . ARG A 1 679 ? 32.281 44.812 -20.625 1 54 679 ARG A N 1
ATOM 5510 C CA . ARG A 1 679 ? 32.438 46.281 -20.703 1 54 679 ARG A CA 1
ATOM 5511 C C . ARG A 1 679 ? 33.281 46.781 -19.547 1 54 679 ARG A C 1
ATOM 5513 O O . ARG A 1 679 ? 34.156 47.656 -19.734 1 54 679 ARG A O 1
ATOM 5520 N N . PHE A 1 680 ? 32.938 46.188 -18.453 1 51.59 680 PHE A N 1
ATOM 5521 C CA . PHE A 1 680 ? 33.75 46.562 -17.297 1 51.59 680 PHE A CA 1
ATOM 5522 C C . PHE A 1 680 ? 35.188 46.125 -17.484 1 51.59 680 PHE A C 1
ATOM 5524 O O . PHE A 1 680 ? 36.125 46.875 -17.156 1 51.59 680 PHE A O 1
ATOM 5531 N N . ARG A 1 681 ? 35.281 44.938 -18.078 1 54.25 681 ARG A N 1
ATOM 5532 C CA . ARG A 1 681 ? 36.625 44.469 -18.406 1 54.25 681 ARG A CA 1
ATOM 5533 C C . ARG A 1 681 ? 37.281 45.344 -19.438 1 54.25 681 ARG A C 1
ATOM 5535 O O . ARG A 1 681 ? 38.469 45.719 -19.312 1 54.25 681 ARG A O 1
ATOM 5542 N N . LEU A 1 682 ? 36.531 45.688 -20.391 1 53.81 682 LEU A N 1
ATOM 5543 C CA . LEU A 1 682 ? 37.062 46.594 -21.422 1 53.81 682 LEU A CA 1
ATOM 5544 C C . LEU A 1 682 ? 37.375 47.969 -20.859 1 53.81 682 LEU A C 1
ATOM 5546 O O . LEU A 1 682 ? 38.406 48.562 -21.203 1 53.81 682 LEU A O 1
ATOM 5550 N N . GLU A 1 683 ? 36.438 48.344 -20.062 1 46.81 683 GLU A N 1
ATOM 5551 C CA . GLU A 1 683 ? 36.688 49.688 -19.484 1 46.81 683 GLU A CA 1
ATOM 5552 C C . GLU A 1 683 ? 37.875 49.656 -18.531 1 46.81 683 GLU A C 1
ATOM 5554 O O . GLU A 1 683 ? 38.656 50.594 -18.5 1 46.81 683 GLU A O 1
ATOM 5559 N N . THR A 1 684 ? 37.938 48.5 -17.875 1 49.84 684 THR A N 1
ATOM 5560 C CA . THR A 1 684 ? 39.094 48.406 -17 1 49.84 684 THR A CA 1
ATOM 5561 C C . THR A 1 684 ? 40.375 48.25 -17.812 1 49.84 684 THR A C 1
ATOM 5563 O O . THR A 1 684 ? 41.438 48.781 -17.422 1 49.84 684 THR A O 1
ATOM 5566 N N . GLU A 1 685 ? 40.312 47.594 -18.953 1 48.44 685 GLU A N 1
ATOM 5567 C CA . GLU A 1 685 ? 41.469 47.5 -19.812 1 48.44 685 GLU A CA 1
ATOM 5568 C C . GLU A 1 685 ? 41.812 48.844 -20.438 1 48.44 685 GLU A C 1
ATOM 5570 O O . GLU A 1 685 ? 42.969 49.188 -20.656 1 48.44 685 GLU A O 1
ATOM 5575 N N . LEU A 1 686 ? 40.75 49.625 -20.703 1 45 686 LEU A N 1
ATOM 5576 C CA . LEU A 1 686 ? 41.062 50.938 -21.266 1 45 686 LEU A CA 1
ATOM 5577 C C . LEU A 1 686 ? 41.625 51.844 -20.203 1 45 686 LEU A C 1
ATOM 5579 O O . LEU A 1 686 ? 42.438 52.75 -20.516 1 45 686 LEU A O 1
ATOM 5583 N N . THR A 1 687 ? 41.156 51.594 -18.953 1 43.72 687 THR A N 1
ATOM 5584 C CA . THR A 1 687 ? 41.719 52.531 -17.969 1 43.72 687 THR A CA 1
ATOM 5585 C C . THR A 1 687 ? 43.094 52.094 -17.5 1 43.72 687 THR A C 1
ATOM 5587 O O . THR A 1 687 ? 43.812 52.844 -16.859 1 43.72 687 THR A O 1
ATOM 5590 N N . LEU A 1 688 ? 43.469 50.875 -17.75 1 34.03 688 LEU A N 1
ATOM 5591 C CA . LEU A 1 688 ? 44.875 50.594 -17.469 1 34.03 688 LEU A CA 1
ATOM 5592 C C . LEU A 1 688 ? 45.75 51 -18.656 1 34.03 688 LEU A C 1
ATOM 5594 O O . LEU A 1 688 ? 45.438 50.719 -19.797 1 34.03 688 LEU A O 1
ATOM 5598 N N . MET B 1 1 ? 23.828 13.203 40.094 1 88.81 1 MET B N 1
ATOM 5599 C CA . MET B 1 1 ? 23.312 12.203 39.156 1 88.81 1 MET B CA 1
ATOM 5600 C C . MET B 1 1 ? 24.453 11.57 38.344 1 88.81 1 MET B C 1
ATOM 5602 O O . MET B 1 1 ? 25.375 12.266 37.938 1 88.81 1 MET B O 1
ATOM 5606 N N . VAL B 1 2 ? 24.516 10.25 38.312 1 91.38 2 VAL B N 1
ATOM 5607 C CA . VAL B 1 2 ? 25.594 9.516 37.656 1 91.38 2 VAL B CA 1
ATOM 5608 C C . VAL B 1 2 ? 25.016 8.617 36.562 1 91.38 2 VAL B C 1
ATOM 5610 O O . VAL B 1 2 ? 23.922 8.055 36.719 1 91.38 2 VAL B O 1
ATOM 5613 N N . PHE B 1 3 ? 25.797 8.711 35.438 1 92.19 3 PHE B N 1
ATOM 5614 C CA . PHE B 1 3 ? 25.391 7.902 34.281 1 92.19 3 PHE B CA 1
ATOM 5615 C C . PHE B 1 3 ? 26.5 6.945 33.875 1 92.19 3 PHE B C 1
ATOM 5617 O O . PHE B 1 3 ? 27.688 7.234 34.062 1 92.19 3 PHE B O 1
ATOM 5624 N N . ASN B 1 4 ? 26.156 5.801 33.25 1 85.62 4 ASN B N 1
ATOM 5625 C CA . ASN B 1 4 ? 27.141 4.82 32.781 1 85.62 4 ASN B CA 1
ATOM 5626 C C . ASN B 1 4 ? 27.703 5.188 31.422 1 85.62 4 ASN B C 1
ATOM 5628 O O . ASN B 1 4 ? 28.875 4.93 31.141 1 85.62 4 ASN B O 1
ATOM 5632 N N . THR B 1 5 ? 26.844 5.656 30.547 1 86.38 5 THR B N 1
ATOM 5633 C CA . THR B 1 5 ? 27.297 6.051 29.219 1 86.38 5 THR B CA 1
ATOM 5634 C C . THR B 1 5 ? 26.891 7.496 28.922 1 86.38 5 THR B C 1
ATOM 5636 O O . THR B 1 5 ? 26 8.047 29.562 1 86.38 5 THR B O 1
ATOM 5639 N N . ILE B 1 6 ? 27.594 8.039 28.047 1 88.06 6 ILE B N 1
ATOM 5640 C CA . ILE B 1 6 ? 27.328 9.422 27.656 1 88.06 6 ILE B CA 1
ATOM 5641 C C . ILE B 1 6 ? 25.953 9.508 26.969 1 88.06 6 ILE B C 1
ATOM 5643 O O . ILE B 1 6 ? 25.266 10.516 27.094 1 88.06 6 ILE B O 1
ATOM 5647 N N . GLU B 1 7 ? 25.562 8.438 26.297 1 87.5 7 GLU B N 1
ATOM 5648 C CA . GLU B 1 7 ? 24.266 8.398 25.609 1 87.5 7 GLU B CA 1
ATOM 5649 C C . GLU B 1 7 ? 23.109 8.438 26.609 1 87.5 7 GLU B C 1
ATOM 5651 O O . GLU B 1 7 ? 22.078 9.055 26.344 1 87.5 7 GLU B O 1
ATOM 5656 N N . ASP B 1 8 ? 23.375 7.863 27.734 1 88.44 8 ASP B N 1
ATOM 5657 C CA . ASP B 1 8 ? 22.344 7.891 28.766 1 88.44 8 ASP B CA 1
ATOM 5658 C C . ASP B 1 8 ? 22.156 9.305 29.312 1 88.44 8 ASP B C 1
ATOM 5660 O O . ASP B 1 8 ? 21.031 9.711 29.609 1 88.44 8 ASP B O 1
ATOM 5664 N N . ALA B 1 9 ? 23.266 9.891 29.453 1 92.19 9 ALA B N 1
ATOM 5665 C CA . ALA B 1 9 ? 23.203 11.273 29.922 1 92.19 9 ALA B CA 1
ATOM 5666 C C . ALA B 1 9 ? 22.469 12.156 28.922 1 92.19 9 ALA B C 1
ATOM 5668 O O . ALA B 1 9 ? 21.672 13.008 29.297 1 92.19 9 ALA B O 1
ATOM 5669 N N . GLN B 1 10 ? 22.781 11.969 27.719 1 92.88 10 GLN B N 1
ATOM 5670 C CA . GLN B 1 10 ? 22.125 12.719 26.656 1 92.88 10 GLN B CA 1
ATOM 5671 C C . GLN B 1 10 ? 20.609 12.445 26.625 1 92.88 10 GLN B C 1
ATOM 5673 O O . GLN B 1 10 ? 19.812 13.367 26.484 1 92.88 10 GLN B O 1
ATOM 5678 N N . MET B 1 11 ? 20.234 11.227 26.75 1 90.88 11 MET B N 1
ATOM 5679 C CA . MET B 1 11 ? 18.828 10.828 26.734 1 90.88 11 MET B CA 1
ATOM 5680 C C . MET B 1 11 ? 18.094 11.438 27.922 1 90.88 11 MET B C 1
ATOM 5682 O O . MET B 1 11 ? 16.938 11.844 27.781 1 90.88 11 MET B O 1
ATOM 5686 N N . PHE B 1 12 ? 18.766 11.445 29.016 1 93.12 12 PHE B N 1
ATOM 5687 C CA . PHE B 1 12 ? 18.156 12.023 30.203 1 93.12 12 PHE B CA 1
ATOM 5688 C C . PHE B 1 12 ? 17.875 13.508 30 1 93.12 12 PHE B C 1
ATOM 5690 O O . PHE B 1 12 ? 16.766 13.969 30.266 1 93.12 12 PHE B O 1
ATOM 5697 N N . TYR B 1 13 ? 18.875 14.195 29.578 1 94.5 13 TYR B N 1
ATOM 5698 C CA . TYR B 1 13 ? 18.703 15.625 29.391 1 94.5 13 TYR B CA 1
ATOM 5699 C C . TYR B 1 13 ? 17.672 15.914 28.297 1 94.5 13 TYR B C 1
ATOM 5701 O O . TYR B 1 13 ? 16.906 16.875 28.406 1 94.5 13 TYR B O 1
ATOM 5709 N N . ASN B 1 14 ? 17.688 15.188 27.266 1 93.81 14 ASN B N 1
ATOM 5710 C CA . ASN B 1 14 ? 16.703 15.352 26.203 1 93.81 14 ASN B CA 1
ATOM 5711 C C . ASN B 1 14 ? 15.281 15.094 26.688 1 93.81 14 ASN B C 1
ATOM 5713 O O . ASN B 1 14 ? 14.344 15.758 26.266 1 93.81 14 ASN B O 1
ATOM 5717 N N . GLY B 1 15 ? 15.172 14.039 27.5 1 91.94 15 GLY B N 1
ATOM 5718 C CA . GLY B 1 15 ? 13.875 13.797 28.109 1 91.94 15 GLY B CA 1
ATOM 5719 C C . GLY B 1 15 ? 13.383 14.945 28.969 1 91.94 15 GLY B C 1
ATOM 5720 O O . GLY B 1 15 ? 12.203 15.305 28.922 1 91.94 15 GLY B O 1
ATOM 5721 N N . TYR B 1 16 ? 14.328 15.453 29.703 1 92.88 16 TYR B N 1
ATOM 5722 C CA . TYR B 1 16 ? 14.031 16.625 30.516 1 92.88 16 TYR B CA 1
ATOM 5723 C C . TYR B 1 16 ? 13.633 17.812 29.625 1 92.88 16 TYR B C 1
ATOM 5725 O O . TYR B 1 16 ? 12.672 18.516 29.938 1 92.88 16 TYR B O 1
ATOM 5733 N N . ALA B 1 17 ? 14.336 18 28.594 1 94.25 17 ALA B N 1
ATOM 5734 C CA . ALA B 1 17 ? 14.07 19.094 27.672 1 94.25 17 ALA B CA 1
ATOM 5735 C C . ALA B 1 17 ? 12.688 18.953 27.031 1 94.25 17 ALA B C 1
ATOM 5737 O O . ALA B 1 17 ? 11.969 19.953 26.875 1 94.25 17 ALA B O 1
ATOM 5738 N N . GLU B 1 18 ? 12.305 17.844 26.688 1 91.56 18 GLU B N 1
ATOM 5739 C CA . GLU B 1 18 ? 11.008 17.594 26.078 1 91.56 18 GLU B CA 1
ATOM 5740 C C . GLU B 1 18 ? 9.867 17.891 27.047 1 91.56 18 GLU B C 1
ATOM 5742 O O . GLU B 1 18 ? 8.883 18.531 26.656 1 91.56 18 GLU B O 1
ATOM 5747 N N . LYS B 1 19 ? 10 17.484 28.234 1 89.31 19 LYS B N 1
ATOM 5748 C CA . LYS B 1 19 ? 8.977 17.719 29.25 1 89.31 19 LYS B CA 1
ATOM 5749 C C . LYS B 1 19 ? 8.859 19.188 29.594 1 89.31 19 LYS B C 1
ATOM 5751 O O . LYS B 1 19 ? 7.77 19.688 29.875 1 89.31 19 LYS B O 1
ATOM 5756 N N . SER B 1 20 ? 10.055 19.828 29.562 1 90.94 20 SER B N 1
ATOM 5757 C CA . SER B 1 20 ? 10.086 21.234 29.938 1 90.94 20 SER B CA 1
ATOM 5758 C C . SER B 1 20 ? 9.672 22.125 28.766 1 90.94 20 SER B C 1
ATOM 5760 O O . SER B 1 20 ? 9.32 23.297 28.953 1 90.94 20 SER B O 1
ATOM 5762 N N . GLY B 1 21 ? 9.812 21.625 27.516 1 90.69 21 GLY B N 1
ATOM 5763 C CA . GLY B 1 21 ? 9.289 22.359 26.375 1 90.69 21 GLY B CA 1
ATOM 5764 C C . GLY B 1 21 ? 10.375 23 25.531 1 90.69 21 GLY B C 1
ATOM 5765 O O . GLY B 1 21 ? 10.164 24.078 24.969 1 90.69 21 GLY B O 1
ATOM 5766 N N . PHE B 1 22 ? 11.609 22.531 25.562 1 93.44 22 PHE B N 1
ATOM 5767 C CA . PHE B 1 22 ? 12.664 23.078 24.719 1 93.44 22 PHE B CA 1
ATOM 5768 C C . PHE B 1 22 ? 13.469 21.953 24.078 1 93.44 22 PHE B C 1
ATOM 5770 O O . PHE B 1 22 ? 13.227 20.781 24.344 1 93.44 22 PHE B O 1
ATOM 5777 N N . GLY B 1 23 ? 14.266 22.312 23.062 1 93.06 23 GLY B N 1
ATOM 5778 C CA . GLY B 1 23 ? 15.148 21.359 22.406 1 93.06 23 GLY B CA 1
ATOM 5779 C C . GLY B 1 23 ? 16.562 21.375 22.938 1 93.06 23 GLY B C 1
ATOM 5780 O O . GLY B 1 23 ? 16.969 22.344 23.594 1 93.06 23 GLY B O 1
ATOM 5781 N N . SER B 1 24 ? 17.25 20.281 22.719 1 94.25 24 SER B N 1
ATOM 5782 C CA . SER B 1 24 ? 18.625 20.172 23.219 1 94.25 24 SER B CA 1
ATOM 5783 C C . SER B 1 24 ? 19.609 19.984 22.078 1 94.25 24 SER B C 1
ATOM 5785 O O . SER B 1 24 ? 19.234 19.562 20.984 1 94.25 24 SER B O 1
ATOM 5787 N N . ARG B 1 25 ? 20.844 20.391 22.219 1 93.06 25 ARG B N 1
ATOM 5788 C CA . ARG B 1 25 ? 21.938 20.172 21.281 1 93.06 25 ARG B CA 1
ATOM 5789 C C . ARG B 1 25 ? 23.25 19.953 22.016 1 93.06 25 ARG B C 1
ATOM 5791 O O . ARG B 1 25 ? 23.359 20.25 23.203 1 93.06 25 ARG B O 1
ATOM 5798 N N . ILE B 1 26 ? 24.203 19.406 21.328 1 92.94 26 ILE B N 1
ATOM 5799 C CA . ILE B 1 26 ? 25.531 19.234 21.891 1 92.94 26 ILE B CA 1
ATOM 5800 C C . ILE B 1 26 ? 26.344 20.516 21.734 1 92.94 26 ILE B C 1
ATOM 5802 O O . ILE B 1 26 ? 26.516 21.016 20.609 1 92.94 26 ILE B O 1
ATOM 5806 N N . GLY B 1 27 ? 26.766 21.109 22.75 1 89.25 27 GLY B N 1
ATOM 5807 C CA . GLY B 1 27 ? 27.5 22.359 22.734 1 89.25 27 GLY B CA 1
ATOM 5808 C C . GLY B 1 27 ? 28.984 22.172 22.562 1 89.25 27 GLY B C 1
ATOM 5809 O O . GLY B 1 27 ? 29.562 22.547 21.531 1 89.25 27 GLY B O 1
ATOM 5810 N N . CYS B 1 28 ? 29.672 21.688 23.656 1 87.88 28 CYS B N 1
ATOM 5811 C CA . CYS B 1 28 ? 31.109 21.547 23.656 1 87.88 28 CYS B CA 1
ATOM 5812 C C . CYS B 1 28 ? 31.516 20.156 24.156 1 87.88 28 CYS B C 1
ATOM 5814 O O . CYS B 1 28 ? 30.812 19.562 24.969 1 87.88 28 CYS B O 1
ATOM 5816 N N . SER B 1 29 ? 32.531 19.625 23.484 1 91.25 29 SER B N 1
ATOM 5817 C CA . SER B 1 29 ? 33.094 18.359 23.922 1 91.25 29 SER B CA 1
ATOM 5818 C C . SER B 1 29 ? 34.594 18.516 24.188 1 91.25 29 SER B C 1
ATOM 5820 O O . SER B 1 29 ? 35.312 19.203 23.438 1 91.25 29 SER B O 1
ATOM 5822 N N . LYS B 1 30 ? 35.031 18.094 25.328 1 89.94 30 LYS B N 1
ATOM 5823 C CA . LYS B 1 30 ? 36.438 18.109 25.656 1 89.94 30 LYS B CA 1
ATOM 5824 C C . LYS B 1 30 ? 37.031 16.703 25.594 1 89.94 30 LYS B C 1
ATOM 5826 O O . LYS B 1 30 ? 36.469 15.766 26.172 1 89.94 30 LYS B O 1
ATOM 5831 N N . ARG B 1 31 ? 38.094 16.547 24.844 1 88.06 31 ARG B N 1
ATOM 5832 C CA . ARG B 1 31 ? 38.781 15.266 24.688 1 88.06 31 ARG B CA 1
ATOM 5833 C C . ARG B 1 31 ? 40.188 15.312 25.281 1 88.06 31 ARG B C 1
ATOM 5835 O O . ARG B 1 31 ? 40.812 16.375 25.281 1 88.06 31 ARG B O 1
ATOM 5842 N N . SER B 1 32 ? 40.562 14.336 26.062 1 81.62 32 SER B N 1
ATOM 5843 C CA . SER B 1 32 ? 41.906 14.242 26.625 1 81.62 32 SER B CA 1
ATOM 5844 C C . SER B 1 32 ? 42.781 13.328 25.781 1 81.62 32 SER B C 1
ATOM 5846 O O . SER B 1 32 ? 42.312 12.32 25.25 1 81.62 32 SER B O 1
ATOM 5848 N N . GLN B 1 33 ? 43.875 13.797 25.312 1 74.19 33 GLN B N 1
ATOM 5849 C CA . GLN B 1 33 ? 44.875 13 24.594 1 74.19 33 GLN B CA 1
ATOM 5850 C C . GLN B 1 33 ? 45.75 12.227 25.562 1 74.19 33 GLN B C 1
ATOM 5852 O O . GLN B 1 33 ? 46.812 11.742 25.188 1 74.19 33 GLN B O 1
ATOM 5857 N N . LYS B 1 34 ? 45.344 12.023 26.703 1 60.78 34 LYS B N 1
ATOM 5858 C CA . LYS B 1 34 ? 46.25 11.258 27.578 1 60.78 34 LYS B CA 1
ATOM 5859 C C . LYS B 1 34 ? 46.281 9.789 27.172 1 60.78 34 LYS B C 1
ATOM 5861 O O . LYS B 1 34 ? 45.25 9.195 26.859 1 60.78 34 LYS B O 1
ATOM 5866 N N . LYS B 1 35 ? 47.5 9.258 27.172 1 59.25 35 LYS B N 1
ATOM 5867 C CA . LYS B 1 35 ? 48.062 7.934 26.891 1 59.25 35 LYS B CA 1
ATOM 5868 C C . LYS B 1 35 ? 47.75 7.496 25.469 1 59.25 35 LYS B C 1
ATOM 5870 O O . LYS B 1 35 ? 47.531 6.305 25.203 1 59.25 35 LYS B O 1
ATOM 5875 N N . GLY B 1 36 ? 47.531 8.469 24.531 1 58.09 36 GLY B N 1
ATOM 5876 C CA . GLY B 1 36 ? 47.469 8.125 23.125 1 58.09 36 GLY B CA 1
ATOM 5877 C C . GLY B 1 36 ? 46.062 7.984 22.594 1 58.09 36 GLY B C 1
ATOM 5878 O O . GLY B 1 36 ? 45.875 7.852 21.375 1 58.09 36 GLY B O 1
ATOM 5879 N N . CYS B 1 37 ? 45.125 7.629 23.484 1 60.28 37 CYS B N 1
ATOM 5880 C CA . CYS B 1 37 ? 43.812 7.391 22.906 1 60.28 37 CYS B CA 1
ATOM 5881 C C . CYS B 1 37 ? 42.906 8.609 23.078 1 60.28 37 CYS B C 1
ATOM 5883 O O . CYS B 1 37 ? 42.906 9.234 24.141 1 60.28 37 CYS B O 1
ATOM 5885 N N . ASP B 1 38 ? 42.375 9.164 22.125 1 73.31 38 ASP B N 1
ATOM 5886 C CA . ASP B 1 38 ? 41.406 10.242 22.047 1 73.31 38 ASP B CA 1
ATOM 5887 C C . ASP B 1 38 ? 40.094 9.836 22.703 1 73.31 38 ASP B C 1
ATOM 5889 O O . ASP B 1 38 ? 39.312 9.062 22.141 1 73.31 38 ASP B O 1
ATOM 5893 N N . HIS B 1 39 ? 40.156 10.156 24.094 1 80.69 39 HIS B N 1
ATOM 5894 C CA . HIS B 1 39 ? 38.938 9.766 24.781 1 80.69 39 HIS B CA 1
ATOM 5895 C C . HIS B 1 39 ? 38.125 10.984 25.219 1 80.69 39 HIS B C 1
ATOM 5897 O O . HIS B 1 39 ? 38.688 12 25.609 1 80.69 39 HIS B O 1
ATOM 5903 N N . LEU B 1 40 ? 36.844 10.969 25.062 1 88.5 40 LEU B N 1
ATOM 5904 C CA . LEU B 1 40 ? 35.906 12.008 25.484 1 88.5 40 LEU B CA 1
ATOM 5905 C C . LEU B 1 40 ? 35.844 12.102 27 1 88.5 40 LEU B C 1
ATOM 5907 O O . LEU B 1 40 ? 35.625 11.086 27.672 1 88.5 40 LEU B O 1
ATOM 5911 N N . ILE B 1 41 ? 36.156 13.344 27.656 1 89.44 41 ILE B N 1
ATOM 5912 C CA . ILE B 1 41 ? 36.188 13.461 29.109 1 89.44 41 ILE B CA 1
ATOM 5913 C C . ILE B 1 41 ? 35.062 14.375 29.578 1 89.44 41 ILE B C 1
ATOM 5915 O O . ILE B 1 41 ? 34.688 14.344 30.75 1 89.44 41 ILE B O 1
ATOM 5919 N N . ARG B 1 42 ? 34.625 15.227 28.688 1 92.88 42 ARG B N 1
ATOM 5920 C CA . ARG B 1 42 ? 33.531 16.141 29.078 1 92.88 42 ARG B CA 1
ATOM 5921 C C . ARG B 1 42 ? 32.656 16.484 27.891 1 92.88 42 ARG B C 1
ATOM 5923 O O . ARG B 1 42 ? 33.125 16.594 26.75 1 92.88 42 ARG B O 1
ATOM 5930 N N . ARG B 1 43 ? 31.328 16.609 28.156 1 94.5 43 ARG B N 1
ATOM 5931 C CA . ARG B 1 43 ? 30.375 17.031 27.141 1 94.5 43 ARG B CA 1
ATOM 5932 C C . ARG B 1 43 ? 29.312 17.938 27.719 1 94.5 43 ARG B C 1
ATOM 5934 O O . ARG B 1 43 ? 28.828 17.703 28.844 1 94.5 43 ARG B O 1
ATOM 5941 N N . ASP B 1 44 ? 29.016 18.953 27.031 1 94.62 44 ASP B N 1
ATOM 5942 C CA . ASP B 1 44 ? 27.969 19.906 27.422 1 94.62 44 ASP B CA 1
ATOM 5943 C C . ASP B 1 44 ? 26.75 19.75 26.531 1 94.62 44 ASP B C 1
ATOM 5945 O O . ASP B 1 44 ? 26.859 19.766 25.297 1 94.62 44 ASP B O 1
ATOM 5949 N N . PHE B 1 45 ? 25.609 19.531 27.219 1 95.81 45 PHE B N 1
ATOM 5950 C CA . PHE B 1 45 ? 24.328 19.578 26.531 1 95.81 45 PHE B CA 1
ATOM 5951 C C . PHE B 1 45 ? 23.625 20.891 26.781 1 95.81 45 PHE B C 1
ATOM 5953 O O . PHE B 1 45 ? 23.328 21.234 27.938 1 95.81 45 PHE B O 1
ATOM 5960 N N . GLU B 1 46 ? 23.359 21.641 25.703 1 95.31 46 GLU B N 1
ATOM 5961 C CA . GLU B 1 46 ? 22.797 22.969 25.859 1 95.31 46 GLU B CA 1
ATOM 5962 C C . GLU B 1 46 ? 21.438 23.078 25.188 1 95.31 46 GLU B C 1
ATOM 5964 O O . GLU B 1 46 ? 21.047 22.188 24.422 1 95.31 46 GLU B O 1
ATOM 5969 N N . CYS B 1 47 ? 20.75 24.125 25.562 1 94.56 47 CYS B N 1
ATOM 5970 C CA . CYS B 1 47 ? 19.484 24.453 24.922 1 94.56 47 CYS B CA 1
ATOM 5971 C C . CYS B 1 47 ? 19.672 24.75 23.438 1 94.56 47 CYS B C 1
ATOM 5973 O O . CYS B 1 47 ? 20.703 25.297 23.047 1 94.56 47 CYS B O 1
ATOM 5975 N N . SER B 1 48 ? 18.75 24.391 22.578 1 91.88 48 SER B N 1
ATOM 5976 C CA . SER B 1 48 ? 18.844 24.625 21.141 1 91.88 48 SER B CA 1
ATOM 5977 C C . SER B 1 48 ? 18.859 26.125 20.828 1 91.88 48 SER B C 1
ATOM 5979 O O . SER B 1 48 ? 19.281 26.531 19.75 1 91.88 48 SER B O 1
ATOM 5981 N N . HIS B 1 49 ? 18.375 26.938 21.719 1 92.31 49 HIS B N 1
ATOM 5982 C CA . HIS B 1 49 ? 18.328 28.391 21.531 1 92.31 49 HIS B CA 1
ATOM 5983 C C . HIS B 1 49 ? 19.516 29.078 22.188 1 92.31 49 HIS B C 1
ATOM 5985 O O . HIS B 1 49 ? 19.453 30.281 22.469 1 92.31 49 HIS B O 1
ATOM 5991 N N . ALA B 1 50 ? 20.531 28.234 22.328 1 89.81 50 ALA B N 1
ATOM 5992 C CA . ALA B 1 50 ? 21.734 28.766 22.969 1 89.81 50 ALA B CA 1
ATOM 5993 C C . ALA B 1 50 ? 22.547 29.609 22 1 89.81 50 ALA B C 1
ATOM 5995 O O . ALA B 1 50 ? 22.266 29.609 20.797 1 89.81 50 ALA B O 1
ATOM 5996 N N . ARG B 1 51 ? 23.453 30.438 22.469 1 82.88 51 ARG B N 1
ATOM 5997 C CA . ARG B 1 51 ? 24.422 31.219 21.719 1 82.88 51 ARG B CA 1
ATOM 5998 C C . ARG B 1 51 ? 23.766 32.469 21.141 1 82.88 51 ARG B C 1
ATOM 6000 O O . ARG B 1 51 ? 22.547 32.594 21.109 1 82.88 51 ARG B O 1
ATOM 6007 N N . LYS B 1 52 ? 24.484 33.469 20.922 1 76.19 52 LYS B N 1
ATOM 6008 C CA . LYS B 1 52 ? 24.016 34.75 20.438 1 76.19 52 LYS B CA 1
ATOM 6009 C C . LYS B 1 52 ? 23.734 34.719 18.938 1 76.19 52 LYS B C 1
ATOM 6011 O O . LYS B 1 52 ? 24.438 34.062 18.188 1 76.19 52 LYS B O 1
ATOM 6016 N N . GLY B 1 53 ? 22.594 35.094 18.641 1 67 53 GLY B N 1
ATOM 6017 C CA . GLY B 1 53 ? 22.266 35.188 17.219 1 67 53 GLY B CA 1
ATOM 6018 C C . GLY B 1 53 ? 23.188 36.094 16.453 1 67 53 GLY B C 1
ATOM 6019 O O . GLY B 1 53 ? 23.734 37.062 17 1 67 53 GLY B O 1
ATOM 6020 N N . GLY B 1 54 ? 24.125 35.75 15.695 1 54.19 54 GLY B N 1
ATOM 6021 C CA . GLY B 1 54 ? 24.984 36.656 14.938 1 54.19 54 GLY B CA 1
ATOM 6022 C C . GLY B 1 54 ? 24.25 37.875 14.406 1 54.19 54 GLY B C 1
ATOM 6023 O O . GLY B 1 54 ? 23.219 37.719 13.75 1 54.19 54 GLY B O 1
ATOM 6024 N N . VAL B 1 55 ? 24.125 38.938 15.18 1 46.44 55 VAL B N 1
ATOM 6025 C CA . VAL B 1 55 ? 23.734 40.219 14.555 1 46.44 55 VAL B CA 1
ATOM 6026 C C . VAL B 1 55 ? 24.438 40.375 13.211 1 46.44 55 VAL B C 1
ATOM 6028 O O . VAL B 1 55 ? 25.656 40.156 13.117 1 46.44 55 VAL B O 1
ATOM 6031 N N . ALA B 1 56 ? 24 40.344 12.188 1 41.19 56 ALA B N 1
ATOM 6032 C CA . ALA B 1 56 ? 24.688 41.031 11.086 1 41.19 56 ALA B CA 1
ATOM 6033 C C . ALA B 1 56 ? 25.156 42.406 11.508 1 41.19 56 ALA B C 1
ATOM 6035 O O . ALA B 1 56 ? 24.328 43.312 11.742 1 41.19 56 ALA B O 1
ATOM 6036 N N . GLU B 1 57 ? 26.094 42.656 12.43 1 34.38 57 GLU B N 1
ATOM 6037 C CA . GLU B 1 57 ? 26.672 44 12.477 1 34.38 57 GLU B CA 1
ATOM 6038 C C . GLU B 1 57 ? 26.734 44.625 11.086 1 34.38 57 GLU B C 1
ATOM 6040 O O . GLU B 1 57 ? 27.359 44.094 10.18 1 34.38 57 GLU B O 1
ATOM 6045 N N . SER B 1 58 ? 25.828 45.406 10.758 1 34.78 58 SER B N 1
ATOM 6046 C CA . SER B 1 58 ? 26.031 46.531 9.82 1 34.78 58 SER B CA 1
ATOM 6047 C C . SER B 1 58 ? 27.188 47.406 10.242 1 34.78 58 SER B C 1
ATOM 6049 O O . SER B 1 58 ? 27.016 48.312 11.055 1 34.78 58 SER B O 1
ATOM 6051 N N . GLN B 1 59 ? 28.422 47.125 10.789 1 31.06 59 GLN B N 1
ATOM 6052 C CA . GLN B 1 59 ? 29.469 48.156 10.758 1 31.06 59 GLN B CA 1
ATOM 6053 C C . GLN B 1 59 ? 29.344 49.031 9.516 1 31.06 59 GLN B C 1
ATOM 6055 O O . GLN B 1 59 ? 29.047 48.531 8.422 1 31.06 59 GLN B O 1
ATOM 6060 N N . GLY B 1 60 ? 29.172 50.438 9.617 1 30.7 60 GLY B N 1
ATOM 6061 C CA . GLY B 1 60 ? 29.359 51.625 8.836 1 30.7 60 GLY B CA 1
ATOM 6062 C C . GLY B 1 60 ? 30.547 51.562 7.898 1 30.7 60 GLY B C 1
ATOM 6063 O O . GLY B 1 60 ? 30.922 52.562 7.285 1 30.7 60 GLY B O 1
ATOM 6064 N N . GLU B 1 61 ? 31.875 51.094 8.391 1 28.72 61 GLU B N 1
ATOM 6065 C CA . GLU B 1 61 ? 32.875 51.281 7.344 1 28.72 61 GLU B CA 1
ATOM 6066 C C . GLU B 1 61 ? 32.344 50.781 5.988 1 28.72 61 GLU B C 1
ATOM 6068 O O . GLU B 1 61 ? 31.5 49.906 5.922 1 28.72 61 GLU B O 1
ATOM 6073 N N . ASP B 1 62 ? 32.625 51.75 4.961 1 25.97 62 ASP B N 1
ATOM 6074 C CA . ASP B 1 62 ? 32.469 51.5 3.535 1 25.97 62 ASP B CA 1
ATOM 6075 C C . ASP B 1 62 ? 32.844 50.062 3.195 1 25.97 62 ASP B C 1
ATOM 6077 O O . ASP B 1 62 ? 33.875 49.562 3.652 1 25.97 62 ASP B O 1
ATOM 6081 N N . PRO B 1 63 ? 32.125 49.219 3.1 1 27.72 63 PRO B N 1
ATOM 6082 C CA . PRO B 1 63 ? 32.75 47.969 2.623 1 27.72 63 PRO B CA 1
ATOM 6083 C C . PRO B 1 63 ? 34 48.219 1.797 1 27.72 63 PRO B C 1
ATOM 6085 O O . PRO B 1 63 ? 33.938 48.844 0.734 1 27.72 63 PRO B O 1
ATOM 6088 N N . GLU B 1 64 ? 35.188 48.875 2.41 1 22.02 64 GLU B N 1
ATOM 6089 C CA . GLU B 1 64 ? 36.406 48.688 1.605 1 22.02 64 GLU B CA 1
ATOM 6090 C C . GLU B 1 64 ? 36.344 47.406 0.81 1 22.02 64 GLU B C 1
ATOM 6092 O O . GLU B 1 64 ? 35.875 46.375 1.309 1 22.02 64 GLU B O 1
ATOM 6097 N N . VAL B 1 65 ? 36.562 47.656 -0.528 1 24.3 65 VAL B N 1
ATOM 6098 C CA . VAL B 1 65 ? 36.875 46.781 -1.658 1 24.3 65 VAL B CA 1
ATOM 6099 C C . VAL B 1 65 ? 38.031 45.875 -1.301 1 24.3 65 VAL B C 1
ATOM 6101 O O . VAL B 1 65 ? 39.188 46.281 -1.318 1 24.3 65 VAL B O 1
ATOM 6104 N N . PHE B 1 66 ? 38.375 45.5 -0.16 1 20.77 66 PHE B N 1
ATOM 6105 C CA . PHE B 1 66 ? 39.531 44.625 -0.026 1 20.77 66 PHE B CA 1
ATOM 6106 C C . PHE B 1 66 ? 39.688 43.75 -1.248 1 20.77 66 PHE B C 1
ATOM 6108 O O . PHE B 1 66 ? 38.75 43.062 -1.651 1 20.77 66 PHE B O 1
ATOM 6115 N N . ASP B 1 67 ? 40.906 44.031 -2.072 1 19.91 67 ASP B N 1
ATOM 6116 C CA . ASP B 1 67 ? 41.688 43.5 -3.189 1 19.91 67 ASP B CA 1
ATOM 6117 C C . ASP B 1 67 ? 42.094 42.062 -2.945 1 19.91 67 ASP B C 1
ATOM 6119 O O . ASP B 1 67 ? 42.844 41.469 -3.73 1 19.91 67 ASP B O 1
ATOM 6123 N N . GLY B 1 68 ? 42.531 41.812 -1.703 1 19.62 68 GLY B N 1
ATOM 6124 C CA . GLY B 1 68 ? 43.312 40.562 -1.791 1 19.62 68 GLY B CA 1
ATOM 6125 C C . GLY B 1 68 ? 42.688 39.531 -2.719 1 19.62 68 GLY B C 1
ATOM 6126 O O . GLY B 1 68 ? 41.531 39.125 -2.521 1 19.62 68 GLY B O 1
ATOM 6127 N N . VAL B 1 69 ? 43.219 39.656 -4.086 1 19.78 69 VAL B N 1
ATOM 6128 C CA . VAL B 1 69 ? 43.5 38.75 -5.219 1 19.78 69 VAL B CA 1
ATOM 6129 C C . VAL B 1 69 ? 44.031 37.438 -4.719 1 19.78 69 VAL B C 1
ATOM 6131 O O . VAL B 1 69 ? 44.938 36.844 -5.316 1 19.78 69 VAL B O 1
ATOM 6134 N N . ASP B 1 70 ? 44.469 37.375 -3.525 1 19.06 70 ASP B N 1
ATOM 6135 C CA . ASP B 1 70 ? 45.312 36.188 -3.479 1 19.06 70 ASP B CA 1
ATOM 6136 C C . ASP B 1 70 ? 44.812 35.125 -4.469 1 19.06 70 ASP B C 1
ATOM 6138 O O . ASP B 1 70 ? 43.656 35.188 -4.914 1 19.06 70 ASP B O 1
ATOM 6142 N N . LYS B 1 71 ? 45.812 33.969 -4.5 1 20.06 71 LYS B N 1
ATOM 6143 C CA . LYS B 1 71 ? 45.906 32.812 -5.398 1 20.06 71 LYS B CA 1
ATOM 6144 C C . LYS B 1 71 ? 44.5 32.281 -5.734 1 20.06 71 LYS B C 1
ATOM 6146 O O . LYS B 1 71 ? 43.75 31.922 -4.836 1 20.06 71 LYS B O 1
ATOM 6151 N N . ALA B 1 72 ? 43.938 32.781 -6.805 1 18.75 72 ALA B N 1
ATOM 6152 C CA . ALA B 1 72 ? 43.219 32.188 -7.938 1 18.75 72 ALA B CA 1
ATOM 6153 C C . ALA B 1 72 ? 43.625 30.734 -8.148 1 18.75 72 ALA B C 1
ATOM 6155 O O . ALA B 1 72 ? 44.594 30.453 -8.875 1 18.75 72 ALA B O 1
ATOM 6156 N N . THR B 1 73 ? 44.25 30.094 -7.078 1 18.98 73 THR B N 1
ATOM 6157 C CA . THR B 1 73 ? 44.75 28.781 -7.418 1 18.98 73 THR B CA 1
ATOM 6158 C C . THR B 1 73 ? 44.031 28.234 -8.656 1 18.98 73 THR B C 1
ATOM 6160 O O . THR B 1 73 ? 42.875 28.516 -8.883 1 18.98 73 THR B O 1
ATOM 6163 N N . GLU B 1 74 ? 45.062 27.688 -9.562 1 17.91 74 GLU B N 1
ATOM 6164 C CA . GLU B 1 74 ? 44.875 27.109 -10.891 1 17.91 74 GLU B CA 1
ATOM 6165 C C . GLU B 1 74 ? 43.5 26.484 -11.047 1 17.91 74 GLU B C 1
ATOM 6167 O O . GLU B 1 74 ? 43.094 25.656 -10.227 1 17.91 74 GLU B O 1
ATOM 6172 N N . ALA B 1 75 ? 42.781 27.266 -11.68 1 21.94 75 ALA B N 1
ATOM 6173 C CA . ALA B 1 75 ? 41.812 26.688 -12.617 1 21.94 75 ALA B CA 1
ATOM 6174 C C . ALA B 1 75 ? 42.438 25.547 -13.406 1 21.94 75 ALA B C 1
ATOM 6176 O O . ALA B 1 75 ? 43.062 25.766 -14.461 1 21.94 75 ALA B O 1
ATOM 6177 N N . THR B 1 76 ? 43.625 24.891 -12.836 1 20.12 76 THR B N 1
ATOM 6178 C CA . THR B 1 76 ? 43.906 23.688 -13.625 1 20.12 76 THR B CA 1
ATOM 6179 C C . THR B 1 76 ? 42.656 23.234 -14.391 1 20.12 76 THR B C 1
ATOM 6181 O O . THR B 1 76 ? 41.531 23.375 -13.898 1 20.12 76 THR B O 1
ATOM 6184 N N . SER B 1 77 ? 42.938 23.188 -15.805 1 23.09 77 SER B N 1
ATOM 6185 C CA . SER B 1 77 ? 42.312 22.891 -17.094 1 23.09 77 SER B CA 1
ATOM 6186 C C . SER B 1 77 ? 41.312 21.781 -16.984 1 23.09 77 SER B C 1
ATOM 6188 O O . SER B 1 77 ? 40.969 21.125 -17.969 1 23.09 77 SER B O 1
ATOM 6190 N N . GLU B 1 78 ? 41.25 21.094 -15.945 1 22.66 78 GLU B N 1
ATOM 6191 C CA . GLU B 1 78 ? 40.812 19.75 -15.594 1 22.66 78 GLU B CA 1
ATOM 6192 C C . GLU B 1 78 ? 39.344 19.531 -15.984 1 22.66 78 GLU B C 1
ATOM 6194 O O . GLU B 1 78 ? 38.5 20.391 -15.719 1 22.66 78 GLU B O 1
ATOM 6199 N N . THR B 1 79 ? 39.125 18.453 -16.828 1 23.09 79 THR B N 1
ATOM 6200 C CA . THR B 1 79 ? 38.219 18.219 -17.938 1 23.09 79 THR B CA 1
ATOM 6201 C C . THR B 1 79 ? 36.812 18.703 -17.578 1 23.09 79 THR B C 1
ATOM 6203 O O . THR B 1 79 ? 36.281 18.422 -16.5 1 23.09 79 THR B O 1
ATOM 6206 N N . GLN B 1 80 ? 36.344 19.734 -18 1 26.11 80 GLN B N 1
ATOM 6207 C CA . GLN B 1 80 ? 35.219 20.625 -18.141 1 26.11 80 GLN B CA 1
ATOM 6208 C C . GLN B 1 80 ? 33.906 19.844 -18.25 1 26.11 80 GLN B C 1
ATOM 6210 O O . GLN B 1 80 ? 33.281 19.797 -19.312 1 26.11 80 GLN B O 1
ATOM 6215 N N . ASN B 1 81 ? 33.875 18.516 -17.859 1 23.94 81 ASN B N 1
ATOM 6216 C CA . ASN B 1 81 ? 33.125 17.281 -17.766 1 23.94 81 ASN B CA 1
ATOM 6217 C C . ASN B 1 81 ? 31.688 17.547 -17.297 1 23.94 81 ASN B C 1
ATOM 6219 O O . ASN B 1 81 ? 31.469 18.266 -16.328 1 23.94 81 ASN B O 1
ATOM 6223 N N . PHE B 1 82 ? 30.734 17.562 -18.172 1 27.94 82 PHE B N 1
ATOM 6224 C CA . PHE B 1 82 ? 29.359 18.016 -18.391 1 27.94 82 PHE B CA 1
ATOM 6225 C C . PHE B 1 82 ? 28.531 17.859 -17.125 1 27.94 82 PHE B C 1
ATOM 6227 O O . PHE B 1 82 ? 27.312 18.078 -17.141 1 27.94 82 PHE B O 1
ATOM 6234 N N . GLY B 1 83 ? 28.906 17.156 -15.984 1 28.28 83 GLY B N 1
ATOM 6235 C CA . GLY B 1 83 ? 28.531 16.828 -14.617 1 28.28 83 GLY B CA 1
ATOM 6236 C C . GLY B 1 83 ? 28.453 18.047 -13.719 1 28.28 83 GLY B C 1
ATOM 6237 O O . GLY B 1 83 ? 28.859 17.984 -12.547 1 28.28 83 GLY B O 1
ATOM 6238 N N . SER B 1 84 ? 28.469 19.203 -14.094 1 27.36 84 SER B N 1
ATOM 6239 C CA . SER B 1 84 ? 28.469 20.406 -13.289 1 27.36 84 SER B CA 1
ATOM 6240 C C . SER B 1 84 ? 27.328 20.391 -12.273 1 27.36 84 SER B C 1
ATOM 6242 O O . SER B 1 84 ? 26.156 20.234 -12.641 1 27.36 84 SER B O 1
ATOM 6244 N N . LYS B 1 85 ? 27.547 20.078 -11.086 1 29.86 85 LYS B N 1
ATOM 6245 C CA . LYS B 1 85 ? 26.719 20.031 -9.883 1 29.86 85 LYS B CA 1
ATOM 6246 C C . LYS B 1 85 ? 25.938 21.328 -9.703 1 29.86 85 LYS B C 1
ATOM 6248 O O . LYS B 1 85 ? 26.5 22.344 -9.281 1 29.86 85 LYS B O 1
ATOM 6253 N N . THR B 1 86 ? 25.172 21.812 -10.672 1 30.89 86 THR B N 1
ATOM 6254 C CA . THR B 1 86 ? 24.156 22.797 -10.32 1 30.89 86 THR B CA 1
ATOM 6255 C C . THR B 1 86 ? 23.797 22.688 -8.836 1 30.89 86 THR B C 1
ATOM 6257 O O . THR B 1 86 ? 23.375 21.641 -8.367 1 30.89 86 THR B O 1
ATOM 6260 N N . GLU B 1 87 ? 24.516 23.422 -8.078 1 32.28 87 GLU B N 1
ATOM 6261 C CA . GLU B 1 87 ? 24.312 23.422 -6.633 1 32.28 87 GLU B CA 1
ATOM 6262 C C . GLU B 1 87 ? 22.828 23.422 -6.277 1 32.28 87 GLU B C 1
ATOM 6264 O O . GLU B 1 87 ? 22.062 24.219 -6.824 1 32.28 87 GLU B O 1
ATOM 6269 N N . ALA B 1 88 ? 22.172 22.406 -6.18 1 35.31 88 ALA B N 1
ATOM 6270 C CA . ALA B 1 88 ? 20.828 22.328 -5.645 1 35.31 88 ALA B CA 1
ATOM 6271 C C . ALA B 1 88 ? 20.516 23.516 -4.75 1 35.31 88 ALA B C 1
ATOM 6273 O O . ALA B 1 88 ? 21.375 24 -4.012 1 35.31 88 ALA B O 1
ATOM 6274 N N . PRO B 1 89 ? 19.672 24.547 -5.246 1 35.22 89 PRO B N 1
ATOM 6275 C CA . PRO B 1 89 ? 19.359 25.609 -4.289 1 35.22 89 PRO B CA 1
ATOM 6276 C C . PRO B 1 89 ? 19.5 25.156 -2.838 1 35.22 89 PRO B C 1
ATOM 6278 O O . PRO B 1 89 ? 19.109 24.047 -2.494 1 35.22 89 PRO B O 1
ATOM 6281 N N . LYS B 1 90 ? 20.516 25.625 -2.246 1 37.75 90 LYS B N 1
ATOM 6282 C CA . LYS B 1 90 ? 20.719 25.297 -0.839 1 37.75 90 LYS B CA 1
ATOM 6283 C C . LYS B 1 90 ? 19.406 25.359 -0.07 1 37.75 90 LYS B C 1
ATOM 6285 O O . LYS B 1 90 ? 18.656 26.328 -0.183 1 37.75 90 LYS B O 1
ATOM 6290 N N . ARG B 1 91 ? 18.797 24.422 0.185 1 44.31 91 ARG B N 1
ATOM 6291 C CA . ARG B 1 91 ? 17.641 24.344 1.062 1 44.31 91 ARG B CA 1
ATOM 6292 C C . ARG B 1 91 ? 17.766 25.312 2.232 1 44.31 91 ARG B C 1
ATOM 6294 O O . ARG B 1 91 ? 18.781 25.297 2.947 1 44.31 91 ARG B O 1
ATOM 6301 N N . ARG B 1 92 ? 17.156 26.562 2.168 1 46.31 92 ARG B N 1
ATOM 6302 C CA . ARG B 1 92 ? 17.172 27.5 3.291 1 46.31 92 ARG B CA 1
ATOM 6303 C C . ARG B 1 92 ? 16.812 26.797 4.59 1 46.31 92 ARG B C 1
ATOM 6305 O O . ARG B 1 92 ? 15.734 26.188 4.695 1 46.31 92 ARG B O 1
ATOM 6312 N N . ARG B 1 93 ? 17.812 26.375 5.352 1 52.56 93 ARG B N 1
ATOM 6313 C CA . ARG B 1 93 ? 17.641 25.719 6.641 1 52.56 93 ARG B CA 1
ATOM 6314 C C . ARG B 1 93 ? 16.953 26.656 7.637 1 52.56 93 ARG B C 1
ATOM 6316 O O . ARG B 1 93 ? 17.312 27.828 7.746 1 52.56 93 ARG B O 1
ATOM 6323 N N . ASN B 1 94 ? 15.727 26.391 7.988 1 58.78 94 ASN B N 1
ATOM 6324 C CA . ASN B 1 94 ? 15.094 27.094 9.094 1 58.78 94 ASN B CA 1
ATOM 6325 C C . ASN B 1 94 ? 15.992 27.125 10.328 1 58.78 94 ASN B C 1
ATOM 6327 O O . ASN B 1 94 ? 16.297 26.062 10.898 1 58.78 94 ASN B O 1
ATOM 6331 N N . LYS B 1 95 ? 16.688 28.234 10.414 1 70.19 95 LYS B N 1
ATOM 6332 C CA . LYS B 1 95 ? 17.547 28.359 11.578 1 70.19 95 LYS B CA 1
ATOM 6333 C C . LYS B 1 95 ? 16.75 28.703 12.828 1 70.19 95 LYS B C 1
ATOM 6335 O O . LYS B 1 95 ? 15.812 29.5 12.781 1 70.19 95 LYS B O 1
ATOM 6340 N N . LEU B 1 96 ? 16.938 28.047 13.891 1 83.94 96 LEU B N 1
ATOM 6341 C CA . LEU B 1 96 ? 16.297 28.281 15.18 1 83.94 96 LEU B CA 1
ATOM 6342 C C . LEU B 1 96 ? 16.703 29.641 15.742 1 83.94 96 LEU B C 1
ATOM 6344 O O . LEU B 1 96 ? 17.812 30.125 15.516 1 83.94 96 LEU B O 1
ATOM 6348 N N . LYS B 1 97 ? 15.773 30.281 16.375 1 84.75 97 LYS B N 1
ATOM 6349 C CA . LYS B 1 97 ? 16.031 31.547 17.062 1 84.75 97 LYS B CA 1
ATOM 6350 C C . LYS B 1 97 ? 17.047 31.359 18.188 1 84.75 97 LYS B C 1
ATOM 6352 O O . LYS B 1 97 ? 16.906 30.453 19.016 1 84.75 97 LYS B O 1
ATOM 6357 N N . ARG B 1 98 ? 18.031 32.156 18.141 1 85.81 98 ARG B N 1
ATOM 6358 C CA . ARG B 1 98 ? 19.047 32.094 19.188 1 85.81 98 ARG B CA 1
ATOM 6359 C C . ARG B 1 98 ? 18.781 33.188 20.25 1 85.81 98 ARG B C 1
ATOM 6361 O O . ARG B 1 98 ? 18.547 34.344 19.922 1 85.81 98 ARG B O 1
ATOM 6368 N N . HIS B 1 99 ? 18.672 32.812 21.531 1 89.25 99 HIS B N 1
ATOM 6369 C CA . HIS B 1 99 ? 18.344 33.75 22.625 1 89.25 99 HIS B CA 1
ATOM 6370 C C . HIS B 1 99 ? 19.469 33.781 23.656 1 89.25 99 HIS B C 1
ATOM 6372 O O . HIS B 1 99 ? 19.234 34.156 24.812 1 89.25 99 HIS B O 1
ATOM 6378 N N . ASP B 1 100 ? 20.688 33.375 23.266 1 89.75 100 ASP B N 1
ATOM 6379 C CA . ASP B 1 100 ? 21.812 33.312 24.188 1 89.75 100 ASP B CA 1
ATOM 6380 C C . ASP B 1 100 ? 21.422 32.625 25.484 1 89.75 100 ASP B C 1
ATOM 6382 O O . ASP B 1 100 ? 21.719 33.125 26.578 1 89.75 100 ASP B O 1
ATOM 6386 N N . CYS B 1 101 ? 20.656 31.641 25.375 1 92.56 101 CYS B N 1
ATOM 6387 C CA . CYS B 1 101 ? 20.188 30.891 26.516 1 92.56 101 CYS B CA 1
ATOM 6388 C C . CYS B 1 101 ? 21.344 30.141 27.188 1 92.56 101 CYS B C 1
ATOM 6390 O O . CYS B 1 101 ? 22.141 29.5 26.5 1 92.56 101 CYS B O 1
ATOM 6392 N N . LYS B 1 102 ? 21.453 30.219 28.469 1 91.5 102 LYS B N 1
ATOM 6393 C CA . LYS B 1 102 ? 22.578 29.625 29.203 1 91.5 102 LYS B CA 1
ATOM 6394 C C . LYS B 1 102 ? 22.188 28.281 29.812 1 91.5 102 LYS B C 1
ATOM 6396 O O . LYS B 1 102 ? 23.031 27.625 30.422 1 91.5 102 LYS B O 1
ATOM 6401 N N . ALA B 1 103 ? 21.016 27.859 29.656 1 94.75 103 ALA B N 1
ATOM 6402 C CA . ALA B 1 103 ? 20.578 26.578 30.219 1 94.75 103 ALA B CA 1
ATOM 6403 C C . ALA B 1 103 ? 21.391 25.422 29.641 1 94.75 103 ALA B C 1
ATOM 6405 O O . ALA B 1 103 ? 21.531 25.312 28.422 1 94.75 103 ALA B O 1
ATOM 6406 N N . ARG B 1 104 ? 22.016 24.578 30.453 1 95.25 104 ARG B N 1
ATOM 6407 C CA . ARG B 1 104 ? 22.844 23.484 29.984 1 95.25 104 ARG B CA 1
ATOM 6408 C C . ARG B 1 104 ? 23.109 22.484 31.109 1 95.25 104 ARG B C 1
ATOM 6410 O O . ARG B 1 104 ? 22.906 22.781 32.281 1 95.25 104 ARG B O 1
ATOM 6417 N N . MET B 1 105 ? 23.422 21.312 30.734 1 95.94 105 MET B N 1
ATOM 6418 C CA . MET B 1 105 ? 23.922 20.25 31.594 1 95.94 105 MET B CA 1
ATOM 6419 C C . MET B 1 105 ? 25.297 19.781 31.156 1 95.94 105 MET B C 1
ATOM 6421 O O . MET B 1 105 ? 25.5 19.438 30 1 95.94 105 MET B O 1
ATOM 6425 N N . SER B 1 106 ? 26.25 19.938 32.062 1 95.38 106 SER B N 1
ATOM 6426 C CA . SER B 1 106 ? 27.594 19.469 31.781 1 95.38 106 SER B CA 1
ATOM 6427 C C . SER B 1 106 ? 27.891 18.172 32.531 1 95.38 106 SER B C 1
ATOM 6429 O O . SER B 1 106 ? 27.531 18.031 33.688 1 95.38 106 SER B O 1
ATOM 6431 N N . VAL B 1 107 ? 28.5 17.219 31.734 1 95.75 107 VAL B N 1
ATOM 6432 C CA . VAL B 1 107 ? 28.859 15.945 32.344 1 95.75 107 VAL B CA 1
ATOM 6433 C C . VAL B 1 107 ? 30.359 15.695 32.156 1 95.75 107 VAL B C 1
ATOM 6435 O O . VAL B 1 107 ? 30.938 16.031 31.141 1 95.75 107 VAL B O 1
ATOM 6438 N N . GLY B 1 108 ? 30.953 15.227 33.188 1 93.75 108 GLY B N 1
ATOM 6439 C CA . GLY B 1 108 ? 32.375 14.883 33.156 1 93.75 108 GLY B CA 1
ATOM 6440 C C . GLY B 1 108 ? 32.625 13.438 33.562 1 93.75 108 GLY B C 1
ATOM 6441 O O . GLY B 1 108 ? 31.891 12.859 34.344 1 93.75 108 GLY B O 1
ATOM 6442 N N . LEU B 1 109 ? 33.625 12.906 32.875 1 91.5 109 LEU B N 1
ATOM 6443 C CA . LEU B 1 109 ? 34 11.531 33.156 1 91.5 109 LEU B CA 1
ATOM 6444 C C . LEU B 1 109 ? 34.875 11.461 34.406 1 91.5 109 LEU B C 1
ATOM 6446 O O . LEU B 1 109 ? 35.969 12.07 34.469 1 91.5 109 LEU B O 1
ATOM 6450 N N . ARG B 1 110 ? 34.281 10.812 35.5 1 86.06 110 ARG B N 1
ATOM 6451 C CA . ARG B 1 110 ? 35.031 10.562 36.719 1 86.06 110 ARG B CA 1
ATOM 6452 C C . ARG B 1 110 ? 34.969 9.094 37.125 1 86.06 110 ARG B C 1
ATOM 6454 O O . ARG B 1 110 ? 33.906 8.531 37.312 1 86.06 110 ARG B O 1
ATOM 6461 N N . LYS B 1 111 ? 36.125 8.422 37.344 1 82.38 111 LYS B N 1
ATOM 6462 C CA . LYS B 1 111 ? 36.219 7.016 37.75 1 82.38 111 LYS B CA 1
ATOM 6463 C C . LYS B 1 111 ? 35.375 6.133 36.844 1 82.38 111 LYS B C 1
ATOM 6465 O O . LYS B 1 111 ? 34.562 5.355 37.312 1 82.38 111 LYS B O 1
ATOM 6470 N N . ASP B 1 112 ? 35.344 6.375 35.562 1 81.81 112 ASP B N 1
ATOM 6471 C CA . ASP B 1 112 ? 34.719 5.566 34.5 1 81.81 112 ASP B CA 1
ATOM 6472 C C . ASP B 1 112 ? 33.188 5.762 34.5 1 81.81 112 ASP B C 1
ATOM 6474 O O . ASP B 1 112 ? 32.469 4.938 33.938 1 81.81 112 ASP B O 1
ATOM 6478 N N . LYS B 1 113 ? 32.781 6.758 35.25 1 90.81 113 LYS B N 1
ATOM 6479 C CA . LYS B 1 113 ? 31.359 7.125 35.219 1 90.81 113 LYS B CA 1
ATOM 6480 C C . LYS B 1 113 ? 31.172 8.594 34.844 1 90.81 113 LYS B C 1
ATOM 6482 O O . LYS B 1 113 ? 32.094 9.406 35.062 1 90.81 113 LYS B O 1
ATOM 6487 N N . TRP B 1 114 ? 30.062 8.852 34.281 1 93.31 114 TRP B N 1
ATOM 6488 C CA . TRP B 1 114 ? 29.766 10.227 33.875 1 93.31 114 TRP B CA 1
ATOM 6489 C C . TRP B 1 114 ? 28.938 10.93 34.969 1 93.31 114 TRP B C 1
ATOM 6491 O O . TRP B 1 114 ? 27.828 10.508 35.281 1 93.31 114 TRP B O 1
ATOM 6501 N N . GLU B 1 115 ? 29.516 11.969 35.5 1 94.94 115 GLU B N 1
ATOM 6502 C CA . GLU B 1 115 ? 28.844 12.711 36.562 1 94.94 115 GLU B CA 1
ATOM 6503 C C . GLU B 1 115 ? 28.484 14.117 36.094 1 94.94 115 GLU B C 1
ATOM 6505 O O . GLU B 1 115 ? 29.25 14.773 35.375 1 94.94 115 GLU B O 1
ATOM 6510 N N . VAL B 1 116 ? 27.25 14.547 36.531 1 95.56 116 VAL B N 1
ATOM 6511 C CA . VAL B 1 116 ? 26.812 15.906 36.219 1 95.56 116 VAL B CA 1
ATOM 6512 C C . VAL B 1 116 ? 27.625 16.906 37.031 1 95.56 116 VAL B C 1
ATOM 6514 O O . VAL B 1 116 ? 27.641 16.844 38.281 1 95.56 116 VAL B O 1
ATOM 6517 N N . THR B 1 117 ? 28.297 17.781 36.375 1 93.56 117 THR B N 1
ATOM 6518 C CA . THR B 1 117 ? 29.125 18.766 37.062 1 93.56 117 THR B CA 1
ATOM 6519 C C . THR B 1 117 ? 28.406 20.109 37.156 1 93.56 117 THR B C 1
ATOM 6521 O O . THR B 1 117 ? 28.531 20.812 38.156 1 93.56 117 THR B O 1
ATOM 6524 N N . ILE B 1 118 ? 27.734 20.453 36.125 1 93.69 118 ILE B N 1
ATOM 6525 C CA . ILE B 1 118 ? 27.031 21.734 36.094 1 93.69 118 ILE B CA 1
ATOM 6526 C C . ILE B 1 118 ? 25.609 21.516 35.562 1 93.69 118 ILE B C 1
ATOM 6528 O O . ILE B 1 118 ? 25.406 20.734 34.625 1 93.69 118 ILE B O 1
ATOM 6532 N N . PHE B 1 119 ? 24.625 22.047 36.219 1 95.31 119 PHE B N 1
ATOM 6533 C CA . PHE B 1 119 ? 23.25 22.047 35.75 1 95.31 119 PHE B CA 1
ATOM 6534 C C . PHE B 1 119 ? 22.609 23.422 35.906 1 95.31 119 PHE B C 1
ATOM 6536 O O . PHE B 1 119 ? 22.406 23.875 37.031 1 95.31 119 PHE B O 1
ATOM 6543 N N . ILE B 1 120 ? 22.391 24.047 34.844 1 94.81 120 ILE B N 1
ATOM 6544 C CA . ILE B 1 120 ? 21.75 25.359 34.844 1 94.81 120 ILE B CA 1
ATOM 6545 C C . ILE B 1 120 ? 20.328 25.219 34.312 1 94.81 120 ILE B C 1
ATOM 6547 O O . ILE B 1 120 ? 20.109 24.875 33.156 1 94.81 120 ILE B O 1
ATOM 6551 N N . GLU B 1 121 ? 19.344 25.547 35 1 92.56 121 GLU B N 1
ATOM 6552 C CA . GLU B 1 121 ? 17.938 25.312 34.656 1 92.56 121 GLU B CA 1
ATOM 6553 C C . GLU B 1 121 ? 17.312 26.562 34.031 1 92.56 121 GLU B C 1
ATOM 6555 O O . GLU B 1 121 ? 16.344 26.469 33.281 1 92.56 121 GLU B O 1
ATOM 6560 N N . GLU B 1 122 ? 17.875 27.719 34.219 1 92.38 122 GLU B N 1
ATOM 6561 C CA . GLU B 1 122 ? 17.234 28.984 33.844 1 92.38 122 GLU B CA 1
ATOM 6562 C C . GLU B 1 122 ? 17.359 29.25 32.344 1 92.38 122 GLU B C 1
ATOM 6564 O O . GLU B 1 122 ? 18.438 29.078 31.781 1 92.38 122 GLU B O 1
ATOM 6569 N N . HIS B 1 123 ? 16.281 29.562 31.781 1 94 123 HIS B N 1
ATOM 6570 C CA . HIS B 1 123 ? 16.234 29.906 30.359 1 94 123 HIS B CA 1
ATOM 6571 C C . HIS B 1 123 ? 16.016 31.406 30.172 1 94 123 HIS B C 1
ATOM 6573 O O . HIS B 1 123 ? 15.367 32.062 31 1 94 123 HIS B O 1
ATOM 6579 N N . THR B 1 124 ? 16.484 31.953 29.078 1 90.25 124 THR B N 1
ATOM 6580 C CA . THR B 1 124 ? 16.312 33.375 28.766 1 90.25 124 THR B CA 1
ATOM 6581 C C . THR B 1 124 ? 15.203 33.562 27.734 1 90.25 124 THR B C 1
ATOM 6583 O O . THR B 1 124 ? 15 34.656 27.234 1 90.25 124 THR B O 1
ATOM 6586 N N . HIS B 1 125 ? 14.586 32.625 27.359 1 89.75 125 HIS B N 1
ATOM 6587 C CA . HIS B 1 125 ? 13.508 32.656 26.375 1 89.75 125 HIS B CA 1
ATOM 6588 C C . HIS B 1 125 ? 12.289 31.891 26.875 1 89.75 125 HIS B C 1
ATOM 6590 O O . HIS B 1 125 ? 12.406 31.031 27.75 1 89.75 125 HIS B O 1
ATOM 6596 N N . PRO B 1 126 ? 11.172 32.281 26.375 1 86.88 126 PRO B N 1
ATOM 6597 C CA . PRO B 1 126 ? 9.984 31.5 26.766 1 86.88 126 PRO B CA 1
ATOM 6598 C C . PRO B 1 126 ? 9.984 30.094 26.188 1 86.88 126 PRO B C 1
ATOM 6600 O O . PRO B 1 126 ? 10.523 29.859 25.094 1 86.88 126 PRO B O 1
ATOM 6603 N N . MET B 1 127 ? 9.406 29.25 27 1 89.56 127 MET B N 1
ATOM 6604 C CA . MET B 1 127 ? 9.25 27.875 26.531 1 89.56 127 MET B CA 1
ATOM 6605 C C . MET B 1 127 ? 8.164 27.781 25.469 1 89.56 127 MET B C 1
ATOM 6607 O O . MET B 1 127 ? 7.395 28.719 25.281 1 89.56 127 MET B O 1
ATOM 6611 N N . MET B 1 128 ? 8.219 26.672 24.797 1 88.81 128 MET B N 1
ATOM 6612 C CA . MET B 1 128 ? 7.215 26.469 23.75 1 88.81 128 MET B CA 1
ATOM 6613 C C . MET B 1 128 ? 5.805 26.578 24.328 1 88.81 128 MET B C 1
ATOM 6615 O O . MET B 1 128 ? 5.52 26.047 25.406 1 88.81 128 MET B O 1
ATOM 6619 N N . SER B 1 129 ? 4.984 27.312 23.641 1 82.62 129 SER B N 1
ATOM 6620 C CA . SER B 1 129 ? 3.639 27.625 24.109 1 82.62 129 SER B CA 1
ATOM 6621 C C . SER B 1 129 ? 2.797 26.359 24.234 1 82.62 129 SER B C 1
ATOM 6623 O O . SER B 1 129 ? 1.997 26.219 25.156 1 82.62 129 SER B O 1
ATOM 6625 N N . ARG B 1 130 ? 3.021 25.484 23.266 1 84.12 130 ARG B N 1
ATOM 6626 C CA . ARG B 1 130 ? 2.287 24.219 23.281 1 84.12 130 ARG B CA 1
ATOM 6627 C C . ARG B 1 130 ? 3.234 23.031 23.438 1 84.12 130 ARG B C 1
ATOM 6629 O O . ARG B 1 130 ? 4.207 22.906 22.688 1 84.12 130 ARG B O 1
ATOM 6636 N N . GLY B 1 131 ? 2.889 22.25 24.359 1 81.06 131 GLY B N 1
ATOM 6637 C CA . GLY B 1 131 ? 3.717 21.094 24.656 1 81.06 131 GLY B CA 1
ATOM 6638 C C . GLY B 1 131 ? 3.82 20.125 23.484 1 81.06 131 GLY B C 1
ATOM 6639 O O . GLY B 1 131 ? 4.852 19.484 23.297 1 81.06 131 GLY B O 1
ATOM 6640 N N . GLU B 1 132 ? 2.811 20.078 22.641 1 81.69 132 GLU B N 1
ATOM 6641 C CA . GLU B 1 132 ? 2.762 19.156 21.516 1 81.69 132 GLU B CA 1
ATOM 6642 C C . GLU B 1 132 ? 3.734 19.562 20.406 1 81.69 132 GLU B C 1
ATOM 6644 O O . GLU B 1 132 ? 4.129 18.75 19.578 1 81.69 132 GLU B O 1
ATOM 6649 N N . TRP B 1 133 ? 4.145 20.766 20.484 1 88.81 133 TRP B N 1
ATOM 6650 C CA . TRP B 1 133 ? 5.016 21.281 19.438 1 88.81 133 TRP B CA 1
ATOM 6651 C C . TRP B 1 133 ? 6.465 20.891 19.688 1 88.81 133 TRP B C 1
ATOM 6653 O O . TRP B 1 133 ? 7.305 20.969 18.781 1 88.81 133 TRP B O 1
ATOM 6663 N N . THR B 1 134 ? 6.746 20.453 20.922 1 90.12 134 THR B N 1
ATOM 6664 C CA . THR B 1 134 ? 8.125 20.141 21.297 1 90.12 134 THR B CA 1
ATOM 6665 C C . THR B 1 134 ? 8.656 18.969 20.469 1 90.12 134 THR B C 1
ATOM 6667 O O . THR B 1 134 ? 9.875 18.859 20.281 1 90.12 134 THR B O 1
ATOM 6670 N N . ARG B 1 135 ? 7.797 18.172 19.953 1 88.62 135 ARG B N 1
ATOM 6671 C CA . ARG B 1 135 ? 8.195 16.984 19.219 1 88.62 135 ARG B CA 1
ATOM 6672 C C . ARG B 1 135 ? 8.859 17.359 17.891 1 88.62 135 ARG B C 1
ATOM 6674 O O . ARG B 1 135 ? 9.523 16.531 17.266 1 88.62 135 ARG B O 1
ATOM 6681 N N . TYR B 1 136 ? 8.672 18.578 17.469 1 92.06 136 TYR B N 1
ATOM 6682 C CA . TYR B 1 136 ? 9.172 18.969 16.141 1 92.06 136 TYR B CA 1
ATOM 6683 C C . TYR B 1 136 ? 10.633 19.391 16.219 1 92.06 136 TYR B C 1
ATOM 6685 O O . TYR B 1 136 ? 11.297 19.547 15.195 1 92.06 136 TYR B O 1
ATOM 6693 N N . TYR B 1 137 ? 11.172 19.609 17.5 1 92.81 137 TYR B N 1
ATOM 6694 C CA . TYR B 1 137 ? 12.602 19.875 17.609 1 92.81 137 TYR B CA 1
ATOM 6695 C C . TYR B 1 137 ? 13.422 18.734 17.047 1 92.81 137 TYR B C 1
ATOM 6697 O O . TYR B 1 137 ? 13.078 17.562 17.234 1 92.81 137 TYR B O 1
ATOM 6705 N N . ARG B 1 138 ? 14.461 19.031 16.422 1 89.75 138 ARG B N 1
ATOM 6706 C CA . ARG B 1 138 ? 15.32 18.016 15.82 1 89.75 138 ARG B CA 1
ATOM 6707 C C . ARG B 1 138 ? 15.812 17.031 16.875 1 89.75 138 ARG B C 1
ATOM 6709 O O . ARG B 1 138 ? 15.953 15.844 16.594 1 89.75 138 ARG B O 1
ATOM 6716 N N . SER B 1 139 ? 16.109 17.516 18.062 1 91.31 139 SER B N 1
ATOM 6717 C CA . SER B 1 139 ? 16.641 16.688 19.141 1 91.31 139 SER B CA 1
ATOM 6718 C C . SER B 1 139 ? 15.641 15.625 19.578 1 91.31 139 SER B C 1
ATOM 6720 O O . SER B 1 139 ? 16.031 14.57 20.078 1 91.31 139 SER B O 1
ATOM 6722 N N . HIS B 1 140 ? 14.367 15.938 19.375 1 91.44 140 HIS B N 1
ATOM 6723 C CA . HIS B 1 140 ? 13.336 15.016 19.859 1 91.44 140 HIS B CA 1
ATOM 6724 C C . HIS B 1 140 ? 12.836 14.109 18.75 1 91.44 140 HIS B C 1
ATOM 6726 O O . HIS B 1 140 ? 12.016 13.219 18.984 1 91.44 140 HIS B O 1
ATOM 6732 N N . ARG B 1 141 ? 13.32 14.328 17.531 1 90.5 141 ARG B N 1
ATOM 6733 C CA . ARG B 1 141 ? 12.852 13.547 16.391 1 90.5 141 ARG B CA 1
ATOM 6734 C C . ARG B 1 141 ? 13.766 12.359 16.125 1 90.5 141 ARG B C 1
ATOM 6736 O O . ARG B 1 141 ? 14.969 12.523 15.898 1 90.5 141 ARG B O 1
ATOM 6743 N N . LYS B 1 142 ? 13.266 11.18 16.312 1 87.56 142 LYS B N 1
ATOM 6744 C CA . LYS B 1 142 ? 14.016 9.961 16.016 1 87.56 142 LYS B CA 1
ATOM 6745 C C . LYS B 1 142 ? 13.086 8.867 15.492 1 87.56 142 LYS B C 1
ATOM 6747 O O . LYS B 1 142 ? 11.992 8.672 16.016 1 87.56 142 LYS B O 1
ATOM 6752 N N . VAL B 1 143 ? 13.523 8.32 14.438 1 89.38 143 VAL B N 1
ATOM 6753 C CA . VAL B 1 143 ? 12.781 7.172 13.922 1 89.38 143 VAL B CA 1
ATOM 6754 C C . VAL B 1 143 ? 13.312 5.887 14.555 1 89.38 143 VAL B C 1
ATOM 6756 O O . VAL B 1 143 ? 14.453 5.496 14.32 1 89.38 143 VAL B O 1
ATOM 6759 N N . PRO B 1 144 ? 12.492 5.309 15.328 1 84.12 144 PRO B N 1
ATOM 6760 C CA . PRO B 1 144 ? 12.945 4.051 15.93 1 84.12 144 PRO B CA 1
ATOM 6761 C C . PRO B 1 144 ? 13.273 2.982 14.891 1 84.12 144 PRO B C 1
ATOM 6763 O O . PRO B 1 144 ? 12.773 3.037 13.758 1 84.12 144 PRO B O 1
ATOM 6766 N N . TYR B 1 145 ? 14.078 2.031 15.234 1 81.38 145 TYR B N 1
ATOM 6767 C CA . TYR B 1 145 ? 14.555 1.005 14.312 1 81.38 145 TYR B CA 1
ATOM 6768 C C . TYR B 1 145 ? 13.398 0.164 13.781 1 81.38 145 TYR B C 1
ATOM 6770 O O . TYR B 1 145 ? 13.398 -0.237 12.617 1 81.38 145 TYR B O 1
ATOM 6778 N N . GLU B 1 146 ? 12.477 -0.095 14.633 1 80.62 146 GLU B N 1
ATOM 6779 C CA . GLU B 1 146 ? 11.328 -0.896 14.227 1 80.62 146 GLU B CA 1
ATOM 6780 C C . GLU B 1 146 ? 10.547 -0.208 13.109 1 80.62 146 GLU B C 1
ATOM 6782 O O . GLU B 1 146 ? 10.117 -0.858 12.148 1 80.62 146 GLU B O 1
ATOM 6787 N N . ASP B 1 147 ? 10.328 1.108 13.258 1 87.75 147 ASP B N 1
ATOM 6788 C CA . ASP B 1 147 ? 9.633 1.868 12.227 1 87.75 147 ASP B CA 1
ATOM 6789 C C . ASP B 1 147 ? 10.469 1.972 10.953 1 87.75 147 ASP B C 1
ATOM 6791 O O . ASP B 1 147 ? 9.938 1.931 9.844 1 87.75 147 ASP B O 1
ATOM 6795 N N . TYR B 1 148 ? 11.75 2.078 11.203 1 88.69 148 TYR B N 1
ATOM 6796 C CA . TYR B 1 148 ? 12.656 2.137 10.062 1 88.69 148 TYR B CA 1
ATOM 6797 C C . TYR B 1 148 ? 12.555 0.872 9.219 1 88.69 148 TYR B C 1
ATOM 6799 O O . TYR B 1 148 ? 12.516 0.941 7.992 1 88.69 148 TYR B O 1
ATOM 6807 N N . MET B 1 149 ? 12.531 -0.233 9.875 1 83.56 149 MET B N 1
ATOM 6808 C CA . MET B 1 149 ? 12.461 -1.512 9.172 1 83.56 149 MET B CA 1
ATOM 6809 C C . MET B 1 149 ? 11.148 -1.649 8.414 1 83.56 149 MET B C 1
ATOM 6811 O O . MET B 1 149 ? 11.117 -2.176 7.301 1 83.56 149 MET B O 1
ATOM 6815 N N . LEU B 1 150 ? 10.148 -1.202 9.047 1 87.19 150 LEU B N 1
ATOM 6816 C CA . LEU B 1 150 ? 8.852 -1.242 8.375 1 87.19 150 LEU B CA 1
ATOM 6817 C C . LEU B 1 150 ? 8.836 -0.297 7.18 1 87.19 150 LEU B C 1
ATOM 6819 O O . LEU B 1 150 ? 8.312 -0.644 6.117 1 87.19 150 LEU B O 1
ATOM 6823 N N . ILE B 1 151 ? 9.352 0.921 7.359 1 91.44 151 ILE B N 1
ATOM 6824 C CA . ILE B 1 151 ? 9.461 1.886 6.27 1 91.44 151 ILE B CA 1
ATOM 6825 C C . ILE B 1 151 ? 10.25 1.276 5.117 1 91.44 151 ILE B C 1
ATOM 6827 O O . ILE B 1 151 ? 9.844 1.379 3.955 1 91.44 151 ILE B O 1
ATOM 6831 N N . LYS B 1 152 ? 11.312 0.63 5.461 1 86.88 152 LYS B N 1
ATOM 6832 C CA . LYS B 1 152 ? 12.172 0.005 4.457 1 86.88 152 LYS B CA 1
ATOM 6833 C C . LYS B 1 152 ? 11.422 -1.084 3.697 1 86.88 152 LYS B C 1
ATOM 6835 O O . LYS B 1 152 ? 11.508 -1.161 2.469 1 86.88 152 LYS B O 1
ATOM 6840 N N . THR B 1 153 ? 10.719 -1.899 4.398 1 85.88 153 THR B N 1
ATOM 6841 C CA . THR B 1 153 ? 9.961 -2.988 3.789 1 85.88 153 THR B CA 1
ATOM 6842 C C . THR B 1 153 ? 8.898 -2.443 2.836 1 85.88 153 THR B C 1
ATOM 6844 O O . THR B 1 153 ? 8.781 -2.91 1.701 1 85.88 153 THR B O 1
ATOM 6847 N N . LEU B 1 154 ? 8.148 -1.485 3.309 1 90.31 154 LEU B N 1
ATOM 6848 C CA . LEU B 1 154 ? 7.082 -0.917 2.494 1 90.31 154 LEU B CA 1
ATOM 6849 C C . LEU B 1 154 ? 7.652 -0.114 1.33 1 90.31 154 LEU B C 1
ATOM 6851 O O . LEU B 1 154 ? 7.07 -0.087 0.244 1 90.31 154 LEU B O 1
ATOM 6855 N N . HIS B 1 155 ? 8.766 0.52 1.58 1 89.75 155 HIS B N 1
ATOM 6856 C CA . HIS B 1 155 ? 9.461 1.251 0.524 1 89.75 155 HIS B CA 1
ATOM 6857 C C . HIS B 1 155 ? 9.898 0.314 -0.595 1 89.75 155 HIS B C 1
ATOM 6859 O O . HIS B 1 155 ? 9.711 0.619 -1.775 1 89.75 155 HIS B O 1
ATOM 6865 N N . ASN B 1 156 ? 10.438 -0.799 -0.231 1 84.06 156 ASN B N 1
ATOM 6866 C CA . ASN B 1 156 ? 10.922 -1.768 -1.209 1 84.06 156 ASN B CA 1
ATOM 6867 C C . ASN B 1 156 ? 9.781 -2.334 -2.049 1 84.06 156 ASN B C 1
ATOM 6869 O O . ASN B 1 156 ? 10 -2.789 -3.174 1 84.06 156 ASN B O 1
ATOM 6873 N N . ARG B 1 157 ? 8.633 -2.268 -1.538 1 87.62 157 ARG B N 1
ATOM 6874 C CA . ARG B 1 157 ? 7.461 -2.768 -2.252 1 87.62 157 ARG B CA 1
ATOM 6875 C C . ARG B 1 157 ? 6.703 -1.63 -2.928 1 87.62 157 ARG B C 1
ATOM 6877 O O . ARG B 1 157 ? 5.551 -1.798 -3.33 1 87.62 157 ARG B O 1
ATOM 6884 N N . ASN B 1 158 ? 7.266 -0.449 -2.969 1 85.75 158 ASN B N 1
ATOM 6885 C CA . ASN B 1 158 ? 6.785 0.721 -3.693 1 85.75 158 ASN B CA 1
ATOM 6886 C C . ASN B 1 158 ? 5.48 1.25 -3.1 1 85.75 158 ASN B C 1
ATOM 6888 O O . ASN B 1 158 ? 4.594 1.692 -3.832 1 85.75 158 ASN B O 1
ATOM 6892 N N . ALA B 1 159 ? 5.328 1.11 -1.77 1 87.81 159 ALA B N 1
ATOM 6893 C CA . ALA B 1 159 ? 4.184 1.737 -1.114 1 87.81 159 ALA B CA 1
ATOM 6894 C C . ALA B 1 159 ? 4.332 3.256 -1.089 1 87.81 159 ALA B C 1
ATOM 6896 O O . ALA B 1 159 ? 5.434 3.775 -0.905 1 87.81 159 ALA B O 1
ATOM 6897 N N . ASP B 1 160 ? 3.238 3.955 -1.252 1 86.38 160 ASP B N 1
ATOM 6898 C CA . ASP B 1 160 ? 3.264 5.414 -1.212 1 86.38 160 ASP B CA 1
ATOM 6899 C C . ASP B 1 160 ? 3.564 5.918 0.197 1 86.38 160 ASP B C 1
ATOM 6901 O O . ASP B 1 160 ? 3.262 5.246 1.183 1 86.38 160 ASP B O 1
ATOM 6905 N N . THR B 1 161 ? 4.129 7.102 0.203 1 87.38 161 THR B N 1
ATOM 6906 C CA . THR B 1 161 ? 4.488 7.695 1.485 1 87.38 161 THR B CA 1
ATOM 6907 C C . THR B 1 161 ? 3.252 7.887 2.357 1 87.38 161 THR B C 1
ATOM 6909 O O . THR B 1 161 ? 3.311 7.711 3.576 1 87.38 161 THR B O 1
ATOM 6912 N N . SER B 1 162 ? 2.166 8.227 1.745 1 86.69 162 SER B N 1
ATOM 6913 C CA . SER B 1 162 ? 0.936 8.445 2.498 1 86.69 162 SER B CA 1
ATOM 6914 C C . SER B 1 162 ? 0.458 7.16 3.166 1 86.69 162 SER B C 1
ATOM 6916 O O . SER B 1 162 ? 0.001 7.18 4.309 1 86.69 162 SER B O 1
ATOM 6918 N N . LEU B 1 163 ? 0.599 6.059 2.457 1 88.81 163 LEU B N 1
ATOM 6919 C CA . LEU B 1 163 ? 0.202 4.777 3.029 1 88.81 163 LEU B CA 1
ATOM 6920 C C . LEU B 1 163 ? 1.135 4.379 4.168 1 88.81 163 LEU B C 1
ATOM 6922 O O . LEU B 1 163 ? 0.685 3.855 5.191 1 88.81 163 LEU B O 1
ATOM 6926 N N . ILE B 1 164 ? 2.395 4.641 3.961 1 91.94 164 ILE B N 1
ATOM 6927 C CA . ILE B 1 164 ? 3.379 4.316 4.988 1 91.94 164 ILE B CA 1
ATOM 6928 C C . ILE B 1 164 ? 3.072 5.098 6.262 1 91.94 164 ILE B C 1
ATOM 6930 O O . ILE B 1 164 ? 3.002 4.52 7.352 1 91.94 164 ILE B O 1
ATOM 6934 N N . MET B 1 165 ? 2.801 6.371 6.082 1 91.56 165 MET B N 1
ATOM 6935 C CA . MET B 1 165 ? 2.537 7.227 7.234 1 91.56 165 MET B CA 1
ATOM 6936 C C . MET B 1 165 ? 1.229 6.84 7.914 1 91.56 165 MET B C 1
ATOM 6938 O O . MET B 1 165 ? 1.139 6.836 9.141 1 91.56 165 MET B O 1
ATOM 6942 N N . ALA B 1 166 ? 0.247 6.559 7.113 1 88.56 166 ALA B N 1
ATOM 6943 C CA . ALA B 1 166 ? -1.043 6.152 7.664 1 88.56 166 ALA B CA 1
ATOM 6944 C C . ALA B 1 166 ? -0.914 4.859 8.469 1 88.56 166 ALA B C 1
ATOM 6946 O O . ALA B 1 166 ? -1.495 4.734 9.547 1 88.56 166 ALA B O 1
ATOM 6947 N N . THR B 1 167 ? -0.169 3.922 7.934 1 88.94 167 THR B N 1
ATOM 6948 C CA . THR B 1 167 ? 0.035 2.648 8.609 1 88.94 167 THR B CA 1
ATOM 6949 C C . THR B 1 167 ? 0.773 2.852 9.93 1 88.94 167 THR B C 1
ATOM 6951 O O . THR B 1 167 ? 0.401 2.27 10.953 1 88.94 167 THR B O 1
ATOM 6954 N N . LEU B 1 168 ? 1.813 3.666 9.906 1 89.81 168 LEU B N 1
ATOM 6955 C CA . LEU B 1 168 ? 2.58 3.951 11.117 1 89.81 168 LEU B CA 1
ATOM 6956 C C . LEU B 1 168 ? 1.721 4.676 12.141 1 89.81 168 LEU B C 1
ATOM 6958 O O . LEU B 1 168 ? 1.831 4.418 13.344 1 89.81 168 LEU B O 1
ATOM 6962 N N . GLY B 1 169 ? 0.917 5.645 11.633 1 86.56 169 GLY B N 1
ATOM 6963 C CA . GLY B 1 169 ? -0.008 6.328 12.523 1 86.56 169 GLY B CA 1
ATOM 6964 C C . GLY B 1 169 ? -0.955 5.383 13.242 1 86.56 169 GLY B C 1
ATOM 6965 O O . GLY B 1 169 ? -1.203 5.531 14.438 1 86.56 169 GLY B O 1
ATOM 6966 N N . ASP B 1 170 ? -1.433 4.363 12.539 1 83.31 170 ASP B N 1
ATOM 6967 C CA . ASP B 1 170 ? -2.35 3.393 13.125 1 83.31 170 ASP B CA 1
ATOM 6968 C C . ASP B 1 170 ? -1.646 2.535 14.18 1 83.31 170 ASP B C 1
ATOM 6970 O O . ASP B 1 170 ? -2.234 2.203 15.211 1 83.31 170 ASP B O 1
ATOM 6974 N N . LEU B 1 171 ? -0.431 2.184 13.891 1 80 171 LEU B N 1
ATOM 6975 C CA . LEU B 1 171 ? 0.315 1.309 14.789 1 80 171 LEU B CA 1
ATOM 6976 C C . LEU B 1 171 ? 0.676 2.035 16.078 1 80 171 LEU B C 1
ATOM 6978 O O . LEU B 1 171 ? 0.79 1.413 17.141 1 80 171 LEU B O 1
ATOM 6982 N N . HIS B 1 172 ? 0.816 3.385 15.914 1 80.44 172 HIS B N 1
ATOM 6983 C CA . HIS B 1 172 ? 1.22 4.164 17.078 1 80.44 172 HIS B CA 1
ATOM 6984 C C . HIS B 1 172 ? 0.028 4.891 17.703 1 80.44 172 HIS B C 1
ATOM 6986 O O . HIS B 1 172 ? 0.187 5.656 18.656 1 80.44 172 HIS B O 1
ATOM 6992 N N . GLY B 1 173 ? -1.157 4.711 17.156 1 75.62 173 GLY B N 1
ATOM 6993 C CA . GLY B 1 173 ? -2.354 5.391 17.625 1 75.62 173 GLY B CA 1
ATOM 6994 C C . GLY B 1 173 ? -2.818 6.5 16.703 1 75.62 173 GLY B C 1
ATOM 6995 O O . GLY B 1 173 ? -3.889 6.402 16.109 1 75.62 173 GLY B O 1
ATOM 6996 N N . THR B 1 174 ? -1.997 7.551 16.625 1 79.31 174 THR B N 1
ATOM 6997 C CA . THR B 1 174 ? -2.301 8.641 15.703 1 79.31 174 THR B CA 1
ATOM 6998 C C . THR B 1 174 ? -1.025 9.164 15.055 1 79.31 174 THR B C 1
ATOM 7000 O O . THR B 1 174 ? 0.081 8.859 15.5 1 79.31 174 THR B O 1
ATOM 7003 N N . LEU B 1 175 ? -1.185 9.883 14.031 1 84.94 175 LEU B N 1
ATOM 7004 C CA . LEU B 1 175 ? -0.056 10.492 13.336 1 84.94 175 LEU B CA 1
ATOM 7005 C C . LEU B 1 175 ? 0.657 11.492 14.234 1 84.94 175 LEU B C 1
ATOM 7007 O O . LEU B 1 175 ? 1.874 11.664 14.141 1 84.94 175 LEU B O 1
ATOM 7011 N N . ARG B 1 176 ? -0.057 12.109 15.148 1 82.12 176 ARG B N 1
ATOM 7012 C CA . ARG B 1 176 ? 0.491 13.18 15.977 1 82.12 176 ARG B CA 1
ATOM 7013 C C . ARG B 1 176 ? 1.292 12.609 17.141 1 82.12 176 ARG B C 1
ATOM 7015 O O . ARG B 1 176 ? 2.061 13.336 17.781 1 82.12 176 ARG B O 1
ATOM 7022 N N . THR B 1 177 ? 1.184 11.312 17.328 1 82 177 THR B N 1
ATOM 7023 C CA . THR B 1 177 ? 1.926 10.672 18.406 1 82 177 THR B CA 1
ATOM 7024 C C . THR B 1 177 ? 3.262 10.133 17.906 1 82 177 THR B C 1
ATOM 7026 O O . THR B 1 177 ? 4.086 9.664 18.688 1 82 177 THR B O 1
ATOM 7029 N N . LEU B 1 178 ? 3.455 10.258 16.672 1 87.75 178 LEU B N 1
ATOM 7030 C CA . LEU B 1 178 ? 4.715 9.789 16.109 1 87.75 178 LEU B CA 1
ATOM 7031 C C . LEU B 1 178 ? 5.859 10.727 16.484 1 87.75 178 LEU B C 1
ATOM 7033 O O . LEU B 1 178 ? 5.695 11.953 16.469 1 87.75 178 LEU B O 1
ATOM 7037 N N . PRO B 1 179 ? 6.945 10.219 16.891 1 87.94 179 PRO B N 1
ATOM 7038 C CA . PRO B 1 179 ? 8.078 11.062 17.281 1 87.94 179 PRO B CA 1
ATOM 7039 C C . PRO B 1 179 ? 8.836 11.617 16.078 1 87.94 179 PRO B C 1
ATOM 7041 O O . PRO B 1 179 ? 9.961 12.109 16.234 1 87.94 179 PRO B O 1
ATOM 7044 N N . TYR B 1 180 ? 8.391 11.406 14.922 1 91.81 180 TYR B N 1
ATOM 7045 C CA . TYR B 1 180 ? 9 11.922 13.703 1 91.81 180 TYR B CA 1
ATOM 7046 C C . TYR B 1 180 ? 7.945 12.477 12.758 1 91.81 180 TYR B C 1
ATOM 7048 O O . TYR B 1 180 ? 6.746 12.305 12.984 1 91.81 180 TYR B O 1
ATOM 7056 N N . THR B 1 181 ? 8.359 13.164 11.773 1 89.94 181 THR B N 1
ATOM 7057 C CA . THR B 1 181 ? 7.445 13.836 10.859 1 89.94 181 THR B CA 1
ATOM 7058 C C . THR B 1 181 ? 7.426 13.133 9.5 1 89.94 181 THR B C 1
ATOM 7060 O O . THR B 1 181 ? 8.219 12.211 9.266 1 89.94 181 THR B O 1
ATOM 7063 N N . ASN B 1 182 ? 6.527 13.555 8.672 1 90.12 182 ASN B N 1
ATOM 7064 C CA . ASN B 1 182 ? 6.441 13.055 7.305 1 90.12 182 ASN B CA 1
ATOM 7065 C C . ASN B 1 182 ? 7.723 13.32 6.523 1 90.12 182 ASN B C 1
ATOM 7067 O O . ASN B 1 182 ? 8.117 12.523 5.676 1 90.12 182 ASN B O 1
ATOM 7071 N N . ARG B 1 183 ? 8.312 14.383 6.859 1 88.06 183 ARG B N 1
ATOM 7072 C CA . ARG B 1 183 ? 9.547 14.742 6.18 1 88.06 183 ARG B CA 1
ATOM 7073 C C . ARG B 1 183 ? 10.672 13.766 6.527 1 88.06 183 ARG B C 1
ATOM 7075 O O . ARG B 1 183 ? 11.5 13.445 5.676 1 88.06 183 ARG B O 1
ATOM 7082 N N . ASP B 1 184 ? 10.695 13.391 7.754 1 92.62 184 ASP B N 1
ATOM 7083 C CA . ASP B 1 184 ? 11.703 12.422 8.172 1 92.62 184 ASP B CA 1
ATOM 7084 C C . ASP B 1 184 ? 11.555 11.109 7.398 1 92.62 184 ASP B C 1
ATOM 7086 O O . ASP B 1 184 ? 12.547 10.523 6.973 1 92.62 184 ASP B O 1
ATOM 7090 N N . VAL B 1 185 ? 10.32 10.703 7.273 1 93.12 185 VAL B N 1
ATOM 7091 C CA . VAL B 1 185 ? 10.055 9.469 6.543 1 93.12 185 VAL B CA 1
ATOM 7092 C C . VAL B 1 185 ? 10.438 9.648 5.074 1 93.12 185 VAL B C 1
ATOM 7094 O O . VAL B 1 185 ? 11.039 8.766 4.469 1 93.12 185 VAL B O 1
ATOM 7097 N N . ALA B 1 186 ? 10.07 10.82 4.516 1 90.88 186 ALA B N 1
ATOM 7098 C CA . ALA B 1 186 ? 10.43 11.109 3.133 1 90.88 186 ALA B CA 1
ATOM 7099 C C . ALA B 1 186 ? 11.945 11.117 2.951 1 90.88 186 ALA B C 1
ATOM 7101 O O . ALA B 1 186 ? 12.461 10.633 1.938 1 90.88 186 ALA B O 1
ATOM 7102 N N . ASN B 1 187 ? 12.633 11.641 3.977 1 89.56 187 ASN B N 1
ATOM 7103 C CA . ASN B 1 187 ? 14.094 11.672 3.936 1 89.56 187 ASN B CA 1
ATOM 7104 C C . ASN B 1 187 ? 14.688 10.266 3.975 1 89.56 187 ASN B C 1
ATOM 7106 O O . ASN B 1 187 ? 15.672 9.984 3.291 1 89.56 187 ASN B O 1
ATOM 7110 N N . ILE B 1 188 ? 14.133 9.461 4.824 1 92.75 188 ILE B N 1
ATOM 7111 C CA . ILE B 1 188 ? 14.594 8.078 4.902 1 92.75 188 ILE B CA 1
ATOM 7112 C C . ILE B 1 188 ? 14.406 7.395 3.553 1 92.75 188 ILE B C 1
ATOM 7114 O O . ILE B 1 188 ? 15.297 6.695 3.074 1 92.75 188 ILE B O 1
ATOM 7118 N N . ARG B 1 189 ? 13.336 7.605 2.979 1 91.12 189 ARG B N 1
ATOM 7119 C CA . ARG B 1 189 ? 13.047 6.996 1.685 1 91.12 189 ARG B CA 1
ATOM 7120 C C . ARG B 1 189 ? 14.008 7.508 0.613 1 91.12 189 ARG B C 1
ATOM 7122 O O . ARG B 1 189 ? 14.469 6.742 -0.23 1 91.12 189 ARG B O 1
ATOM 7129 N N . THR B 1 190 ? 14.227 8.844 0.645 1 88.62 190 THR B N 1
ATOM 7130 C CA . THR B 1 190 ? 15.18 9.43 -0.288 1 88.62 190 THR B CA 1
ATOM 7131 C C . THR B 1 190 ? 16.578 8.836 -0.076 1 88.62 190 THR B C 1
ATOM 7133 O O . THR B 1 190 ? 17.297 8.555 -1.04 1 88.62 190 THR B O 1
ATOM 7136 N N . LYS B 1 191 ? 16.906 8.68 1.189 1 88.44 191 LYS B N 1
ATOM 7137 C CA . LYS B 1 191 ? 18.188 8.062 1.51 1 88.44 191 LYS B CA 1
ATOM 7138 C C . LYS B 1 191 ? 18.266 6.637 0.963 1 88.44 191 LYS B C 1
ATOM 7140 O O . LYS B 1 191 ? 19.297 6.242 0.393 1 88.44 191 LYS B O 1
ATOM 7145 N N . LEU B 1 192 ? 17.266 5.906 1.153 1 85.31 192 LEU B N 1
ATOM 7146 C CA . LEU B 1 192 ? 17.203 4.539 0.655 1 85.31 192 LEU B CA 1
ATOM 7147 C C . LEU B 1 192 ? 17.312 4.508 -0.865 1 85.31 192 LEU B C 1
ATOM 7149 O O . LEU B 1 192 ? 17.969 3.621 -1.426 1 85.31 192 LEU B O 1
ATOM 7153 N N . ARG B 1 193 ? 16.75 5.469 -1.508 1 83.44 193 ARG B N 1
ATOM 7154 C CA . ARG B 1 193 ? 16.828 5.562 -2.961 1 83.44 193 ARG B CA 1
ATOM 7155 C C . ARG B 1 193 ? 18.234 5.922 -3.41 1 83.44 193 ARG B C 1
ATOM 7157 O O . ARG B 1 193 ? 18.75 5.371 -4.391 1 83.44 193 ARG B O 1
ATOM 7164 N N . ASN B 1 194 ? 18.781 6.895 -2.656 1 80.94 194 ASN B N 1
ATOM 7165 C CA . ASN B 1 194 ? 20.125 7.371 -3.006 1 80.94 194 ASN B CA 1
ATOM 7166 C C . ASN B 1 194 ? 21.172 6.277 -2.822 1 80.94 194 ASN B C 1
ATOM 7168 O O . ASN B 1 194 ? 22.156 6.219 -3.568 1 80.94 194 ASN B O 1
ATOM 7172 N N . GLU B 1 195 ? 20.969 5.52 -1.806 1 77.88 195 GLU B N 1
ATOM 7173 C CA . GLU B 1 195 ? 21.891 4.41 -1.57 1 77.88 195 GLU B CA 1
ATOM 7174 C C . GLU B 1 195 ? 21.906 3.449 -2.756 1 77.88 195 GLU B C 1
ATOM 7176 O O . GLU B 1 195 ? 22.938 2.844 -3.053 1 77.88 195 GLU B O 1
ATOM 7181 N N . VAL B 1 196 ? 20.844 3.422 -3.449 1 80.88 196 VAL B N 1
ATOM 7182 C CA . VAL B 1 196 ? 20.734 2.486 -4.566 1 80.88 196 VAL B CA 1
ATOM 7183 C C . VAL B 1 196 ? 21.094 3.193 -5.871 1 80.88 196 VAL B C 1
ATOM 7185 O O . VAL B 1 196 ? 21.578 2.561 -6.812 1 80.88 196 VAL B O 1
ATOM 7188 N N . THR B 1 197 ? 20.891 4.504 -5.906 1 78 197 THR B N 1
ATOM 7189 C CA . THR B 1 197 ? 21.031 5.25 -7.148 1 78 197 THR B CA 1
ATOM 7190 C C . THR B 1 197 ? 22.453 5.137 -7.699 1 78 197 THR B C 1
ATOM 7192 O O . THR B 1 197 ? 22.641 4.914 -8.898 1 78 197 THR B O 1
ATOM 7195 N N . HIS B 1 198 ? 23.453 5.195 -6.84 1 76.44 198 HIS B N 1
ATOM 7196 C CA . HIS B 1 198 ? 24.812 5.176 -7.352 1 76.44 198 HIS B CA 1
ATOM 7197 C C . HIS B 1 198 ? 25.344 3.75 -7.48 1 76.44 198 HIS B C 1
ATOM 7199 O O . HIS B 1 198 ? 26.25 3.486 -8.266 1 76.44 198 HIS B O 1
ATOM 7205 N N . THR B 1 199 ? 24.75 2.859 -6.773 1 82.19 199 THR B N 1
ATOM 7206 C CA . THR B 1 199 ? 25.25 1.486 -6.754 1 82.19 199 THR B CA 1
ATOM 7207 C C . THR B 1 199 ? 24.156 0.516 -7.203 1 82.19 199 THR B C 1
ATOM 7209 O O . THR B 1 199 ? 24.109 -0.629 -6.746 1 82.19 199 THR B O 1
ATOM 7212 N N . ASP B 1 200 ? 23.312 0.992 -8.102 1 87.56 200 ASP B N 1
ATOM 7213 C CA . ASP B 1 200 ? 22.156 0.19 -8.484 1 87.56 200 ASP B CA 1
ATOM 7214 C C . ASP B 1 200 ? 22.578 -1.119 -9.141 1 87.56 200 ASP B C 1
ATOM 7216 O O . ASP B 1 200 ? 22.281 -2.203 -8.641 1 87.56 200 ASP B O 1
ATOM 7220 N N . MET B 1 201 ? 23.406 -0.993 -10.117 1 87.19 201 MET B N 1
ATOM 7221 C CA . MET B 1 201 ? 23.828 -2.174 -10.875 1 87.19 201 MET B CA 1
ATOM 7222 C C . MET B 1 201 ? 24.812 -3.016 -10.078 1 87.19 201 MET B C 1
ATOM 7224 O O . MET B 1 201 ? 24.766 -4.246 -10.117 1 87.19 201 MET B O 1
ATOM 7228 N N . SER B 1 202 ? 25.656 -2.34 -9.359 1 85.44 202 SER B N 1
ATOM 7229 C CA . SER B 1 202 ? 26.625 -3.076 -8.555 1 85.44 202 SER B CA 1
ATOM 7230 C C . SER B 1 202 ? 25.922 -3.9 -7.473 1 85.44 202 SER B C 1
ATOM 7232 O O . SER B 1 202 ? 26.281 -5.062 -7.25 1 85.44 202 SER B O 1
ATOM 7234 N N . LYS B 1 203 ? 25 -3.285 -6.887 1 85.19 203 LYS B N 1
ATOM 7235 C CA . LYS B 1 203 ? 24.25 -3.986 -5.855 1 85.19 203 LYS B CA 1
ATOM 7236 C C . LYS B 1 203 ? 23.484 -5.172 -6.441 1 85.19 203 LYS B C 1
ATOM 7238 O O . LYS B 1 203 ? 23.422 -6.238 -5.832 1 85.19 203 LYS B O 1
ATOM 7243 N N . THR B 1 204 ? 22.906 -4.961 -7.547 1 89.69 204 THR B N 1
ATOM 7244 C CA . THR B 1 204 ? 22.141 -6.012 -8.219 1 89.69 204 THR B CA 1
ATOM 7245 C C . THR B 1 204 ? 23.062 -7.164 -8.617 1 89.69 204 THR B C 1
ATOM 7247 O O . THR B 1 204 ? 22.719 -8.336 -8.414 1 89.69 204 THR B O 1
ATOM 7250 N N . LEU B 1 205 ? 24.125 -6.836 -9.133 1 89.81 205 LEU B N 1
ATOM 7251 C CA . LEU B 1 205 ? 25.047 -7.867 -9.594 1 89.81 205 LEU B CA 1
ATOM 7252 C C . LEU B 1 205 ? 25.641 -8.617 -8.406 1 89.81 205 LEU B C 1
ATOM 7254 O O . LEU B 1 205 ? 25.891 -9.82 -8.492 1 89.81 205 LEU B O 1
ATOM 7258 N N . GLU B 1 206 ? 25.906 -7.891 -7.336 1 86 206 GLU B N 1
ATOM 7259 C CA . GLU B 1 206 ? 26.359 -8.562 -6.117 1 86 206 GLU B CA 1
ATOM 7260 C C . GLU B 1 206 ? 25.312 -9.562 -5.633 1 86 206 GLU B C 1
ATOM 7262 O O . GLU B 1 206 ? 25.656 -10.656 -5.184 1 86 206 GLU B O 1
ATOM 7267 N N . TYR B 1 207 ? 24.219 -9.102 -5.719 1 87.5 207 TYR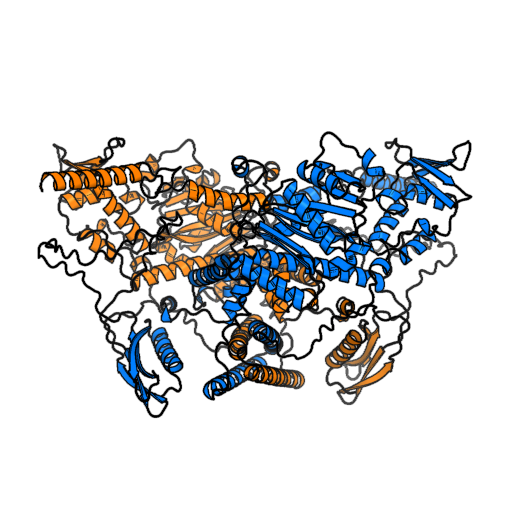 B N 1
ATOM 7268 C CA . TYR B 1 207 ? 23.109 -9.977 -5.332 1 87.5 207 TYR B CA 1
ATOM 7269 C C . TYR B 1 207 ? 23.047 -11.203 -6.238 1 87.5 207 TYR B C 1
ATOM 7271 O O . TYR B 1 207 ? 22.828 -12.32 -5.77 1 87.5 207 TYR B O 1
ATOM 7279 N N . PHE B 1 208 ? 23.203 -11.062 -7.52 1 91.06 208 PHE B N 1
ATOM 7280 C CA . PHE B 1 208 ? 23.188 -12.172 -8.461 1 91.06 208 PHE B CA 1
ATOM 7281 C C . PHE B 1 208 ? 24.344 -13.125 -8.195 1 91.06 208 PHE B C 1
ATOM 7283 O O . PHE B 1 208 ? 24.188 -14.344 -8.305 1 91.06 208 PHE B O 1
ATOM 7290 N N . GLN B 1 209 ? 25.375 -12.539 -7.801 1 88.06 209 GLN B N 1
ATOM 7291 C CA . GLN B 1 209 ? 26.531 -13.359 -7.461 1 88.06 209 GLN B CA 1
ATOM 7292 C C . GLN B 1 209 ? 26.266 -14.18 -6.203 1 88.06 209 GLN B C 1
ATOM 7294 O O . GLN B 1 209 ? 26.672 -15.344 -6.117 1 88.06 209 GLN B O 1
ATOM 7299 N N . LYS B 1 210 ? 25.656 -13.57 -5.316 1 83.75 210 LYS B N 1
ATOM 7300 C CA . LYS B 1 210 ? 25.281 -14.289 -4.102 1 83.75 210 LYS B CA 1
ATOM 7301 C C . LYS B 1 210 ? 24.312 -15.43 -4.41 1 83.75 210 LYS B C 1
ATOM 7303 O O . LYS B 1 210 ? 24.453 -16.531 -3.867 1 83.75 210 LYS B O 1
ATOM 7308 N N . LEU B 1 211 ? 23.359 -15.164 -5.227 1 86.31 211 LEU B N 1
ATOM 7309 C CA . LEU B 1 211 ? 22.406 -16.203 -5.617 1 86.31 211 LEU B CA 1
ATOM 7310 C C . LEU B 1 211 ? 23.109 -17.359 -6.316 1 86.31 211 LEU B C 1
ATOM 7312 O O . LEU B 1 211 ? 22.75 -18.516 -6.109 1 86.31 211 LEU B O 1
ATOM 7316 N N . ARG B 1 212 ? 24.047 -17.016 -7.109 1 86.25 212 ARG B N 1
ATOM 7317 C CA . ARG B 1 212 ? 24.812 -18.031 -7.816 1 86.25 212 ARG B CA 1
ATOM 7318 C C . ARG B 1 212 ? 25.641 -18.875 -6.848 1 86.25 212 ARG B C 1
ATOM 7320 O O . ARG B 1 212 ? 25.812 -20.078 -7.047 1 86.25 212 ARG B O 1
ATOM 7327 N N . ALA B 1 213 ? 26.078 -18.219 -5.844 1 81.5 213 ALA B N 1
ATOM 7328 C CA . ALA B 1 213 ? 26.844 -18.922 -4.82 1 81.5 213 ALA B CA 1
ATOM 7329 C C . ALA B 1 213 ? 25.953 -19.875 -4.039 1 81.5 213 ALA B C 1
ATOM 7331 O O . ALA B 1 213 ? 26.375 -20.984 -3.67 1 81.5 213 ALA B O 1
ATOM 7332 N N . GLU B 1 214 ? 24.781 -19.5 -3.801 1 76 214 GLU B N 1
ATOM 7333 C CA . GLU B 1 214 ? 23.828 -20.328 -3.07 1 76 214 GLU B CA 1
ATOM 7334 C C . GLU B 1 214 ? 23.281 -21.438 -3.957 1 76 214 GLU B C 1
ATOM 7336 O O . GLU B 1 214 ? 23.078 -22.562 -3.494 1 76 214 GLU B O 1
ATOM 7341 N N . SER B 1 215 ? 23 -21.031 -5.148 1 81.31 215 SER B N 1
ATOM 7342 C CA . SER B 1 215 ? 22.516 -21.984 -6.137 1 81.31 215 SER B CA 1
ATOM 7343 C C . SER B 1 215 ? 23.312 -21.906 -7.434 1 81.31 215 SER B C 1
ATOM 7345 O O . SER B 1 215 ? 23.062 -21.031 -8.266 1 81.31 215 SER B O 1
ATOM 7347 N N . PRO B 1 216 ? 24.125 -22.797 -7.57 1 82.5 216 PRO B N 1
ATOM 7348 C CA . PRO B 1 216 ? 25.016 -22.75 -8.734 1 82.5 216 PRO B CA 1
ATOM 7349 C C . PRO B 1 216 ? 24.25 -22.797 -10.055 1 82.5 216 PRO B C 1
ATOM 7351 O O . PRO B 1 216 ? 24.812 -22.438 -11.102 1 82.5 216 PRO B O 1
ATOM 7354 N N . GLN B 1 217 ? 23.094 -23.109 -10 1 86.88 217 GLN B N 1
ATOM 7355 C CA . GLN B 1 217 ? 22.328 -23.188 -11.242 1 86.88 217 GLN B CA 1
ATOM 7356 C C . GLN B 1 217 ? 21.75 -21.828 -11.625 1 86.88 217 GLN B C 1
ATOM 7358 O O . GLN B 1 217 ? 21.234 -21.656 -12.734 1 86.88 217 GLN B O 1
ATOM 7363 N N . PHE B 1 218 ? 21.922 -20.938 -10.734 1 91.88 218 PHE B N 1
ATOM 7364 C CA . PHE B 1 218 ? 21.516 -19.578 -11.07 1 91.88 218 PHE B CA 1
ATOM 7365 C C . PHE B 1 218 ? 22.438 -19 -12.141 1 91.88 218 PHE B C 1
ATOM 7367 O O . PHE B 1 218 ? 23.656 -19.016 -11.992 1 91.88 218 PHE B O 1
ATOM 7374 N N . TYR B 1 219 ? 21.875 -18.516 -13.25 1 95 219 TYR B N 1
ATOM 7375 C CA . TYR B 1 219 ? 22.641 -18 -14.383 1 95 219 TYR B CA 1
ATOM 7376 C C . TYR B 1 219 ? 22.312 -16.547 -14.648 1 95 219 TYR B C 1
ATOM 7378 O O . TYR B 1 219 ? 21.141 -16.156 -14.617 1 95 219 TYR B O 1
ATOM 7386 N N . PHE B 1 220 ? 23.312 -15.75 -14.781 1 95.69 220 PHE B N 1
ATOM 7387 C CA . PHE B 1 220 ? 23.094 -14.375 -15.219 1 95.69 220 PHE B CA 1
ATOM 7388 C C . PHE B 1 220 ? 24.188 -13.93 -16.172 1 95.69 220 PHE B C 1
ATOM 7390 O O . PHE B 1 220 ? 25.281 -14.516 -16.188 1 95.69 220 PHE B O 1
ATOM 7397 N N . ALA B 1 221 ? 23.906 -12.984 -17.047 1 95.81 221 ALA B N 1
ATOM 7398 C CA . ALA B 1 221 ? 24.844 -12.406 -18.016 1 95.81 221 ALA B CA 1
ATOM 7399 C C . ALA B 1 221 ? 24.609 -10.906 -18.156 1 95.81 221 ALA B C 1
ATOM 7401 O O . ALA B 1 221 ? 23.484 -10.422 -18 1 95.81 221 ALA B O 1
ATOM 7402 N N . ILE B 1 222 ? 25.719 -10.227 -18.406 1 94.19 222 ILE B N 1
ATOM 7403 C CA . ILE B 1 222 ? 25.641 -8.781 -18.547 1 94.19 222 ILE B CA 1
ATOM 7404 C C . ILE B 1 222 ? 26.344 -8.352 -19.828 1 94.19 222 ILE B C 1
ATOM 7406 O O . ILE B 1 222 ? 27.266 -9.023 -20.297 1 94.19 222 ILE B O 1
ATOM 7410 N N . LYS B 1 223 ? 25.75 -7.391 -20.438 1 92.69 223 LYS B N 1
ATOM 7411 C CA . LYS B 1 223 ? 26.406 -6.707 -21.547 1 92.69 223 LYS B CA 1
ATOM 7412 C C . LYS B 1 223 ? 26.922 -5.332 -21.125 1 92.69 223 LYS B C 1
ATOM 7414 O O . LYS B 1 223 ? 26.156 -4.523 -20.578 1 92.69 223 LYS B O 1
ATOM 7419 N N . LEU B 1 224 ? 28.203 -5.098 -21.312 1 90.75 224 LEU B N 1
ATOM 7420 C CA . LEU B 1 224 ? 28.844 -3.848 -20.891 1 90.75 224 LEU B CA 1
ATOM 7421 C C . LEU B 1 224 ? 29.172 -2.979 -22.094 1 90.75 224 LEU B C 1
ATOM 7423 O O . LEU B 1 224 ? 29.422 -3.496 -23.188 1 90.75 224 LEU B O 1
ATOM 7427 N N . ASP B 1 225 ? 29.062 -1.748 -21.906 1 86.75 225 ASP B N 1
ATOM 7428 C CA . ASP B 1 225 ? 29.5 -0.824 -22.953 1 86.75 225 ASP B CA 1
ATOM 7429 C C . ASP B 1 225 ? 30.953 -0.409 -22.734 1 86.75 225 ASP B C 1
ATOM 7431 O O . ASP B 1 225 ? 31.625 -0.913 -21.844 1 86.75 225 ASP B O 1
ATOM 7435 N N . GLU B 1 226 ? 31.422 0.473 -23.625 1 81.81 226 GLU B N 1
ATOM 7436 C CA . GLU B 1 226 ? 32.812 0.92 -23.625 1 81.81 226 GLU B CA 1
ATOM 7437 C C . GLU B 1 226 ? 33.156 1.621 -22.312 1 81.81 226 GLU B C 1
ATOM 7439 O O . GLU B 1 226 ? 34.312 1.58 -21.875 1 81.81 226 GLU B O 1
ATOM 7444 N N . ASN B 1 227 ? 32.188 2.197 -21.672 1 82.5 227 ASN B N 1
ATOM 7445 C CA . ASN B 1 227 ? 32.406 2.914 -20.422 1 82.5 227 ASN B CA 1
ATOM 7446 C C . ASN B 1 227 ? 32.125 2.029 -19.203 1 82.5 227 ASN B C 1
ATOM 7448 O O . ASN B 1 227 ? 31.953 2.529 -18.094 1 82.5 227 ASN B O 1
ATOM 7452 N N . ASN B 1 228 ? 32.031 0.718 -19.438 1 84.94 228 ASN B N 1
ATOM 7453 C CA . ASN B 1 228 ? 31.766 -0.251 -18.375 1 84.94 228 ASN B CA 1
ATOM 7454 C C . ASN B 1 228 ? 30.391 -0.05 -17.75 1 84.94 228 ASN B C 1
ATOM 7456 O O . ASN B 1 228 ? 30.203 -0.27 -16.562 1 84.94 228 ASN B O 1
ATOM 7460 N N . ALA B 1 229 ? 29.469 0.518 -18.547 1 88 229 ALA B N 1
ATOM 7461 C CA . ALA B 1 229 ? 28.078 0.636 -18.109 1 88 229 ALA B CA 1
ATOM 7462 C C . ALA B 1 229 ? 27.266 -0.585 -18.531 1 88 229 ALA B C 1
ATOM 7464 O O . ALA B 1 229 ? 27.453 -1.105 -19.641 1 88 229 ALA B O 1
ATOM 7465 N N . VAL B 1 230 ? 26.547 -1.055 -17.641 1 90.31 230 VAL B N 1
ATOM 7466 C CA . VAL B 1 230 ? 25.719 -2.213 -17.953 1 90.31 230 VAL B CA 1
ATOM 7467 C C . VAL B 1 230 ? 24.609 -1.809 -18.922 1 90.31 230 VAL B C 1
ATOM 7469 O O . VAL B 1 230 ? 23.828 -0.902 -18.641 1 90.31 230 VAL B O 1
ATOM 7472 N N . ARG B 1 231 ? 24.562 -2.432 -20.047 1 90.19 231 ARG B N 1
ATOM 7473 C CA . ARG B 1 231 ? 23.578 -2.113 -21.078 1 90.19 231 ARG B CA 1
ATOM 7474 C C . ARG B 1 231 ? 22.453 -3.143 -21.094 1 90.19 231 ARG B C 1
ATOM 7476 O O . ARG B 1 231 ? 21.344 -2.859 -21.562 1 90.19 231 ARG B O 1
ATOM 7483 N N . ALA B 1 232 ? 22.781 -4.301 -20.75 1 93.75 232 ALA B N 1
ATOM 7484 C CA . ALA B 1 232 ? 21.781 -5.367 -20.719 1 93.75 232 ALA B CA 1
ATOM 7485 C C . ALA B 1 232 ? 22.047 -6.348 -19.594 1 93.75 232 ALA B C 1
ATOM 7487 O O . ALA B 1 232 ? 23.188 -6.531 -19.172 1 93.75 232 ALA B O 1
ATOM 7488 N N . LEU B 1 233 ? 20.984 -6.848 -19.109 1 95.5 233 LEU B N 1
ATOM 7489 C CA . LEU B 1 233 ? 21.016 -7.812 -18.016 1 95.5 233 LEU B CA 1
ATOM 7490 C C . LEU B 1 233 ? 20.078 -8.984 -18.281 1 95.5 233 LEU B C 1
ATOM 7492 O O . LEU B 1 233 ? 18.922 -8.781 -18.656 1 95.5 233 LEU B O 1
ATOM 7496 N N . PHE B 1 234 ? 20.609 -10.227 -18.25 1 97.06 234 PHE B N 1
ATOM 7497 C CA . PHE B 1 234 ? 19.812 -11.445 -18.391 1 97.06 234 PHE B CA 1
ATOM 7498 C C . PHE B 1 234 ? 19.984 -12.336 -17.156 1 97.06 234 PHE B C 1
ATOM 7500 O O . PHE B 1 234 ? 21.094 -12.469 -16.641 1 97.06 234 PHE B O 1
ATOM 7507 N N . TRP B 1 235 ? 18.891 -12.836 -16.609 1 96.12 235 TRP B N 1
ATOM 7508 C CA . TRP B 1 235 ? 19.047 -13.789 -15.508 1 96.12 235 TRP B CA 1
ATOM 7509 C C . TRP B 1 235 ? 17.938 -14.836 -15.531 1 96.12 235 TRP B C 1
ATOM 7511 O O . TRP B 1 235 ? 16.891 -14.625 -16.125 1 96.12 235 TRP B O 1
ATOM 7521 N N . VAL B 1 236 ? 18.203 -16.062 -15.016 1 95 236 VAL B N 1
ATOM 7522 C CA . VAL B 1 236 ? 17.281 -17.188 -14.891 1 95 236 VAL B CA 1
ATOM 7523 C C . VAL B 1 236 ? 17.672 -18.031 -13.68 1 95 236 VAL B C 1
ATOM 7525 O O . VAL B 1 236 ? 18.859 -18.234 -13.414 1 95 236 VAL B O 1
ATOM 7528 N N . ASP B 1 237 ? 16.719 -18.422 -12.914 1 89.19 237 ASP B N 1
ATOM 7529 C CA . ASP B 1 237 ? 17 -19.234 -11.727 1 89.19 237 ASP B CA 1
ATOM 7530 C C . ASP B 1 237 ? 17.188 -20.703 -12.086 1 89.19 237 ASP B C 1
ATOM 7532 O O . ASP B 1 237 ? 16.875 -21.109 -13.203 1 89.19 237 ASP B O 1
ATOM 7536 N N . GLY B 1 238 ? 17.688 -21.469 -11.148 1 84.81 238 GLY B N 1
ATOM 7537 C CA . GLY B 1 238 ? 17.984 -22.875 -11.367 1 84.81 238 GLY B CA 1
ATOM 7538 C C . GLY B 1 238 ? 16.734 -23.703 -11.625 1 84.81 238 GLY B C 1
ATOM 7539 O O . GLY B 1 238 ? 16.734 -24.578 -12.5 1 84.81 238 GLY B O 1
ATOM 7540 N N . ARG B 1 239 ? 15.711 -23.438 -10.969 1 83.94 239 ARG B N 1
ATOM 7541 C CA . ARG B 1 239 ? 14.477 -24.203 -11.156 1 83.94 239 ARG B CA 1
ATOM 7542 C C . ARG B 1 239 ? 13.914 -23.984 -12.555 1 83.94 239 ARG B C 1
ATOM 7544 O O . ARG B 1 239 ? 13.422 -24.922 -13.188 1 83.94 239 ARG B O 1
ATOM 7551 N N . THR B 1 240 ? 14.023 -22.828 -12.992 1 90.12 240 THR B N 1
ATOM 7552 C CA . THR B 1 240 ? 13.508 -22.484 -14.312 1 90.12 240 THR B CA 1
ATOM 7553 C C . THR B 1 240 ? 14.273 -23.234 -15.398 1 90.12 240 THR B C 1
ATOM 7555 O O . THR B 1 240 ? 13.695 -23.672 -16.391 1 90.12 240 THR B O 1
ATOM 7558 N N . ARG B 1 241 ? 15.523 -23.406 -15.188 1 90.5 241 ARG B N 1
ATOM 7559 C CA . ARG B 1 241 ? 16.344 -24.109 -16.156 1 90.5 241 ARG B CA 1
ATOM 7560 C C . ARG B 1 241 ? 15.945 -25.578 -16.25 1 90.5 241 ARG B C 1
ATOM 7562 O O . ARG B 1 241 ? 15.938 -26.156 -17.328 1 90.5 241 ARG B O 1
ATOM 7569 N N . GLU B 1 242 ? 15.547 -26.062 -15.172 1 84.81 242 GLU B N 1
ATOM 7570 C CA . GLU B 1 242 ? 15.102 -27.453 -15.141 1 84.81 242 GLU B CA 1
ATOM 7571 C C . GLU B 1 242 ? 13.742 -27.609 -15.82 1 84.81 242 GLU B C 1
ATOM 7573 O O . GLU B 1 242 ? 13.531 -28.562 -16.562 1 84.81 242 GLU B O 1
ATOM 7578 N N . VAL B 1 243 ? 12.906 -26.734 -15.57 1 88.44 243 VAL B N 1
ATOM 7579 C CA . VAL B 1 243 ? 11.539 -26.797 -16.078 1 88.44 243 VAL B CA 1
ATOM 7580 C C . VAL B 1 243 ? 11.523 -26.469 -17.578 1 88.44 243 VAL B C 1
ATOM 7582 O O . VAL B 1 243 ? 10.68 -26.969 -18.312 1 88.44 243 VAL B O 1
ATOM 7585 N N . TYR B 1 244 ? 12.508 -25.719 -17.984 1 92.75 244 TYR B N 1
ATOM 7586 C CA . TYR B 1 244 ? 12.594 -25.344 -19.391 1 92.75 244 TYR B CA 1
ATOM 7587 C C . TYR B 1 244 ? 12.672 -26.578 -20.281 1 92.75 244 TYR B C 1
ATOM 7589 O O . TYR B 1 244 ? 12.055 -26.609 -21.359 1 92.75 244 TYR B O 1
ATOM 7597 N N . ARG B 1 245 ? 13.32 -27.531 -19.875 1 86.69 245 ARG B N 1
ATOM 7598 C CA . ARG B 1 245 ? 13.5 -28.734 -20.672 1 86.69 245 ARG B CA 1
ATOM 7599 C C . ARG B 1 245 ? 12.172 -29.438 -20.922 1 86.69 245 ARG B C 1
ATOM 7601 O O . ARG B 1 245 ? 11.977 -30.047 -21.969 1 86.69 245 ARG B O 1
ATOM 7608 N N . LYS B 1 246 ? 11.344 -29.188 -20.062 1 88.5 246 LYS B N 1
ATOM 7609 C CA . LYS B 1 246 ? 10.055 -29.859 -20.156 1 88.5 246 LYS B CA 1
ATOM 7610 C C . LYS B 1 246 ? 9.039 -29.016 -20.906 1 88.5 246 LYS B C 1
ATOM 7612 O O . LYS B 1 246 ? 8.086 -29.547 -21.484 1 88.5 246 LYS B O 1
ATOM 7617 N N . PHE B 1 247 ? 9.227 -27.75 -20.859 1 91.94 247 PHE B N 1
ATOM 7618 C CA . PHE B 1 247 ? 8.164 -26.891 -21.375 1 91.94 247 PHE B CA 1
ATOM 7619 C C . PHE B 1 247 ? 8.695 -25.953 -22.453 1 91.94 247 PHE B C 1
ATOM 7621 O O . PHE B 1 247 ? 8.172 -24.844 -22.641 1 91.94 247 PHE B O 1
ATOM 7628 N N . LYS B 1 248 ? 9.695 -26.234 -23.125 1 90.88 248 LYS B N 1
ATOM 7629 C CA . LYS B 1 248 ? 10.305 -25.406 -24.156 1 90.88 248 LYS B CA 1
ATOM 7630 C C . LYS B 1 248 ? 9.484 -25.453 -25.453 1 90.88 248 LYS B C 1
ATOM 7632 O O . LYS B 1 248 ? 9.805 -24.766 -26.422 1 90.88 248 LYS B O 1
ATOM 7637 N N . ASP B 1 249 ? 8.422 -26.203 -25.469 1 89 249 ASP B N 1
ATOM 7638 C CA . ASP B 1 249 ? 7.645 -26.438 -26.672 1 89 249 ASP B CA 1
ATOM 7639 C C . ASP B 1 249 ? 6.871 -25.188 -27.078 1 89 249 ASP B C 1
ATOM 7641 O O . ASP B 1 249 ? 6.453 -25.062 -28.234 1 89 249 ASP B O 1
ATOM 7645 N N . CYS B 1 250 ? 6.547 -24.375 -26.172 1 87.81 250 CYS B N 1
ATOM 7646 C CA . CYS B 1 250 ? 5.812 -23.156 -26.453 1 87.81 250 CYS B CA 1
ATOM 7647 C C . CYS B 1 250 ? 6.367 -21.984 -25.656 1 87.81 250 CYS B C 1
ATOM 7649 O O . CYS B 1 250 ? 6.312 -21.984 -24.422 1 87.81 250 CYS B O 1
ATOM 7651 N N . VAL B 1 251 ? 6.816 -20.969 -26.391 1 90.25 251 VAL B N 1
ATOM 7652 C CA . VAL B 1 251 ? 7.457 -19.844 -25.719 1 90.25 251 VAL B CA 1
ATOM 7653 C C . VAL B 1 251 ? 6.875 -18.531 -26.25 1 90.25 251 VAL B C 1
ATOM 7655 O O . VAL B 1 251 ? 6.609 -18.406 -27.453 1 90.25 251 VAL B O 1
ATOM 7658 N N . PHE B 1 252 ? 6.609 -17.656 -25.359 1 87.88 252 PHE B N 1
ATOM 7659 C CA . PHE B 1 252 ? 6.145 -16.312 -25.703 1 87.88 252 PHE B CA 1
ATOM 7660 C C . PHE B 1 252 ? 7.207 -15.266 -25.375 1 87.88 252 PHE B C 1
ATOM 7662 O O . PHE B 1 252 ? 7.863 -15.352 -24.328 1 87.88 252 PHE B O 1
ATOM 7669 N N . PHE B 1 253 ? 7.43 -14.422 -26.297 1 88.88 253 PHE B N 1
ATOM 7670 C CA . PHE B 1 253 ? 8.43 -13.383 -26.078 1 88.88 253 PHE B CA 1
ATOM 7671 C C . PHE B 1 253 ? 7.871 -12.016 -26.453 1 88.88 253 PHE B C 1
ATOM 7673 O O . PHE B 1 253 ? 7.391 -11.82 -27.562 1 88.88 253 PHE B O 1
ATOM 7680 N N . ASP B 1 254 ? 7.844 -11.133 -25.469 1 85.19 254 ASP B N 1
ATOM 7681 C CA . ASP B 1 254 ? 7.398 -9.75 -25.656 1 85.19 254 ASP B CA 1
ATOM 7682 C C . ASP B 1 254 ? 8.125 -8.805 -24.703 1 85.19 254 ASP B C 1
ATOM 7684 O O . ASP B 1 254 ? 8.688 -9.234 -23.703 1 85.19 254 ASP B O 1
ATOM 7688 N N . THR B 1 255 ? 8.242 -7.59 -25.188 1 87.81 255 THR B N 1
ATOM 7689 C CA . THR B 1 255 ? 8.914 -6.613 -24.328 1 87.81 255 THR B CA 1
ATOM 7690 C C . THR B 1 255 ? 7.906 -5.617 -23.75 1 87.81 255 THR B C 1
ATOM 7692 O O . THR B 1 255 ? 6.824 -5.43 -24.312 1 87.81 255 THR B O 1
ATOM 7695 N N . THR B 1 256 ? 8.203 -5.125 -22.609 1 84.62 256 THR B N 1
ATOM 7696 C CA . THR B 1 256 ? 7.367 -4.109 -21.984 1 84.62 256 THR B CA 1
ATOM 7697 C C . THR B 1 256 ? 8.219 -2.951 -21.469 1 84.62 256 THR B C 1
ATOM 7699 O O . THR B 1 256 ? 9.336 -3.16 -21 1 84.62 256 THR B O 1
ATOM 7702 N N . PHE B 1 257 ? 7.602 -1.729 -21.578 1 78.62 257 PHE B N 1
ATOM 7703 C CA . PHE B 1 257 ? 8.328 -0.525 -21.188 1 78.62 257 PHE B CA 1
ATOM 7704 C C . PHE B 1 257 ? 7.84 -0.015 -19.844 1 78.62 257 PHE B C 1
ATOM 7706 O O . PHE B 1 257 ? 6.965 -0.624 -19.219 1 78.62 257 PHE B O 1
ATOM 7713 N N . CYS B 1 258 ? 8.492 1.047 -19.312 1 74.44 258 CYS B N 1
ATOM 7714 C CA . CYS B 1 258 ? 8.117 1.787 -18.109 1 74.44 258 CYS B CA 1
ATOM 7715 C C . CYS B 1 258 ? 8.164 0.891 -16.891 1 74.44 258 CYS B C 1
ATOM 7717 O O . CYS B 1 258 ? 7.211 0.854 -16.094 1 74.44 258 CYS B O 1
ATOM 7719 N N . THR B 1 259 ? 9.281 0.124 -16.844 1 82.5 259 THR B N 1
ATOM 7720 C CA . THR B 1 259 ? 9.391 -0.789 -15.703 1 82.5 259 THR B CA 1
ATOM 7721 C C . THR B 1 259 ? 10.523 -0.359 -14.781 1 82.5 259 THR B C 1
ATOM 7723 O O . THR B 1 259 ? 10.625 -0.839 -13.648 1 82.5 259 THR B O 1
ATOM 7726 N N . ASN B 1 260 ? 11.328 0.458 -15.234 1 84.31 260 ASN B N 1
ATOM 7727 C CA . ASN B 1 260 ? 12.461 0.923 -14.438 1 84.31 260 ASN B CA 1
ATOM 7728 C C . ASN B 1 260 ? 12.867 2.346 -14.812 1 84.31 260 ASN B C 1
ATOM 7730 O O . ASN B 1 260 ? 12.453 2.857 -15.852 1 84.31 260 ASN B O 1
ATOM 7734 N N . ARG B 1 261 ? 13.664 2.963 -14.078 1 84.94 261 ARG B N 1
ATOM 7735 C CA . ARG B 1 261 ? 14 4.379 -14.211 1 84.94 261 ARG B CA 1
ATOM 7736 C C . ARG B 1 261 ? 14.906 4.613 -15.406 1 84.94 261 ARG B C 1
ATOM 7738 O O . ARG B 1 261 ? 15.023 5.742 -15.891 1 84.94 261 ARG B O 1
ATOM 7745 N N . TYR B 1 262 ? 15.602 3.602 -15.852 1 87.38 262 TYR B N 1
ATOM 7746 C CA . TYR B 1 262 ? 16.531 3.732 -16.969 1 87.38 262 TYR B CA 1
ATOM 7747 C C . TYR B 1 262 ? 15.82 3.533 -18.297 1 87.38 262 TYR B C 1
ATOM 7749 O O . TYR B 1 262 ? 16.453 3.57 -19.359 1 87.38 262 TYR B O 1
ATOM 7757 N N . ASP B 1 263 ? 14.531 3.223 -18.203 1 87.31 263 ASP B N 1
ATOM 7758 C CA . ASP B 1 263 ? 13.688 3 -19.375 1 87.31 263 ASP B CA 1
ATOM 7759 C C . ASP B 1 263 ? 14.172 1.795 -20.188 1 87.31 263 ASP B C 1
ATOM 7761 O O . ASP B 1 263 ? 14.102 1.797 -21.422 1 87.31 263 ASP B O 1
ATOM 7765 N N . MET B 1 264 ? 14.797 0.892 -19.5 1 91.19 264 MET B N 1
ATOM 7766 C CA . MET B 1 264 ? 15.18 -0.364 -20.141 1 91.19 264 MET B CA 1
ATOM 7767 C C . MET B 1 264 ? 13.961 -1.259 -20.359 1 91.19 264 MET B C 1
ATOM 7769 O O . MET B 1 264 ? 13.25 -1.58 -19.406 1 91.19 264 MET B O 1
ATOM 7773 N N . PRO B 1 265 ? 13.742 -1.64 -21.547 1 91.19 265 PRO B N 1
ATOM 7774 C CA . PRO B 1 265 ? 12.625 -2.561 -21.766 1 91.19 265 PRO B CA 1
ATOM 7775 C C . PRO B 1 265 ? 12.812 -3.893 -21.031 1 91.19 265 PRO B C 1
ATOM 7777 O O . PRO B 1 265 ? 13.922 -4.434 -21.016 1 91.19 265 PRO B O 1
ATOM 7780 N N . PHE B 1 266 ? 11.766 -4.316 -20.422 1 93.19 266 PHE B N 1
ATOM 7781 C CA . PHE B 1 266 ? 11.742 -5.637 -19.797 1 93.19 266 PHE B CA 1
ATOM 7782 C C . PHE B 1 266 ? 11.297 -6.699 -20.812 1 93.19 266 PHE B C 1
ATOM 7784 O O . PHE B 1 266 ? 10.266 -6.555 -21.453 1 93.19 266 PHE B O 1
ATOM 7791 N N . ALA B 1 267 ? 12.094 -7.707 -20.922 1 92.81 267 ALA B N 1
ATOM 7792 C CA . ALA B 1 267 ? 11.836 -8.766 -21.906 1 92.81 267 ALA B CA 1
ATOM 7793 C C . ALA B 1 267 ? 11.688 -10.117 -21.219 1 92.81 267 ALA B C 1
ATOM 7795 O O . ALA B 1 267 ? 12.633 -10.906 -21.172 1 92.81 267 ALA B O 1
ATOM 7796 N N . PRO B 1 268 ? 10.5 -10.43 -20.797 1 92.56 268 PRO B N 1
ATOM 7797 C CA . PRO B 1 268 ? 10.273 -11.75 -20.203 1 92.56 268 PRO B CA 1
ATOM 7798 C C . PRO B 1 268 ? 10.086 -12.844 -21.25 1 92.56 268 PRO B C 1
ATOM 7800 O O . PRO B 1 268 ? 9.477 -12.602 -22.297 1 92.56 268 PRO B O 1
ATOM 7803 N N . ILE B 1 269 ? 10.656 -13.945 -21.047 1 92.88 269 ILE B N 1
ATOM 7804 C CA . ILE B 1 269 ? 10.398 -15.156 -21.812 1 92.88 269 ILE B CA 1
ATOM 7805 C C . ILE B 1 269 ? 9.422 -16.047 -21.062 1 92.88 269 ILE B C 1
ATOM 7807 O O . ILE B 1 269 ? 9.727 -16.531 -19.969 1 92.88 269 ILE B O 1
ATOM 7811 N N . VAL B 1 270 ? 8.297 -16.25 -21.656 1 91.5 270 VAL B N 1
ATOM 7812 C CA . VAL B 1 270 ? 7.191 -16.859 -20.906 1 91.5 270 VAL B CA 1
ATOM 7813 C C . VAL B 1 270 ? 6.832 -18.203 -21.531 1 91.5 270 VAL B C 1
ATOM 7815 O O . VAL B 1 270 ? 6.867 -18.359 -22.766 1 91.5 270 VAL B O 1
ATOM 7818 N N . GLY B 1 271 ? 6.59 -19.156 -20.703 1 91.25 271 GLY B N 1
ATOM 7819 C CA . GLY B 1 271 ? 6.09 -20.453 -21.125 1 91.25 271 GLY B CA 1
ATOM 7820 C C . GLY B 1 271 ? 4.805 -20.859 -20.422 1 91.25 271 GLY B C 1
ATOM 7821 O O . GLY B 1 271 ? 4.164 -20.031 -19.766 1 91.25 271 GLY B O 1
ATOM 7822 N N . ILE B 1 272 ? 4.383 -22.094 -20.672 1 90.88 272 ILE B N 1
ATOM 7823 C CA . ILE B 1 272 ? 3.184 -22.641 -20.047 1 90.88 272 ILE B CA 1
ATOM 7824 C C . ILE B 1 272 ? 3.514 -23.984 -19.406 1 90.88 272 ILE B C 1
ATOM 7826 O O . ILE B 1 272 ? 4.117 -24.859 -20.031 1 90.88 272 ILE B O 1
ATOM 7830 N N . ASN B 1 273 ? 3.139 -24.125 -18.188 1 92 273 ASN B N 1
ATOM 7831 C CA . ASN B 1 273 ? 3.424 -25.375 -17.516 1 92 273 ASN B CA 1
ATOM 7832 C C . ASN B 1 273 ? 2.271 -26.375 -17.672 1 92 273 ASN B C 1
ATOM 7834 O O . ASN B 1 273 ? 1.362 -26.156 -18.469 1 92 273 ASN B O 1
ATOM 7838 N N . ASN B 1 274 ? 2.352 -27.516 -17.047 1 93.12 274 ASN B N 1
ATOM 7839 C CA . ASN B 1 274 ? 1.37 -28.578 -17.172 1 93.12 274 ASN B CA 1
ATOM 7840 C C . ASN B 1 274 ? 0.037 -28.203 -16.531 1 93.12 274 ASN B C 1
ATOM 7842 O O . ASN B 1 274 ? -0.983 -28.844 -16.781 1 93.12 274 ASN B O 1
ATOM 7846 N N . HIS B 1 275 ? 0.059 -27.203 -15.688 1 93.06 275 HIS B N 1
ATOM 7847 C CA . HIS B 1 275 ? -1.167 -26.703 -15.07 1 93.06 275 HIS B CA 1
ATOM 7848 C C . HIS B 1 275 ? -1.775 -25.562 -15.867 1 93.06 275 HIS B C 1
ATOM 7850 O O . HIS B 1 275 ? -2.664 -24.859 -15.383 1 93.06 275 HIS B O 1
ATOM 7856 N N . MET B 1 276 ? -1.239 -25.312 -17.047 1 91.62 276 MET B N 1
ATOM 7857 C CA . MET B 1 276 ? -1.72 -24.281 -17.953 1 91.62 276 MET B CA 1
ATOM 7858 C C . MET B 1 276 ? -1.476 -22.891 -17.375 1 91.62 276 MET B C 1
ATOM 7860 O O . MET B 1 276 ? -2.275 -21.969 -17.578 1 91.62 276 MET B O 1
ATOM 7864 N N . GLN B 1 277 ? -0.484 -22.812 -16.609 1 90.75 277 GLN B N 1
ATOM 7865 C CA . GLN B 1 277 ? -0.098 -21.547 -16.031 1 90.75 277 GLN B CA 1
ATOM 7866 C C . GLN B 1 277 ? 1.086 -20.922 -16.766 1 90.75 277 GLN B C 1
ATOM 7868 O O . GLN B 1 277 ? 1.95 -21.656 -17.266 1 90.75 277 GLN B O 1
ATOM 7873 N N . SER B 1 278 ? 1.065 -19.594 -16.812 1 89.88 278 SER B N 1
ATOM 7874 C CA . SER B 1 278 ? 2.225 -18.922 -17.375 1 89.88 278 SER B CA 1
ATOM 7875 C C . SER B 1 278 ? 3.416 -18.969 -16.422 1 89.88 278 SER B C 1
ATOM 7877 O O . SER B 1 278 ? 3.273 -18.703 -15.227 1 89.88 278 SER B O 1
ATOM 7879 N N . ILE B 1 279 ? 4.512 -19.359 -16.891 1 89.62 279 ILE B N 1
ATOM 7880 C CA . ILE B 1 279 ? 5.73 -19.422 -16.094 1 89.62 279 ILE B CA 1
ATOM 7881 C C . ILE B 1 279 ? 6.844 -18.641 -16.781 1 89.62 279 ILE B C 1
ATOM 7883 O O . ILE B 1 279 ? 6.82 -18.453 -18 1 89.62 279 ILE B O 1
ATOM 7887 N N . MET B 1 280 ? 7.77 -18.266 -16.031 1 90.88 280 MET B N 1
ATOM 7888 C CA . MET B 1 280 ? 8.93 -17.547 -16.562 1 90.88 280 MET B CA 1
ATOM 7889 C C . MET B 1 280 ? 10.031 -18.531 -16.953 1 90.88 280 MET B C 1
ATOM 7891 O O . MET B 1 280 ? 10.375 -19.422 -16.172 1 90.88 280 MET B O 1
ATOM 7895 N N . LEU B 1 281 ? 10.523 -18.375 -18.141 1 93.88 281 LEU B N 1
ATOM 7896 C CA . LEU B 1 281 ? 11.609 -19.234 -18.625 1 93.88 281 LEU B CA 1
ATOM 7897 C C . LEU B 1 281 ? 12.906 -18.438 -18.734 1 93.88 281 LEU B C 1
ATOM 7899 O O . LEU B 1 281 ? 13.945 -18.984 -19.109 1 93.88 281 LEU B O 1
ATOM 7903 N N . GLY B 1 282 ? 12.82 -17.234 -18.438 1 92.69 282 GLY B N 1
ATOM 7904 C CA . GLY B 1 282 ? 13.93 -16.281 -18.453 1 92.69 282 GLY B CA 1
ATOM 7905 C C . GLY B 1 282 ? 13.484 -14.844 -18.562 1 92.69 282 GLY B C 1
ATOM 7906 O O . GLY B 1 282 ? 12.32 -14.562 -18.859 1 92.69 282 GLY B O 1
ATOM 7907 N N . CYS B 1 283 ? 14.406 -13.938 -18.234 1 94.06 283 CYS B N 1
ATOM 7908 C CA . CYS B 1 283 ? 14.055 -12.523 -18.375 1 94.06 283 CYS B CA 1
ATOM 7909 C C . CYS B 1 283 ? 15.297 -11.68 -18.625 1 94.06 283 CYS B C 1
ATOM 7911 O O . CYS B 1 283 ? 16.422 -12.109 -18.344 1 94.06 283 CYS B O 1
ATOM 7913 N N . ALA B 1 284 ? 15.039 -10.539 -19.266 1 95.5 284 ALA B N 1
ATOM 7914 C CA . ALA B 1 284 ? 16.141 -9.641 -19.578 1 95.5 284 ALA B CA 1
ATOM 7915 C C . ALA B 1 284 ? 15.703 -8.18 -19.5 1 95.5 284 ALA B C 1
ATOM 7917 O O . ALA B 1 284 ? 14.531 -7.867 -19.734 1 95.5 284 ALA B O 1
ATOM 7918 N N . LEU B 1 285 ? 16.562 -7.406 -19.062 1 94.75 285 LEU B N 1
ATOM 7919 C CA . LEU B 1 285 ? 16.484 -5.961 -19.25 1 94.75 285 LEU B CA 1
ATOM 7920 C C . LEU B 1 285 ? 17.422 -5.508 -20.359 1 94.75 285 LEU B C 1
ATOM 7922 O O . LEU B 1 285 ? 18.625 -5.781 -20.297 1 94.75 285 LEU B O 1
ATOM 7926 N N . ILE B 1 286 ? 16.859 -4.805 -21.328 1 94.38 286 ILE B N 1
ATOM 7927 C CA . ILE B 1 286 ? 17.656 -4.566 -22.547 1 94.38 286 ILE B CA 1
ATOM 7928 C C . ILE B 1 286 ? 17.719 -3.066 -22.828 1 94.38 286 ILE B C 1
ATOM 7930 O O . ILE B 1 286 ? 16.859 -2.305 -22.359 1 94.38 286 ILE B O 1
ATOM 7934 N N . PRO B 1 287 ? 18.734 -2.635 -23.531 1 90.69 287 PRO B N 1
ATOM 7935 C CA . PRO B 1 287 ? 18.906 -1.204 -23.797 1 90.69 287 PRO B CA 1
ATOM 7936 C C . PRO B 1 287 ? 17.953 -0.689 -24.875 1 90.69 287 PRO B C 1
ATOM 7938 O O . PRO B 1 287 ? 17.594 0.495 -24.875 1 90.69 287 PRO B O 1
ATOM 7941 N N . ASP B 1 288 ? 17.672 -1.552 -25.797 1 88.56 288 ASP B N 1
ATOM 7942 C CA . ASP B 1 288 ? 16.812 -1.158 -26.906 1 88.56 288 ASP B CA 1
ATOM 7943 C C . ASP B 1 288 ? 16.141 -2.375 -27.547 1 88.56 288 ASP B C 1
ATOM 7945 O O . ASP B 1 288 ? 16.359 -3.508 -27.109 1 88.56 288 ASP B O 1
ATOM 7949 N N . GLU B 1 289 ? 15.312 -2.039 -28.5 1 89.5 289 GLU B N 1
ATOM 7950 C CA . GLU B 1 289 ? 14.57 -3.104 -29.172 1 89.5 289 GLU B CA 1
ATOM 7951 C C . GLU B 1 289 ? 15.078 -3.318 -30.594 1 89.5 289 GLU B C 1
ATOM 7953 O O . GLU B 1 289 ? 14.289 -3.42 -31.531 1 89.5 289 GLU B O 1
ATOM 7958 N N . ARG B 1 290 ? 16.391 -3.385 -30.719 1 88.88 290 ARG B N 1
ATOM 7959 C CA . ARG B 1 290 ? 17.016 -3.611 -32.031 1 88.88 290 ARG B CA 1
ATOM 7960 C C . ARG B 1 290 ? 17.312 -5.09 -32.219 1 88.88 290 ARG B C 1
ATOM 7962 O O . ARG B 1 290 ? 17.344 -5.867 -31.281 1 88.88 290 ARG B O 1
ATOM 7969 N N . LYS B 1 291 ? 17.5 -5.453 -33.438 1 92.31 291 LYS B N 1
ATOM 7970 C CA . LYS B 1 291 ? 17.766 -6.844 -33.781 1 92.31 291 LYS B CA 1
ATOM 7971 C C . LYS B 1 291 ? 18.984 -7.387 -33.062 1 92.31 291 LYS B C 1
ATOM 7973 O O . LYS B 1 291 ? 18.984 -8.523 -32.594 1 92.31 291 LYS B O 1
ATOM 7978 N N . GLU B 1 292 ? 20 -6.586 -33 1 92.81 292 GLU B N 1
ATOM 7979 C CA . GLU B 1 292 ? 21.234 -7.02 -32.344 1 92.81 292 GLU B CA 1
ATOM 7980 C C . GLU B 1 292 ? 21.016 -7.312 -30.875 1 92.81 292 GLU B C 1
ATOM 7982 O O . GLU B 1 292 ? 21.609 -8.25 -30.328 1 92.81 292 GLU B O 1
ATOM 7987 N N . THR B 1 293 ? 20.25 -6.516 -30.266 1 93.75 293 THR B N 1
ATOM 7988 C CA . THR B 1 293 ? 19.938 -6.711 -28.844 1 93.75 293 THR B CA 1
ATOM 7989 C C . THR B 1 293 ? 19.141 -7.988 -28.641 1 93.75 293 THR B C 1
ATOM 7991 O O . THR B 1 293 ? 19.406 -8.758 -27.719 1 93.75 293 THR B O 1
ATOM 7994 N N . PHE B 1 294 ? 18.156 -8.18 -29.516 1 94.62 294 PHE B N 1
ATOM 7995 C CA . PHE B 1 294 ? 17.359 -9.398 -29.406 1 94.62 294 PHE B CA 1
ATOM 7996 C C . PHE B 1 294 ? 18.219 -10.633 -29.688 1 94.62 294 PHE B C 1
ATOM 7998 O O . PHE B 1 294 ? 18.031 -11.68 -29.062 1 94.62 294 PHE B O 1
ATOM 8005 N N . ARG B 1 295 ? 19.109 -10.492 -30.594 1 95 295 ARG B N 1
ATOM 8006 C CA . ARG B 1 295 ? 20.047 -11.586 -30.859 1 95 295 ARG B CA 1
ATOM 8007 C C . ARG B 1 295 ? 20.844 -11.938 -29.594 1 95 295 ARG B C 1
ATOM 8009 O O . ARG B 1 295 ? 21.031 -13.109 -29.281 1 95 295 ARG B O 1
ATOM 8016 N N . TRP B 1 296 ? 21.281 -10.93 -28.969 1 95.81 296 TRP B N 1
ATOM 8017 C CA . TRP B 1 296 ? 22.047 -11.156 -27.734 1 95.81 296 TRP B CA 1
ATOM 8018 C C . TRP B 1 296 ? 21.188 -11.875 -26.703 1 95.81 296 TRP B C 1
ATOM 8020 O O . TRP B 1 296 ? 21.672 -12.773 -26.016 1 95.81 296 TRP B O 1
ATOM 8030 N N . VAL B 1 297 ? 19.953 -11.484 -26.516 1 96.81 297 VAL B N 1
ATOM 8031 C CA . VAL B 1 297 ? 19.047 -12.086 -25.531 1 96.81 297 VAL B CA 1
ATOM 8032 C C . VAL B 1 297 ? 18.859 -13.57 -25.844 1 96.81 297 VAL B C 1
ATOM 8034 O O . VAL B 1 297 ? 18.969 -14.414 -24.953 1 96.81 297 VAL B O 1
ATOM 8037 N N . PHE B 1 298 ? 18.609 -13.875 -27.094 1 96.06 298 PHE B N 1
ATOM 8038 C CA . PHE B 1 298 ? 18.328 -15.25 -27.484 1 96.06 298 PHE B CA 1
ATOM 8039 C C . PHE B 1 298 ? 19.594 -16.109 -27.391 1 96.06 298 PHE B C 1
ATOM 8041 O O . PHE B 1 298 ? 19.531 -17.266 -27 1 96.06 298 PHE B O 1
ATOM 8048 N N . GLU B 1 299 ? 20.688 -15.539 -27.719 1 95.88 299 GLU B N 1
ATOM 8049 C CA . GLU B 1 299 ? 21.953 -16.266 -27.594 1 95.88 299 GLU B CA 1
ATOM 8050 C C . GLU B 1 299 ? 22.266 -16.562 -26.125 1 95.88 299 GLU B C 1
ATOM 8052 O O . GLU B 1 299 ? 22.672 -17.688 -25.797 1 95.88 299 GLU B O 1
ATOM 8057 N N . THR B 1 300 ? 22.109 -15.562 -25.344 1 96.56 300 THR B N 1
ATOM 8058 C CA . THR B 1 300 ? 22.344 -15.727 -23.906 1 96.56 300 THR B CA 1
ATOM 8059 C C . THR B 1 300 ? 21.375 -16.734 -23.312 1 96.56 300 THR B C 1
ATOM 8061 O O . THR B 1 300 ? 21.766 -17.547 -22.469 1 96.56 300 THR B O 1
ATOM 8064 N N . TRP B 1 301 ? 20.141 -16.641 -23.719 1 96.69 301 TRP B N 1
ATOM 8065 C CA . TRP B 1 301 ? 19.109 -17.578 -23.281 1 96.69 301 TRP B CA 1
ATOM 8066 C C . TRP B 1 301 ? 19.484 -19.016 -23.641 1 96.69 301 TRP B C 1
ATOM 8068 O O . TRP B 1 301 ? 19.359 -19.922 -22.828 1 96.69 301 TRP B O 1
ATOM 8078 N N . MET B 1 302 ? 20.016 -19.203 -24.781 1 95 302 MET B N 1
ATOM 8079 C CA . MET B 1 302 ? 20.406 -20.547 -25.234 1 95 302 MET B CA 1
ATOM 8080 C C . MET B 1 302 ? 21.625 -21.031 -24.469 1 95 302 MET B C 1
ATOM 8082 O O . MET B 1 302 ? 21.734 -22.219 -24.141 1 95 302 MET B O 1
ATOM 8086 N N . ASP B 1 303 ? 22.469 -20.141 -24.203 1 94.25 303 ASP B N 1
ATOM 8087 C CA . ASP B 1 303 ? 23.609 -20.5 -23.375 1 94.25 303 ASP B CA 1
ATOM 8088 C C . ASP B 1 303 ? 23.156 -20.969 -22 1 94.25 303 ASP B C 1
ATOM 8090 O O . ASP B 1 303 ? 23.688 -21.938 -21.453 1 94.25 303 ASP B O 1
ATOM 8094 N N . ALA B 1 304 ? 22.234 -20.25 -21.453 1 95 304 ALA B N 1
ATOM 8095 C CA . ALA B 1 304 ? 21.719 -20.562 -20.125 1 95 304 ALA B CA 1
ATOM 8096 C C . ALA B 1 304 ? 21 -21.922 -20.125 1 95 304 ALA B C 1
ATOM 8098 O O . ALA B 1 304 ? 21.031 -22.641 -19.125 1 95 304 ALA B O 1
ATOM 8099 N N . MET B 1 305 ? 20.344 -22.203 -21.234 1 95 305 MET B N 1
ATOM 8100 C CA . MET B 1 305 ? 19.516 -23.391 -21.297 1 95 305 MET B CA 1
ATOM 8101 C C . MET B 1 305 ? 20.266 -24.547 -21.938 1 95 305 MET B C 1
ATOM 8103 O O . MET B 1 305 ? 19.656 -25.547 -22.359 1 95 305 MET B O 1
ATOM 8107 N N . GLY B 1 306 ? 21.578 -24.484 -22.141 1 90.69 306 GLY B N 1
ATOM 8108 C CA . GLY B 1 306 ? 22.391 -25.562 -22.656 1 90.69 306 GLY B CA 1
ATOM 8109 C C . GLY B 1 306 ? 22.219 -25.781 -24.156 1 90.69 306 GLY B C 1
ATOM 8110 O O . GLY B 1 306 ? 22.25 -26.922 -24.641 1 90.69 306 GLY B O 1
ATOM 8111 N N . GLN B 1 307 ? 21.812 -24.781 -24.828 1 90.5 307 GLN B N 1
ATOM 8112 C CA . GLN B 1 307 ? 21.688 -24.766 -26.281 1 90.5 307 GLN B CA 1
ATOM 8113 C C . GLN B 1 307 ? 20.516 -25.641 -26.734 1 90.5 307 GLN B C 1
ATOM 8115 O O . GLN B 1 307 ? 20.531 -26.188 -27.828 1 90.5 307 GLN B O 1
ATOM 8120 N N . GLU B 1 308 ? 19.609 -25.766 -25.875 1 91.38 308 GLU B N 1
ATOM 8121 C CA . GLU B 1 308 ? 18.359 -26.438 -26.25 1 91.38 308 GLU B CA 1
ATOM 8122 C C . GLU B 1 308 ? 17.359 -25.438 -26.812 1 91.38 308 GLU B C 1
ATOM 8124 O O . GLU B 1 308 ? 16.781 -24.641 -26.078 1 91.38 308 GLU B O 1
ATOM 8129 N N . HIS B 1 309 ? 17.094 -25.562 -28.062 1 92.12 309 HIS B N 1
ATOM 8130 C CA . HIS B 1 309 ? 16.25 -24.594 -28.734 1 92.12 309 HIS B CA 1
ATOM 8131 C C . HIS B 1 309 ? 14.773 -24.844 -28.453 1 92.12 309 HIS B C 1
ATOM 8133 O O . HIS B 1 309 ? 14.359 -26 -28.281 1 92.12 309 HIS B O 1
ATOM 8139 N N . PRO B 1 310 ? 14.008 -23.75 -28.328 1 91.75 310 PRO B N 1
ATOM 8140 C CA . PRO B 1 310 ? 12.555 -23.938 -28.25 1 91.75 310 PRO B CA 1
ATOM 8141 C C . PRO B 1 310 ? 11.945 -24.438 -29.547 1 91.75 310 PRO B C 1
ATOM 8143 O O . PRO B 1 310 ? 12.555 -24.297 -30.609 1 91.75 310 PRO B O 1
ATOM 8146 N N . THR B 1 311 ? 10.82 -25.016 -29.422 1 85.31 311 THR B N 1
ATOM 8147 C CA . THR B 1 311 ? 10.172 -25.547 -30.609 1 85.31 311 THR B CA 1
ATOM 8148 C C . THR B 1 311 ? 9.391 -24.469 -31.344 1 85.31 311 THR B C 1
ATOM 8150 O O . THR B 1 311 ? 9.445 -24.375 -32.562 1 85.31 311 THR B O 1
ATOM 8153 N N . CYS B 1 312 ? 8.672 -23.703 -30.594 1 84.69 312 CYS B N 1
ATOM 8154 C CA . CYS B 1 312 ? 7.867 -22.625 -31.156 1 84.69 312 CYS B CA 1
ATOM 8155 C C . CYS B 1 312 ? 8 -21.359 -30.328 1 84.69 312 CYS B C 1
ATOM 8157 O O . CYS B 1 312 ? 8.047 -21.422 -29.094 1 84.69 312 CYS B O 1
ATOM 8159 N N . ILE B 1 313 ? 8.109 -20.25 -31.031 1 85.25 313 ILE B N 1
ATOM 8160 C CA . ILE B 1 313 ? 8.203 -18.953 -30.359 1 85.25 313 ILE B CA 1
ATOM 8161 C C . ILE B 1 313 ? 7.164 -17.984 -30.938 1 85.25 313 ILE B C 1
ATOM 8163 O O . ILE B 1 313 ? 7.023 -17.891 -32.156 1 85.25 313 ILE B O 1
ATOM 8167 N N . MET B 1 314 ? 6.426 -17.406 -30.094 1 82.75 314 MET B N 1
ATOM 8168 C CA . MET B 1 314 ? 5.434 -16.422 -30.5 1 82.75 314 MET B CA 1
ATOM 8169 C C . MET B 1 314 ? 5.848 -15.023 -30.078 1 82.75 314 MET B C 1
ATOM 8171 O O . MET B 1 314 ? 6.289 -14.82 -28.938 1 82.75 314 MET B O 1
ATOM 8175 N N . THR B 1 315 ? 5.852 -14.086 -30.953 1 82.56 315 THR B N 1
ATOM 8176 C CA . THR B 1 315 ? 6.188 -12.695 -30.672 1 82.56 315 THR B CA 1
ATOM 8177 C C . THR B 1 315 ? 5.145 -11.758 -31.266 1 82.56 315 THR B C 1
ATOM 8179 O O . THR B 1 315 ? 4.223 -12.195 -31.953 1 82.56 315 THR B O 1
ATOM 8182 N N . ASP B 1 316 ? 5.234 -10.531 -30.844 1 73.38 316 ASP B N 1
ATOM 8183 C CA . ASP B 1 316 ? 4.426 -9.508 -31.5 1 73.38 316 ASP B CA 1
ATOM 8184 C C . ASP B 1 316 ? 5.043 -9.094 -32.844 1 73.38 316 ASP B C 1
ATOM 8186 O O . ASP B 1 316 ? 6.172 -9.477 -33.156 1 73.38 316 ASP B O 1
ATOM 8190 N N . GLN B 1 317 ? 4.316 -8.492 -33.625 1 63.28 317 GLN B N 1
ATOM 8191 C CA . GLN B 1 317 ? 4.77 -8.109 -34.938 1 63.28 317 GLN B CA 1
ATOM 8192 C C . GLN B 1 317 ? 5.902 -7.086 -34.875 1 63.28 317 GLN B C 1
ATOM 8194 O O . GLN B 1 317 ? 5.656 -5.879 -34.906 1 63.28 317 GLN B O 1
ATOM 8199 N N . ASP B 1 318 ? 6.977 -7.531 -34.5 1 76.81 318 ASP B N 1
ATOM 8200 C CA . ASP B 1 318 ? 8.172 -6.691 -34.5 1 76.81 318 ASP B CA 1
ATOM 8201 C C . ASP B 1 318 ? 9.242 -7.238 -35.406 1 76.81 318 ASP B C 1
ATOM 8203 O O . ASP B 1 318 ? 9.672 -8.383 -35.281 1 76.81 318 ASP B O 1
ATOM 8207 N N . ALA B 1 319 ? 9.625 -6.453 -36.406 1 79.88 319 ALA B N 1
ATOM 8208 C CA . ALA B 1 319 ? 10.578 -6.875 -37.406 1 79.88 319 ALA B CA 1
ATOM 8209 C C . ALA B 1 319 ? 11.93 -7.223 -36.781 1 79.88 319 ALA B C 1
ATOM 8211 O O . ALA B 1 319 ? 12.609 -8.148 -37.25 1 79.88 319 ALA B O 1
ATOM 8212 N N . ALA B 1 320 ? 12.25 -6.527 -35.812 1 87.19 320 ALA B N 1
ATOM 8213 C CA . ALA B 1 320 ? 13.523 -6.773 -35.156 1 87.19 320 ALA B CA 1
ATOM 8214 C C . ALA B 1 320 ? 13.531 -8.133 -34.438 1 87.19 320 ALA B C 1
ATOM 8216 O O . ALA B 1 320 ? 14.516 -8.867 -34.531 1 87.19 320 ALA B O 1
ATOM 8217 N N . MET B 1 321 ? 12.469 -8.469 -33.875 1 88.06 321 MET B N 1
ATOM 8218 C CA . MET B 1 321 ? 12.344 -9.75 -33.219 1 88.06 321 MET B CA 1
ATOM 8219 C C . MET B 1 321 ? 12.375 -10.898 -34.219 1 88.06 321 MET B C 1
ATOM 8221 O O . MET B 1 321 ? 13.055 -11.906 -34 1 88.06 321 MET B O 1
ATOM 8225 N N . ALA B 1 322 ? 11.609 -10.617 -35.219 1 84.88 322 ALA B N 1
ATOM 8226 C CA . ALA B 1 322 ? 11.531 -11.641 -36.281 1 84.88 322 ALA B CA 1
ATOM 8227 C C . ALA B 1 322 ? 12.906 -11.898 -36.875 1 84.88 322 ALA B C 1
ATOM 8229 O O . ALA B 1 322 ? 13.266 -13.047 -37.156 1 84.88 322 ALA B O 1
ATOM 8230 N N . GLY B 1 323 ? 13.578 -10.859 -37.156 1 86.31 323 GLY B N 1
ATOM 8231 C CA . GLY B 1 323 ? 14.922 -10.992 -37.688 1 86.31 323 GLY B CA 1
ATOM 8232 C C . GLY B 1 323 ? 15.867 -11.734 -36.781 1 86.31 323 GLY B C 1
ATOM 8233 O O . GLY B 1 323 ? 16.656 -12.562 -37.219 1 86.31 323 GLY B O 1
ATOM 8234 N N . ALA B 1 324 ? 15.828 -11.453 -35.562 1 92 324 ALA B N 1
ATOM 8235 C CA . ALA B 1 324 ? 16.688 -12.125 -34.594 1 92 324 ALA B CA 1
ATOM 8236 C C . ALA B 1 324 ? 16.328 -13.609 -34.469 1 92 324 ALA B C 1
ATOM 8238 O O . ALA B 1 324 ? 17.219 -14.453 -34.344 1 92 324 ALA B O 1
ATOM 8239 N N . ILE B 1 325 ? 15.062 -13.914 -34.469 1 89.38 325 ILE B N 1
ATOM 8240 C CA . ILE B 1 325 ? 14.594 -15.289 -34.375 1 89.38 325 ILE B CA 1
ATOM 8241 C C . ILE B 1 325 ? 15.039 -16.094 -35.594 1 89.38 325 ILE B C 1
ATOM 8243 O O . ILE B 1 325 ? 15.461 -17.25 -35.469 1 89.38 325 ILE B O 1
ATOM 8247 N N . ASP B 1 326 ? 14.977 -15.484 -36.688 1 87.06 326 ASP B N 1
ATOM 8248 C CA . ASP B 1 326 ? 15.398 -16.156 -37.906 1 87.06 326 ASP B CA 1
ATOM 8249 C C . ASP B 1 326 ? 16.891 -16.469 -37.875 1 87.06 326 ASP B C 1
ATOM 8251 O O . ASP B 1 326 ? 17.328 -17.484 -38.438 1 87.06 326 ASP B O 1
ATOM 8255 N N . ASP B 1 327 ? 17.625 -15.695 -37.281 1 89.81 327 ASP B N 1
ATOM 8256 C CA . ASP B 1 327 ? 19.078 -15.867 -37.219 1 89.81 327 ASP B CA 1
ATOM 8257 C C . ASP B 1 327 ? 19.453 -16.969 -36.25 1 89.81 327 ASP B C 1
ATOM 8259 O O . ASP B 1 327 ? 20.359 -17.766 -36.531 1 89.81 327 ASP B O 1
ATOM 8263 N N . ILE B 1 328 ? 18.781 -16.969 -35.188 1 90.44 328 ILE B N 1
ATOM 8264 C CA . ILE B 1 328 ? 19.203 -17.844 -34.094 1 90.44 328 ILE B CA 1
ATOM 8265 C C . ILE B 1 328 ? 18.438 -19.156 -34.125 1 90.44 328 ILE B C 1
ATOM 8267 O O . ILE B 1 328 ? 18.969 -20.219 -33.812 1 90.44 328 ILE B O 1
ATOM 8271 N N . PHE B 1 329 ? 17.125 -18.969 -34.438 1 89.31 329 PHE B N 1
ATOM 8272 C CA . PHE B 1 329 ? 16.266 -20.141 -34.5 1 89.31 329 PHE B CA 1
ATOM 8273 C C . PHE B 1 329 ? 15.758 -20.391 -35.906 1 89.31 329 PHE B C 1
ATOM 8275 O O . PHE B 1 329 ? 14.547 -20.328 -36.156 1 89.31 329 PHE B O 1
ATOM 8282 N N . PRO B 1 330 ? 16.562 -20.781 -36.719 1 78.62 330 PRO B N 1
ATOM 8283 C CA . PRO B 1 330 ? 16.109 -20.938 -38.094 1 78.62 330 PRO B CA 1
ATOM 8284 C C . PRO B 1 330 ? 15.109 -22.078 -38.281 1 78.62 330 PRO B C 1
ATOM 8286 O O . PRO B 1 330 ? 14.25 -22.031 -39.156 1 78.62 330 PRO B O 1
ATOM 8289 N N . ASP B 1 331 ? 15.203 -23.031 -37.469 1 74.75 331 ASP B N 1
ATOM 8290 C CA . ASP B 1 331 ? 14.359 -24.219 -37.625 1 74.75 331 ASP B CA 1
ATOM 8291 C C . ASP B 1 331 ? 13.078 -24.094 -36.781 1 74.75 331 ASP B C 1
ATOM 8293 O O . ASP B 1 331 ? 12.211 -24.969 -36.844 1 74.75 331 ASP B O 1
ATOM 8297 N N . ASN B 1 332 ? 13 -22.984 -36.156 1 74.06 332 ASN B N 1
ATOM 8298 C CA . ASN B 1 332 ? 11.844 -22.844 -35.281 1 74.06 332 ASN B CA 1
ATOM 8299 C C . ASN B 1 332 ? 10.633 -22.281 -36 1 74.06 332 ASN B C 1
ATOM 8301 O O . ASN B 1 332 ? 10.789 -21.594 -37 1 74.06 332 ASN B O 1
ATOM 8305 N N . ASP B 1 333 ? 9.445 -22.703 -35.5 1 69.94 333 ASP B N 1
ATOM 8306 C CA . ASP B 1 333 ? 8.211 -22.062 -35.938 1 69.94 333 ASP B CA 1
ATOM 8307 C C . ASP B 1 333 ? 7.965 -20.75 -35.219 1 69.94 333 ASP B C 1
ATOM 8309 O O . ASP B 1 333 ? 7.766 -20.734 -34 1 69.94 333 ASP B O 1
ATOM 8313 N N . HIS B 1 334 ? 8.266 -19.734 -35.938 1 71.56 334 HIS B N 1
ATOM 8314 C CA . HIS B 1 334 ? 8.016 -18.406 -35.375 1 71.56 334 HIS B CA 1
ATOM 8315 C C . HIS B 1 334 ? 6.613 -17.922 -35.719 1 71.56 334 HIS B C 1
ATOM 8317 O O . HIS B 1 334 ? 6.246 -17.812 -36.875 1 71.56 334 HIS B O 1
ATOM 8323 N N . LEU B 1 335 ? 5.832 -17.672 -34.594 1 65.69 335 LEU B N 1
ATOM 8324 C CA . LEU B 1 335 ? 4.465 -17.203 -34.781 1 65.69 335 LEU B CA 1
ATOM 8325 C C . LEU B 1 335 ? 4.305 -15.781 -34.281 1 65.69 335 LEU B C 1
ATOM 8327 O O . LEU B 1 335 ? 5.02 -15.359 -33.375 1 65.69 335 LEU B O 1
ATOM 8331 N N . ILE B 1 336 ? 3.504 -14.992 -34.969 1 61.47 336 ILE B N 1
ATOM 8332 C CA . ILE B 1 336 ? 3.234 -13.609 -34.594 1 61.47 336 ILE B CA 1
ATOM 8333 C C . ILE B 1 336 ? 1.816 -13.492 -34.031 1 61.47 336 ILE B C 1
ATOM 8335 O O . ILE B 1 336 ? 0.885 -14.109 -34.531 1 61.47 336 ILE B O 1
ATOM 8339 N N . THR B 1 337 ? 1.666 -12.805 -32.844 1 61.75 337 THR B N 1
ATOM 8340 C CA . THR B 1 337 ? 0.384 -12.656 -32.156 1 61.75 337 THR B CA 1
ATOM 8341 C C . THR B 1 337 ? -0.649 -12.023 -33.094 1 61.75 337 THR B C 1
ATOM 8343 O O . THR B 1 337 ? -0.309 -11.188 -33.906 1 61.75 337 THR B O 1
ATOM 8346 N N . MET B 1 338 ? -1.909 -12.508 -33 1 51.28 338 MET B N 1
ATOM 8347 C CA . MET B 1 338 ? -3.035 -12.078 -33.812 1 51.28 338 MET B CA 1
ATOM 8348 C C . MET B 1 338 ? -3.277 -10.578 -33.656 1 51.28 338 MET B C 1
ATOM 8350 O O . MET B 1 338 ? -3.666 -9.906 -34.625 1 51.28 338 MET B O 1
ATOM 8354 N N . TRP B 1 339 ? -3.301 -10.031 -32.469 1 47.84 339 TRP B N 1
ATOM 8355 C CA . TRP B 1 339 ? -3.689 -8.641 -32.312 1 47.84 339 TRP B CA 1
ATOM 8356 C C . TRP B 1 339 ? -2.779 -7.715 -33.094 1 47.84 339 TRP B C 1
ATOM 8358 O O . TRP B 1 339 ? -3.225 -6.68 -33.625 1 47.84 339 TRP B O 1
ATOM 8368 N N . GLY B 1 340 ? -1.574 -7.902 -33.156 1 43.66 340 GLY B N 1
ATOM 8369 C CA . GLY B 1 340 ? -0.684 -7.047 -33.906 1 43.66 340 GLY B CA 1
ATOM 8370 C C . GLY B 1 340 ? -0.864 -7.191 -35.406 1 43.66 340 GLY B C 1
ATOM 8371 O O . GLY B 1 340 ? -0.371 -6.367 -36.188 1 43.66 340 GLY B O 1
ATOM 8372 N N . CYS B 1 341 ? -1.211 -8.32 -35.875 1 39.22 341 CYS B N 1
ATOM 8373 C CA . CYS B 1 341 ? -1.342 -8.484 -37.312 1 39.22 341 CYS B CA 1
ATOM 8374 C C . CYS B 1 341 ? -2.76 -8.164 -37.781 1 39.22 341 CYS B C 1
ATOM 8376 O O . CYS B 1 341 ? -3.648 -9.016 -37.688 1 39.22 341 CYS B O 1
ATOM 8378 N N . ARG B 1 342 ? -3.301 -7.051 -37.656 1 38 342 ARG B N 1
ATOM 8379 C CA . ARG B 1 342 ? -4.559 -6.797 -38.344 1 38 342 ARG B CA 1
ATOM 8380 C C . ARG B 1 342 ? -4.641 -7.594 -39.656 1 38 342 ARG B C 1
ATOM 8382 O O . ARG B 1 342 ? -5.699 -8.109 -40 1 38 342 ARG B O 1
ATOM 8389 N N . GLU B 1 343 ? -3.734 -7.352 -40.562 1 35.75 343 GLU B N 1
ATOM 8390 C CA . GLU B 1 343 ? -3.836 -7.875 -41.938 1 35.75 343 GLU B CA 1
ATOM 8391 C C . GLU B 1 343 ? -3.539 -9.367 -41.969 1 35.75 343 GLU B C 1
ATOM 8393 O O . GLU B 1 343 ? -4.07 -10.094 -42.812 1 35.75 343 GLU B O 1
ATOM 8398 N N . THR B 1 344 ? -2.447 -9.766 -41.562 1 35.47 344 THR B N 1
ATOM 8399 C CA . THR B 1 344 ? -2.1 -11.172 -41.719 1 35.47 344 THR B CA 1
ATOM 8400 C C . THR B 1 344 ? -2.805 -12.039 -40.688 1 35.47 344 THR B C 1
ATOM 8402 O O . THR B 1 344 ? -2.316 -12.203 -39.562 1 35.47 344 THR B O 1
ATOM 8405 N N . TRP B 1 345 ? -4.012 -11.984 -40.438 1 40.12 345 TRP B N 1
ATOM 8406 C CA . TRP B 1 345 ? -4.988 -12.719 -39.656 1 40.12 345 TRP B CA 1
ATOM 8407 C C . TRP B 1 345 ? -4.766 -14.219 -39.781 1 40.12 345 TRP B C 1
ATOM 8409 O O . TRP B 1 345 ? -5.727 -14.992 -39.875 1 40.12 345 TRP B O 1
ATOM 8419 N N . ALA B 1 346 ? -3.9 -14.992 -40.438 1 38.47 346 ALA B N 1
ATOM 8420 C CA . ALA B 1 346 ? -4.199 -16.328 -40.938 1 38.47 346 ALA B CA 1
ATOM 8421 C C . ALA B 1 346 ? -4.453 -17.297 -39.781 1 38.47 346 ALA B C 1
ATOM 8423 O O . ALA B 1 346 ? -3.52 -17.703 -39.094 1 38.47 346 ALA B O 1
ATOM 8424 N N . PRO B 1 347 ? -5.531 -17.188 -38.969 1 43.25 347 PRO B N 1
ATOM 8425 C CA . PRO B 1 347 ? -5.895 -18.375 -38.188 1 43.25 347 PRO B CA 1
ATOM 8426 C C . PRO B 1 347 ? -5.312 -19.656 -38.781 1 43.25 347 PRO B C 1
ATOM 8428 O O . PRO B 1 347 ? -5.043 -20.609 -38.031 1 43.25 347 PRO B O 1
ATOM 8431 N N . ALA B 1 348 ? -5.367 -19.656 -40.062 1 40.78 348 ALA B N 1
ATOM 8432 C CA . ALA B 1 348 ? -5.012 -20.859 -40.812 1 40.78 348 ALA B CA 1
ATOM 8433 C C . ALA B 1 348 ? -3.59 -21.297 -40.5 1 40.78 348 ALA B C 1
ATOM 8435 O O . ALA B 1 348 ? -3.301 -22.5 -40.469 1 40.78 348 ALA B O 1
ATOM 8436 N N . TYR B 1 349 ? -2.691 -20.25 -40.281 1 45.03 349 TYR B N 1
ATOM 8437 C CA . TYR B 1 349 ? -1.29 -20.609 -40.125 1 45.03 349 TYR B CA 1
ATOM 8438 C C . TYR B 1 349 ? -1.041 -21.125 -38.688 1 45.03 349 TYR B C 1
ATOM 8440 O O . TYR B 1 349 ? -0.067 -21.844 -38.469 1 45.03 349 TYR B O 1
ATOM 8448 N N . PHE B 1 350 ? -2.035 -20.891 -37.781 1 54.69 350 PHE B N 1
ATOM 8449 C CA . PHE B 1 350 ? -1.85 -21.281 -36.375 1 54.69 350 PHE B CA 1
ATOM 8450 C C . PHE B 1 350 ? -2.271 -22.719 -36.156 1 54.69 350 PHE B C 1
ATOM 8452 O O . PHE B 1 350 ? -1.977 -23.312 -35.125 1 54.69 350 PHE B O 1
ATOM 8459 N N . LYS B 1 351 ? -2.818 -23.297 -37.219 1 59.19 351 LYS B N 1
ATOM 8460 C CA . LYS B 1 351 ? -3.502 -24.562 -36.969 1 59.19 351 LYS B CA 1
ATOM 8461 C C . LYS B 1 351 ? -2.506 -25.719 -36.906 1 59.19 351 LYS B C 1
ATOM 8463 O O . LYS B 1 351 ? -2.854 -26.812 -36.469 1 59.19 351 LYS B O 1
ATOM 8468 N N . LYS B 1 352 ? -1.206 -25.266 -37.188 1 64.19 352 LYS B N 1
ATOM 8469 C CA . LYS B 1 352 ? -0.306 -26.422 -37.219 1 64.19 352 LYS B CA 1
ATOM 8470 C C . LYS B 1 352 ? 0.777 -26.297 -36.156 1 64.19 352 LYS B C 1
ATOM 8472 O O . LYS B 1 352 ? 1.649 -27.156 -36.031 1 64.19 352 LYS B O 1
ATOM 8477 N N . ASN B 1 353 ? 0.669 -25.25 -35.406 1 75.88 353 ASN B N 1
ATOM 8478 C CA . ASN B 1 353 ? 1.715 -25.062 -34.406 1 75.88 353 ASN B CA 1
ATOM 8479 C C . ASN B 1 353 ? 1.163 -25.203 -32.969 1 75.88 353 ASN B C 1
ATOM 8481 O O . ASN B 1 353 ? -0.014 -24.938 -32.75 1 75.88 353 ASN B O 1
ATOM 8485 N N . PHE B 1 354 ? 2.051 -25.609 -32.062 1 82.69 354 PHE B N 1
ATOM 8486 C CA . PHE B 1 354 ? 1.652 -25.906 -30.688 1 82.69 354 PHE B CA 1
ATOM 8487 C C . PHE B 1 354 ? 1.608 -24.625 -29.859 1 82.69 354 PHE B C 1
ATOM 8489 O O . PHE B 1 354 ? 2.629 -24.203 -29.312 1 82.69 354 PHE B O 1
ATOM 8496 N N . PHE B 1 355 ? 0.513 -24.016 -29.812 1 81.06 355 PHE B N 1
ATOM 8497 C CA . PHE B 1 355 ? 0.246 -22.875 -28.938 1 81.06 355 PHE B CA 1
ATOM 8498 C C . PHE B 1 355 ? -1.048 -23.078 -28.156 1 81.06 355 PHE B C 1
ATOM 8500 O O . PHE B 1 355 ? -2.078 -22.5 -28.5 1 81.06 355 PHE B O 1
ATOM 8507 N N . PRO B 1 356 ? -0.82 -23.781 -27.094 1 84.88 356 PRO B N 1
ATOM 8508 C CA . PRO B 1 356 ? -2.014 -24.281 -26.406 1 84.88 356 PRO B CA 1
ATOM 8509 C C . PRO B 1 356 ? -2.828 -23.172 -25.75 1 84.88 356 PRO B C 1
ATOM 8511 O O . PRO B 1 356 ? -2.268 -22.312 -25.062 1 84.88 356 PRO B O 1
ATOM 8514 N N . PHE B 1 357 ? -4.129 -23.172 -26.031 1 79.12 357 PHE B N 1
ATOM 8515 C CA . PHE B 1 357 ? -5.18 -22.406 -25.375 1 79.12 357 PHE B CA 1
ATOM 8516 C C . PHE B 1 357 ? -4.805 -20.922 -25.297 1 79.12 357 PHE B C 1
ATOM 8518 O O . PHE B 1 357 ? -4.965 -20.297 -24.25 1 79.12 357 PHE B O 1
ATOM 8525 N N . THR B 1 358 ? -4.059 -20.422 -26.125 1 73.06 358 THR B N 1
ATOM 8526 C CA . THR B 1 358 ? -3.66 -19.016 -26.156 1 73.06 358 THR B CA 1
ATOM 8527 C C . THR B 1 358 ? -4.59 -18.203 -27.062 1 73.06 358 THR B C 1
ATOM 8529 O O . THR B 1 358 ? -4.941 -18.656 -28.156 1 73.06 358 THR B O 1
ATOM 8532 N N . SER B 1 359 ? -5.449 -17.281 -26.25 1 58.25 359 SER B N 1
ATOM 8533 C CA . SER B 1 359 ? -6.301 -16.406 -27.047 1 58.25 359 SER B CA 1
ATOM 8534 C C . SER B 1 359 ? -5.477 -15.344 -27.766 1 58.25 359 SER B C 1
ATOM 8536 O O . SER B 1 359 ? -4.258 -15.281 -27.594 1 58.25 359 SER B O 1
ATOM 8538 N N . THR B 1 360 ? -6.137 -14.508 -28.469 1 49.69 360 THR B N 1
ATOM 8539 C CA . THR B 1 360 ? -5.594 -13.453 -29.312 1 49.69 360 THR B CA 1
ATOM 8540 C C . THR B 1 360 ? -4.66 -12.547 -28.516 1 49.69 360 THR B C 1
ATOM 8542 O O . THR B 1 360 ? -3.703 -11.992 -29.062 1 49.69 360 THR B O 1
ATOM 8545 N N . THR B 1 361 ? -5.031 -12.359 -27.188 1 51.69 361 THR B N 1
ATOM 8546 C CA . THR B 1 361 ? -4.145 -11.484 -26.422 1 51.69 361 THR B CA 1
ATOM 8547 C C . THR B 1 361 ? -3.07 -12.289 -25.703 1 51.69 361 THR B C 1
ATOM 8549 O O . THR B 1 361 ? -3.369 -13.297 -25.062 1 51.69 361 THR B O 1
ATOM 8552 N N . GLY B 1 362 ? -1.98 -12.602 -26.391 1 58.03 362 GLY B N 1
ATOM 8553 C CA . GLY B 1 362 ? -0.844 -13.422 -26 1 58.03 362 GLY B CA 1
ATOM 8554 C C . GLY B 1 362 ? -0.629 -13.477 -24.5 1 58.03 362 GLY B C 1
ATOM 8555 O O . GLY B 1 362 ? -1.106 -12.602 -23.766 1 58.03 362 GLY B O 1
ATOM 8556 N N . ARG B 1 363 ? -0.345 -14.648 -23.797 1 65.44 363 ARG B N 1
ATOM 8557 C CA . ARG B 1 363 ? 0.025 -14.922 -22.422 1 65.44 363 ARG B CA 1
ATOM 8558 C C . ARG B 1 363 ? 1.024 -13.891 -21.906 1 65.44 363 ARG B C 1
ATOM 8560 O O . ARG B 1 363 ? 1.03 -13.555 -20.719 1 65.44 363 ARG B O 1
ATOM 8567 N N . SER B 1 364 ? 1.677 -13.25 -22.859 1 68.81 364 SER B N 1
ATOM 8568 C CA . SER B 1 364 ? 2.672 -12.258 -22.484 1 68.81 364 SER B CA 1
ATOM 8569 C C . SER B 1 364 ? 2.008 -10.969 -22 1 68.81 364 SER B C 1
ATOM 8571 O O . SER B 1 364 ? 2.482 -10.336 -21.062 1 68.81 364 SER B O 1
ATOM 8573 N N . GLU B 1 365 ? 0.86 -10.68 -22.547 1 69.31 365 GLU B N 1
ATOM 8574 C CA . GLU B 1 365 ? 0.167 -9.461 -22.156 1 69.31 365 GLU B CA 1
ATOM 8575 C C . GLU B 1 365 ? -0.365 -9.57 -20.719 1 69.31 365 GLU B C 1
ATOM 8577 O O . GLU B 1 365 ? -0.318 -8.602 -19.969 1 69.31 365 GLU B O 1
ATOM 8582 N N . GLY B 1 366 ? -0.853 -10.75 -20.438 1 69.38 366 GLY B N 1
ATOM 8583 C CA . GLY B 1 366 ? -1.324 -10.953 -19.078 1 69.38 366 GLY B CA 1
ATOM 8584 C C . GLY B 1 366 ? -0.221 -10.852 -18.047 1 69.38 366 GLY B C 1
ATOM 8585 O O . GLY B 1 366 ? -0.404 -10.227 -17 1 69.38 366 GLY B O 1
ATOM 8586 N N . LEU B 1 367 ? 0.864 -11.398 -18.406 1 75.19 367 LEU B N 1
ATOM 8587 C CA . LEU B 1 367 ? 1.989 -11.359 -17.484 1 75.19 367 LEU B CA 1
ATOM 8588 C C . LEU B 1 367 ? 2.555 -9.945 -17.359 1 75.19 367 LEU B C 1
ATOM 8590 O O . LEU B 1 367 ? 2.906 -9.5 -16.266 1 75.19 367 LEU B O 1
ATOM 8594 N N . ASN B 1 368 ? 2.594 -9.297 -18.5 1 74.81 368 ASN B N 1
ATOM 8595 C CA . ASN B 1 368 ? 3.084 -7.926 -18.484 1 74.81 368 ASN B CA 1
ATOM 8596 C C . ASN B 1 368 ? 2.188 -7.02 -17.656 1 74.81 368 ASN B C 1
ATOM 8598 O O . ASN B 1 368 ? 2.678 -6.141 -16.938 1 74.81 368 ASN B O 1
ATOM 8602 N N . SER B 1 369 ? 0.963 -7.277 -17.781 1 71.88 369 SER B N 1
ATOM 8603 C CA . SER B 1 369 ? 0.025 -6.496 -16.984 1 71.88 369 SER B CA 1
ATOM 8604 C C . SER B 1 369 ? 0.236 -6.738 -15.5 1 71.88 369 SER B C 1
ATOM 8606 O O . SER B 1 369 ? 0.126 -5.812 -14.688 1 71.88 369 SER B O 1
ATOM 8608 N N . PHE B 1 370 ? 0.531 -7.914 -15.227 1 73.56 370 PHE B N 1
ATOM 8609 C CA . PHE B 1 370 ? 0.789 -8.266 -13.828 1 73.56 370 PHE B CA 1
ATOM 8610 C C . PHE B 1 370 ? 2.049 -7.574 -13.328 1 73.56 370 PHE B C 1
ATOM 8612 O O . PHE B 1 370 ? 2.072 -7.055 -12.203 1 73.56 370 PHE B O 1
ATOM 8619 N N . PHE B 1 371 ? 3.027 -7.574 -14.141 1 77.56 371 PHE B N 1
ATOM 8620 C CA . PHE B 1 371 ? 4.27 -6.914 -13.766 1 77.56 371 PHE B CA 1
ATOM 8621 C C . PHE B 1 371 ? 4.055 -5.414 -13.586 1 77.56 371 PHE B C 1
ATOM 8623 O O . PHE B 1 371 ? 4.57 -4.82 -12.633 1 77.56 371 PHE B O 1
ATOM 8630 N N . LYS B 1 372 ? 3.314 -4.891 -14.383 1 75.5 372 LYS B N 1
ATOM 8631 C CA . LYS B 1 372 ? 3.119 -3.443 -14.367 1 75.5 372 LYS B CA 1
ATOM 8632 C C . LYS B 1 372 ? 2.365 -3.002 -13.117 1 75.5 372 LYS B C 1
ATOM 8634 O O . LYS B 1 372 ? 2.467 -1.848 -12.695 1 75.5 372 LYS B O 1
ATOM 8639 N N . LYS B 1 373 ? 1.671 -3.885 -12.555 1 73.06 373 LYS B N 1
ATOM 8640 C CA . LYS B 1 373 ? 0.943 -3.562 -11.328 1 73.06 373 LYS B CA 1
ATOM 8641 C C . LYS B 1 373 ? 1.892 -3.447 -10.141 1 73.06 373 LYS B C 1
ATOM 8643 O O . LYS B 1 373 ? 1.6 -2.742 -9.172 1 73.06 373 LYS B O 1
ATOM 8648 N N . LEU B 1 374 ? 2.982 -4.086 -10.273 1 79.56 374 LEU B N 1
ATOM 8649 C CA . LEU B 1 374 ? 3.852 -4.172 -9.102 1 79.56 374 LEU B CA 1
ATOM 8650 C C . LEU B 1 374 ? 5.098 -3.316 -9.289 1 79.56 374 LEU B C 1
ATOM 8652 O O . LEU B 1 374 ? 5.742 -2.928 -8.312 1 79.56 374 LEU B O 1
ATOM 8656 N N . VAL B 1 375 ? 5.363 -3.031 -10.578 1 84 375 VAL B N 1
ATOM 8657 C CA . VAL B 1 375 ? 6.594 -2.301 -10.844 1 84 375 VAL B CA 1
ATOM 8658 C C . VAL B 1 375 ? 6.281 -0.827 -11.094 1 84 375 VAL B C 1
ATOM 8660 O O . VAL B 1 375 ? 5.176 -0.486 -11.523 1 84 375 VAL B O 1
ATOM 8663 N N . HIS B 1 376 ? 7.164 0.004 -10.711 1 82.44 376 HIS B N 1
ATOM 8664 C CA . HIS B 1 376 ? 7.047 1.443 -10.914 1 82.44 376 HIS B CA 1
ATOM 8665 C C . HIS B 1 376 ? 8.078 1.943 -11.922 1 82.44 376 HIS B C 1
ATOM 8667 O O . HIS B 1 376 ? 9.211 1.469 -11.945 1 82.44 376 HIS B O 1
ATOM 8673 N N . PRO B 1 377 ? 7.699 2.881 -12.781 1 81.56 377 PRO B N 1
ATOM 8674 C CA . PRO B 1 377 ? 8.617 3.381 -13.805 1 81.56 377 PRO B CA 1
ATOM 8675 C C . PRO B 1 377 ? 9.852 4.059 -13.219 1 81.56 377 PRO B C 1
ATOM 8677 O O . PRO B 1 377 ? 10.883 4.168 -13.891 1 81.56 377 PRO B O 1
ATOM 8680 N N . GLN B 1 378 ? 9.805 4.43 -12.031 1 79.31 378 GLN B N 1
ATOM 8681 C CA . GLN B 1 378 ? 10.93 5.109 -11.406 1 79.31 378 GLN B CA 1
ATOM 8682 C C . GLN B 1 378 ? 11.742 4.145 -10.547 1 79.31 378 GLN B C 1
ATOM 8684 O O . GLN B 1 378 ? 12.672 4.559 -9.852 1 79.31 378 GLN B O 1
ATOM 8689 N N . ASP B 1 379 ? 11.445 2.928 -10.672 1 86.19 379 ASP B N 1
ATOM 8690 C CA . ASP B 1 379 ? 12.164 1.922 -9.891 1 86.19 379 ASP B CA 1
ATOM 8691 C C . ASP B 1 379 ? 13.602 1.767 -10.391 1 86.19 379 ASP B C 1
ATOM 8693 O O . ASP B 1 379 ? 13.859 1.847 -11.594 1 86.19 379 ASP B O 1
ATOM 8697 N N . SER B 1 380 ? 14.492 1.626 -9.453 1 88.19 380 SER B N 1
ATOM 8698 C CA . SER B 1 380 ? 15.836 1.162 -9.812 1 88.19 380 SER B CA 1
ATOM 8699 C C . SER B 1 380 ? 15.805 -0.291 -10.273 1 88.19 380 SER B C 1
ATOM 8701 O O . SER B 1 380 ? 14.781 -0.968 -10.156 1 88.19 380 SER B O 1
ATOM 8703 N N . VAL B 1 381 ? 16.875 -0.772 -10.867 1 90.75 381 VAL B N 1
ATOM 8704 C CA . VAL B 1 381 ? 16.953 -2.17 -11.281 1 90.75 381 VAL B CA 1
ATOM 8705 C C . VAL B 1 381 ? 16.906 -3.074 -10.055 1 90.75 381 VAL B C 1
ATOM 8707 O O . VAL B 1 381 ? 16.312 -4.156 -10.094 1 90.75 381 VAL B O 1
ATOM 8710 N N . TRP B 1 382 ? 17.484 -2.566 -9.055 1 88.12 382 TRP B N 1
ATOM 8711 C CA . TRP B 1 382 ? 17.453 -3.299 -7.793 1 88.12 382 TRP B CA 1
ATOM 8712 C C . TRP B 1 382 ? 16.031 -3.5 -7.309 1 88.12 382 TRP B C 1
ATOM 8714 O O . TRP B 1 382 ? 15.633 -4.617 -6.965 1 88.12 382 TRP B O 1
ATOM 8724 N N . GLN B 1 383 ? 15.297 -2.461 -7.254 1 87 383 GLN B N 1
ATOM 8725 C CA . GLN B 1 383 ? 13.898 -2.537 -6.832 1 87 383 GLN B CA 1
ATOM 8726 C C . GLN B 1 383 ? 13.086 -3.41 -7.785 1 87 383 GLN B C 1
ATOM 8728 O O . GLN B 1 383 ? 12.188 -4.137 -7.352 1 87 383 GLN B O 1
ATOM 8733 N N . PHE B 1 384 ? 13.422 -3.344 -9.016 1 90.88 384 PHE B N 1
ATOM 8734 C CA . PHE B 1 384 ? 12.742 -4.16 -10.016 1 90.88 384 PHE B CA 1
ATOM 8735 C C . PHE B 1 384 ? 12.953 -5.645 -9.734 1 90.88 384 PHE B C 1
ATOM 8737 O O . PHE B 1 384 ? 12.008 -6.434 -9.789 1 90.88 384 PHE B O 1
ATOM 8744 N N . VAL B 1 385 ? 14.164 -5.961 -9.508 1 90.19 385 VAL B N 1
ATOM 8745 C CA . VAL B 1 385 ? 14.508 -7.359 -9.266 1 90.19 385 VAL B CA 1
ATOM 8746 C C . VAL B 1 385 ? 13.773 -7.867 -8.031 1 90.19 385 VAL B C 1
ATOM 8748 O O . VAL B 1 385 ? 13.336 -9.016 -7.988 1 90.19 385 VAL B O 1
ATOM 8751 N N . LYS B 1 386 ? 13.617 -7.008 -7.062 1 85.25 386 LYS B N 1
ATOM 8752 C CA . LYS B 1 386 ? 12.891 -7.402 -5.863 1 85.25 386 LYS B CA 1
ATOM 8753 C C . LYS B 1 386 ? 11.414 -7.668 -6.172 1 85.25 386 LYS B C 1
ATOM 8755 O O . LYS B 1 386 ? 10.82 -8.602 -5.629 1 85.25 386 LYS B O 1
ATOM 8760 N N . GLN B 1 387 ? 10.836 -6.852 -6.996 1 88.5 387 GLN B N 1
ATOM 8761 C CA . GLN B 1 387 ? 9.453 -7.07 -7.402 1 88.5 387 GLN B CA 1
ATOM 8762 C C . GLN B 1 387 ? 9.32 -8.336 -8.25 1 88.5 387 GLN B C 1
ATOM 8764 O O . GLN B 1 387 ? 8.352 -9.078 -8.109 1 88.5 387 GLN B O 1
ATOM 8769 N N . TYR B 1 388 ? 10.312 -8.547 -9.039 1 89.06 388 TYR B N 1
ATOM 8770 C CA . TYR B 1 388 ? 10.328 -9.742 -9.883 1 89.06 388 TYR B CA 1
ATOM 8771 C C . TYR B 1 388 ? 10.344 -11.008 -9.031 1 89.06 388 TYR B C 1
ATOM 8773 O O . TYR B 1 388 ? 9.648 -11.977 -9.336 1 89.06 388 TYR B O 1
ATOM 8781 N N . GLU B 1 389 ? 11.102 -10.977 -8.031 1 86.12 389 GLU B N 1
ATOM 8782 C CA . GLU B 1 389 ? 11.195 -12.133 -7.148 1 86.12 389 GLU B CA 1
ATOM 8783 C C . GLU B 1 389 ? 9.852 -12.453 -6.504 1 86.12 389 GLU B C 1
ATOM 8785 O O . GLU B 1 389 ? 9.484 -13.617 -6.359 1 86.12 389 GLU B O 1
ATOM 8790 N N . TYR B 1 390 ? 9.219 -11.445 -6.211 1 86.94 390 TYR B N 1
ATOM 8791 C CA . TYR B 1 390 ? 7.891 -11.648 -5.645 1 86.94 390 TYR B CA 1
ATOM 8792 C C . TYR B 1 390 ? 6.953 -12.281 -6.664 1 86.94 390 TYR B C 1
ATOM 8794 O O . TYR B 1 390 ? 6.184 -13.18 -6.332 1 86.94 390 TYR B O 1
ATOM 8802 N N . ILE B 1 391 ? 6.957 -11.812 -7.801 1 86.62 391 ILE B N 1
ATOM 8803 C CA . ILE B 1 391 ? 6.094 -12.328 -8.859 1 86.62 391 ILE B CA 1
ATOM 8804 C C . ILE B 1 391 ? 6.43 -13.797 -9.125 1 86.62 391 ILE B C 1
ATOM 8806 O O . ILE B 1 391 ? 5.531 -14.625 -9.289 1 86.62 391 ILE B O 1
ATOM 8810 N N . GLN B 1 392 ? 7.699 -14.023 -9.117 1 87.62 392 GLN B N 1
ATOM 8811 C CA . GLN B 1 392 ? 8.133 -15.398 -9.328 1 87.62 392 GLN B CA 1
ATOM 8812 C C . GLN B 1 392 ? 7.652 -16.312 -8.203 1 87.62 392 GLN B C 1
ATOM 8814 O O . GLN B 1 392 ? 7.191 -17.422 -8.445 1 87.62 392 GLN B O 1
ATOM 8819 N N . GLU B 1 393 ? 7.727 -15.82 -6.996 1 87.62 393 GLU B N 1
ATOM 8820 C CA . GLU B 1 393 ? 7.277 -16.594 -5.844 1 87.62 393 GLU B CA 1
ATOM 8821 C C . GLU B 1 393 ? 5.773 -16.828 -5.891 1 87.62 393 GLU B C 1
ATOM 8823 O O . GLU B 1 393 ? 5.289 -17.891 -5.48 1 87.62 393 GLU B O 1
ATOM 8828 N N . THR B 1 394 ? 5.062 -15.859 -6.305 1 87.56 394 THR B N 1
ATOM 8829 C CA . THR B 1 394 ? 3.613 -15.992 -6.418 1 87.56 394 THR B CA 1
ATOM 8830 C C . THR B 1 394 ? 3.244 -17.062 -7.441 1 87.56 394 THR B C 1
ATOM 8832 O O . THR B 1 394 ? 2.303 -17.828 -7.23 1 87.56 394 THR B O 1
ATOM 8835 N N . ARG B 1 395 ? 3.973 -17.094 -8.492 1 88.19 395 ARG B N 1
ATOM 8836 C CA . ARG B 1 395 ? 3.713 -18.078 -9.523 1 88.19 395 ARG B CA 1
ATOM 8837 C C . ARG B 1 395 ? 4.059 -19.484 -9.039 1 88.19 395 ARG B C 1
ATOM 8839 O O . ARG B 1 395 ? 3.35 -20.453 -9.336 1 88.19 395 ARG B O 1
ATOM 8846 N N . LEU B 1 396 ? 5.094 -19.547 -8.305 1 88.44 396 LEU B N 1
ATOM 8847 C CA . LEU B 1 396 ? 5.484 -20.844 -7.742 1 88.44 396 LEU B CA 1
ATOM 8848 C C . LEU B 1 396 ? 4.453 -21.328 -6.727 1 88.44 396 LEU B C 1
ATOM 8850 O O . LEU B 1 396 ? 4.152 -22.516 -6.66 1 88.44 396 LEU B O 1
ATOM 8854 N N . ASP B 1 397 ? 4.008 -20.406 -5.984 1 89.94 397 ASP B N 1
ATOM 8855 C CA . ASP B 1 397 ? 2.982 -20.75 -5.004 1 89.94 397 ASP B CA 1
ATOM 8856 C C . ASP B 1 397 ? 1.72 -21.266 -5.688 1 89.94 397 ASP B C 1
ATOM 8858 O O . ASP B 1 397 ? 1.082 -22.203 -5.199 1 89.94 397 ASP B O 1
ATOM 8862 N N . ARG B 1 398 ? 1.393 -20.688 -6.766 1 89.75 398 ARG B N 1
ATOM 8863 C CA . ARG B 1 398 ? 0.225 -21.141 -7.523 1 89.75 398 ARG B CA 1
ATOM 8864 C C . ARG B 1 398 ? 0.44 -22.531 -8.102 1 89.75 398 ARG B C 1
ATOM 8866 O O . ARG B 1 398 ? -0.489 -23.344 -8.141 1 89.75 398 ARG B O 1
ATOM 8873 N N . GLU B 1 399 ? 1.595 -22.719 -8.547 1 90.31 399 GLU B N 1
ATOM 8874 C CA . GLU B 1 399 ? 1.936 -24.047 -9.078 1 90.31 399 GLU B CA 1
ATOM 8875 C C . GLU B 1 399 ? 1.878 -25.109 -7.992 1 90.31 399 GLU B C 1
ATOM 8877 O O . GLU B 1 399 ? 1.356 -26.203 -8.219 1 90.31 399 GLU B O 1
ATOM 8882 N N . ASP B 1 400 ? 2.408 -24.766 -6.871 1 89.88 400 ASP B N 1
ATOM 8883 C CA . ASP B 1 400 ? 2.387 -25.703 -5.746 1 89.88 400 ASP B CA 1
ATOM 8884 C C . ASP B 1 400 ? 0.953 -26.031 -5.332 1 89.88 400 ASP B C 1
ATOM 8886 O O . ASP B 1 400 ? 0.634 -27.188 -5.043 1 89.88 400 ASP B O 1
ATOM 8890 N N . ASN B 1 401 ? 0.198 -25.031 -5.289 1 90.94 401 ASN B N 1
ATOM 8891 C CA . ASN B 1 401 ? -1.199 -25.234 -4.926 1 90.94 401 ASN B CA 1
ATOM 8892 C C . ASN B 1 401 ? -1.918 -26.125 -5.941 1 90.94 401 ASN B C 1
ATOM 8894 O O . ASN B 1 401 ? -2.756 -26.938 -5.574 1 90.94 401 ASN B O 1
ATOM 8898 N N . ALA B 1 402 ? -1.634 -25.922 -7.215 1 92.12 402 ALA B N 1
ATOM 8899 C CA . ALA B 1 402 ? -2.227 -26.75 -8.258 1 92.12 402 ALA B CA 1
ATOM 8900 C C . ALA B 1 402 ? -1.783 -28.203 -8.125 1 92.12 402 ALA B C 1
ATOM 8902 O O . ALA B 1 402 ? -2.58 -29.125 -8.32 1 92.12 402 ALA B O 1
ATOM 8903 N N . GLY B 1 403 ? -0.525 -28.406 -7.801 1 89.19 403 GLY B N 1
ATOM 8904 C CA . GLY B 1 403 ? -0.027 -29.75 -7.551 1 89.19 403 GLY B CA 1
ATOM 8905 C C . GLY B 1 403 ? -0.685 -30.406 -6.355 1 89.19 403 GLY B C 1
ATOM 8906 O O . GLY B 1 403 ? -1.038 -31.594 -6.418 1 89.19 403 GLY B O 1
ATOM 8907 N N . PHE B 1 404 ? -0.877 -29.672 -5.359 1 90.69 404 PHE B N 1
ATOM 8908 C CA . PHE B 1 404 ? -1.564 -30.172 -4.172 1 90.69 404 PHE B CA 1
ATOM 8909 C C . PHE B 1 404 ? -2.98 -30.609 -4.516 1 90.69 404 PHE B C 1
ATOM 8911 O O . PHE B 1 404 ? -3.406 -31.703 -4.125 1 90.69 404 PHE B O 1
ATOM 8918 N N . LEU B 1 405 ? -3.672 -29.812 -5.254 1 89.5 405 LEU B N 1
ATOM 8919 C CA . LEU B 1 405 ? -5.051 -30.109 -5.617 1 89.5 405 LEU B CA 1
ATOM 8920 C C . LEU B 1 405 ? -5.117 -31.359 -6.488 1 89.5 405 LEU B C 1
ATOM 8922 O O . LEU B 1 405 ? -6.059 -32.156 -6.375 1 89.5 405 LEU B O 1
ATOM 8926 N N . GLY B 1 406 ? -4.133 -31.5 -7.328 1 88.06 406 GLY B N 1
ATOM 8927 C CA . GLY B 1 406 ? -4.078 -32.688 -8.172 1 88.06 406 GLY B CA 1
ATOM 8928 C C . GLY B 1 406 ? -3.928 -33.969 -7.391 1 88.06 406 GLY B C 1
ATOM 8929 O O . GLY B 1 406 ? -4.543 -34.969 -7.73 1 88.06 406 GLY B O 1
ATOM 8930 N N . GLU B 1 407 ? -3.203 -33.906 -6.332 1 87.69 407 GLU B N 1
ATOM 8931 C CA . GLU B 1 407 ? -2.932 -35.094 -5.547 1 87.69 407 GLU B CA 1
ATOM 8932 C C . GLU B 1 407 ? -3.984 -35.312 -4.461 1 87.69 407 GLU B C 1
ATOM 8934 O O . GLU B 1 407 ? -4.352 -36.438 -4.145 1 87.69 407 GLU B O 1
ATOM 8939 N N . ALA B 1 408 ? -4.449 -34.25 -3.898 1 87.31 408 ALA B N 1
ATOM 8940 C CA . ALA B 1 408 ? -5.281 -34.344 -2.701 1 87.31 408 ALA B CA 1
ATOM 8941 C C . ALA B 1 408 ? -6.758 -34.469 -3.066 1 87.31 408 ALA B C 1
ATOM 8943 O O . ALA B 1 408 ? -7.555 -34.969 -2.266 1 87.31 408 ALA B O 1
ATOM 8944 N N . THR B 1 409 ? -7.102 -34.062 -4.234 1 86.62 409 THR B N 1
ATOM 8945 C CA . THR B 1 409 ? -8.516 -34.031 -4.582 1 86.62 409 THR B CA 1
ATOM 8946 C C . THR B 1 409 ? -8.789 -34.875 -5.82 1 86.62 409 THR B C 1
ATOM 8948 O O . THR B 1 409 ? -7.859 -35.281 -6.523 1 86.62 409 THR B O 1
ATOM 8951 N N . THR B 1 410 ? -10.039 -35.219 -5.93 1 82.06 410 THR B N 1
ATOM 8952 C CA . THR B 1 410 ? -10.469 -35.938 -7.113 1 82.06 410 THR B CA 1
ATOM 8953 C C . THR B 1 410 ? -11.18 -35.031 -8.102 1 82.06 410 THR B C 1
ATOM 8955 O O . THR B 1 410 ? -11.953 -34.156 -7.703 1 82.06 410 THR B O 1
ATOM 8958 N N . ALA B 1 411 ? -10.82 -35.25 -9.336 1 84.38 411 ALA B N 1
ATOM 8959 C CA . ALA B 1 411 ? -11.438 -34.406 -10.375 1 84.38 411 ALA B CA 1
ATOM 8960 C C . ALA B 1 411 ? -12.883 -34.844 -10.633 1 84.38 411 ALA B C 1
ATOM 8962 O O . ALA B 1 411 ? -13.188 -36.031 -10.648 1 84.38 411 ALA B O 1
ATOM 8963 N N . ALA B 1 412 ? -13.75 -33.938 -10.742 1 81.12 412 ALA B N 1
ATOM 8964 C CA . ALA B 1 412 ? -15.156 -34.25 -11.039 1 81.12 412 ALA B CA 1
ATOM 8965 C C . ALA B 1 412 ? -15.344 -34.562 -12.516 1 81.12 412 ALA B C 1
ATOM 8967 O O . ALA B 1 412 ? -14.906 -33.812 -13.391 1 81.12 412 ALA B O 1
ATOM 8968 N N . VAL B 1 413 ? -15.891 -35.75 -12.727 1 86.31 413 VAL B N 1
ATOM 8969 C CA . VAL B 1 413 ? -16.141 -36.188 -14.102 1 86.31 413 VAL B CA 1
ATOM 8970 C C . VAL B 1 413 ? -17.547 -35.75 -14.523 1 86.31 413 VAL B C 1
ATOM 8972 O O . VAL B 1 413 ? -18.453 -35.656 -13.688 1 86.31 413 VAL B O 1
ATOM 8975 N N . TRP B 1 414 ? -17.75 -35.469 -15.734 1 84.38 414 TRP B N 1
ATOM 8976 C CA . TRP B 1 414 ? -19.016 -35.031 -16.281 1 84.38 414 TRP B CA 1
ATOM 8977 C C . TRP B 1 414 ? -19.844 -36.219 -16.75 1 84.38 414 TRP B C 1
ATOM 8979 O O . TRP B 1 414 ? -21.062 -36.281 -16.562 1 84.38 414 TRP B O 1
ATOM 8989 N N . SER B 1 415 ? -19.172 -37.219 -17.281 1 84.75 415 SER B N 1
ATOM 8990 C CA . SER B 1 415 ? -19.828 -38.406 -17.859 1 84.75 415 SER B CA 1
ATOM 8991 C C . SER B 1 415 ? -19.281 -39.688 -17.266 1 84.75 415 SER B C 1
ATOM 8993 O O . SER B 1 415 ? -18.328 -39.656 -16.469 1 84.75 415 SER B O 1
ATOM 8995 N N . SER B 1 416 ? -19.922 -40.812 -17.609 1 84 416 SER B N 1
ATOM 8996 C CA . SER B 1 416 ? -19.484 -42.094 -17.125 1 84 416 SER B CA 1
ATOM 8997 C C . SER B 1 416 ? -18.656 -42.844 -18.172 1 84 416 SER B C 1
ATOM 8999 O O . SER B 1 416 ? -18.484 -44.062 -18.094 1 84 416 SER B O 1
ATOM 9001 N N . TYR B 1 417 ? -18.203 -42.062 -19.203 1 90.69 417 TYR B N 1
ATOM 9002 C CA . TYR B 1 417 ? -17.359 -42.656 -20.234 1 90.69 417 TYR B CA 1
ATOM 9003 C C . TYR B 1 417 ? -16 -43.031 -19.656 1 90.69 417 TYR B C 1
ATOM 9005 O O . TYR B 1 417 ? -15.414 -42.281 -18.891 1 90.69 417 TYR B O 1
ATOM 9013 N N . LYS B 1 418 ? -15.469 -44.094 -20.047 1 93 418 LYS B N 1
ATOM 9014 C CA . LYS B 1 418 ? -14.172 -44.562 -19.578 1 93 418 LYS B CA 1
ATOM 9015 C C . LYS B 1 418 ? -13.039 -43.656 -20.062 1 93 418 LYS B C 1
ATOM 9017 O O . LYS B 1 418 ? -12.023 -43.531 -19.391 1 93 418 LYS B O 1
ATOM 9022 N N . ILE B 1 419 ? -13.273 -43.094 -21.172 1 94.12 419 ILE B N 1
ATOM 9023 C CA . ILE B 1 419 ? -12.266 -42.188 -21.719 1 94.12 419 ILE B CA 1
ATOM 9024 C C . ILE B 1 419 ? -12.094 -40.969 -20.797 1 94.12 419 ILE B C 1
ATOM 9026 O O . ILE B 1 419 ? -10.977 -40.5 -20.625 1 94.12 419 ILE B O 1
ATOM 9030 N N . GLU B 1 420 ? -13.172 -40.531 -20.281 1 94.31 420 GLU B N 1
ATOM 9031 C CA . GLU B 1 420 ? -13.086 -39.375 -19.375 1 94.31 420 GLU B CA 1
ATOM 9032 C C . GLU B 1 420 ? -12.406 -39.75 -18.062 1 94.31 420 GLU B C 1
ATOM 9034 O O . GLU B 1 420 ? -11.641 -38.969 -17.5 1 94.31 420 GLU B O 1
ATOM 9039 N N . GLU B 1 421 ? -12.695 -40.906 -17.641 1 92.31 421 GLU B N 1
ATOM 9040 C CA . GLU B 1 421 ? -12.047 -41.406 -16.438 1 92.31 421 GLU B CA 1
ATOM 9041 C C . GLU B 1 421 ? -10.547 -41.562 -16.641 1 92.31 421 GLU B C 1
ATOM 9043 O O . GLU B 1 421 ? -9.758 -41.219 -15.758 1 92.31 421 GLU B O 1
ATOM 9048 N N . GLN B 1 422 ? -10.234 -42.156 -17.766 1 94.56 422 GLN B N 1
ATOM 9049 C CA . GLN B 1 422 ? -8.82 -42.25 -18.109 1 94.56 422 GLN B CA 1
ATOM 9050 C C . GLN B 1 422 ? -8.141 -40.906 -18.125 1 94.56 422 GLN B C 1
ATOM 9052 O O . GLN B 1 422 ? -7.043 -40.75 -17.578 1 94.56 422 GLN B O 1
ATOM 9057 N N . ALA B 1 423 ? -8.812 -39.969 -18.719 1 95.12 423 ALA B N 1
ATOM 9058 C CA . ALA B 1 423 ? -8.273 -38.594 -18.828 1 95.12 423 ALA B CA 1
ATOM 9059 C C . ALA B 1 423 ? -8.141 -37.969 -17.453 1 95.12 423 ALA B C 1
ATOM 9061 O O . ALA B 1 423 ? -7.191 -37.219 -17.188 1 95.12 423 ALA B O 1
ATOM 9062 N N . SER B 1 424 ? -9.07 -38.188 -16.562 1 92.38 424 SER B N 1
ATOM 9063 C CA . SER B 1 424 ? -9.055 -37.594 -15.227 1 92.38 424 SER B CA 1
ATOM 9064 C C . SER B 1 424 ? -7.855 -38.094 -14.422 1 92.38 424 SER B C 1
ATOM 9066 O O . SER B 1 424 ? -7.324 -37.344 -13.578 1 92.38 424 SER B O 1
ATOM 9068 N N . ARG B 1 425 ? -7.375 -39.25 -14.727 1 89.62 425 ARG B N 1
ATOM 9069 C CA . ARG B 1 425 ? -6.234 -39.844 -14.016 1 89.62 425 ARG B CA 1
ATOM 9070 C C . ARG B 1 425 ? -4.918 -39.375 -14.625 1 89.62 425 ARG B C 1
ATOM 9072 O O . ARG B 1 425 ? -3.898 -39.312 -13.93 1 89.62 425 ARG B O 1
ATOM 9079 N N . PHE B 1 426 ? -5.023 -39.031 -15.836 1 93.19 426 PHE B N 1
ATOM 9080 C CA . PHE B 1 426 ? -3.795 -38.719 -16.547 1 93.19 426 PHE B CA 1
ATOM 9081 C C . PHE B 1 426 ? -3.496 -37.219 -16.469 1 93.19 426 PHE B C 1
ATOM 9083 O O . PHE B 1 426 ? -2.367 -36.812 -16.172 1 93.19 426 PHE B O 1
ATOM 9090 N N . TYR B 1 427 ? -4.449 -36.406 -16.734 1 94.94 427 TYR B N 1
ATOM 9091 C CA . TYR B 1 427 ? -4.266 -34.969 -16.875 1 94.94 427 TYR B CA 1
ATOM 9092 C C . TYR B 1 427 ? -4.219 -34.312 -15.508 1 94.94 427 TYR B C 1
ATOM 9094 O O . TYR B 1 427 ? -4.758 -34.812 -14.531 1 94.94 427 TYR B O 1
ATOM 9102 N N . THR B 1 428 ? -3.479 -33.188 -15.492 1 94 428 THR B N 1
ATOM 9103 C CA . THR B 1 428 ? -3.6 -32.312 -14.336 1 94 428 THR B CA 1
ATOM 9104 C C . THR B 1 428 ? -5.02 -31.75 -14.211 1 94 428 THR B C 1
ATOM 9106 O O . THR B 1 428 ? -5.816 -31.875 -15.148 1 94 428 THR B O 1
ATOM 9109 N N . ARG B 1 429 ? -5.336 -31.172 -13.109 1 91.69 429 ARG B N 1
ATOM 9110 C CA . ARG B 1 429 ? -6.688 -30.672 -12.867 1 91.69 429 ARG B CA 1
ATOM 9111 C C . ARG B 1 429 ? -7.078 -29.609 -13.891 1 91.69 429 ARG B C 1
ATOM 9113 O O . ARG B 1 429 ? -8.203 -29.609 -14.398 1 91.69 429 ARG B O 1
ATOM 9120 N N . ALA B 1 430 ? -6.207 -28.734 -14.164 1 92.44 430 ALA B N 1
ATOM 9121 C CA . ALA B 1 430 ? -6.488 -27.672 -15.117 1 92.44 430 ALA B CA 1
ATOM 9122 C C . ALA B 1 430 ? -6.668 -28.234 -16.531 1 92.44 430 ALA B C 1
ATOM 9124 O O . ALA B 1 430 ? -7.582 -27.828 -17.25 1 92.44 430 ALA B O 1
ATOM 9125 N N . ALA B 1 431 ? -5.785 -29.109 -16.922 1 94.25 431 ALA B N 1
ATOM 9126 C CA . ALA B 1 431 ? -5.891 -29.734 -18.234 1 94.25 431 ALA B CA 1
ATOM 9127 C C . ALA B 1 431 ? -7.16 -30.578 -18.344 1 94.25 431 ALA B C 1
ATOM 9129 O O . ALA B 1 431 ? -7.824 -30.578 -19.391 1 94.25 431 ALA B O 1
ATOM 9130 N N . PHE B 1 432 ? -7.477 -31.219 -17.281 1 95.25 432 PHE B N 1
ATOM 9131 C CA . PHE B 1 432 ? -8.68 -32.062 -17.281 1 95.25 432 PHE B CA 1
ATOM 9132 C C . PHE B 1 432 ? -9.93 -31.188 -17.391 1 95.25 432 PHE B C 1
ATOM 9134 O O . PHE B 1 432 ? -10.906 -31.578 -18.031 1 95.25 432 PHE B O 1
ATOM 9141 N N . ALA B 1 433 ? -9.922 -30.078 -16.75 1 92.81 433 ALA B N 1
ATOM 9142 C CA . ALA B 1 433 ? -11.062 -29.172 -16.844 1 92.81 433 ALA B CA 1
ATOM 9143 C C . ALA B 1 433 ? -11.336 -28.812 -18.297 1 92.81 433 ALA B C 1
ATOM 9145 O O . ALA B 1 433 ? -12.5 -28.719 -18.719 1 92.81 433 ALA B O 1
ATOM 9146 N N . LYS B 1 434 ? -10.336 -28.594 -19.078 1 93.81 434 LYS B N 1
ATOM 9147 C CA . LYS B 1 434 ? -10.5 -28.297 -20.5 1 93.81 434 LYS B CA 1
ATOM 9148 C C . LYS B 1 434 ? -11.031 -29.516 -21.25 1 93.81 434 LYS B C 1
ATOM 9150 O O . LYS B 1 434 ? -11.883 -29.375 -22.141 1 93.81 434 LYS B O 1
ATOM 9155 N N . PHE B 1 435 ? -10.469 -30.641 -20.906 1 95.31 435 PHE B N 1
ATOM 9156 C CA . PHE B 1 435 ? -10.938 -31.875 -21.531 1 95.31 435 PHE B CA 1
ATOM 9157 C C . PHE B 1 435 ? -12.422 -32.094 -21.25 1 95.31 435 PHE B C 1
ATOM 9159 O O . PHE B 1 435 ? -13.172 -32.5 -22.141 1 95.31 435 PHE B O 1
ATOM 9166 N N . ARG B 1 436 ? -12.766 -31.891 -20.016 1 94 436 ARG B N 1
ATOM 9167 C CA . ARG B 1 436 ? -14.164 -32.031 -19.625 1 94 436 ARG B CA 1
ATOM 9168 C C . ARG B 1 436 ? -15.062 -31.094 -20.422 1 94 436 ARG B C 1
ATOM 9170 O O . ARG B 1 436 ? -16.156 -31.469 -20.828 1 94 436 ARG B O 1
ATOM 9177 N N . GLU B 1 437 ? -14.594 -29.906 -20.625 1 92.56 437 GLU B N 1
ATOM 9178 C CA . GLU B 1 437 ? -15.336 -28.969 -21.469 1 92.56 437 GLU B CA 1
ATOM 9179 C C . GLU B 1 437 ? -15.539 -29.5 -22.875 1 92.56 437 GLU B C 1
ATOM 9181 O O . GLU B 1 437 ? -16.609 -29.359 -23.453 1 92.56 437 GLU B O 1
ATOM 9186 N N . PHE B 1 438 ? -14.508 -30.141 -23.406 1 94.5 438 PHE B N 1
ATOM 9187 C CA . PHE B 1 438 ? -14.602 -30.719 -24.75 1 94.5 438 PHE B CA 1
ATOM 9188 C C . PHE B 1 438 ? -15.594 -31.875 -24.766 1 94.5 438 PHE B C 1
ATOM 9190 O O . PHE B 1 438 ? -16.344 -32.062 -25.719 1 94.5 438 PHE B O 1
ATOM 9197 N N . MET B 1 439 ? -15.578 -32.625 -23.672 1 93.75 439 MET B N 1
ATOM 9198 C CA . MET B 1 439 ? -16.531 -33.75 -23.562 1 93.75 439 MET B CA 1
ATOM 9199 C C . MET B 1 439 ? -17.969 -33.219 -23.547 1 93.75 439 MET B C 1
ATOM 9201 O O . MET B 1 439 ? -18.844 -33.812 -24.172 1 93.75 439 MET B O 1
ATOM 9205 N N . GLU B 1 440 ? -18.109 -32.156 -22.891 1 92.25 440 GLU B N 1
ATOM 9206 C CA . GLU B 1 440 ? -19.438 -31.562 -22.828 1 92.25 440 GLU B CA 1
ATOM 9207 C C . GLU B 1 440 ? -19.859 -31.031 -24.203 1 92.25 440 GLU B C 1
ATOM 9209 O O . GLU B 1 440 ? -21.031 -31.156 -24.578 1 92.25 440 GLU B O 1
ATOM 9214 N N . MET B 1 441 ? -18.922 -30.531 -24.938 1 92.62 441 MET B N 1
ATOM 9215 C CA . MET B 1 441 ? -19.203 -29.938 -26.234 1 92.62 441 MET B CA 1
ATOM 9216 C C . MET B 1 441 ? -19.562 -31.016 -27.266 1 92.62 441 MET B C 1
ATOM 9218 O O . MET B 1 441 ? -20.141 -30.719 -28.297 1 92.62 441 MET B O 1
ATOM 9222 N N . THR B 1 442 ? -19.188 -32.25 -26.984 1 92.69 442 THR B N 1
ATOM 9223 C CA . THR B 1 442 ? -19.531 -33.344 -27.891 1 92.69 442 THR B CA 1
ATOM 9224 C C . THR B 1 442 ? -21.047 -33.406 -28.078 1 92.69 442 THR B C 1
ATOM 9226 O O . THR B 1 442 ? -21.516 -33.844 -29.141 1 92.69 442 THR B O 1
ATOM 9229 N N . THR B 1 443 ? -21.766 -33 -27.078 1 89.88 443 THR B N 1
ATOM 9230 C CA . THR B 1 443 ? -23.219 -33.125 -27.125 1 89.88 443 THR B CA 1
ATOM 9231 C C . THR B 1 443 ? -23.797 -32.062 -28.047 1 89.88 443 THR B C 1
ATOM 9233 O O . THR B 1 443 ? -24.953 -32.156 -28.469 1 89.88 443 THR B O 1
ATOM 9236 N N . ALA B 1 444 ? -23.016 -31.172 -28.484 1 90.12 444 ALA B N 1
ATOM 9237 C CA . ALA B 1 444 ? -23.5 -30.078 -29.344 1 90.12 444 ALA B CA 1
ATOM 9238 C C . ALA B 1 444 ? -23.406 -30.453 -30.812 1 90.12 444 ALA B C 1
ATOM 9240 O O . ALA B 1 444 ? -23.828 -29.688 -31.688 1 90.12 444 ALA B O 1
ATOM 9241 N N . TYR B 1 445 ? -22.984 -31.625 -31.078 1 92 445 TYR B N 1
ATOM 9242 C CA . TYR B 1 445 ? -22.75 -31.984 -32.469 1 92 445 TYR B CA 1
ATOM 9243 C C . TYR B 1 445 ? -23.5 -33.281 -32.812 1 92 445 TYR B C 1
ATOM 9245 O O . TYR B 1 445 ? -23.688 -34.156 -31.984 1 92 445 TYR B O 1
ATOM 9253 N N . SER B 1 446 ? -23.938 -33.281 -34.094 1 91.88 446 SER B N 1
ATOM 9254 C CA . SER B 1 446 ? -24.453 -34.531 -34.688 1 91.88 446 SER B CA 1
ATOM 9255 C C . SER B 1 446 ? -23.453 -35.156 -35.656 1 91.88 446 SER B C 1
ATOM 9257 O O . SER B 1 446 ? -22.656 -34.438 -36.281 1 91.88 446 SER B O 1
ATOM 9259 N N . ILE B 1 447 ? -23.453 -36.438 -35.688 1 93.81 447 ILE B N 1
ATOM 9260 C CA . ILE B 1 447 ? -22.438 -37.188 -36.469 1 93.81 447 ILE B CA 1
ATOM 9261 C C . ILE B 1 447 ? -23.094 -37.938 -37.625 1 93.81 447 ILE B C 1
ATOM 9263 O O . ILE B 1 447 ? -24.156 -38.531 -37.438 1 93.81 447 ILE B O 1
ATOM 9267 N N . TYR B 1 448 ? -22.469 -37.75 -38.844 1 92 448 TYR B N 1
ATOM 9268 C CA . TYR B 1 448 ? -22.938 -38.469 -40.062 1 92 448 TYR B CA 1
ATOM 9269 C C . TYR B 1 448 ? -21.781 -39.219 -40.719 1 92 448 TYR B C 1
ATOM 9271 O O . TYR B 1 448 ? -20.719 -38.625 -40.969 1 92 448 TYR B O 1
ATOM 9279 N N . PRO B 1 449 ? -21.969 -40.5 -41 1 91.44 449 PRO B N 1
ATOM 9280 C CA . PRO B 1 449 ? -20.906 -41.219 -41.719 1 91.44 449 PRO B CA 1
ATOM 9281 C C . PRO B 1 449 ? -20.828 -40.844 -43.188 1 91.44 449 PRO B C 1
ATOM 9283 O O . PRO B 1 449 ? -21.859 -40.562 -43.812 1 91.44 449 PRO B O 1
ATOM 9286 N N . VAL B 1 450 ? -19.656 -40.656 -43.625 1 87.62 450 VAL B N 1
ATOM 9287 C CA . VAL B 1 450 ? -19.453 -40.312 -45.031 1 87.62 450 VAL B CA 1
ATOM 9288 C C . VAL B 1 450 ? -19.141 -41.562 -45.844 1 87.62 450 VAL B C 1
ATOM 9290 O O . VAL B 1 450 ? -18.344 -42.406 -45.406 1 87.62 450 VAL B O 1
ATOM 9293 N N . VAL B 1 451 ? -20.016 -41.75 -47 1 79.88 451 VAL B N 1
ATOM 9294 C CA . VAL B 1 451 ? -19.859 -42.906 -47.906 1 79.88 451 VAL B CA 1
ATOM 9295 C C . VAL B 1 451 ? -18.641 -42.688 -48.812 1 79.88 451 VAL B C 1
ATOM 9297 O O . VAL B 1 451 ? -18.5 -41.625 -49.438 1 79.88 451 VAL B O 1
ATOM 9300 N N . GLY B 1 452 ? -17.422 -43.406 -48.656 1 69.06 452 GLY B N 1
ATOM 9301 C CA . GLY B 1 452 ? -16.25 -43.375 -49.5 1 69.06 452 GLY B CA 1
ATOM 9302 C C . GLY B 1 452 ? -15.117 -44.25 -49 1 69.06 452 GLY B C 1
ATOM 9303 O O . GLY B 1 452 ? -15.344 -45.188 -48.25 1 69.06 452 GLY B O 1
ATOM 9304 N N . ASP B 1 453 ? -13.953 -43.906 -49.562 1 70.25 453 ASP B N 1
ATOM 9305 C CA . ASP B 1 453 ? -12.75 -44.625 -49.219 1 70.25 453 ASP B CA 1
ATOM 9306 C C . ASP B 1 453 ? -12.242 -44.25 -47.844 1 70.25 453 ASP B C 1
ATOM 9308 O O . ASP B 1 453 ? -11.875 -43.094 -47.594 1 70.25 453 ASP B O 1
ATOM 9312 N N . GLY B 1 454 ? -12.406 -45.094 -46.75 1 75.81 454 GLY B N 1
ATOM 9313 C CA . GLY B 1 454 ? -11.945 -44.969 -45.375 1 75.81 454 GLY B CA 1
ATOM 9314 C C . GLY B 1 454 ? -13.062 -44.594 -44.406 1 75.81 454 GLY B C 1
ATOM 9315 O O . GLY B 1 454 ? -14.203 -44.375 -44.812 1 75.81 454 GLY B O 1
ATOM 9316 N N . VAL B 1 455 ? -12.859 -44.688 -43.188 1 87.94 455 VAL B N 1
ATOM 9317 C CA . VAL B 1 455 ? -13.859 -44.406 -42.156 1 87.94 455 VAL B CA 1
ATOM 9318 C C . VAL B 1 455 ? -13.812 -42.906 -41.812 1 87.94 455 VAL B C 1
ATOM 9320 O O . VAL B 1 455 ? -12.859 -42.438 -41.219 1 87.94 455 VAL B O 1
ATOM 9323 N N . LYS B 1 456 ? -14.742 -42.125 -42.406 1 92.62 456 LYS B N 1
ATOM 9324 C CA . LYS B 1 456 ? -14.828 -40.688 -42.156 1 92.62 456 LYS B CA 1
ATOM 9325 C C . LYS B 1 456 ? -16.203 -40.281 -41.625 1 92.62 456 LYS B C 1
ATOM 9327 O O . LYS B 1 456 ? -17.203 -40.938 -41.969 1 92.62 456 LYS B O 1
ATOM 9332 N N . TYR B 1 457 ? -16.156 -39.375 -40.781 1 94.69 457 TYR B N 1
ATOM 9333 C CA . TYR B 1 457 ? -17.406 -38.875 -40.219 1 94.69 457 TYR B CA 1
ATOM 9334 C C . TYR B 1 457 ? -17.531 -37.375 -40.406 1 94.69 457 TYR B C 1
ATOM 9336 O O . TYR B 1 457 ? -16.547 -36.656 -40.281 1 94.69 457 TYR B O 1
ATOM 9344 N N . GLU B 1 458 ? -18.688 -36.969 -40.719 1 94.25 458 GLU B N 1
ATOM 9345 C CA . GLU B 1 458 ? -19.016 -35.531 -40.781 1 94.25 458 GLU B CA 1
ATOM 9346 C C . GLU B 1 458 ? -19.766 -35.094 -39.531 1 94.25 458 GLU B C 1
ATOM 9348 O O . GLU B 1 458 ? -20.703 -35.781 -39.094 1 94.25 458 GLU B O 1
ATOM 9353 N N . LEU B 1 459 ? -19.25 -34.062 -38.969 1 94.06 459 LEU B N 1
ATOM 9354 C CA . LEU B 1 459 ? -19.891 -33.531 -37.75 1 94.06 459 LEU B CA 1
ATOM 9355 C C . LEU B 1 459 ? -20.562 -32.188 -38.031 1 94.06 459 LEU B C 1
ATOM 9357 O O . LEU B 1 459 ? -19.922 -31.281 -38.531 1 94.06 459 LEU B O 1
ATOM 9361 N N . HIS B 1 460 ? -21.859 -32.125 -37.656 1 91.88 460 HIS B N 1
ATOM 9362 C CA . HIS B 1 460 ? -22.672 -30.906 -37.781 1 91.88 460 HIS B CA 1
ATOM 9363 C C . HIS B 1 460 ? -23.078 -30.344 -36.438 1 91.88 460 HIS B C 1
ATOM 9365 O O . HIS B 1 460 ? -23.516 -31.094 -35.562 1 91.88 460 HIS B O 1
ATOM 9371 N N . ARG B 1 461 ? -22.859 -29.109 -36.281 1 90.5 461 ARG B N 1
ATOM 9372 C CA . ARG B 1 461 ? -23.328 -28.5 -35.031 1 90.5 461 ARG B CA 1
ATOM 9373 C C . ARG B 1 461 ? -24.844 -28.469 -34.969 1 90.5 461 ARG B C 1
ATOM 9375 O O . ARG B 1 461 ? -25.516 -28.25 -36 1 90.5 461 ARG B O 1
ATOM 9382 N N . ASN B 1 462 ? -25.422 -28.656 -33.844 1 85.12 462 ASN B N 1
ATOM 9383 C CA . ASN B 1 462 ? -26.875 -28.672 -33.656 1 85.12 462 ASN B CA 1
ATOM 9384 C C . ASN B 1 462 ? -27.484 -27.297 -33.875 1 85.12 462 ASN B C 1
ATOM 9386 O O . ASN B 1 462 ? -28.672 -27.172 -34.188 1 85.12 462 ASN B O 1
ATOM 9390 N N . ASP B 1 463 ? -26.625 -26.297 -33.656 1 77.25 463 ASP B N 1
ATOM 9391 C CA . ASP B 1 463 ? -27.078 -24.938 -33.938 1 77.25 463 ASP B CA 1
ATOM 9392 C C . ASP B 1 463 ? -27.188 -24.656 -35.438 1 77.25 463 ASP B C 1
ATOM 9394 O O . ASP B 1 463 ? -26.188 -24.719 -36.156 1 77.25 463 ASP B O 1
ATOM 9398 N N . PRO B 1 464 ? -28.328 -24.453 -35.875 1 72.12 464 PRO B N 1
ATOM 9399 C CA . PRO B 1 464 ? -28.5 -24.281 -37.344 1 72.12 464 PRO B CA 1
ATOM 9400 C C . PRO B 1 464 ? -27.766 -23.047 -37.875 1 72.12 464 PRO B C 1
ATOM 9402 O O . PRO B 1 464 ? -27.516 -22.953 -39.062 1 72.12 464 PRO B O 1
ATOM 9405 N N . ARG B 1 465 ? -27.406 -22.141 -37 1 69.44 465 ARG B N 1
ATOM 9406 C CA . ARG B 1 465 ? -26.719 -20.922 -37.469 1 69.44 465 ARG B CA 1
ATOM 9407 C C . ARG B 1 465 ? -25.266 -21.219 -37.781 1 69.44 465 ARG B C 1
ATOM 9409 O O . ARG B 1 465 ? -24.625 -20.469 -38.531 1 69.44 465 ARG B O 1
ATOM 9416 N N . ALA B 1 466 ? -24.828 -22.359 -37.281 1 70.62 466 ALA B N 1
ATOM 9417 C CA . ALA B 1 466 ? -23.438 -22.75 -37.5 1 70.62 466 ALA B CA 1
ATOM 9418 C C . ALA B 1 466 ? -23.312 -23.594 -38.75 1 70.62 466 ALA B C 1
ATOM 9420 O O . ALA B 1 466 ? -23.891 -24.672 -38.844 1 70.62 466 ALA B O 1
ATOM 9421 N N . LYS B 1 467 ? -22.609 -23.062 -39.656 1 71.75 467 LYS B N 1
ATOM 9422 C CA . LYS B 1 467 ? -22.562 -23.719 -40.969 1 71.75 467 LYS B CA 1
ATOM 9423 C C . LYS B 1 467 ? -21.266 -24.5 -41.156 1 71.75 467 LYS B C 1
ATOM 9425 O O . LYS B 1 467 ? -21.156 -25.328 -42.062 1 71.75 467 LYS B O 1
ATOM 9430 N N . LYS B 1 468 ? -20.391 -24.359 -40.219 1 83.06 468 LYS B N 1
ATOM 9431 C CA . LYS B 1 468 ? -19.109 -25.016 -40.469 1 83.06 468 LYS B CA 1
ATOM 9432 C C . LYS B 1 468 ? -19.172 -26.5 -40.156 1 83.06 468 LYS B C 1
ATOM 9434 O O . LYS B 1 468 ? -19.547 -26.891 -39.062 1 83.06 468 LYS B O 1
ATOM 9439 N N . ILE B 1 469 ? -18.891 -27.266 -41.188 1 87.56 469 ILE B N 1
ATOM 9440 C CA . ILE B 1 469 ? -18.875 -28.719 -41.062 1 87.56 469 ILE B CA 1
ATOM 9441 C C . ILE B 1 469 ? -17.453 -29.203 -40.875 1 87.56 469 ILE B C 1
ATOM 9443 O O . ILE B 1 469 ? -16.531 -28.75 -41.562 1 87.56 469 ILE B O 1
ATOM 9447 N N . ARG B 1 470 ? -17.312 -30 -39.844 1 92.38 470 ARG B N 1
ATOM 9448 C CA . ARG B 1 470 ? -16 -30.578 -39.562 1 92.38 470 ARG B CA 1
ATOM 9449 C C . ARG B 1 470 ? -15.977 -32.062 -39.938 1 92.38 470 ARG B C 1
ATOM 9451 O O . ARG B 1 470 ? -16.984 -32.75 -39.812 1 92.38 470 ARG B O 1
ATOM 9458 N N . MET B 1 471 ? -14.766 -32.469 -40.438 1 92.75 471 MET B N 1
ATOM 9459 C CA . MET B 1 471 ? -14.586 -33.844 -40.844 1 92.75 471 MET B CA 1
ATOM 9460 C C . MET B 1 471 ? -13.531 -34.531 -40 1 92.75 471 MET B C 1
ATOM 9462 O O . MET B 1 471 ? -12.461 -33.969 -39.75 1 92.75 471 MET B O 1
ATOM 9466 N N . VAL B 1 472 ? -13.875 -35.688 -39.5 1 95.19 472 VAL B N 1
ATOM 9467 C CA . VAL B 1 472 ? -12.93 -36.5 -38.719 1 95.19 472 VAL B CA 1
ATOM 9468 C C . VAL B 1 472 ? -12.633 -37.781 -39.469 1 95.19 472 VAL B C 1
ATOM 9470 O O . VAL B 1 472 ? -13.555 -38.531 -39.844 1 95.19 472 VAL B O 1
ATOM 9473 N N . SER B 1 473 ? -11.367 -38 -39.719 1 92.94 473 SER B N 1
ATOM 9474 C CA . SER B 1 473 ? -10.922 -39.25 -40.375 1 92.94 473 SER B CA 1
ATOM 9475 C C . SER B 1 473 ? -10.328 -40.219 -39.344 1 92.94 473 SER B C 1
ATOM 9477 O O . SER B 1 473 ? -9.578 -39.812 -38.469 1 92.94 473 SER B O 1
ATOM 9479 N N . TYR B 1 474 ? -10.812 -41.438 -39.375 1 92 474 TYR B N 1
ATOM 9480 C CA . TYR B 1 474 ? -10.344 -42.5 -38.469 1 92 474 TYR B CA 1
ATOM 9481 C C . TYR B 1 474 ? -9.625 -43.594 -39.25 1 92 474 TYR B C 1
ATOM 9483 O O . TYR B 1 474 ? -10.211 -44.25 -40.125 1 92 474 TYR B O 1
ATOM 9491 N N . ASP B 1 475 ? -8.305 -43.719 -38.938 1 88.12 475 ASP B N 1
ATOM 9492 C CA . ASP B 1 475 ? -7.527 -44.844 -39.469 1 88.12 475 ASP B CA 1
ATOM 9493 C C . ASP B 1 475 ? -7.5 -46 -38.5 1 88.12 475 ASP B C 1
ATOM 9495 O O . ASP B 1 475 ? -6.816 -45.969 -37.469 1 88.12 475 ASP B O 1
ATOM 9499 N N . GLN B 1 476 ? -8.055 -47.156 -38.781 1 83.38 476 GLN B N 1
ATOM 9500 C CA . GLN B 1 476 ? -8.227 -48.312 -37.875 1 83.38 476 GLN B CA 1
ATOM 9501 C C . GLN B 1 476 ? -6.914 -49.094 -37.719 1 83.38 476 GLN B C 1
ATOM 9503 O O . GLN B 1 476 ? -6.695 -49.719 -36.688 1 83.38 476 GLN B O 1
ATOM 9508 N N . ILE B 1 477 ? -6.086 -48.969 -38.688 1 82.62 477 ILE B N 1
ATOM 9509 C CA . ILE B 1 477 ? -4.832 -49.719 -38.625 1 82.62 477 ILE B CA 1
ATOM 9510 C C . ILE B 1 477 ? -3.885 -49.062 -37.625 1 82.62 477 ILE B C 1
ATOM 9512 O O . ILE B 1 477 ? -3.338 -49.719 -36.75 1 82.62 477 ILE B O 1
ATOM 9516 N N . GLU B 1 478 ? -3.795 -47.844 -37.75 1 85.81 478 GLU B N 1
ATOM 9517 C CA . GLU B 1 478 ? -2.871 -47.125 -36.875 1 85.81 478 GLU B CA 1
ATOM 9518 C C . GLU B 1 478 ? -3.576 -46.594 -35.625 1 85.81 478 GLU B C 1
ATOM 9520 O O . GLU B 1 478 ? -2.926 -46.125 -34.688 1 85.81 478 GLU B O 1
ATOM 9525 N N . ASN B 1 479 ? -4.855 -46.844 -35.562 1 88.75 479 ASN B N 1
ATOM 9526 C CA . ASN B 1 479 ? -5.652 -46.281 -34.469 1 88.75 479 ASN B CA 1
ATOM 9527 C C . ASN B 1 479 ? -5.441 -44.781 -34.312 1 88.75 479 ASN B C 1
ATOM 9529 O O . ASN B 1 479 ? -5.172 -44.312 -33.219 1 88.75 479 ASN B O 1
ATOM 9533 N N . SER B 1 480 ? -5.422 -44.062 -35.438 1 92.12 480 SER B N 1
ATOM 9534 C CA . SER B 1 480 ? -5.156 -42.625 -35.438 1 92.12 480 SER B CA 1
ATOM 9535 C C . SER B 1 480 ? -6.375 -41.844 -35.906 1 92.12 480 SER B C 1
ATOM 9537 O O . SER B 1 480 ? -7.121 -42.312 -36.781 1 92.12 480 SER B O 1
ATOM 9539 N N . TYR B 1 481 ? -6.602 -40.719 -35.281 1 94.06 481 TYR B N 1
ATOM 9540 C CA . TYR B 1 481 ? -7.707 -39.812 -35.594 1 94.06 481 TYR B CA 1
ATOM 9541 C C . TYR B 1 481 ? -7.191 -38.469 -36.125 1 94.06 481 TYR B C 1
ATOM 9543 O O . TYR B 1 481 ? -6.195 -37.969 -35.625 1 94.06 481 TYR B O 1
ATOM 9551 N N . LEU B 1 482 ? -7.789 -37.969 -37.188 1 91.81 482 LEU B N 1
ATOM 9552 C CA . LEU B 1 482 ? -7.453 -36.656 -37.719 1 91.81 482 LEU B CA 1
ATOM 9553 C C . LEU B 1 482 ? -8.711 -35.812 -37.906 1 91.81 482 LEU B C 1
ATOM 9555 O O . LEU B 1 482 ? -9.688 -36.281 -38.5 1 91.81 482 LEU B O 1
ATOM 9559 N N . CYS B 1 483 ? -8.688 -34.688 -37.281 1 92.56 483 CYS B N 1
ATOM 9560 C CA . CYS B 1 483 ? -9.805 -33.75 -37.438 1 92.56 483 CYS B CA 1
ATOM 9561 C C . CYS B 1 483 ? -9.391 -32.531 -38.25 1 92.56 483 CYS B C 1
ATOM 9563 O O . CYS B 1 483 ? -8.266 -32.062 -38.125 1 92.56 483 CYS B O 1
ATOM 9565 N N . THR B 1 484 ? -10.266 -31.953 -39 1 88.19 484 THR B N 1
ATOM 9566 C CA . THR B 1 484 ? -9.992 -30.781 -39.812 1 88.19 484 THR B CA 1
ATOM 9567 C C . THR B 1 484 ? -9.781 -29.547 -38.969 1 88.19 484 THR B C 1
ATOM 9569 O O . THR B 1 484 ? -9.234 -28.547 -39.438 1 88.19 484 THR B O 1
ATOM 9572 N N . CYS B 1 485 ? -10.188 -29.562 -37.75 1 85.94 485 CYS B N 1
ATOM 9573 C CA . CYS B 1 485 ? -9.992 -28.422 -36.875 1 85.94 485 CYS B CA 1
ATOM 9574 C C . CYS B 1 485 ? -8.539 -28.312 -36.406 1 85.94 485 CYS B C 1
ATOM 9576 O O . CYS B 1 485 ? -8.078 -27.25 -36.031 1 85.94 485 CYS B O 1
ATOM 9578 N N . ASN B 1 486 ? -7.75 -29.422 -36.375 1 86.56 486 ASN B N 1
ATOM 9579 C CA . ASN B 1 486 ? -6.34 -29.516 -36 1 86.56 486 ASN B CA 1
ATOM 9580 C C . ASN B 1 486 ? -6.09 -29.047 -34.594 1 86.56 486 ASN B C 1
ATOM 9582 O O . ASN B 1 486 ? -5.008 -28.547 -34.281 1 86.56 486 ASN B O 1
ATOM 9586 N N . ARG B 1 487 ? -7.059 -29.156 -33.688 1 88.38 487 ARG B N 1
ATOM 9587 C CA . ARG B 1 487 ? -6.934 -28.641 -32.312 1 88.38 487 ARG B CA 1
ATOM 9588 C C . ARG B 1 487 ? -5.965 -29.5 -31.516 1 88.38 487 ARG B C 1
ATOM 9590 O O . ARG B 1 487 ? -5.367 -29.031 -30.547 1 88.38 487 ARG B O 1
ATOM 9597 N N . PHE B 1 488 ? -5.891 -30.719 -31.844 1 90.94 488 PHE B N 1
ATOM 9598 C CA . PHE B 1 488 ? -4.938 -31.562 -31.125 1 90.94 488 PHE B CA 1
ATOM 9599 C C . PHE B 1 488 ? -3.512 -31.062 -31.328 1 90.94 488 PHE B C 1
ATOM 9601 O O . PHE B 1 488 ? -2.713 -31.047 -30.391 1 90.94 488 PHE B O 1
ATOM 9608 N N . PHE B 1 489 ? -3.191 -30.656 -32.562 1 85.38 489 PHE B N 1
ATOM 9609 C CA . PHE B 1 489 ? -1.846 -30.188 -32.875 1 85.38 489 PHE B CA 1
ATOM 9610 C C . PHE B 1 489 ? -1.573 -28.844 -32.219 1 85.38 489 PHE B C 1
ATOM 9612 O O . PHE B 1 489 ? -0.435 -28.547 -31.844 1 85.38 489 PHE B O 1
ATOM 9619 N N . VAL B 1 490 ? -2.598 -28.172 -32 1 84.94 490 VAL B N 1
ATOM 9620 C CA . VAL B 1 490 ? -2.443 -26.828 -31.438 1 84.94 490 VAL B CA 1
ATOM 9621 C C . VAL B 1 490 ? -2.402 -26.922 -29.906 1 84.94 490 VAL B C 1
ATOM 9623 O O . VAL B 1 490 ? -1.559 -26.281 -29.266 1 84.94 490 VAL B O 1
ATOM 9626 N N . ASN B 1 491 ? -3.283 -27.656 -29.359 1 89.94 491 ASN B N 1
ATOM 9627 C CA . ASN B 1 491 ? -3.457 -27.641 -27.906 1 89.94 491 ASN B CA 1
ATOM 9628 C C . ASN B 1 491 ? -2.832 -28.875 -27.25 1 89.94 491 ASN B C 1
ATOM 9630 O O . ASN B 1 491 ? -2.6 -28.875 -26.047 1 89.94 491 ASN B O 1
ATOM 9634 N N . GLY B 1 492 ? -2.557 -29.859 -28 1 90.38 492 GLY B N 1
ATOM 9635 C CA . GLY B 1 492 ? -2.037 -31.109 -27.438 1 90.38 492 GLY B CA 1
ATOM 9636 C C . GLY B 1 492 ? -3.092 -31.922 -26.719 1 90.38 492 GLY B C 1
ATOM 9637 O O . GLY B 1 492 ? -2.77 -32.688 -25.812 1 90.38 492 GLY B O 1
ATOM 9638 N N . MET B 1 493 ? -4.355 -31.625 -27.031 1 94 493 MET B N 1
ATOM 9639 C CA . MET B 1 493 ? -5.5 -32.312 -26.453 1 94 493 MET B CA 1
ATOM 9640 C C . MET B 1 493 ? -6.555 -32.625 -27.516 1 94 493 MET B C 1
ATOM 9642 O O . MET B 1 493 ? -6.738 -31.844 -28.453 1 94 493 MET B O 1
ATOM 9646 N N . LEU B 1 494 ? -7.137 -33.812 -27.344 1 95.56 494 LEU B N 1
ATOM 9647 C CA . LEU B 1 494 ? -8.148 -34.219 -28.297 1 95.56 494 LEU B CA 1
ATOM 9648 C C . LEU B 1 494 ? -9.297 -33.219 -28.344 1 95.56 494 LEU B C 1
ATOM 9650 O O . LEU B 1 494 ? -9.742 -32.719 -27.312 1 95.56 494 LEU B O 1
ATOM 9654 N N . CYS B 1 495 ? -9.711 -32.875 -29.578 1 93.81 495 CYS B N 1
ATOM 9655 C CA . CYS B 1 495 ? -10.805 -31.906 -29.734 1 93.81 495 CYS B CA 1
ATOM 9656 C C . CYS B 1 495 ? -12.148 -32.594 -29.5 1 93.81 495 CYS B C 1
ATOM 9658 O O . CYS B 1 495 ? -12.242 -33.812 -29.484 1 93.81 495 CYS B O 1
ATOM 9660 N N . HIS B 1 496 ? -13.203 -31.812 -29.344 1 94.75 496 HIS B N 1
ATOM 9661 C CA . HIS B 1 496 ? -14.539 -32.344 -29.078 1 94.75 496 HIS B CA 1
ATOM 9662 C C . HIS B 1 496 ? -15.086 -33.094 -30.297 1 94.75 496 HIS B C 1
ATOM 9664 O O . HIS B 1 496 ? -15.953 -33.938 -30.156 1 94.75 496 HIS B O 1
ATOM 9670 N N . HIS B 1 497 ? -14.508 -32.844 -31.547 1 94.94 497 HIS B N 1
ATOM 9671 C CA . HIS B 1 497 ? -14.938 -33.562 -32.75 1 94.94 497 HIS B CA 1
ATOM 9672 C C . HIS B 1 497 ? -14.469 -35 -32.719 1 94.94 497 HIS B C 1
ATOM 9674 O O . HIS B 1 497 ? -15.258 -35.906 -32.969 1 94.94 497 HIS B O 1
ATOM 9680 N N . ILE B 1 498 ? -13.211 -35.156 -32.406 1 96.06 498 ILE B N 1
ATOM 9681 C CA . ILE B 1 498 ? -12.641 -36.5 -32.344 1 96.06 498 ILE B CA 1
ATOM 9682 C C . ILE B 1 498 ? -13.281 -37.281 -31.188 1 96.06 498 ILE B C 1
ATOM 9684 O O . ILE B 1 498 ? -13.594 -38.469 -31.328 1 96.06 498 ILE B O 1
ATOM 9688 N N . LEU B 1 499 ? -13.484 -36.594 -30.125 1 96.31 499 LEU B N 1
ATOM 9689 C CA . LEU B 1 499 ? -14.102 -37.25 -28.953 1 96.31 499 LEU B CA 1
ATOM 9690 C C . LEU B 1 499 ? -15.516 -37.719 -29.297 1 96.31 499 LEU B C 1
ATOM 9692 O O . LEU B 1 499 ? -15.938 -38.781 -28.828 1 96.31 499 LEU B O 1
ATOM 9696 N N . LYS B 1 500 ? -16.219 -36.875 -30.062 1 95.25 500 LYS B N 1
ATOM 9697 C CA . LYS B 1 500 ? -17.562 -37.281 -30.469 1 95.25 500 LYS B CA 1
ATOM 9698 C C . LYS B 1 500 ? -17.516 -38.562 -31.297 1 95.25 500 LYS B C 1
ATOM 9700 O O . LYS B 1 500 ? -18.359 -39.469 -31.109 1 95.25 500 LYS B O 1
ATOM 9705 N N . VAL B 1 501 ? -16.578 -38.719 -32.156 1 95.06 501 VAL B N 1
ATOM 9706 C CA . VAL B 1 501 ? -16.406 -39.906 -32.969 1 95.06 501 VAL B CA 1
ATOM 9707 C C . VAL B 1 501 ? -16.031 -41.094 -32.094 1 95.06 501 VAL B C 1
ATOM 9709 O O . VAL B 1 501 ? -16.531 -42.219 -32.281 1 95.06 501 VAL B O 1
ATOM 9712 N N . MET B 1 502 ? -15.195 -40.875 -31.125 1 94.81 502 MET B N 1
ATOM 9713 C CA . MET B 1 502 ? -14.781 -41.906 -30.203 1 94.81 502 MET B CA 1
ATOM 9714 C C . MET B 1 502 ? -15.969 -42.438 -29.391 1 94.81 502 MET B C 1
ATOM 9716 O O . MET B 1 502 ? -16.094 -43.625 -29.172 1 94.81 502 MET B O 1
ATOM 9720 N N . VAL B 1 503 ? -16.75 -41.562 -28.953 1 93.19 503 VAL B N 1
ATOM 9721 C CA . VAL B 1 503 ? -17.938 -41.938 -28.188 1 93.19 503 VAL B CA 1
ATOM 9722 C C . VAL B 1 503 ? -18.891 -42.719 -29.094 1 93.19 503 VAL B C 1
ATOM 9724 O O . VAL B 1 503 ? -19.453 -43.719 -28.672 1 93.19 503 VAL B O 1
ATOM 9727 N N . HIS B 1 504 ? -19 -42.25 -30.344 1 91.88 504 HIS B N 1
ATOM 9728 C CA . HIS B 1 504 ? -19.891 -42.875 -31.297 1 91.88 504 HIS B CA 1
ATOM 9729 C C . HIS B 1 504 ? -19.422 -44.312 -31.641 1 91.88 504 HIS B C 1
ATOM 9731 O O . HIS B 1 504 ? -20.25 -45.188 -31.844 1 91.88 504 HIS B O 1
ATOM 9737 N N . THR B 1 505 ? -18.172 -44.5 -31.703 1 90.56 505 THR B N 1
ATOM 9738 C CA . THR B 1 505 ? -17.609 -45.781 -32.031 1 90.56 505 THR B CA 1
ATOM 9739 C C . THR B 1 505 ? -17.312 -46.594 -30.781 1 90.56 505 THR B C 1
ATOM 9741 O O . THR B 1 505 ? -16.656 -47.625 -30.859 1 90.56 505 THR B O 1
ATOM 9744 N N . ASN B 1 506 ? -17.625 -46.156 -29.562 1 90.06 506 ASN B N 1
ATOM 9745 C CA . ASN B 1 506 ? -17.547 -46.812 -28.266 1 90.06 506 ASN B CA 1
ATOM 9746 C C . ASN B 1 506 ? -16.094 -47.156 -27.906 1 90.06 506 ASN B C 1
ATOM 9748 O O . ASN B 1 506 ? -15.789 -48.281 -27.547 1 90.06 506 ASN B O 1
ATOM 9752 N N . VAL B 1 507 ? -15.273 -46.219 -28.156 1 91.69 507 VAL B N 1
ATOM 9753 C CA . VAL B 1 507 ? -13.883 -46.344 -27.734 1 91.69 507 VAL B CA 1
ATOM 9754 C C . VAL B 1 507 ? -13.789 -46.281 -26.219 1 91.69 507 VAL B C 1
ATOM 9756 O O . VAL B 1 507 ? -14.367 -45.406 -25.594 1 91.69 507 VAL B O 1
ATOM 9759 N N . GLN B 1 508 ? -13.047 -47.219 -25.641 1 91.06 508 GLN B N 1
ATOM 9760 C CA . GLN B 1 508 ? -13 -47.344 -24.188 1 91.06 508 GLN B CA 1
ATOM 9761 C C . GLN B 1 508 ? -11.711 -46.719 -23.641 1 91.06 508 GLN B C 1
ATOM 9763 O O . GLN B 1 508 ? -11.656 -46.344 -22.469 1 91.06 508 GLN B O 1
ATOM 9768 N N . GLU B 1 509 ? -10.703 -46.688 -24.469 1 94.19 509 GLU B N 1
ATOM 9769 C CA . GLU B 1 509 ? -9.422 -46.156 -24.031 1 94.19 509 GLU B CA 1
ATOM 9770 C C . GLU B 1 509 ? -8.812 -45.219 -25.078 1 94.19 509 GLU B C 1
ATOM 9772 O O . GLU B 1 509 ? -8.734 -45.594 -26.25 1 94.19 509 GLU B O 1
ATOM 9777 N N . ILE B 1 510 ? -8.422 -44.125 -24.562 1 95.38 510 ILE B N 1
ATOM 9778 C CA . ILE B 1 510 ? -7.746 -43.188 -25.469 1 95.38 510 ILE B CA 1
ATOM 9779 C C . ILE B 1 510 ? -6.363 -43.719 -25.828 1 95.38 510 ILE B C 1
ATOM 9781 O O . ILE B 1 510 ? -5.578 -44.094 -24.938 1 95.38 510 ILE B O 1
ATOM 9785 N N . PRO B 1 511 ? -6.117 -43.781 -27.047 1 93.75 511 PRO B N 1
ATOM 9786 C CA . PRO B 1 511 ? -4.766 -44.188 -27.422 1 93.75 511 PRO B CA 1
ATOM 9787 C C . PRO B 1 511 ? -3.678 -43.312 -26.797 1 93.75 511 PRO B C 1
ATOM 9789 O O . PRO B 1 511 ? -3.842 -42.094 -26.672 1 93.75 511 PRO B O 1
ATOM 9792 N N . GLU B 1 512 ? -2.561 -43.875 -26.391 1 91.94 512 GLU B N 1
ATOM 9793 C CA . GLU B 1 512 ? -1.496 -43.25 -25.609 1 91.94 512 GLU B CA 1
ATOM 9794 C C . GLU B 1 512 ? -0.859 -42.094 -26.375 1 91.94 512 GLU B C 1
ATOM 9796 O O . GLU B 1 512 ? -0.355 -41.156 -25.766 1 91.94 512 GLU B O 1
ATOM 9801 N N . GLN B 1 513 ? -0.944 -42.188 -27.688 1 91.88 513 GLN B N 1
ATOM 9802 C CA . GLN B 1 513 ? -0.306 -41.156 -28.5 1 91.88 513 GLN B CA 1
ATOM 9803 C C . GLN B 1 513 ? -0.996 -39.812 -28.328 1 91.88 513 GLN B C 1
ATOM 9805 O O . GLN B 1 513 ? -0.404 -38.75 -28.594 1 91.88 513 GLN B O 1
ATOM 9810 N N . TYR B 1 514 ? -2.238 -39.844 -27.844 1 94.62 514 TYR B N 1
ATOM 9811 C CA . TYR B 1 514 ? -2.992 -38.594 -27.719 1 94.62 514 TYR B CA 1
ATOM 9812 C C . TYR B 1 514 ? -2.918 -38.062 -26.281 1 94.62 514 TYR B C 1
ATOM 9814 O O . TYR B 1 514 ? -3.438 -37 -25.984 1 94.62 514 TYR B O 1
ATOM 9822 N N . LEU B 1 515 ? -2.305 -38.812 -25.406 1 94.25 515 LEU B N 1
ATOM 9823 C CA . LEU B 1 515 ? -2.086 -38.375 -24.031 1 94.25 515 LEU B CA 1
ATOM 9824 C C . LEU B 1 515 ? -0.675 -37.812 -23.844 1 94.25 515 LEU B C 1
ATOM 9826 O O . LEU B 1 515 ? 0.234 -38.531 -23.438 1 94.25 515 LEU B O 1
ATOM 9830 N N . LEU B 1 516 ? -0.588 -36.594 -24.078 1 93.06 516 LEU B N 1
ATOM 9831 C CA . LEU B 1 516 ? 0.722 -35.938 -24 1 93.06 516 LEU B CA 1
ATOM 9832 C C . LEU B 1 516 ? 1.176 -35.781 -22.562 1 93.06 516 LEU B C 1
ATOM 9834 O O . LEU B 1 516 ? 0.46 -35.188 -21.734 1 93.06 516 LEU B O 1
ATOM 9838 N N . HIS B 1 517 ? 2.373 -36.156 -22.297 1 90.69 517 HIS B N 1
ATOM 9839 C CA . HIS B 1 517 ? 2.947 -36.125 -20.953 1 90.69 517 HIS B CA 1
ATOM 9840 C C . HIS B 1 517 ? 3.074 -34.688 -20.438 1 90.69 517 HIS B C 1
ATOM 9842 O O . HIS B 1 517 ? 3.08 -34.469 -19.219 1 90.69 517 HIS B O 1
ATOM 9848 N N . ARG B 1 518 ? 3.098 -33.812 -21.281 1 90.94 518 ARG B N 1
ATOM 9849 C CA . ARG B 1 518 ? 3.279 -32.406 -20.875 1 90.94 518 ARG B CA 1
ATOM 9850 C C . ARG B 1 518 ? 2.102 -31.922 -20.031 1 90.94 518 ARG B C 1
ATOM 9852 O O . ARG B 1 518 ? 2.236 -30.969 -19.266 1 90.94 518 ARG B O 1
ATOM 9859 N N . TRP B 1 519 ? 0.936 -32.469 -20.266 1 94.25 519 TRP B N 1
ATOM 9860 C CA . TRP B 1 519 ? -0.263 -32.031 -19.562 1 94.25 519 TRP B CA 1
ATOM 9861 C C . TRP B 1 519 ? -0.507 -32.938 -18.344 1 94.25 519 TRP B C 1
ATOM 9863 O O . TRP B 1 519 ? -1.537 -32.812 -17.672 1 94.25 519 TRP B O 1
ATOM 9873 N N . SER B 1 520 ? 0.433 -33.844 -18.016 1 93 520 SER B N 1
ATOM 9874 C CA . SER B 1 520 ? 0.283 -34.75 -16.906 1 93 520 SER B CA 1
ATOM 9875 C C . SER B 1 520 ? 0.986 -34.25 -15.648 1 93 520 SER B C 1
ATOM 9877 O O . SER B 1 520 ? 1.822 -33.344 -15.727 1 93 520 SER B O 1
ATOM 9879 N N . GLU B 1 521 ? 0.696 -34.812 -14.523 1 87.5 521 GLU B N 1
ATOM 9880 C CA . GLU B 1 521 ? 1.35 -34.5 -13.258 1 87.5 521 GLU B CA 1
ATOM 9881 C C . GLU B 1 521 ? 2.799 -34.969 -13.242 1 87.5 521 GLU B C 1
ATOM 9883 O O . GLU B 1 521 ? 3.641 -34.406 -12.547 1 87.5 521 GLU B O 1
ATOM 9888 N N . ALA B 1 522 ? 3.02 -35.906 -14.016 1 84 522 ALA B N 1
ATOM 9889 C CA . ALA B 1 522 ? 4.348 -36.531 -14.047 1 84 522 ALA B CA 1
ATOM 9890 C C . ALA B 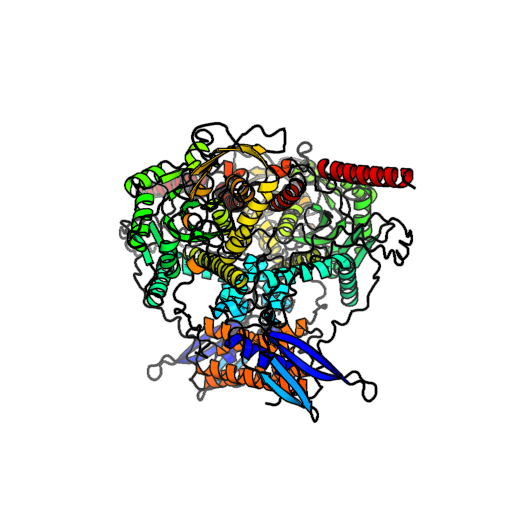1 522 ? 5.348 -35.625 -14.773 1 84 522 ALA B C 1
ATOM 9892 O O . ALA B 1 522 ? 6.559 -35.844 -14.68 1 84 522 ALA B O 1
ATOM 9893 N N . ALA B 1 523 ? 4.762 -34.656 -15.422 1 87 523 ALA B N 1
ATOM 9894 C CA . ALA B 1 523 ? 5.641 -33.75 -16.172 1 87 523 ALA B CA 1
ATOM 9895 C C . ALA B 1 523 ? 6.621 -33.031 -15.25 1 87 523 ALA B C 1
ATOM 9897 O O . ALA B 1 523 ? 7.738 -32.719 -15.656 1 87 523 ALA B O 1
ATOM 9898 N N . THR B 1 524 ? 6.203 -32.688 -14.062 1 76.31 524 THR B N 1
ATOM 9899 C CA . THR B 1 524 ? 7.062 -31.906 -13.172 1 76.31 524 THR B CA 1
ATOM 9900 C C . THR B 1 524 ? 7.559 -32.75 -12.016 1 76.31 524 THR B C 1
ATOM 9902 O O . THR B 1 524 ? 8.211 -32.25 -11.102 1 76.31 524 THR B O 1
ATOM 9905 N N . VAL B 1 525 ? 7.066 -33.969 -11.812 1 60.12 525 VAL B N 1
ATOM 9906 C CA . VAL B 1 525 ? 7.5 -34.781 -10.688 1 60.12 525 VAL B CA 1
ATOM 9907 C C . VAL B 1 525 ? 9.023 -34.875 -10.68 1 60.12 525 VAL B C 1
ATOM 9909 O O . VAL B 1 525 ? 9.609 -35.562 -11.531 1 60.12 525 VAL B O 1
ATOM 9912 N N . CYS B 1 526 ? 9.547 -33.75 -10.859 1 52.53 526 CYS B N 1
ATOM 9913 C CA . CYS B 1 526 ? 10.992 -33.781 -10.672 1 52.53 526 CYS B CA 1
ATOM 9914 C C . CYS B 1 526 ? 11.367 -34.562 -9.43 1 52.53 526 CYS B C 1
ATOM 9916 O O . CYS B 1 526 ? 10.562 -34.719 -8.516 1 52.53 526 CYS B O 1
ATOM 9918 N N . GLU B 1 527 ? 12.453 -35.375 -9.547 1 45.78 527 GLU B N 1
ATOM 9919 C CA . GLU B 1 527 ? 13.148 -36.031 -8.453 1 45.78 527 GLU B CA 1
ATOM 9920 C C . GLU B 1 527 ? 13.164 -35.188 -7.199 1 45.78 527 GLU B C 1
ATOM 9922 O O . GLU B 1 527 ? 13.531 -34 -7.25 1 45.78 527 GLU B O 1
ATOM 9927 N N . ALA B 1 528 ? 12.234 -35.375 -6.309 1 42.81 528 ALA B N 1
ATOM 9928 C CA . ALA B 1 528 ? 11.891 -34.969 -4.945 1 42.81 528 ALA B CA 1
ATOM 9929 C C . ALA B 1 528 ? 13.086 -34.312 -4.254 1 42.81 528 ALA B C 1
ATOM 9931 O O . ALA B 1 528 ? 12.984 -33.906 -3.092 1 42.81 528 ALA B O 1
ATOM 9932 N N . LYS B 1 529 ? 14.273 -34.594 -4.727 1 41.25 529 LYS B N 1
ATOM 9933 C CA . LYS B 1 529 ? 15.32 -34.531 -3.711 1 41.25 529 LYS B CA 1
ATOM 9934 C C . LYS B 1 529 ? 15.531 -33.062 -3.271 1 41.25 529 LYS B C 1
ATOM 9936 O O . LYS B 1 529 ? 16.422 -32.781 -2.457 1 41.25 529 LYS B O 1
ATOM 9941 N N . CYS B 1 530 ? 15.117 -32.219 -4.109 1 38.19 530 CYS B N 1
ATOM 9942 C CA . CYS B 1 530 ? 15.656 -30.969 -3.568 1 38.19 530 CYS B CA 1
ATOM 9943 C C . CYS B 1 530 ? 14.82 -30.484 -2.396 1 38.19 530 CYS B C 1
ATOM 9945 O O . CYS B 1 530 ? 13.836 -29.766 -2.594 1 38.19 530 CYS B O 1
ATOM 9947 N N . SER B 1 531 ? 14.352 -31.328 -1.661 1 37.38 531 SER B N 1
ATOM 9948 C CA . SER B 1 531 ? 13.805 -30.844 -0.405 1 37.38 531 SER B CA 1
ATOM 9949 C C . SER B 1 531 ? 14.586 -29.625 0.104 1 37.38 531 SER B C 1
ATOM 9951 O O . SER B 1 531 ? 15.719 -29.766 0.556 1 37.38 531 SER B O 1
ATOM 9953 N N . ARG B 1 532 ? 14.562 -28.688 -0.528 1 38.97 532 ARG B N 1
ATOM 9954 C CA . ARG B 1 532 ? 15.062 -27.578 0.276 1 38.97 532 ARG B CA 1
ATOM 9955 C C . ARG B 1 532 ? 14.625 -27.719 1.732 1 38.97 532 ARG B C 1
ATOM 9957 O O . ARG B 1 532 ? 13.438 -27.672 2.039 1 38.97 532 ARG B O 1
ATOM 9964 N N . GLU B 1 533 ? 15.109 -28.703 2.43 1 36.22 533 GLU B N 1
ATOM 9965 C CA . G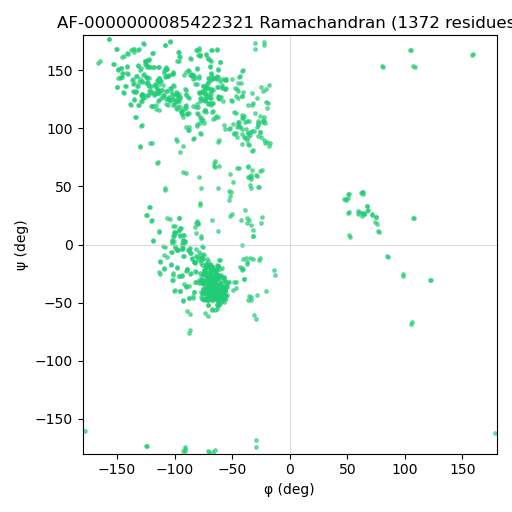LU B 1 533 ? 14.969 -28.641 3.881 1 36.22 533 GLU B CA 1
ATOM 9966 C C . GLU B 1 533 ? 14.953 -27.203 4.367 1 36.22 533 GLU B C 1
ATOM 9968 O O . GLU B 1 533 ? 15.984 -26.516 4.355 1 36.22 533 GLU B O 1
ATOM 9973 N N . PHE B 1 534 ? 14.062 -26.547 3.904 1 36.66 534 PHE B N 1
ATOM 9974 C CA . PHE B 1 534 ? 13.961 -25.344 4.734 1 36.66 534 PHE B CA 1
ATOM 9975 C C . PHE B 1 534 ? 14.273 -25.672 6.191 1 36.66 534 PHE B C 1
ATOM 9977 O O . PHE B 1 534 ? 13.469 -26.297 6.883 1 36.66 534 PHE B O 1
ATOM 9984 N N . SER B 1 535 ? 15.312 -26.281 6.352 1 35 535 SER B N 1
ATOM 9985 C CA . SER B 1 535 ? 15.695 -26.5 7.746 1 35 535 SER B CA 1
ATOM 9986 C C . SER B 1 535 ? 15.25 -25.344 8.625 1 35 535 SER B C 1
ATOM 9988 O O . SER B 1 535 ? 15.672 -24.203 8.422 1 35 535 SER B O 1
ATOM 9990 N N . ARG B 1 536 ? 14.078 -25.391 8.953 1 37.62 536 ARG B N 1
ATOM 9991 C CA . ARG B 1 536 ? 13.672 -24.609 10.125 1 37.62 536 ARG B CA 1
ATOM 9992 C C . ARG B 1 536 ? 14.805 -24.516 11.141 1 37.62 536 ARG B C 1
ATOM 9994 O O . ARG B 1 536 ? 14.648 -24.938 12.289 1 37.62 536 ARG B O 1
ATOM 10001 N N . TYR B 1 537 ? 15.93 -24.953 10.828 1 33.56 537 TYR B N 1
ATOM 10002 C CA . TYR B 1 537 ? 16.938 -24.938 11.883 1 33.56 537 TYR B CA 1
ATOM 10003 C C . TYR B 1 537 ? 17.016 -23.562 12.539 1 33.56 537 TYR B C 1
ATOM 10005 O O . TYR B 1 537 ? 16.766 -22.547 11.891 1 33.56 537 TYR B O 1
ATOM 10013 N N . SER B 1 538 ? 16.828 -23.641 13.812 1 43.62 538 SER B N 1
ATOM 10014 C CA . SER B 1 538 ? 17.094 -22.672 14.867 1 43.62 538 SER B CA 1
ATOM 10015 C C . SER B 1 538 ? 18.359 -21.859 14.57 1 43.62 538 SER B C 1
ATOM 10017 O O . SER B 1 538 ? 19.234 -21.734 15.43 1 43.62 538 SER B O 1
ATOM 10019 N N . VAL B 1 539 ? 18.734 -21.828 13.32 1 49.91 539 VAL B N 1
ATOM 10020 C CA . VAL B 1 539 ? 19.984 -21.109 13.117 1 49.91 539 VAL B CA 1
ATOM 10021 C C . VAL B 1 539 ? 19.734 -19.609 13.266 1 49.91 539 VAL B C 1
ATOM 10023 O O . VAL B 1 539 ? 18.719 -19.078 12.789 1 49.91 539 VAL B O 1
ATOM 10026 N N . VAL B 1 540 ? 20.422 -19.203 14.32 1 58.75 540 VAL B N 1
ATOM 10027 C CA . VAL B 1 540 ? 20.453 -17.75 14.461 1 58.75 540 VAL B CA 1
ATOM 10028 C C . VAL B 1 540 ? 20.656 -17.094 13.086 1 58.75 540 VAL B C 1
ATOM 10030 O O . VAL B 1 540 ? 21.625 -17.406 12.383 1 58.75 540 VAL B O 1
ATOM 10033 N N . PRO B 1 541 ? 19.594 -16.5 12.656 1 64.31 541 PRO B N 1
ATOM 10034 C CA . PRO B 1 541 ? 19.75 -15.812 11.367 1 64.31 541 PRO B CA 1
ATOM 10035 C C . PRO B 1 541 ? 21.062 -15.039 11.273 1 64.31 541 PRO B C 1
ATOM 10037 O O . PRO B 1 541 ? 21.547 -14.508 12.273 1 64.31 541 PRO B O 1
ATOM 10040 N N . GLU B 1 542 ? 21.609 -14.992 10.203 1 63.72 542 GLU B N 1
ATOM 10041 C CA . GLU B 1 542 ? 22.953 -14.461 9.992 1 63.72 542 GLU B CA 1
ATOM 10042 C C . GLU B 1 542 ? 22.938 -12.93 9.969 1 63.72 542 GLU B C 1
ATOM 10044 O O . GLU B 1 542 ? 23.906 -12.289 10.406 1 63.72 542 GLU B O 1
ATOM 10049 N N . THR B 1 543 ? 21.906 -12.336 9.484 1 69.44 543 THR B N 1
ATOM 10050 C CA . THR B 1 543 ? 21.906 -10.891 9.344 1 69.44 543 THR B CA 1
ATOM 10051 C C . THR B 1 543 ? 21.016 -10.234 10.391 1 69.44 543 THR B C 1
ATOM 10053 O O . THR B 1 543 ? 20.109 -10.875 10.93 1 69.44 543 THR B O 1
ATOM 10056 N N . ASN B 1 544 ? 21.375 -9.008 10.758 1 71.12 544 ASN B N 1
ATOM 10057 C CA . ASN B 1 544 ? 20.578 -8.242 11.719 1 71.12 544 ASN B CA 1
ATOM 10058 C C . ASN B 1 544 ? 19.125 -8.133 11.289 1 71.12 544 ASN B C 1
ATOM 10060 O O . ASN B 1 544 ? 18.219 -8.203 12.117 1 71.12 544 ASN B O 1
ATOM 10064 N N . THR B 1 545 ? 18.953 -8.016 9.992 1 70.75 545 THR B N 1
ATOM 10065 C CA . THR B 1 545 ? 17.594 -7.875 9.484 1 70.75 545 THR B CA 1
ATOM 10066 C C . THR B 1 545 ? 16.812 -9.156 9.688 1 70.75 545 THR B C 1
ATOM 10068 O O . THR B 1 545 ? 15.641 -9.117 10.086 1 70.75 545 THR B O 1
ATOM 10071 N N . LEU B 1 546 ? 17.422 -10.234 9.484 1 73.62 546 LEU B N 1
ATOM 10072 C CA . LEU B 1 546 ? 16.75 -11.523 9.664 1 73.62 546 LEU B CA 1
ATOM 10073 C C . LEU B 1 546 ? 16.484 -11.797 11.141 1 73.62 546 LEU B C 1
ATOM 10075 O O . LEU B 1 546 ? 15.445 -12.352 11.5 1 73.62 546 LEU B O 1
ATOM 10079 N N . ARG B 1 547 ? 17.516 -11.391 11.961 1 77.12 547 ARG B N 1
ATOM 10080 C CA . ARG B 1 547 ? 17.328 -11.555 13.398 1 77.12 547 ARG B CA 1
ATOM 10081 C C . ARG B 1 547 ? 16.172 -10.695 13.891 1 77.12 547 ARG B C 1
ATOM 10083 O O . ARG B 1 547 ? 15.352 -11.148 14.695 1 77.12 547 ARG B O 1
ATOM 10090 N N . TYR B 1 548 ? 16.188 -9.484 13.406 1 79.5 548 TYR B N 1
ATOM 10091 C CA . TYR B 1 548 ? 15.094 -8.594 13.797 1 79.5 548 TYR B CA 1
ATOM 10092 C C . TYR B 1 548 ? 13.75 -9.18 13.398 1 79.5 548 TYR B C 1
ATOM 10094 O O . TYR B 1 548 ? 12.82 -9.219 14.203 1 79.5 548 TYR B O 1
ATOM 10102 N N . ASN B 1 549 ? 13.562 -9.648 12.164 1 75.75 549 ASN B N 1
ATOM 10103 C CA . ASN B 1 549 ? 12.305 -10.195 11.672 1 75.75 549 ASN B CA 1
ATOM 10104 C C . ASN B 1 549 ? 11.891 -11.445 12.445 1 75.75 549 ASN B C 1
ATOM 10106 O O . ASN B 1 549 ? 10.711 -11.625 12.758 1 75.75 549 ASN B O 1
ATOM 10110 N N . ALA B 1 550 ? 12.867 -12.258 12.688 1 79 550 ALA B N 1
ATOM 10111 C CA . ALA B 1 550 ? 12.594 -13.469 13.453 1 79 550 ALA B CA 1
ATOM 10112 C C . ALA B 1 550 ? 12.102 -13.141 14.859 1 79 550 ALA B C 1
ATOM 10114 O O . ALA B 1 550 ? 11.156 -13.75 15.352 1 79 550 ALA B O 1
ATOM 10115 N N . LEU B 1 551 ? 12.766 -12.133 15.453 1 84.06 551 LEU B N 1
ATOM 10116 C CA . LEU B 1 551 ? 12.359 -11.711 16.781 1 84.06 551 LEU B CA 1
ATOM 10117 C C . LEU B 1 551 ? 10.969 -11.086 16.766 1 84.06 551 LEU B C 1
ATOM 10119 O O . LEU B 1 551 ? 10.148 -11.367 17.641 1 84.06 551 LEU B O 1
ATOM 10123 N N . CYS B 1 552 ? 10.75 -10.281 15.773 1 83 552 CYS B N 1
ATOM 10124 C CA . CYS B 1 552 ? 9.445 -9.633 15.672 1 83 552 CYS B CA 1
ATOM 10125 C C . CYS B 1 552 ? 8.336 -10.664 15.516 1 83 552 CYS B C 1
ATOM 10127 O O . CYS B 1 552 ? 7.27 -10.539 16.125 1 83 552 CYS B O 1
ATOM 10129 N N . LYS B 1 553 ? 8.656 -11.656 14.734 1 78.62 553 LYS B N 1
ATOM 10130 C CA . LYS B 1 553 ? 7.672 -12.711 14.547 1 78.62 553 LYS B CA 1
ATOM 10131 C C . LYS B 1 553 ? 7.359 -13.406 15.875 1 78.62 553 LYS B C 1
ATOM 10133 O O . LYS B 1 553 ? 6.191 -13.594 16.219 1 78.62 553 LYS B O 1
ATOM 10138 N N . MET B 1 554 ? 8.383 -13.719 16.578 1 83.25 554 MET B N 1
ATOM 10139 C CA . MET B 1 554 ? 8.234 -14.422 17.859 1 83.25 554 MET B CA 1
ATOM 10140 C C . MET B 1 554 ? 7.547 -13.539 18.891 1 83.25 554 MET B C 1
ATOM 10142 O O . MET B 1 554 ? 6.641 -13.984 19.594 1 83.25 554 MET B O 1
ATOM 10146 N N . LEU B 1 555 ? 7.949 -12.297 18.938 1 88.38 555 LEU B N 1
ATOM 10147 C CA . LEU B 1 555 ? 7.453 -11.367 19.953 1 88.38 555 LEU B CA 1
ATOM 10148 C C . LEU B 1 555 ? 6.027 -10.93 19.625 1 88.38 555 LEU B C 1
ATOM 10150 O O . LEU B 1 555 ? 5.223 -10.703 20.531 1 88.38 555 LEU B O 1
ATOM 10154 N N . ASN B 1 556 ? 5.742 -10.82 18.359 1 83.56 556 ASN B N 1
ATOM 10155 C CA . ASN B 1 556 ? 4.371 -10.477 17.984 1 83.56 556 ASN B CA 1
ATOM 10156 C C . ASN B 1 556 ? 3.404 -11.617 18.312 1 83.56 556 ASN B C 1
ATOM 10158 O O . ASN B 1 556 ? 2.246 -11.375 18.641 1 83.56 556 ASN B O 1
ATOM 10162 N N . LYS B 1 557 ? 3.957 -12.828 18.141 1 82.5 557 LYS B N 1
ATOM 10163 C CA . LYS B 1 557 ? 3.152 -13.969 18.562 1 82.5 557 LYS B CA 1
ATOM 10164 C C . LYS B 1 557 ? 2.871 -13.922 20.062 1 82.5 557 LYS B C 1
ATOM 10166 O O . LYS B 1 557 ? 1.764 -14.25 20.5 1 82.5 557 LYS B O 1
ATOM 10171 N N . LEU B 1 558 ? 3.881 -13.492 20.75 1 87.12 558 LEU B N 1
ATOM 10172 C CA . LEU B 1 558 ? 3.734 -13.32 22.203 1 87.12 558 LEU B CA 1
ATOM 10173 C C . LEU B 1 558 ? 2.725 -12.227 22.516 1 87.12 558 LEU B C 1
ATOM 10175 O O . LEU B 1 558 ? 1.882 -12.391 23.406 1 87.12 558 LEU B O 1
ATOM 10179 N N . ALA B 1 559 ? 2.791 -11.156 21.781 1 86.19 559 ALA B N 1
ATOM 10180 C CA . ALA B 1 559 ? 1.863 -10.047 21.984 1 86.19 559 ALA B CA 1
ATOM 10181 C C . ALA B 1 559 ? 0.426 -10.477 21.703 1 86.19 559 ALA B C 1
ATOM 10183 O O . ALA B 1 559 ? -0.5 -10.07 22.406 1 86.19 559 ALA B O 1
ATOM 10184 N N . ALA B 1 560 ? 0.244 -11.336 20.734 1 81.19 560 ALA B N 1
ATOM 10185 C CA . ALA B 1 560 ? -1.08 -11.82 20.359 1 81.19 560 ALA B CA 1
ATOM 10186 C C . ALA B 1 560 ? -1.696 -12.656 21.469 1 81.19 560 ALA B C 1
ATOM 10188 O O . ALA B 1 560 ? -2.904 -12.586 21.719 1 81.19 560 ALA B O 1
ATOM 10189 N N . LYS B 1 561 ? -0.896 -13.391 22.125 1 81.19 561 LYS B N 1
ATOM 10190 C CA . LYS B 1 561 ? -1.374 -14.227 23.219 1 81.19 561 LYS B CA 1
ATOM 10191 C C . LYS B 1 561 ? -1.643 -13.398 24.469 1 81.19 561 LYS B C 1
ATOM 10193 O O . LYS B 1 561 ? -2.551 -13.703 25.234 1 81.19 561 LYS B O 1
ATOM 10198 N N . ALA B 1 562 ? -0.874 -12.312 24.594 1 85.38 562 ALA B N 1
ATOM 10199 C CA . ALA B 1 562 ? -0.888 -11.57 25.844 1 85.38 562 ALA B CA 1
ATOM 10200 C C . ALA B 1 562 ? -1.91 -10.438 25.797 1 85.38 562 ALA B C 1
ATOM 10202 O O . ALA B 1 562 ? -2.229 -9.836 26.828 1 85.38 562 ALA B O 1
ATOM 10203 N N . CYS B 1 563 ? -2.432 -10.211 24.625 1 79.69 563 CYS B N 1
ATOM 10204 C CA . CYS B 1 563 ? -3.299 -9.039 24.516 1 79.69 563 CYS B CA 1
ATOM 10205 C C . CYS B 1 563 ? -4.672 -9.32 25.109 1 79.69 563 CYS B C 1
ATOM 10207 O O . CYS B 1 563 ? -5.453 -8.398 25.344 1 79.69 563 CYS B O 1
ATOM 10209 N N . TYR B 1 564 ? -4.797 -10.641 25.406 1 77.94 564 TYR B N 1
ATOM 10210 C CA . TYR B 1 564 ? -6.074 -11 26 1 77.94 564 TYR B CA 1
ATOM 10211 C C . TYR B 1 564 ? -6.012 -10.898 27.516 1 77.94 564 TYR B C 1
ATOM 10213 O O . TYR B 1 564 ? -5.371 -11.719 28.188 1 77.94 564 TYR B O 1
ATOM 10221 N N . GLY B 1 565 ? -6.512 -9.875 28.156 1 76.38 565 GLY B N 1
ATOM 10222 C CA . GLY B 1 565 ? -6.574 -9.742 29.609 1 76.38 565 GLY B CA 1
ATOM 10223 C C . GLY B 1 565 ? -5.578 -8.742 30.156 1 76.38 565 GLY B C 1
ATOM 10224 O O . GLY B 1 565 ? -4.492 -8.562 29.594 1 76.38 565 GLY B O 1
ATOM 10225 N N . THR B 1 566 ? -5.797 -8.195 31.156 1 82.44 566 THR B N 1
ATOM 10226 C CA . THR B 1 566 ? -4.961 -7.172 31.781 1 82.44 566 THR B CA 1
ATOM 10227 C C . THR B 1 566 ? -3.77 -7.805 32.5 1 82.44 566 THR B C 1
ATOM 10229 O O . THR B 1 566 ? -2.674 -7.238 32.5 1 82.44 566 THR B O 1
ATOM 10232 N N . GLU B 1 567 ? -3.998 -9.047 33 1 83.88 567 GLU B N 1
ATOM 10233 C CA . GLU B 1 567 ? -2.912 -9.703 33.719 1 83.88 567 GLU B CA 1
ATOM 10234 C C . GLU B 1 567 ? -1.817 -10.172 32.781 1 83.88 567 GLU B C 1
ATOM 10236 O O . GLU B 1 567 ? -0.629 -9.992 33.031 1 83.88 567 GLU B O 1
ATOM 10241 N N . SER B 1 568 ? -2.291 -10.781 31.719 1 87.38 568 SER B N 1
ATOM 10242 C CA . SER B 1 568 ? -1.316 -11.234 30.734 1 87.38 568 SER B CA 1
ATOM 10243 C C . SER B 1 568 ? -0.539 -10.062 30.141 1 87.38 568 SER B C 1
ATOM 10245 O O . SER B 1 568 ? 0.664 -10.164 29.891 1 87.38 568 SER B O 1
ATOM 10247 N N . TYR B 1 569 ? -1.186 -8.984 30 1 87.81 569 TYR B N 1
ATOM 10248 C CA . TYR B 1 569 ? -0.552 -7.773 29.484 1 87.81 569 TYR B CA 1
ATOM 10249 C C . TYR B 1 569 ? 0.547 -7.293 30.422 1 87.81 569 TYR B C 1
ATOM 10251 O O . TYR B 1 569 ? 1.654 -6.977 29.984 1 87.81 569 TYR B O 1
ATOM 10259 N N . LYS B 1 570 ? 0.292 -7.297 31.688 1 87.88 570 LYS B N 1
ATOM 10260 C CA . LYS B 1 570 ? 1.238 -6.785 32.656 1 87.88 570 LYS B CA 1
ATOM 10261 C C . LYS B 1 570 ? 2.451 -7.703 32.781 1 87.88 570 LYS B C 1
ATOM 10263 O O . LYS B 1 570 ? 3.57 -7.234 33.031 1 87.88 570 LYS B O 1
ATOM 10268 N N . ILE B 1 571 ? 2.189 -8.969 32.562 1 88.94 571 ILE B N 1
ATOM 10269 C CA . ILE B 1 571 ? 3.277 -9.938 32.656 1 88.94 571 ILE B CA 1
ATOM 10270 C C . ILE B 1 571 ? 4.266 -9.695 31.516 1 88.94 571 ILE B C 1
ATOM 10272 O O . ILE B 1 571 ? 5.477 -9.672 31.734 1 88.94 571 ILE B O 1
ATOM 10276 N N . VAL B 1 572 ? 3.688 -9.531 30.406 1 91.19 572 VAL B N 1
ATOM 10277 C CA . VAL B 1 572 ? 4.555 -9.359 29.25 1 91.19 572 VAL B CA 1
ATOM 10278 C C . VAL B 1 572 ? 5.215 -7.984 29.297 1 91.19 572 VAL B C 1
ATOM 10280 O O . VAL B 1 572 ? 6.379 -7.832 28.906 1 91.19 572 VAL B O 1
ATOM 10283 N N . GLU B 1 573 ? 4.453 -6.977 29.75 1 89.06 573 GLU B N 1
ATOM 10284 C CA . GLU B 1 573 ? 5.031 -5.648 29.922 1 89.06 573 GLU B CA 1
ATOM 10285 C C . GLU B 1 573 ? 6.211 -5.676 30.891 1 89.06 573 GLU B C 1
ATOM 10287 O O . GLU B 1 573 ? 7.277 -5.137 30.594 1 89.06 573 GLU B O 1
ATOM 10292 N N . GLY B 1 574 ? 6.008 -6.367 31.984 1 88.25 574 GLY B N 1
ATOM 10293 C CA . GLY B 1 574 ? 7.086 -6.512 32.938 1 88.25 574 GLY B CA 1
ATOM 10294 C C . GLY B 1 574 ? 8.242 -7.348 32.438 1 88.25 574 GLY B C 1
ATOM 10295 O O . GLY B 1 574 ? 9.406 -7.039 32.719 1 88.25 574 GLY B O 1
ATOM 10296 N N . GLY B 1 575 ? 7.895 -8.445 31.734 1 89.94 575 GLY B N 1
ATOM 10297 C CA . GLY B 1 575 ? 8.922 -9.281 31.141 1 89.94 575 GLY B CA 1
ATOM 10298 C C . GLY B 1 575 ? 9.758 -8.547 30.094 1 89.94 575 GLY B C 1
ATOM 10299 O O . GLY B 1 575 ? 10.977 -8.719 30.047 1 89.94 575 GLY B O 1
ATOM 10300 N N . ALA B 1 576 ? 9.062 -7.77 29.312 1 90 576 ALA B N 1
ATOM 10301 C CA . ALA B 1 576 ? 9.758 -6.992 28.281 1 90 576 ALA B CA 1
ATOM 10302 C C . ALA B 1 576 ? 10.719 -5.992 28.906 1 90 576 ALA B C 1
ATOM 10304 O O . ALA B 1 576 ? 11.836 -5.801 28.406 1 90 576 ALA B O 1
ATOM 10305 N N . GLU B 1 577 ? 10.281 -5.344 29.969 1 88.81 577 GLU B N 1
ATOM 10306 C CA . GLU B 1 577 ? 11.141 -4.395 30.672 1 88.81 577 GLU B CA 1
ATOM 10307 C C . GLU B 1 577 ? 12.359 -5.09 31.266 1 88.81 577 GLU B C 1
ATOM 10309 O O . GLU B 1 577 ? 13.469 -4.555 31.234 1 88.81 577 GLU B O 1
ATOM 10314 N N . HIS B 1 578 ? 12.078 -6.266 31.703 1 88.94 578 HIS B N 1
ATOM 10315 C CA . HIS B 1 578 ? 13.164 -7.051 32.281 1 88.94 578 HIS B CA 1
ATOM 10316 C C . HIS B 1 578 ? 14.18 -7.449 31.219 1 88.94 578 HIS B C 1
ATOM 10318 O O . HIS B 1 578 ? 15.391 -7.336 31.422 1 88.94 578 HIS B O 1
ATOM 10324 N N . LEU B 1 579 ? 13.68 -7.93 30.156 1 90.5 579 LEU B N 1
ATOM 10325 C CA . LEU B 1 579 ? 14.562 -8.336 29.078 1 90.5 579 LEU B CA 1
ATOM 10326 C C . LEU B 1 579 ? 15.328 -7.145 28.516 1 90.5 579 LEU B C 1
ATOM 10328 O O . LEU B 1 579 ? 16.5 -7.27 28.156 1 90.5 579 LEU B O 1
ATOM 10332 N N . THR B 1 580 ? 14.664 -6.004 28.469 1 88.69 580 THR B N 1
ATOM 10333 C CA . THR B 1 580 ? 15.32 -4.793 28 1 88.69 580 THR B CA 1
ATOM 10334 C C . THR B 1 580 ? 16.469 -4.41 28.922 1 88.69 580 THR B C 1
ATOM 10336 O O . THR B 1 580 ? 17.547 -4.004 28.469 1 88.69 580 THR B O 1
ATOM 10339 N N . SER B 1 581 ? 16.234 -4.582 30.141 1 85.75 581 SER B N 1
ATOM 10340 C CA . SER B 1 581 ? 17.266 -4.277 31.125 1 85.75 581 SER B CA 1
ATOM 10341 C C . SER B 1 581 ? 18.453 -5.234 31 1 85.75 581 SER B C 1
ATOM 10343 O O . SER B 1 581 ? 19.594 -4.832 31.172 1 85.75 581 SER B O 1
ATOM 10345 N N . LEU B 1 582 ? 18.172 -6.488 30.625 1 85.81 582 LEU B N 1
ATOM 10346 C CA . LEU B 1 582 ? 19.219 -7.484 30.453 1 85.81 582 LEU B CA 1
ATOM 10347 C C . LEU B 1 582 ? 20.078 -7.16 29.234 1 85.81 582 LEU B C 1
ATOM 10349 O O . LEU B 1 582 ? 21.297 -7.312 29.281 1 85.81 582 LEU B O 1
ATOM 10353 N N . ILE B 1 583 ? 19.484 -6.734 28.266 1 85.88 583 ILE B N 1
ATOM 10354 C CA . ILE B 1 583 ? 20.188 -6.402 27.047 1 85.88 583 ILE B CA 1
ATOM 10355 C C . ILE B 1 583 ? 21.047 -5.16 27.266 1 85.88 583 ILE B C 1
ATOM 10357 O O . ILE B 1 583 ? 22.172 -5.074 26.766 1 85.88 583 ILE B O 1
ATOM 10361 N N . GLU B 1 584 ? 20.484 -4.23 27.969 1 81.31 584 GLU B N 1
ATOM 10362 C CA . GLU B 1 584 ? 21.234 -3.018 28.266 1 81.31 584 GLU B CA 1
ATOM 10363 C C . GLU B 1 584 ? 22.453 -3.326 29.141 1 81.31 584 GLU B C 1
ATOM 10365 O O . GLU B 1 584 ? 23.516 -2.738 28.953 1 81.31 584 GLU B O 1
ATOM 10370 N N . LYS B 1 585 ? 22.328 -4.262 30.047 1 78.31 585 LYS B N 1
ATOM 10371 C CA . LYS B 1 585 ? 23.453 -4.688 30.875 1 78.31 585 LYS B CA 1
ATOM 10372 C C . LYS B 1 585 ? 24.516 -5.402 30.047 1 78.31 585 LYS B C 1
ATOM 10374 O O . LYS B 1 585 ? 25.719 -5.223 30.266 1 78.31 585 LYS B O 1
ATOM 10379 N N . LEU B 1 586 ? 24.047 -6.176 29.094 1 79.56 586 LEU B N 1
ATOM 10380 C CA . LEU B 1 586 ? 24.984 -6.867 28.203 1 79.56 586 LEU B CA 1
ATOM 10381 C C . LEU B 1 586 ? 25.734 -5.875 27.328 1 79.56 586 LEU B C 1
ATOM 10383 O O . LEU B 1 586 ? 26.922 -6.066 27.047 1 79.56 586 LEU B O 1
ATOM 10387 N N . ARG B 1 587 ? 25.062 -4.945 26.859 1 71.19 587 ARG B N 1
ATOM 10388 C CA . ARG B 1 587 ? 25.688 -3.914 26.047 1 71.19 587 ARG B CA 1
ATOM 10389 C C . ARG B 1 587 ? 26.766 -3.166 26.828 1 71.19 587 ARG B C 1
ATOM 10391 O O . ARG B 1 587 ? 27.828 -2.852 26.297 1 71.19 587 ARG B O 1
ATOM 10398 N N . LEU B 1 588 ? 26.375 -2.982 28.094 1 64 588 LEU B N 1
ATOM 10399 C CA . LEU B 1 588 ? 27.297 -2.266 28.969 1 64 588 LEU B CA 1
ATOM 10400 C C . LEU B 1 588 ? 28.516 -3.133 29.312 1 64 588 LEU B C 1
ATOM 10402 O O . LEU B 1 588 ? 29.609 -2.617 29.516 1 64 588 LEU B O 1
ATOM 10406 N N . SER B 1 589 ? 28.281 -4.504 29.469 1 57.41 589 SER B N 1
ATOM 10407 C CA . SER B 1 589 ? 29.375 -5.387 29.844 1 57.41 589 SER B CA 1
ATOM 10408 C C . SER B 1 589 ? 30.25 -5.734 28.625 1 57.41 589 SER B C 1
ATOM 10410 O O . SER B 1 589 ? 31.266 -6.418 28.766 1 57.41 589 SER B O 1
ATOM 10412 N N . GLY B 1 590 ? 30.297 -5.051 27.391 1 52.91 590 GLY B N 1
ATOM 10413 C CA . GLY B 1 590 ? 31.172 -5.215 26.25 1 52.91 590 GLY B CA 1
ATOM 10414 C C . GLY B 1 590 ? 30.703 -6.293 25.281 1 52.91 590 GLY B C 1
ATOM 10415 O O . GLY B 1 590 ? 31.438 -6.656 24.359 1 52.91 590 GLY B O 1
ATOM 10416 N N . GLY B 1 591 ? 29.828 -7.051 25.531 1 43.09 591 GLY B N 1
ATOM 10417 C CA . GLY B 1 591 ? 29.562 -8.211 24.719 1 43.09 591 GLY B CA 1
ATOM 10418 C C . GLY B 1 591 ? 28.859 -7.867 23.406 1 43.09 591 GLY B C 1
ATOM 10419 O O . GLY B 1 591 ? 28.562 -8.758 22.609 1 43.09 591 GLY B O 1
ATOM 10420 N N . VAL B 1 592 ? 28.016 -6.996 23.422 1 45.66 592 VAL B N 1
ATOM 10421 C CA . VAL B 1 592 ? 27.219 -6.785 22.219 1 45.66 592 VAL B CA 1
ATOM 10422 C C . VAL B 1 592 ? 28.016 -6 21.188 1 45.66 592 VAL B C 1
ATOM 10424 O O . VAL B 1 592 ? 28.547 -4.926 21.484 1 45.66 592 VAL B O 1
ATOM 10427 N N . VAL B 1 593 ? 28.609 -6.688 20.297 1 40.47 593 VAL B N 1
ATOM 10428 C CA . VAL B 1 593 ? 29.25 -6.109 19.125 1 40.47 593 VAL B CA 1
ATOM 10429 C C . VAL B 1 593 ? 28.344 -5.043 18.516 1 40.47 593 VAL B C 1
ATOM 10431 O O . VAL B 1 593 ? 27.125 -5.227 18.438 1 40.47 593 VAL B O 1
ATOM 10434 N N . GLY B 1 594 ? 28.688 -3.748 18.703 1 37.94 594 GLY B N 1
ATOM 10435 C CA . GLY B 1 594 ? 28.078 -2.592 18.062 1 37.94 594 GLY B CA 1
ATOM 10436 C C . GLY B 1 594 ? 27.375 -2.924 16.766 1 37.94 594 GLY B C 1
ATOM 10437 O O . GLY B 1 594 ? 27.391 -4.074 16.328 1 37.94 594 GLY B O 1
ATOM 10438 N N . GLU B 1 595 ? 26.672 -1.927 16.266 1 40.12 595 GLU B N 1
ATOM 10439 C CA . GLU B 1 595 ? 26.047 -1.902 14.938 1 40.12 595 GLU B CA 1
ATOM 10440 C C . GLU B 1 595 ? 26.906 -2.635 13.906 1 40.12 595 GLU B C 1
ATOM 10442 O O . GLU B 1 595 ? 28 -2.193 13.586 1 40.12 595 GLU B O 1
ATOM 10447 N N . GLU B 1 596 ? 27.188 -3.82 14.102 1 34.56 596 GLU B N 1
ATOM 10448 C CA . GLU B 1 596 ? 27.969 -4.418 13.016 1 34.56 596 GLU B CA 1
ATOM 10449 C C . GLU B 1 596 ? 27.719 -3.705 11.695 1 34.56 596 GLU B C 1
ATOM 10451 O O . GLU B 1 596 ? 26.562 -3.496 11.305 1 34.56 596 GLU B O 1
ATOM 10456 N N . GLU B 1 597 ? 28.578 -2.807 11.383 1 31.92 597 GLU B N 1
ATOM 10457 C CA . GLU B 1 597 ? 28.688 -2.322 10.008 1 31.92 597 GLU B CA 1
ATOM 10458 C C . GLU B 1 597 ? 28.25 -3.389 9.008 1 31.92 597 GLU B C 1
ATOM 10460 O O . GLU B 1 597 ? 28.594 -4.566 9.164 1 31.92 597 GLU B O 1
ATOM 10465 N N . ALA B 1 598 ? 27.125 -3.23 8.469 1 33.03 598 ALA B N 1
ATOM 10466 C CA . ALA B 1 598 ? 26.766 -4.059 7.324 1 33.03 598 ALA B CA 1
ATOM 10467 C C . ALA B 1 598 ? 28 -4.699 6.699 1 33.03 598 ALA B C 1
ATOM 10469 O O . ALA B 1 598 ? 29 -4.02 6.434 1 33.03 598 ALA B O 1
ATOM 10470 N N . GLU B 1 599 ? 28.453 -5.789 7.172 1 31.98 599 GLU B N 1
ATOM 10471 C CA . GLU B 1 599 ? 29.484 -6.449 6.367 1 31.98 599 GLU B CA 1
ATOM 10472 C C . GLU B 1 599 ? 29.453 -5.949 4.93 1 31.98 599 GLU B C 1
ATOM 10474 O O . GLU B 1 599 ? 28.438 -6.02 4.25 1 31.98 599 GLU B O 1
ATOM 10479 N N . GLU B 1 600 ? 30.188 -4.867 4.684 1 31.72 600 GLU B N 1
ATOM 10480 C CA . GLU B 1 600 ? 30.516 -4.609 3.283 1 31.72 600 GLU B CA 1
ATOM 10481 C C . GLU B 1 600 ? 30.703 -5.914 2.514 1 31.72 600 GLU B C 1
ATOM 10483 O O . GLU B 1 600 ? 31.719 -6.602 2.688 1 31.72 600 GLU B O 1
ATOM 10488 N N . ILE B 1 601 ? 29.797 -6.762 2.494 1 32.09 601 ILE B N 1
ATOM 10489 C CA . ILE B 1 601 ? 30.047 -7.777 1.479 1 32.09 601 ILE B CA 1
ATOM 10490 C C . ILE B 1 601 ? 31.047 -7.246 0.458 1 32.09 601 ILE B C 1
ATOM 10492 O O . ILE B 1 601 ? 30.984 -6.078 0.067 1 32.09 601 ILE B O 1
ATOM 10496 N N . GLY B 1 602 ? 32.188 -7.895 0.362 1 32.53 602 GLY B N 1
ATOM 10497 C CA . GLY B 1 602 ? 33.25 -7.609 -0.591 1 32.53 602 GLY B CA 1
ATOM 10498 C C . GLY B 1 602 ? 32.75 -6.852 -1.814 1 32.53 602 GLY B C 1
ATOM 10499 O O . GLY B 1 602 ? 31.688 -7.152 -2.354 1 32.53 602 GLY B O 1
ATOM 10500 N N . ALA B 1 603 ? 33.062 -5.539 -1.909 1 34.31 603 ALA B N 1
ATOM 10501 C CA . ALA B 1 603 ? 33 -4.66 -3.074 1 34.31 603 ALA B CA 1
ATOM 10502 C C . ALA B 1 603 ? 33.188 -5.449 -4.367 1 34.31 603 ALA B C 1
ATOM 10504 O O . ALA B 1 603 ? 34.312 -5.797 -4.742 1 34.31 603 ALA B O 1
ATOM 10505 N N . ALA B 1 604 ? 32.594 -6.391 -4.57 1 37.12 604 ALA B N 1
ATOM 10506 C CA . ALA B 1 604 ? 32.75 -6.812 -5.957 1 37.12 604 ALA B CA 1
ATOM 10507 C C . ALA B 1 604 ? 33 -5.613 -6.867 1 37.12 604 ALA B C 1
ATOM 10509 O O . ALA B 1 604 ? 32.844 -4.465 -6.453 1 37.12 604 ALA B O 1
ATOM 10510 N N . ASP B 1 605 ? 32.938 -5.711 -8.297 1 42.5 605 ASP B N 1
ATOM 10511 C CA . ASP B 1 605 ? 33.531 -4.895 -9.352 1 42.5 605 ASP B CA 1
ATOM 10512 C C . ASP B 1 605 ? 32.969 -3.479 -9.336 1 42.5 605 ASP B C 1
ATOM 10514 O O . ASP B 1 605 ? 31.875 -3.244 -9.828 1 42.5 605 ASP B O 1
ATOM 10518 N N . LYS B 1 606 ? 33.25 -2.654 -8.266 1 51.72 606 LYS B N 1
ATOM 10519 C CA . LYS B 1 606 ? 33.062 -1.235 -7.973 1 51.72 606 LYS B CA 1
ATOM 10520 C C . LYS B 1 606 ? 33.031 -0.407 -9.25 1 51.72 606 LYS B C 1
ATOM 10522 O O . LYS B 1 606 ? 32.656 0.764 -9.234 1 51.72 606 LYS B O 1
ATOM 10527 N N . ASN B 1 607 ? 33.406 -0.976 -10.234 1 63.09 607 ASN B N 1
ATOM 10528 C CA . ASN B 1 607 ? 33.656 -0.085 -11.359 1 63.09 607 ASN B CA 1
ATOM 10529 C C . ASN B 1 607 ? 32.531 -0.172 -12.398 1 63.09 607 ASN B C 1
ATOM 10531 O O . ASN B 1 607 ? 32.75 0.056 -13.586 1 63.09 607 ASN B O 1
ATOM 10535 N N . LEU B 1 608 ? 31.25 -0.688 -11.898 1 74.81 608 LEU B N 1
ATOM 10536 C CA . LEU B 1 608 ? 30.281 -0.734 -12.984 1 74.81 608 LEU B CA 1
ATOM 10537 C C . LEU B 1 608 ? 29.375 0.485 -12.945 1 74.81 608 LEU B C 1
ATOM 10539 O O . LEU B 1 608 ? 28.906 0.887 -11.875 1 74.81 608 LEU B O 1
ATOM 10543 N N . ASN B 1 609 ? 29.25 1.085 -14.047 1 79.19 609 ASN B N 1
ATOM 10544 C CA . ASN B 1 609 ? 28.391 2.25 -14.18 1 79.19 609 ASN B CA 1
ATOM 10545 C C . ASN B 1 609 ? 26.953 1.847 -14.492 1 79.19 609 ASN B C 1
ATOM 10547 O O . ASN B 1 609 ? 26.719 0.818 -15.125 1 79.19 609 ASN B O 1
ATOM 10551 N N . ASN B 1 610 ? 26.031 2.594 -13.984 1 81.31 610 ASN B N 1
ATOM 10552 C CA . ASN B 1 610 ? 24.609 2.418 -14.258 1 81.31 610 ASN B CA 1
ATOM 10553 C C . ASN B 1 610 ? 24.297 2.627 -15.742 1 81.31 610 ASN B C 1
ATOM 10555 O O . ASN B 1 610 ? 25.031 3.318 -16.438 1 81.31 610 ASN B O 1
ATOM 10559 N N . PRO B 1 611 ? 23.266 1.95 -16.203 1 78.25 611 PRO B N 1
ATOM 10560 C CA . PRO B 1 611 ? 22.922 2.113 -17.625 1 78.25 611 PRO B CA 1
ATOM 10561 C C . PRO B 1 611 ? 22.438 3.523 -17.953 1 78.25 611 PRO B C 1
ATOM 10563 O O . PRO B 1 611 ? 21.812 4.18 -17.109 1 78.25 611 PRO B O 1
ATOM 10566 N N . PRO B 1 612 ? 22.844 3.924 -19.141 1 75.56 612 PRO B N 1
ATOM 10567 C CA . PRO B 1 612 ? 22.25 5.188 -19.609 1 75.56 612 PRO B CA 1
ATOM 10568 C C . PRO B 1 612 ? 20.781 5.055 -19.969 1 75.56 612 PRO B C 1
ATOM 10570 O O . PRO B 1 612 ? 20.281 3.941 -20.141 1 75.56 612 PRO B O 1
ATOM 10573 N N . ARG B 1 613 ? 20.016 6.102 -20.016 1 73.25 613 ARG B N 1
ATOM 10574 C CA . ARG B 1 613 ? 18.609 6.066 -20.359 1 73.25 613 ARG B CA 1
ATOM 10575 C C . ARG B 1 613 ? 18.406 5.535 -21.781 1 73.25 613 ARG B C 1
ATOM 10577 O O . ARG B 1 613 ? 19.125 5.918 -22.703 1 73.25 613 ARG B O 1
ATOM 10584 N N . SER B 1 614 ? 17.578 4.539 -21.906 1 72.25 614 SER B N 1
ATOM 10585 C CA . SER B 1 614 ? 17.312 3.893 -23.188 1 72.25 614 SER B CA 1
ATOM 10586 C C . SER B 1 614 ? 16.281 4.66 -24 1 72.25 614 SER B C 1
ATOM 10588 O O . SER B 1 614 ? 15.43 5.348 -23.422 1 72.25 614 SER B O 1
ATOM 10590 N N . ALA B 1 615 ? 16.359 4.766 -25.391 1 59.59 615 ALA B N 1
ATOM 10591 C CA . ALA B 1 615 ? 15.43 5.441 -26.297 1 59.59 615 ALA B CA 1
ATOM 10592 C C . ALA B 1 615 ? 14.141 4.641 -26.438 1 59.59 615 ALA B C 1
ATOM 10594 O O . ALA B 1 615 ? 14.172 3.416 -26.562 1 59.59 615 ALA B O 1
ATOM 10595 N N . LYS B 1 616 ? 12.969 5.242 -26.172 1 53.31 616 LYS B N 1
ATOM 10596 C CA . LYS B 1 616 ? 11.664 4.59 -26.25 1 53.31 616 LYS B CA 1
ATOM 10597 C C . LYS B 1 616 ? 11.203 4.461 -27.688 1 53.31 616 LYS B C 1
ATOM 10599 O O . LYS B 1 616 ? 11.305 5.414 -28.469 1 53.31 616 LYS B O 1
ATOM 10604 N N . LYS B 1 617 ? 11.117 3.387 -28.406 1 49.06 617 LYS B N 1
ATOM 10605 C CA . LYS B 1 617 ? 10.461 3.334 -29.719 1 49.06 617 LYS B CA 1
ATOM 10606 C C . LYS B 1 617 ? 8.984 3.686 -29.594 1 49.06 617 LYS B C 1
ATOM 10608 O O . LYS B 1 617 ? 8.289 3.807 -30.609 1 49.06 617 LYS B O 1
ATOM 10613 N N . GLY B 1 618 ? 8.219 3.389 -28.688 1 42.41 618 GLY B N 1
ATOM 10614 C CA . GLY B 1 618 ? 6.77 3.467 -28.734 1 42.41 618 GLY B CA 1
ATOM 10615 C C . GLY B 1 618 ? 6.25 4.887 -28.844 1 42.41 618 GLY B C 1
ATOM 10616 O O . GLY B 1 618 ? 7.035 5.84 -28.906 1 42.41 618 GLY B O 1
ATOM 10617 N N . ARG B 1 619 ? 4.77 5.188 -28.875 1 37.94 619 ARG B N 1
ATOM 10618 C CA . ARG B 1 619 ? 4.02 6.41 -29.141 1 37.94 619 ARG B CA 1
ATOM 10619 C C . ARG B 1 619 ? 4.621 7.598 -28.406 1 37.94 619 ARG B C 1
ATOM 10621 O O . ARG B 1 619 ? 4.91 7.512 -27.219 1 37.94 619 ARG B O 1
ATOM 10628 N N . PRO B 1 620 ? 4.906 8.648 -29.203 1 34.09 620 PRO B N 1
ATOM 10629 C CA . PRO B 1 620 ? 5.516 9.914 -28.781 1 34.09 620 PRO B CA 1
ATOM 10630 C C . PRO B 1 620 ? 4.957 10.414 -27.438 1 34.09 620 PRO B C 1
ATOM 10632 O O . PRO B 1 620 ? 3.836 10.062 -27.062 1 34.09 620 PRO B O 1
ATOM 10635 N N . ALA B 1 621 ? 5.719 11.148 -26.594 1 36.06 621 ALA B N 1
ATOM 10636 C CA . ALA B 1 621 ? 5.492 11.859 -25.344 1 36.06 621 ALA B CA 1
ATOM 10637 C C . ALA B 1 621 ? 4.145 12.578 -25.344 1 36.06 621 ALA B C 1
ATOM 10639 O O . ALA B 1 621 ? 3.564 12.844 -24.297 1 36.06 621 ALA B O 1
ATOM 10640 N N . ALA B 1 622 ? 3.611 13.016 -26.469 1 31.95 622 ALA B N 1
ATOM 10641 C CA . ALA B 1 622 ? 2.404 13.805 -26.703 1 31.95 622 ALA B CA 1
ATOM 10642 C C . ALA B 1 622 ? 1.15 13.008 -26.359 1 31.95 622 ALA B C 1
ATOM 10644 O O . ALA B 1 622 ? 0.167 13.562 -25.875 1 31.95 622 ALA B O 1
ATOM 10645 N N . LYS B 1 623 ? 0.865 11.867 -26.875 1 31.66 623 LYS B N 1
ATOM 10646 C CA . LYS B 1 623 ? -0.357 11.133 -26.578 1 31.66 623 LYS B CA 1
ATOM 10647 C C . LYS B 1 623 ? -0.325 10.586 -25.141 1 31.66 623 LYS B C 1
ATOM 10649 O O . LYS B 1 623 ? -1.275 9.938 -24.703 1 31.66 623 LYS B O 1
ATOM 10654 N N . GLU B 1 624 ? 0.702 10.516 -24.422 1 34.47 624 GLU B N 1
ATOM 10655 C CA . GLU B 1 624 ? 0.819 10.297 -22.984 1 34.47 624 GLU B CA 1
ATOM 10656 C C . GLU B 1 624 ? 0.09 11.383 -22.203 1 34.47 624 GLU B C 1
ATOM 10658 O O . GLU B 1 624 ? -0.119 11.25 -20.984 1 34.47 624 GLU B O 1
ATOM 10663 N N . LYS B 1 625 ? -0.168 12.492 -22.766 1 33.03 625 LYS B N 1
ATOM 10664 C CA . LYS B 1 625 ? -0.969 13.641 -22.375 1 33.03 625 LYS B CA 1
ATOM 10665 C C . LYS B 1 625 ? -2.436 13.266 -22.203 1 33.03 625 LYS B C 1
ATOM 10667 O O . LYS B 1 625 ? -3.242 14.07 -21.734 1 33.03 625 LYS B O 1
ATOM 10672 N N . ARG B 1 626 ? -2.955 12.367 -22.844 1 30.86 626 ARG B N 1
ATOM 10673 C CA . ARG B 1 626 ? -4.363 12 -22.75 1 30.86 626 ARG B CA 1
ATOM 10674 C C . ARG B 1 626 ? -4.621 11.102 -21.547 1 30.86 626 ARG B C 1
ATOM 10676 O O . ARG B 1 626 ? -5.496 10.234 -21.578 1 30.86 626 ARG B O 1
ATOM 10683 N N . LYS B 1 627 ? -3.693 10.953 -20.719 1 34.84 627 LYS B N 1
ATOM 10684 C CA . LYS B 1 627 ? -3.881 10.047 -19.594 1 34.84 627 LYS B CA 1
ATOM 10685 C C . LYS B 1 627 ? -4.98 10.547 -18.656 1 34.84 627 LYS B C 1
ATOM 10687 O O . LYS B 1 627 ? -4.945 11.695 -18.219 1 34.84 627 LYS B O 1
ATOM 10692 N N . LYS B 1 628 ? -6.055 9.852 -18.688 1 34.75 628 LYS B N 1
ATOM 10693 C CA . LYS B 1 628 ? -7.234 10.188 -17.891 1 34.75 628 LYS B CA 1
ATOM 10694 C C . LYS B 1 628 ? -6.883 10.297 -16.406 1 34.75 628 LYS B C 1
ATOM 10696 O O . LYS B 1 628 ? -5.941 9.648 -15.938 1 34.75 628 LYS B O 1
ATOM 10701 N N . PRO B 1 629 ? -7.215 11.172 -15.609 1 31.73 629 PRO B N 1
ATOM 10702 C CA . PRO B 1 629 ? -7.039 11.359 -14.164 1 31.73 629 PRO B CA 1
ATOM 10703 C C . PRO B 1 629 ? -7.23 10.07 -13.375 1 31.73 629 PRO B C 1
ATOM 10705 O O . PRO B 1 629 ? -7.984 9.188 -13.797 1 31.73 629 PRO B O 1
ATOM 10708 N N . ALA B 1 630 ? -6.281 9.773 -12.469 1 37.41 630 ALA B N 1
ATOM 10709 C CA . ALA B 1 630 ? -6.301 8.594 -11.609 1 37.41 630 ALA B CA 1
ATOM 10710 C C . ALA B 1 630 ? -7.73 8.227 -11.227 1 37.41 630 ALA B C 1
ATOM 10712 O O . ALA B 1 630 ? -8.07 7.043 -11.133 1 37.41 630 ALA B O 1
ATOM 10713 N N . VAL B 1 631 ? -8.438 9.148 -10.883 1 37.16 631 VAL B N 1
ATOM 10714 C CA . VAL B 1 631 ? -9.852 8.961 -10.57 1 37.16 631 VAL B CA 1
ATOM 10715 C C . VAL B 1 631 ? -10.562 8.336 -11.766 1 37.16 631 VAL B C 1
ATOM 10717 O O . VAL B 1 631 ? -11.406 7.449 -11.602 1 37.16 631 VAL B O 1
ATOM 10720 N N . GLU B 1 632 ? -10.047 8.68 -12.867 1 42.19 632 GLU B N 1
ATOM 10721 C CA . GLU B 1 632 ? -10.742 8.188 -14.055 1 42.19 632 GLU B CA 1
ATOM 10722 C C . GLU B 1 632 ? -10.344 6.746 -14.375 1 42.19 632 GLU B C 1
ATOM 10724 O O . GLU B 1 632 ? -11.188 5.938 -14.773 1 42.19 632 GLU B O 1
ATOM 10729 N N . VAL B 1 633 ? -9.188 6.41 -14.086 1 43.78 633 VAL B N 1
ATOM 10730 C CA . VAL B 1 633 ? -8.688 5.055 -14.305 1 43.78 633 VAL B CA 1
ATOM 10731 C C . VAL B 1 633 ? -9.344 4.102 -13.305 1 43.78 633 VAL B C 1
ATOM 10733 O O . VAL B 1 633 ? -9.797 3.016 -13.68 1 43.78 633 VAL B O 1
ATOM 10736 N N . ARG B 1 634 ? -9.305 4.398 -12.102 1 45.41 634 ARG B N 1
ATOM 10737 C CA . ARG B 1 634 ? -10 3.58 -11.117 1 45.41 634 ARG B CA 1
ATOM 10738 C C . ARG B 1 634 ? -11.484 3.469 -11.445 1 45.41 634 ARG B C 1
ATOM 10740 O O . ARG B 1 634 ? -12.078 2.402 -11.289 1 45.41 634 ARG B O 1
ATOM 10747 N N . GLN B 1 635 ? -11.977 4.512 -11.883 1 45.53 635 GLN B N 1
ATOM 10748 C CA . GLN B 1 635 ? -13.375 4.5 -12.32 1 45.53 635 GLN B CA 1
ATOM 10749 C C . GLN B 1 635 ? -13.547 3.65 -13.578 1 45.53 635 GLN B C 1
ATOM 10751 O O . GLN B 1 635 ? -14.531 2.916 -13.703 1 45.53 635 GLN B O 1
ATOM 10756 N N . GLU B 1 636 ? -12.578 3.625 -14.328 1 47.62 636 GLU B N 1
ATOM 10757 C CA . GLU B 1 636 ? -12.617 2.793 -15.531 1 47.62 636 GLU B CA 1
ATOM 10758 C C . GLU B 1 636 ? -12.469 1.314 -15.18 1 47.62 636 GLU B C 1
ATOM 10760 O O . GLU B 1 636 ? -13.164 0.465 -15.734 1 47.62 636 GLU B O 1
ATOM 10765 N N . GLU B 1 637 ? -11.555 0.991 -14.375 1 47.56 637 GLU B N 1
ATOM 10766 C CA . GLU B 1 637 ? -11.398 -0.381 -13.898 1 47.56 637 GLU B CA 1
ATOM 10767 C C . GLU B 1 637 ? -12.648 -0.861 -13.172 1 47.56 637 GLU B C 1
ATOM 10769 O O . GLU B 1 637 ? -13.078 -2 -13.352 1 47.56 637 GLU B O 1
ATOM 10774 N N . ALA B 1 638 ? -13.188 -0.03 -12.391 1 46 638 ALA B N 1
ATOM 10775 C CA . ALA B 1 638 ? -14.469 -0.347 -11.766 1 46 638 ALA B CA 1
ATOM 10776 C C . ALA B 1 638 ? -15.57 -0.465 -12.812 1 46 638 ALA B C 1
ATOM 10778 O O . ALA B 1 638 ? -16.422 -1.361 -12.734 1 46 638 ALA B O 1
ATOM 10779 N N . GLN B 1 639 ? -15.562 0.354 -13.75 1 44.72 639 GLN B N 1
ATOM 10780 C CA . GLN B 1 639 ? -16.531 0.276 -14.828 1 44.72 639 GLN B CA 1
ATOM 10781 C C . GLN B 1 639 ? -16.266 -0.924 -15.734 1 44.72 639 GLN B C 1
ATOM 10783 O O . GLN B 1 639 ? -17.188 -1.613 -16.156 1 44.72 639 GLN B O 1
ATOM 10788 N N . LYS B 1 640 ? -15.078 -1.147 -16.156 1 45.72 640 LYS B N 1
ATOM 10789 C CA . LYS B 1 640 ? -14.742 -2.344 -16.922 1 45.72 640 LYS B CA 1
ATOM 10790 C C . LYS B 1 640 ? -15.117 -3.609 -16.156 1 45.72 640 LYS B C 1
ATOM 10792 O O . LYS B 1 640 ? -15.648 -4.559 -16.734 1 45.72 640 LYS B O 1
ATOM 10797 N N . LYS B 1 641 ? -14.781 -3.658 -14.984 1 44.09 641 LYS B N 1
ATOM 10798 C CA . LYS B 1 641 ? -15.273 -4.758 -14.156 1 44.09 641 LYS B CA 1
ATOM 10799 C C . LYS B 1 641 ? -16.797 -4.766 -14.102 1 44.09 641 LYS B C 1
ATOM 10801 O O . LYS B 1 641 ? -17.422 -5.824 -14.172 1 44.09 641 LYS B O 1
ATOM 10806 N N . ALA B 1 642 ? -17.328 -3.574 -14.023 1 42.56 642 ALA B N 1
ATOM 10807 C CA . ALA B 1 642 ? -18.781 -3.486 -14.102 1 42.56 642 ALA B CA 1
ATOM 10808 C C . ALA B 1 642 ? -19.281 -3.828 -15.5 1 42.56 642 ALA B C 1
ATOM 10810 O O . ALA B 1 642 ? -20.281 -4.543 -15.648 1 42.56 642 ALA B O 1
ATOM 10811 N N . LYS B 1 643 ? -18.688 -3.311 -16.516 1 42.88 643 LYS B N 1
ATOM 10812 C CA . LYS B 1 643 ? -19.031 -3.693 -17.891 1 42.88 643 LYS B CA 1
ATOM 10813 C C . LYS B 1 643 ? -18.734 -5.168 -18.141 1 42.88 643 LYS B C 1
ATOM 10815 O O . LYS B 1 643 ? -19.516 -5.859 -18.797 1 42.88 643 LYS B O 1
ATOM 10820 N N . LYS B 1 644 ? -17.594 -5.602 -17.922 1 42.72 644 LYS B N 1
ATOM 10821 C CA . LYS B 1 644 ? -17.328 -7.035 -18 1 42.72 644 LYS B CA 1
ATOM 10822 C C . LYS B 1 644 ? -18.359 -7.824 -17.203 1 42.72 644 LYS B C 1
ATOM 10824 O O . LYS B 1 644 ? -18.797 -8.891 -17.641 1 42.72 644 LYS B O 1
ATOM 10829 N N . ARG B 1 645 ? -18.703 -7.316 -16.141 1 40.06 645 ARG B N 1
ATOM 10830 C CA . ARG B 1 645 ? -19.859 -7.91 -15.469 1 40.06 645 ARG B CA 1
ATOM 10831 C C . ARG B 1 645 ? -21.125 -7.738 -16.297 1 40.06 645 ARG B C 1
ATOM 10833 O O . ARG B 1 645 ? -21.953 -8.641 -16.359 1 40.06 645 ARG B O 1
ATOM 10840 N N . ALA B 1 646 ? -21.25 -6.578 -16.859 1 40.97 646 ALA B N 1
ATOM 10841 C CA . ALA B 1 646 ? -22.406 -6.367 -17.719 1 40.97 646 ALA B CA 1
ATOM 10842 C C . ALA B 1 646 ? -22.234 -7.098 -19.047 1 40.97 646 ALA B C 1
ATOM 10844 O O . ALA B 1 646 ? -23.219 -7.57 -19.641 1 40.97 646 ALA B O 1
ATOM 10845 N N . GLN B 1 647 ? -21.062 -6.961 -19.656 1 43.22 647 GLN B N 1
ATOM 10846 C CA . GLN B 1 647 ? -20.828 -7.664 -20.906 1 43.22 647 GLN B CA 1
ATOM 10847 C C . GLN B 1 647 ? -20.641 -9.164 -20.688 1 43.22 647 GLN B C 1
ATOM 10849 O O . GLN B 1 647 ? -20.453 -9.922 -21.625 1 43.22 647 GLN B O 1
ATOM 10854 N N . ASN B 1 648 ? -20.359 -9.578 -19.562 1 42.25 648 ASN B N 1
ATOM 10855 C CA . ASN B 1 648 ? -20.281 -11.031 -19.438 1 42.25 648 ASN B CA 1
ATOM 10856 C C . ASN B 1 648 ? -21.484 -11.703 -20.094 1 42.25 648 ASN B C 1
ATOM 10858 O O . ASN B 1 648 ? -22.625 -11.266 -19.922 1 42.25 648 ASN B O 1
ATOM 10862 N N . ALA B 1 649 ? -21.188 -12.359 -21.094 1 44.62 649 ALA B N 1
ATOM 10863 C CA . ALA B 1 649 ? -22.156 -13.195 -21.797 1 44.62 649 ALA B CA 1
ATOM 10864 C C . ALA B 1 649 ? -23.031 -13.961 -20.812 1 44.62 649 ALA B C 1
ATOM 10866 O O . ALA B 1 649 ? -22.594 -14.273 -19.703 1 44.62 649 ALA B O 1
ATOM 10867 N N . CYS B 1 650 ? -24.141 -13.828 -21.016 1 48.16 650 CYS B N 1
ATOM 10868 C CA . CYS B 1 650 ? -25.078 -14.664 -20.266 1 48.16 650 CYS B CA 1
ATOM 10869 C C . CYS B 1 650 ? -24.516 -16.062 -20.062 1 48.16 650 CYS B C 1
ATOM 10871 O O . CYS B 1 650 ? -23.969 -16.672 -20.984 1 48.16 650 CYS B O 1
ATOM 10873 N N . SER B 1 651 ? -24.109 -16.406 -18.984 1 52.84 651 SER B N 1
ATOM 10874 C CA . SER B 1 651 ? -23.531 -17.719 -18.703 1 52.84 651 SER B CA 1
ATOM 10875 C C . SER B 1 651 ? -24.328 -18.828 -19.406 1 52.84 651 SER B C 1
ATOM 10877 O O . SER B 1 651 ? -23.812 -19.922 -19.594 1 52.84 651 SER B O 1
ATOM 10879 N N . LYS B 1 652 ? -25.578 -18.422 -19.688 1 50.03 652 LYS B N 1
ATOM 10880 C CA . LYS B 1 652 ? -26.438 -19.391 -20.375 1 50.03 652 LYS B CA 1
ATOM 10881 C C . LYS B 1 652 ? -26.25 -19.312 -21.891 1 50.03 652 LYS B C 1
ATOM 10883 O O . LYS B 1 652 ? -25.969 -20.312 -22.547 1 50.03 652 LYS B O 1
ATOM 10888 N N . CYS B 1 653 ? -26.5 -18.156 -22.531 1 54.53 653 CYS B N 1
ATOM 10889 C CA . CYS B 1 653 ? -26.516 -18.078 -24 1 54.53 653 CYS B CA 1
ATOM 10890 C C . CYS B 1 653 ? -25.203 -17.5 -24.516 1 54.53 653 CYS B C 1
ATOM 10892 O O . CYS B 1 653 ? -25 -17.406 -25.734 1 54.53 653 CYS B O 1
ATOM 10894 N N . ARG B 1 654 ? -24.234 -17.297 -23.672 1 53.97 654 ARG B N 1
ATOM 10895 C CA . ARG B 1 654 ? -22.891 -16.828 -23.984 1 53.97 654 ARG B CA 1
ATOM 10896 C C . ARG B 1 654 ? -22.938 -15.547 -24.797 1 53.97 654 ARG B C 1
ATOM 10898 O O . ARG B 1 654 ? -21.953 -15.172 -25.438 1 53.97 654 ARG B O 1
ATOM 10905 N N . GLU B 1 655 ? -24.094 -14.977 -24.984 1 52.53 655 GLU B N 1
ATOM 10906 C CA . GLU B 1 655 ? -24.203 -13.711 -25.703 1 52.53 655 GLU B CA 1
ATOM 10907 C C . GLU B 1 655 ? -23.953 -12.531 -24.766 1 52.53 655 GLU B C 1
ATOM 10909 O O . GLU B 1 655 ? -24.203 -12.617 -23.562 1 52.53 655 GLU B O 1
ATOM 10914 N N . THR B 1 656 ? -23.359 -11.5 -25.281 1 58.12 656 THR B N 1
ATOM 10915 C CA . THR B 1 656 ? -23 -10.297 -24.547 1 58.12 656 THR B CA 1
ATOM 10916 C C . THR B 1 656 ? -24.172 -9.336 -24.453 1 58.12 656 THR B C 1
ATOM 10918 O O . THR B 1 656 ? -25.094 -9.383 -25.281 1 58.12 656 THR B O 1
ATOM 10921 N N . GLY B 1 657 ? -24.531 -8.5 -23.328 1 54.78 657 GLY B N 1
ATOM 10922 C CA . GLY B 1 657 ? -25.578 -7.484 -23.25 1 54.78 657 GLY B CA 1
ATOM 10923 C C . GLY B 1 657 ? -26.578 -7.742 -22.141 1 54.78 657 GLY B C 1
ATOM 10924 O O . GLY B 1 657 ? -27.375 -6.859 -21.797 1 54.78 657 GLY B O 1
ATOM 10925 N N . HIS B 1 658 ? -26.797 -9.273 -21.828 1 54.72 658 HIS B N 1
ATOM 10926 C CA . HIS B 1 658 ? -27.75 -9.586 -20.766 1 54.72 658 HIS B CA 1
ATOM 10927 C C . HIS B 1 658 ? -27.141 -10.555 -19.766 1 54.72 658 HIS B C 1
ATOM 10929 O O . HIS B 1 658 ? -26.078 -11.133 -20 1 54.72 658 HIS B O 1
ATOM 10935 N N . ILE B 1 659 ? -27.516 -10.492 -18.625 1 56.19 659 ILE B N 1
ATOM 10936 C CA . ILE B 1 659 ? -27.125 -11.484 -17.625 1 56.19 659 ILE B CA 1
ATOM 10937 C C . ILE B 1 659 ? -28.078 -12.672 -17.688 1 56.19 659 ILE B C 1
ATOM 10939 O O . ILE B 1 659 ? -29.141 -12.594 -18.281 1 56.19 659 ILE B O 1
ATOM 10943 N N . ARG B 1 660 ? -27.781 -13.852 -17.219 1 56.25 660 ARG B N 1
ATOM 10944 C CA . ARG B 1 660 ? -28.531 -15.102 -17.328 1 56.25 660 ARG B CA 1
ATOM 10945 C C . ARG B 1 660 ? -30 -14.898 -17 1 56.25 660 ARG B C 1
ATOM 10947 O O . ARG B 1 660 ? -30.875 -15.453 -17.672 1 56.25 660 ARG B O 1
ATOM 10954 N N . ARG B 1 661 ? -30.391 -13.969 -16.078 1 60.34 661 ARG B N 1
ATOM 10955 C CA . ARG B 1 661 ? -31.766 -13.742 -15.641 1 60.34 661 ARG B CA 1
ATOM 10956 C C . ARG B 1 661 ? -32.562 -13.039 -16.719 1 60.34 661 ARG B C 1
ATOM 10958 O O . ARG B 1 661 ? -33.781 -13.211 -16.812 1 60.34 661 ARG B O 1
ATOM 10965 N N . LYS B 1 662 ? -31.812 -12.32 -17.609 1 59 662 LYS B N 1
ATOM 10966 C CA . LYS B 1 662 ? -32.5 -11.609 -18.688 1 59 662 LYS B CA 1
ATOM 10967 C C . LYS B 1 662 ? -32.156 -12.211 -20.047 1 59 662 LYS B C 1
ATOM 10969 O O . LYS B 1 662 ? -32.344 -11.562 -21.094 1 59 662 LYS B O 1
ATOM 10974 N N . CYS B 1 663 ? -31.516 -13.383 -20.047 1 56.91 663 CYS B N 1
ATOM 10975 C CA . CYS B 1 663 ? -31.141 -14.086 -21.266 1 56.91 663 CYS B CA 1
ATOM 10976 C C . CYS B 1 663 ? -32.375 -14.578 -22.016 1 56.91 663 CYS B C 1
ATOM 10978 O O . CYS B 1 663 ? -33.219 -15.266 -21.438 1 56.91 663 CYS B O 1
ATOM 10980 N N . PRO B 1 664 ? -32.594 -14.086 -23.078 1 63.31 664 PRO B N 1
ATOM 10981 C CA . PRO B 1 664 ? -33.75 -14.547 -23.844 1 63.31 664 PRO B CA 1
ATOM 10982 C C . PRO B 1 664 ? -33.781 -16.062 -24.031 1 63.31 664 PRO B C 1
ATOM 10984 O O . PRO B 1 664 ? -34.844 -16.672 -24.078 1 63.31 664 PRO B O 1
ATOM 10987 N N . ILE B 1 665 ? -32.594 -16.656 -24.125 1 61.5 665 ILE B N 1
ATOM 10988 C CA . ILE B 1 665 ? -32.531 -18.094 -24.312 1 61.5 665 ILE B CA 1
ATOM 10989 C C . ILE B 1 665 ? -32.938 -18.797 -23 1 61.5 665 ILE B C 1
ATOM 10991 O O . ILE B 1 665 ? -33.688 -19.766 -23.016 1 61.5 665 ILE B O 1
ATOM 10995 N N . GLU B 1 666 ? -32.438 -18.297 -21.906 1 61.56 666 GLU B N 1
ATOM 10996 C CA . GLU B 1 666 ? -32.875 -18.844 -20.609 1 61.56 666 GLU B CA 1
ATOM 10997 C C . GLU B 1 666 ? -34.344 -18.578 -20.359 1 61.56 666 GLU B C 1
ATOM 10999 O O . GLU B 1 666 ? -35.062 -19.438 -19.828 1 61.56 666 GLU B O 1
ATOM 11004 N N . ALA B 1 667 ? -34.75 -17.438 -20.812 1 61.66 667 ALA B N 1
ATOM 11005 C CA . ALA B 1 667 ? -36.188 -17.125 -20.75 1 61.66 667 ALA B CA 1
ATOM 11006 C C . ALA B 1 667 ? -36.969 -18.078 -21.641 1 61.66 667 ALA B C 1
ATOM 11008 O O . ALA B 1 667 ? -38.062 -18.547 -21.25 1 61.66 667 ALA B O 1
ATOM 11009 N N . LEU B 1 668 ? -36.438 -18.25 -22.781 1 60.19 668 LEU B N 1
ATOM 11010 C CA . LEU B 1 668 ? -37.094 -19.172 -23.703 1 60.19 668 LEU B CA 1
ATOM 11011 C C . LEU B 1 668 ? -37.031 -20.594 -23.156 1 60.19 668 LEU B C 1
ATOM 11013 O O . LEU B 1 668 ? -38.031 -21.328 -23.234 1 60.19 668 LEU B O 1
ATOM 11017 N N . GLU B 1 669 ? -35.875 -20.969 -22.641 1 57.5 669 GLU B N 1
ATOM 11018 C CA . GLU B 1 669 ? -35.781 -22.312 -22.062 1 57.5 669 GLU B CA 1
ATOM 11019 C C . GLU B 1 669 ? -36.656 -22.438 -20.812 1 57.5 669 GLU B C 1
ATOM 11021 O O . GLU B 1 669 ? -37.312 -23.469 -20.609 1 57.5 669 GLU B O 1
ATOM 11026 N N . ARG B 1 670 ? -36.719 -21.406 -20.156 1 59.72 670 ARG B N 1
ATOM 11027 C CA . ARG B 1 670 ? -37.656 -21.344 -19.031 1 59.72 670 ARG B CA 1
ATOM 11028 C C . ARG B 1 670 ? -39.094 -21.391 -19.516 1 59.72 670 ARG B C 1
ATOM 11030 O O . ARG B 1 670 ? -39.938 -22.062 -18.922 1 59.72 670 ARG B O 1
ATOM 11037 N N . LYS B 1 671 ? -39.25 -20.609 -20.531 1 57.81 671 LYS B N 1
ATOM 11038 C CA . LYS B 1 671 ? -40.594 -20.656 -21.141 1 57.81 671 LYS B CA 1
ATOM 11039 C C . LYS B 1 671 ? -40.875 -22.031 -21.734 1 57.81 671 LYS B C 1
ATOM 11041 O O . LYS B 1 671 ? -41.969 -22.562 -21.578 1 57.81 671 LYS B O 1
ATOM 11046 N N . GLU B 1 672 ? -39.906 -22.484 -22.391 1 53.69 672 GLU B N 1
ATOM 11047 C CA . GLU B 1 672 ? -40.094 -23.812 -22.969 1 53.69 672 GLU B CA 1
ATOM 11048 C C . GLU B 1 672 ? -40.25 -24.875 -21.891 1 53.69 672 GLU B C 1
ATOM 11050 O O . GLU B 1 672 ? -41.094 -25.766 -22 1 53.69 672 GLU B O 1
ATOM 11055 N N . LYS B 1 673 ? -39.438 -24.688 -20.875 1 54.41 673 LYS B N 1
ATOM 11056 C CA . LYS B 1 673 ? -39.625 -25.594 -19.734 1 54.41 673 LYS B CA 1
ATOM 11057 C C . LYS B 1 673 ? -40.969 -25.328 -19.062 1 54.41 673 LYS B C 1
ATOM 11059 O O . LYS B 1 673 ? -41.688 -26.266 -18.703 1 54.41 673 LYS B O 1
ATOM 11064 N N . ALA B 1 674 ? -41.25 -24.031 -19 1 58.53 674 ALA B N 1
ATOM 11065 C CA . ALA B 1 674 ? -42.562 -23.688 -18.469 1 58.53 674 ALA B CA 1
ATOM 11066 C C . ALA B 1 674 ? -43.656 -24.188 -19.391 1 58.53 674 ALA B C 1
ATOM 11068 O O . ALA B 1 674 ? -44.688 -24.719 -18.922 1 58.53 674 ALA B O 1
ATOM 11069 N N . ASP B 1 675 ? -43.375 -23.969 -20.594 1 55.44 675 ASP B N 1
ATOM 11070 C CA . ASP B 1 675 ? -44.344 -24.453 -21.562 1 55.44 675 ASP B CA 1
ATOM 11071 C C . ASP B 1 675 ? -44.406 -25.984 -21.547 1 55.44 675 ASP B C 1
ATOM 11073 O O . ASP B 1 675 ? -45.5 -26.562 -21.641 1 55.44 675 ASP B O 1
ATOM 11077 N N . ARG B 1 676 ? -43.25 -26.531 -21.469 1 51.66 676 ARG B N 1
ATOM 11078 C CA . ARG B 1 676 ? -43.25 -27.984 -21.375 1 51.66 676 ARG B CA 1
ATOM 11079 C C . ARG B 1 676 ? -43.906 -28.453 -20.062 1 51.66 676 ARG B C 1
ATOM 11081 O O . ARG B 1 676 ? -44.656 -29.422 -20.047 1 51.66 676 ARG B O 1
ATOM 11088 N N . GLU B 1 677 ? -43.5 -27.672 -19.078 1 54.19 677 GLU B N 1
ATOM 11089 C CA . GLU B 1 677 ? -44.156 -28 -17.812 1 54.19 677 GLU B CA 1
ATOM 11090 C C . GLU B 1 677 ? -45.656 -27.703 -17.859 1 54.19 677 GLU B C 1
ATOM 11092 O O . GLU B 1 677 ? -46.438 -28.484 -17.344 1 54.19 677 GLU B O 1
ATOM 11097 N N . GLU B 1 678 ? -45.906 -26.609 -18.531 1 56.69 678 GLU B N 1
ATOM 11098 C CA . GLU B 1 678 ? -47.344 -26.328 -18.75 1 56.69 678 GLU B CA 1
ATOM 11099 C C . GLU B 1 678 ? -47.969 -27.375 -19.656 1 56.69 678 GLU B C 1
ATOM 11101 O O . GLU B 1 678 ? -49.094 -27.812 -19.422 1 56.69 678 GLU B O 1
ATOM 11106 N N . ARG B 1 679 ? -47.25 -27.688 -20.641 1 53.22 679 ARG B N 1
ATOM 11107 C CA . ARG B 1 679 ? -47.75 -28.75 -21.516 1 53.22 679 ARG B CA 1
ATOM 11108 C C . ARG B 1 679 ? -47.875 -30.062 -20.766 1 53.22 679 ARG B C 1
ATOM 11110 O O . ARG B 1 679 ? -48.875 -30.781 -20.922 1 53.22 679 ARG B O 1
ATOM 11117 N N . PHE B 1 680 ? -46.844 -30.234 -20 1 50.41 680 PHE B N 1
ATOM 11118 C CA . PHE B 1 680 ? -46.906 -31.453 -19.188 1 50.41 680 PHE B CA 1
ATOM 11119 C C . PHE B 1 680 ? -48.031 -31.359 -18.188 1 50.41 680 PHE B C 1
ATOM 11121 O O . PHE B 1 680 ? -48.75 -32.344 -17.953 1 50.41 680 PHE B O 1
ATOM 11128 N N . ARG B 1 681 ? -48.188 -30.125 -17.656 1 53.16 681 ARG B N 1
ATOM 11129 C CA . ARG B 1 681 ? -49.312 -29.875 -16.766 1 53.16 681 ARG B CA 1
ATOM 11130 C C . ARG B 1 681 ? -50.625 -30.047 -17.516 1 53.16 681 ARG B C 1
ATOM 11132 O O . ARG B 1 681 ? -51.562 -30.688 -17 1 53.16 681 ARG B O 1
ATOM 11139 N N . LEU B 1 682 ? -50.625 -29.516 -18.672 1 52.66 682 LEU B N 1
ATOM 11140 C CA . LEU B 1 682 ? -51.844 -29.641 -19.469 1 52.66 682 LEU B CA 1
ATOM 11141 C C . LEU B 1 682 ? -52.094 -31.094 -19.875 1 52.66 682 LEU B C 1
ATOM 11143 O O . LEU B 1 682 ? -53.219 -31.562 -19.875 1 52.66 682 LEU B O 1
ATOM 11147 N N . GLU B 1 683 ? -51 -31.656 -20.234 1 45.91 683 GLU B N 1
ATOM 11148 C CA . GLU B 1 683 ? -51.156 -33.062 -20.641 1 45.91 683 GLU B CA 1
ATOM 11149 C C . GLU B 1 683 ? -51.531 -33.938 -19.453 1 45.91 683 GLU B C 1
ATOM 11151 O O . GLU B 1 683 ? -52.375 -34.844 -19.578 1 45.91 683 GLU B O 1
ATOM 11156 N N . THR B 1 684 ? -50.938 -33.5 -18.344 1 48.88 684 THR B N 1
ATOM 11157 C CA . THR B 1 684 ? -51.344 -34.25 -17.156 1 48.88 684 THR B CA 1
ATOM 11158 C C . THR B 1 684 ? -52.781 -33.938 -16.766 1 48.88 684 THR B C 1
ATOM 11160 O O . THR B 1 684 ? -53.5 -34.812 -16.281 1 48.88 684 THR B O 1
ATOM 11163 N N . GLU B 1 685 ? -53.188 -32.719 -16.984 1 47.62 685 GLU B N 1
ATOM 11164 C CA . GLU B 1 685 ? -54.594 -32.375 -16.719 1 47.62 685 GLU B CA 1
ATOM 11165 C C . GLU B 1 685 ? -55.531 -33.094 -17.719 1 47.62 685 GLU B C 1
ATOM 11167 O O . GLU B 1 685 ? -56.625 -33.469 -17.375 1 47.62 685 GLU B O 1
ATOM 11172 N N . LEU B 1 686 ? -55 -33.25 -18.922 1 44.44 686 LEU B N 1
ATOM 11173 C CA . LEU B 1 686 ? -55.844 -33.938 -19.875 1 44.44 686 LEU B CA 1
ATOM 11174 C C . LEU B 1 686 ? -55.906 -35.438 -19.562 1 44.44 686 LEU B C 1
ATOM 11176 O O . LEU B 1 686 ? -56.906 -36.094 -19.859 1 44.44 686 LEU B O 1
ATOM 11180 N N . THR B 1 687 ? -54.75 -35.906 -19.031 1 43.28 687 THR B N 1
ATOM 11181 C CA . THR B 1 687 ? -54.812 -37.344 -18.797 1 43.28 687 THR B CA 1
ATOM 11182 C C . THR B 1 687 ? -55.531 -37.656 -17.469 1 43.28 687 THR B C 1
ATOM 11184 O O . THR B 1 687 ? -55.938 -38.781 -17.219 1 43.28 687 THR B O 1
ATOM 11187 N N . LEU B 1 688 ? -55.688 -36.688 -16.609 1 33.75 688 LEU B N 1
ATOM 11188 C CA . LEU B 1 688 ? -56.594 -37 -15.492 1 33.75 688 LEU B CA 1
ATOM 11189 C C . LEU B 1 688 ? -58.031 -36.781 -15.867 1 33.75 688 LEU B C 1
ATOM 11191 O O . LEU B 1 688 ? -58.375 -35.781 -16.516 1 33.75 688 LEU B O 1
#

Sequence (1376 aa):
MVFNTIEDAQMFYNGYAEKSGFGSRIGCSKRSQKKGCDHLIRRDFECSHARKGGVAESQGEDPEVFDGVDKATEATSETQNFGSKTEAPKRRRNKLKRHDCKARMSVGLRKDKWEVTIFIEEHTHPMMSRGEWTRYYRSHRKVPYEDYMLIKTLHNRNADTSLIMATLGDLHGTLRTLPYTNRDVANIRTKLRNEVTHTDMSKTLEYFQKLRAESPQFYFAIKLDENNAVRALFWVDGRTREVYRKFKDCVFFDTTFCTNRYDMPFAPIVGINNHMQSIMLGCALIPDERKETFRWVFETWMDAMGQEHPTCIMTDQDAAMAGAIDDIFPDNDHLITMWGCRETWAPAYFKKNFFPFTSTTGRSEGLNSFFKKLVHPQDSVWQFVKQYEYIQETRLDREDNAGFLGEATTAAVWSSYKIEEQASRFYTRAAFAKFREFMEMTTAYSIYPVVGDGVKYELHRNDPRAKKIRMVSYDQIENSYLCTCNRFFVNGMLCHHILKVMVHTNVQEIPEQYLLHRWSEAATVCEAKCSREFSRYSVVPETNTLRYNALCKMLNKLAAKACYGTESYKIVEGGAEHLTSLIEKLRLSGGVVGEEEAEEIGAADKNLNNPPRSAKKGRPAAKEKRKKPAVEVRQEEAQKKAKKRAQNACSKCRETGHIRRKCPIEALERKEKADREERFRLETELTLMVFNTIEDAQMFYNGYAEKSGFGSRIGCSKRSQKKGCDHLIRRDFECSHARKGGVAESQGEDPEVFDGVDKATEATSETQNFGSKTEAPKRRRNKLKRHDCKARMSVGLRKDKWEVTIFIEEHTHPMMSRGEWTRYYRSHRKVPYEDYMLIKTLHNRNADTSLIMATLGDLHGTLRTLPYTNRDVANIRTKLRNEVTHTDMSKTLEYFQKLRAESPQFYFAIKLDENNAVRALFWVDGRTREVYRKFKDCVFFDTTFCTNRYDMPFAPIVGINNHMQSIMLGCALIPDERKETFRWVFETWMDAMGQEHPTCIMTDQDAAMAGAIDDIFPDNDHLITMWGCRETWAPAYFKKNFFPFTSTTGRSEGLNSFFKKLVHPQDSVWQFVKQYEYIQETRLDREDNAGFLGEATTAAVWSSYKIEEQASRFYTRAAFAKFREFMEMTTAYSIYPVVGDGVKYELHRNDPRAKKIRMVSYDQIENSYLCTCNRFFVNGMLCHHILKVMVHTNVQEIPEQYLLHRWSEAATVCEAKCSREFSRYSVVPETNTLRYNALCKMLNKLAAKACYGTESYKIVEGGAEHLTSLIEKLRLSGGVVGEEEAEEIGAADKNLNNPPRSAKKGRPAAKEKRKKPAVEVRQEEAQKKAKKRAQNACSKCRETGHIRRKCPIEALERKEKADREERFRLETELTL

InterPro domains:
  IPR001878 Zinc finger, CCHC-type [PS50158] (650-664)
  IPR004330 FAR1, DNA binding domain [PF03101] (12-128)
  IPR006564 Zinc finger, PMZ-type [SM00575] (481-508)
  IPR007527 Zinc finger, SWIM-type [PS50966] (470-506)
  IPR018289 MULE transposase domain [PF10551] (251-339)
  IPR031052 FHY3/FAR1 family [PTHR31669] (1-339)
  IPR036875 Zinc finger, CCHC-type superfamily [SSF57756] (639-664)

Secondary structure (DSSP, 8-state):
-EESSHHHHHHHHHHHHHHHT--EEEEEEEEE-GGG--EEEEEEEEETTBS---------S--------------------S------------PBPP--B--EEEEEEETTEEEEEEEE---SSPPPSSGGGGGGSGGG----HHHHHHHHHHHHTT--HHHHHHHHHHHHSSGGG-SS-HHHHHHHHHHHHHHHHTTHHHHHHHHHHHHHHH-TT-EEEEEE-TTSBEEEEEEE-HHHHHHHHHHTTSEEE--B-SSSTT-PPEEEEEEE-TTS-EEEEEEEE-S---HHHHHHHHHHHHHHTTT---SEEEE-S-HHHHHHHHHH-TTSEEEE-TTT-SS--TTGGGGGS--TT--SS-HHHHHHHHHHHH--TT--HHHHHHHHHHHHHHHHHHHHHHHHHHHHBPPPPSS--HHHHHHHHHB-HHHHHHHHHHHHHGGGEEEEEE-SSSEEEEEEESSTT----EEEEEETTTTEEEETT-HHHHHSS--HHHHHHHHHTT--S--GGGS-GGGBGGGT---TT------------SSHHHHHHHHHHHHHHHHHHHTSSHHHHHHHHHHHHHHHHHHHHHHHTT-S--S----------TTPBPPPPPP--SS-TTGGG----HHHHHHHHHHHHHHHHHHS--TTT--SSS-GGG-HHHHHHHHHHHHHHHHHHHHHHHH-/-EESSHHHHHHHHHHHHHHHT--EEEEEEEEE-GGG--EEEEEEEEETTBS---------S--------------------S------------PBPP--B--EEEEEEETTEEEEEEEE---SSPPPSSGGGGGGSGGG----HHHHHHHHHHHHTT--HHHHHHHHHHHHSSGGG-SS-HHHHHHHHHHHHHHHHTTHHHHHHHHHHHHHHH-TT-EEEEEE-TTSBEEEEEEE-HHHHHHHHHHTTSEEE--B-SSSTT-PPEEEEEEE-TTS-EEEEEEEE-S---HHHHHHHHHHHHHHTTT---SEEEE-S-HHHHHHHHHH-TTSEEEE-TTT-SS---HHHHTTS--TT--SS-HHHHHHHHHHHH--TT--HHHHHHHHHHHHHHHHHHHHHHHHHHHHBPPPPSS--HHHHHHHHHB-HHHHHHHHHHHHHGGGEEEEEE-SSSEEEEEEESSTT----EEEEEETTTTEEEETT-HHHHHSS--HHHHHHHHHTT--S--GGGS-GGGBGGGT---TT------------SSHHHHHHHHHHHHHHHHHHHTSSHHHHHHHHHHHHHHHHHHHHHHHTT-S--S----------TTPBPPPPPP--SS-TTGGGG---HHHHHHHHHHHHHHHHHHS--TTT--TTS-GGG-HHHHHHHHHHHHHHHHHHHHHHHH-